Protein AF-A0A7S3ZYZ3-F1 (afdb_monomer)

pLDDT: mean 77.03, std 22.81, range [26.45, 98.44]

Radius of gyration: 45.84 Å; Cα contacts (8 Å, |Δi|>4): 1091; chains: 1; bounding box: 101×104×132 Å

InterPro domains:
  IPR002999 Tudor domain [PS50304] (279-337)
  IPR002999 Tudor domain [PS50304] (839-881)
  IPR002999 Tudor domain [SM00333] (278-335)
  IPR002999 Tudor domain [SM00333] (347-403)
  IPR002999 Tudor domain [SM00333] (427-484)
  IPR002999 Tudor domain [SM00333] (534-595)
  IPR002999 Tudor domain [SM00333] (608-663)
  IPR002999 Tudor domain [SM00333] (753-814)
  IPR003034 SAP domain [PF02037] (132-164)
  IPR003034 SAP domain [PF02037] (216-245)
  IPR003034 SAP domain [PS50800] (131-165)
  IPR003034 SAP domain [PS50800] (215-249)
  IPR003034 SAP domain [SM00513] (131-165)
  IPR003034 SAP domain [SM00513] (215-249)
  IPR036361 SAP domain superfamily [G3DSA:1.10.720.30] (113-177)
  IPR036361 SAP domain superfamily [G3DSA:1.10.720.30] (194-259)
  IPR036361 SAP domain superfamily [SSF68906] (132-165)
  IPR052240 SAP domain-containing ribonucleoprotein [PTHR46551] (131-212)

Foldseek 3Di:
DDDDDDDDDDDDDDDDDDDDDDDDDDDDDDDPVVVVVVVVVVVVVVVVVVVVVCVVPVDDDDPPVVVVVVVVVVVVVVVVVVVVVVVVVVVVVVPDDDDDDDDDDDDDDDDDDDPPDDPDDDDLVVLLVVLLPDDLVVLLVLCVVLVHDSDDDSVVSSVRSSVSVNVVRDDDPPPDDDDDDDDDDDDDDDDDDDDPPPPPPDPDDDDLVVLLVVLLPDDLVVLLVLQVVLVHDSDDDSVVSSVSSSVSVNVVVVVVVVVPPDPPPPLLQPFAQQDPPDDDDQQDWWWFQDPPPRGTAIWGFHDQDPAATFIQGPVPRDTDGGHSRRIGHRDPPPPVVPPPPPQDQDPDDDQQDWWWFQDDPVRDTATWGFHAQDPQATFIARPVVHDDPVRTDGGGSRRTGHPPPPPPPCPVPPPPVDDDDPVVPPPDDDQQAFWWFQDPVPRDTATWGFHDADPQATFIDGPPDRDTDGGHPVRTGHDDDPVNPDWDAPPQGWTADPVRWIAGNVGDTDDDDDDDDDDDDDDAADFAQDDPPDDDDQQDWWFFQDPPPRHTAIWGFHDQDPFATWIFGDPDDDPVGDIDGGHSRRTGHHDPPPPQPPDDAAAQDDPDDDDQQDWWWFDDPRGTATWGFHDQDPAATWIQGPVPRDTDGGGRRRTHHDPPPPDADQDDPPDDDDQQAWWFFQDPSPRGTATWGFHAADPFATWIFGDPDDPPPPGTDGGGSRRIGHDDDDDDDDDDDDDDDDDDDDFDQDDPPDDDQQDWWWFQDPPPRGTATWGFHDADPAATWIFGPPDPDPVTDIDGGHSRRTGHHDPPPPDPPDDDDDDDPPDPPQPDDDPPCPDDDQQDWGWDQDPPPRDTATWGFHDQDPVGTDIDGPVDPDPVD

Secondary structure (DSSP, 8-state):
-------------------------------THHHHHHHHHHHHHHHHHHHHHHHHH-----HHHHHHHHHHHHHHHHHHHHHHHHHHHHHHHHT---------------------PPPPPP-HHHHHHHHHHS-HHHHHHHHHHHT----S-HHHHHHHHHHHHHHHHSPPPP---------------------------------HHHHHHHHHHS-HHHHHHHHHHTT----S-HHHHHHHHHHHHHHHHHHHHSTT-------S--PEE--TT--PPTT-EEEEE-TTT--EEEEEEEEE-SSSEEEEETTT--EEEE-GGGEEEPPTT-TTSS----PPB-SS--TT-EEEEE-TTT--EEEEEEEEEETTEEEEEEGGG-S-GGGEEEE-GGGEEPPP------------------TT---PPPTT-EEEEE-TTTS-EEEEEEEEEETTEEEEE-TTSS-EEEE-GGGEEEPPPTT-S--PBPTTS-EE-TTS-EE-TT--EE-----------S----PEE--TTPPPPTT-EEEEE-TTT--EEEEEEEEE-SSSEEEEESSS-STT--EEEE-GGGEEE-------SS----B--TT--PPTT-EEEEEETTEEEEEEEEEE-SSSEEEEETTT--EEEE-GGGEE--S---S--B--TT--PPTT-EEEEE-TTT--EEEEEEEEE-SSSEEEEESS---SS--EEEE-GGGEEEPP--------------S---SPBPPSSPPPTT-EEEEE-TTT--EEEEEEEEE-SSSEEEEESSS--TT-EEEEE-GGGEEPPPP------S----------------TT-TT--TT-EEEEE-TTT--EEEEEEEEEETTEEEEEETT--STT-

Structure (mmCIF, N/CA/C/O backbone):
data_AF-A0A7S3ZYZ3-F1
#
_entry.id   AF-A0A7S3ZYZ3-F1
#
loop_
_atom_site.group_PDB
_atom_site.id
_atom_site.type_symbol
_atom_site.label_atom_id
_atom_site.label_alt_id
_atom_site.label_comp_id
_atom_site.label_asym_id
_atom_site.label_entity_id
_atom_site.label_seq_id
_atom_site.pdbx_PDB_ins_code
_atom_site.Cartn_x
_atom_site.Cartn_y
_atom_site.Cartn_z
_atom_site.occupancy
_atom_site.B_iso_or_equiv
_atom_site.auth_seq_id
_atom_site.auth_comp_id
_atom_site.auth_asym_id
_atom_site.auth_atom_id
_atom_site.pdbx_PDB_model_num
ATOM 1 N N . CYS A 1 1 ? -8.375 47.693 -78.040 1.00 29.12 1 CYS A N 1
ATOM 2 C CA . CYS A 1 1 ? -9.096 48.523 -79.030 1.00 29.12 1 CYS A CA 1
ATOM 3 C C . CYS A 1 1 ? -10.320 49.178 -78.386 1.00 29.12 1 CYS A C 1
ATOM 5 O O . CYS A 1 1 ? -11.129 48.457 -77.832 1.00 29.12 1 CYS A O 1
ATOM 7 N N . ALA A 1 2 ? -10.422 50.512 -78.499 1.00 28.39 2 ALA A N 1
ATOM 8 C CA . ALA A 1 2 ? -11.621 51.366 -78.367 1.00 28.39 2 ALA A CA 1
ATOM 9 C C . ALA A 1 2 ? -12.375 51.500 -77.009 1.00 28.39 2 ALA A C 1
ATOM 11 O O . ALA A 1 2 ? -13.421 50.909 -76.790 1.00 28.39 2 ALA A O 1
ATOM 12 N N . ARG A 1 3 ? -11.852 52.389 -76.149 1.00 30.58 3 ARG A N 1
ATOM 13 C CA . ARG A 1 3 ? -12.458 53.612 -75.548 1.00 30.58 3 ARG A CA 1
ATOM 14 C C . ARG A 1 3 ? -13.981 53.874 -75.701 1.00 30.58 3 ARG A C 1
ATOM 16 O O . ARG A 1 3 ? -14.393 54.148 -76.820 1.00 30.58 3 ARG A O 1
ATOM 23 N N . VAL A 1 4 ? -14.713 54.037 -74.580 1.00 27.97 4 VAL A N 1
ATOM 24 C CA . VAL A 1 4 ? -15.849 54.989 -74.334 1.00 27.97 4 VAL A CA 1
ATOM 25 C C . VAL A 1 4 ? -15.968 55.185 -72.797 1.00 27.97 4 VAL A C 1
ATOM 27 O O . VAL A 1 4 ? -16.195 54.212 -72.098 1.00 27.97 4 VAL A O 1
ATOM 30 N N . VAL A 1 5 ? -15.503 56.274 -72.166 1.00 32.84 5 VAL A N 1
ATOM 31 C CA . VAL A 1 5 ? -16.130 57.599 -71.895 1.00 32.84 5 VAL A CA 1
ATOM 32 C C . VAL A 1 5 ? -17.393 57.582 -70.991 1.00 32.84 5 VAL A C 1
ATOM 34 O O . VAL A 1 5 ? -18.498 57.362 -71.466 1.00 32.84 5 VAL A O 1
ATOM 37 N N . LEU A 1 6 ? -17.150 57.872 -69.697 1.00 33.81 6 LEU A N 1
ATOM 38 C CA . LEU A 1 6 ? -17.893 58.625 -68.645 1.00 33.81 6 LEU A CA 1
ATOM 39 C C . LEU A 1 6 ? -19.180 59.407 -69.057 1.00 33.81 6 LEU A C 1
ATOM 41 O O . LEU A 1 6 ? -19.207 59.918 -70.177 1.00 33.81 6 LEU A O 1
ATOM 45 N N . PRO A 1 7 ? -20.181 59.663 -68.158 1.00 42.53 7 PRO A N 1
ATOM 46 C CA . PRO A 1 7 ? -19.990 60.669 -67.092 1.00 42.53 7 PRO A CA 1
ATOM 47 C C . PRO A 1 7 ? -20.774 60.582 -65.759 1.00 42.53 7 PRO A C 1
ATOM 49 O O . PRO A 1 7 ? -21.807 59.943 -65.607 1.00 42.53 7 PRO A O 1
ATOM 52 N N . LYS A 1 8 ? -20.204 61.368 -64.830 1.00 33.00 8 LYS A N 1
ATOM 53 C CA . LYS A 1 8 ? -20.643 61.897 -63.526 1.00 33.00 8 LYS A CA 1
ATOM 54 C C . LYS A 1 8 ? -22.088 62.420 -63.459 1.00 33.00 8 LYS A C 1
ATOM 56 O O . LYS A 1 8 ? -22.544 63.062 -64.402 1.00 33.00 8 LYS A O 1
ATOM 61 N N . GLY A 1 9 ? -22.675 62.383 -62.254 1.00 29.89 9 GLY A N 1
ATOM 62 C CA . GLY A 1 9 ? -23.702 63.357 -61.860 1.00 29.89 9 GLY A CA 1
ATOM 63 C C . GLY A 1 9 ? -24.436 63.130 -60.527 1.00 29.89 9 GLY A C 1
ATOM 64 O O . GLY A 1 9 ? -25.413 62.403 -60.503 1.00 29.89 9 GLY A O 1
ATOM 65 N N . ALA A 1 10 ? -24.035 63.908 -59.510 1.00 29.28 10 ALA A N 1
ATOM 66 C CA . ALA A 1 10 ? -24.881 64.635 -58.542 1.00 29.28 10 ALA A CA 1
ATOM 67 C C . ALA A 1 10 ? -25.489 63.963 -57.274 1.00 29.28 10 ALA A C 1
ATOM 69 O O . ALA A 1 10 ? -26.477 63.247 -57.330 1.00 29.28 10 ALA A O 1
ATOM 70 N N . ALA A 1 11 ? -24.973 64.451 -56.130 1.00 31.50 11 ALA A N 1
ATOM 71 C CA . ALA A 1 11 ? -25.669 65.191 -55.055 1.00 31.50 11 ALA A CA 1
ATOM 72 C C . ALA A 1 11 ? -26.393 64.471 -53.883 1.00 31.50 11 ALA A C 1
ATOM 74 O O . ALA A 1 11 ? -27.452 63.886 -54.043 1.00 31.50 11 ALA A O 1
ATOM 75 N N . PHE A 1 12 ? -25.832 64.719 -52.683 1.00 30.73 12 PHE A N 1
ATOM 76 C CA . PHE A 1 12 ? -26.437 65.109 -51.388 1.00 30.73 12 PHE A CA 1
ATOM 77 C C . PHE A 1 12 ? -27.740 64.453 -50.880 1.00 30.73 12 PHE A C 1
ATOM 79 O O . PHE A 1 12 ? -28.813 64.669 -51.433 1.00 30.73 12 PHE A O 1
ATOM 86 N N . GLY A 1 13 ? -27.686 63.898 -49.658 1.00 29.44 13 GLY A N 1
ATOM 87 C CA . GLY A 1 13 ? -28.862 63.772 -48.782 1.00 29.44 13 GLY A CA 1
ATOM 88 C C . GLY A 1 13 ? -28.672 62.835 -47.585 1.00 29.44 13 GLY A C 1
ATOM 89 O O . GLY A 1 13 ? -28.345 61.676 -47.763 1.00 29.44 13 GLY A O 1
ATOM 90 N N . ARG A 1 14 ? -28.874 63.353 -46.368 1.00 33.31 14 ARG A N 1
ATOM 91 C CA . ARG A 1 14 ? -28.651 62.714 -45.055 1.00 33.31 14 ARG A CA 1
ATOM 92 C C . ARG A 1 14 ? -29.658 61.597 -44.699 1.00 33.31 14 ARG A C 1
ATOM 94 O O . ARG A 1 14 ? -30.819 61.710 -45.078 1.00 33.31 14 ARG A O 1
ATOM 101 N N . ARG A 1 15 ? -29.217 60.732 -43.763 1.00 30.80 15 ARG A N 1
ATOM 102 C CA . ARG A 1 15 ? -29.925 59.934 -42.718 1.00 30.80 15 ARG A CA 1
ATOM 103 C C . ARG A 1 15 ? -29.871 58.402 -42.890 1.00 30.80 15 ARG A C 1
ATOM 105 O O . ARG A 1 15 ? -30.392 57.865 -43.856 1.00 30.80 15 ARG A O 1
ATOM 112 N N . ALA A 1 16 ? -29.275 57.747 -41.887 1.00 31.08 16 ALA A N 1
ATOM 113 C CA . ALA A 1 16 ? -29.376 56.319 -41.536 1.00 31.08 16 ALA A CA 1
ATOM 114 C C . ALA A 1 16 ? -30.806 55.965 -41.025 1.00 31.08 16 ALA A C 1
ATOM 116 O O . ALA A 1 16 ? -31.590 56.912 -40.881 1.00 31.08 16 ALA A O 1
ATOM 117 N N . PRO A 1 17 ? -31.178 54.705 -40.661 1.00 44.22 17 PRO A N 1
ATOM 118 C CA . PRO A 1 17 ? -30.394 53.457 -40.530 1.00 44.22 17 PRO A CA 1
ATOM 119 C C . PRO A 1 17 ? -31.102 52.164 -41.056 1.00 44.22 17 PRO A C 1
ATOM 121 O O . PRO A 1 17 ? -32.197 52.229 -41.612 1.00 44.22 17 PRO A O 1
ATOM 124 N N . LYS A 1 18 ? -30.484 51.004 -40.756 1.00 29.98 18 LYS A N 1
ATOM 125 C CA . LYS A 1 18 ? -30.988 49.604 -40.688 1.00 29.98 18 LYS A CA 1
ATOM 126 C C . LYS A 1 18 ? -30.641 48.628 -41.830 1.00 29.98 18 LYS A C 1
ATOM 128 O O . LYS A 1 18 ? -31.215 48.673 -42.911 1.00 29.98 18 LYS A O 1
ATOM 133 N N . ILE A 1 19 ? -29.731 47.710 -41.473 1.00 28.95 19 ILE A N 1
ATOM 134 C CA . ILE A 1 19 ? -29.794 46.234 -41.546 1.00 28.95 19 ILE A CA 1
ATOM 135 C C . ILE A 1 19 ? -30.514 45.636 -42.765 1.00 28.95 19 ILE A C 1
ATOM 137 O O . ILE A 1 19 ? -31.740 45.708 -42.869 1.00 28.95 19 ILE A O 1
ATOM 141 N N . ARG A 1 20 ? -29.748 44.921 -43.605 1.00 29.75 20 ARG A N 1
ATOM 142 C CA . ARG A 1 20 ? -30.160 43.643 -44.213 1.00 29.75 20 ARG A CA 1
ATOM 143 C C . ARG A 1 20 ? -28.968 42.891 -44.813 1.00 29.75 20 ARG A C 1
ATOM 145 O O . ARG A 1 20 ? -28.320 43.375 -45.738 1.00 29.75 20 ARG A O 1
ATOM 152 N N . THR A 1 21 ? -28.768 41.697 -44.274 1.00 31.14 21 THR A N 1
ATOM 153 C CA . THR A 1 21 ? -27.967 40.572 -44.761 1.00 31.14 21 THR A CA 1
ATOM 154 C C . THR A 1 21 ? -28.248 40.244 -46.230 1.00 31.14 21 THR A C 1
ATOM 156 O O . THR A 1 21 ? -29.395 40.311 -46.695 1.00 31.14 21 THR A O 1
ATOM 159 N N . ARG A 1 22 ? -27.195 39.894 -46.981 1.00 29.44 22 ARG A N 1
ATOM 160 C CA . ARG A 1 22 ? -27.332 39.213 -48.272 1.00 29.44 22 ARG A CA 1
ATOM 161 C C . ARG A 1 22 ? -26.052 38.474 -48.665 1.00 29.44 22 ARG A C 1
ATOM 163 O O . ARG A 1 22 ? -25.116 39.085 -49.176 1.00 29.44 22 ARG A O 1
ATOM 170 N N . ASP A 1 23 ? -26.100 37.159 -48.501 1.00 29.20 23 ASP A N 1
ATOM 171 C CA . ASP A 1 23 ? -25.141 36.201 -49.037 1.00 29.20 23 ASP A CA 1
ATOM 172 C C . ASP A 1 23 ? -24.990 36.313 -50.556 1.00 29.20 23 ASP A C 1
ATOM 174 O O . ASP A 1 23 ? -25.965 36.436 -51.314 1.00 29.20 23 ASP A O 1
ATOM 178 N N . ARG A 1 24 ? -23.737 36.223 -51.006 1.00 29.64 24 ARG A N 1
ATOM 179 C CA . ARG A 1 24 ? -23.357 35.889 -52.380 1.00 29.64 24 ARG A CA 1
ATOM 180 C C . ARG A 1 24 ? -22.091 35.039 -52.363 1.00 29.64 24 ARG A C 1
ATOM 182 O O . ARG A 1 24 ? -20.988 35.571 -52.389 1.00 29.64 24 ARG A O 1
ATOM 189 N N . PHE A 1 25 ? -22.277 33.730 -52.461 1.00 26.45 25 PHE A N 1
ATOM 190 C CA . PHE A 1 25 ? -21.263 32.820 -52.982 1.00 26.45 25 PHE A CA 1
ATOM 191 C C . PHE A 1 25 ? -20.949 33.171 -54.451 1.00 26.45 25 PHE A C 1
ATOM 193 O O . PHE A 1 25 ? -21.836 33.185 -55.310 1.00 26.45 25 PHE A O 1
ATOM 200 N N . GLN A 1 26 ? -19.681 33.470 -54.745 1.00 30.41 26 GLN A N 1
ATOM 201 C CA . GLN A 1 26 ? -19.117 33.514 -56.098 1.00 30.41 26 GLN A CA 1
ATOM 202 C C . GLN A 1 26 ? -18.200 32.301 -56.290 1.00 30.41 26 GLN A C 1
ATOM 204 O O . GLN A 1 26 ? -17.061 32.311 -55.844 1.00 30.41 26 GLN A O 1
ATOM 209 N N . CYS A 1 27 ? -18.657 31.283 -57.021 1.00 27.52 27 CYS A N 1
ATOM 210 C CA . CYS A 1 27 ? -17.768 30.243 -57.539 1.00 27.52 27 CYS A CA 1
ATOM 211 C C . CYS A 1 27 ? -17.018 30.778 -58.772 1.00 27.52 27 CYS A C 1
ATOM 213 O O . CYS A 1 27 ? -17.628 31.065 -59.809 1.00 27.52 27 CYS A O 1
ATOM 215 N N . GLN A 1 28 ? -15.693 30.907 -58.681 1.00 32.41 28 GLN A N 1
ATOM 216 C CA . GLN A 1 28 ? -14.828 31.196 -59.825 1.00 32.41 28 GLN A CA 1
ATOM 217 C C . GLN A 1 28 ? -14.539 29.908 -60.611 1.00 32.41 28 GLN A C 1
ATOM 219 O O . GLN A 1 28 ? -13.744 29.071 -60.205 1.00 32.41 28 GLN A O 1
ATOM 224 N N . GLY A 1 29 ? -15.167 29.752 -61.778 1.00 33.62 29 GLY A N 1
ATOM 225 C CA . GLY A 1 29 ? -14.810 28.708 -62.740 1.00 33.62 29 GLY A CA 1
ATOM 226 C C . GLY A 1 29 ? -13.627 29.133 -63.618 1.00 33.62 29 GLY A C 1
ATOM 227 O O . GLY A 1 29 ? -13.770 30.002 -64.481 1.00 33.62 29 GLY A O 1
ATOM 228 N N . LEU A 1 30 ? -12.465 28.498 -63.445 1.00 37.84 30 LEU A N 1
ATOM 229 C CA . LEU A 1 30 ? -11.297 28.670 -64.317 1.00 37.84 30 LEU A CA 1
ATOM 230 C C . LEU A 1 30 ? -11.575 28.104 -65.723 1.00 37.84 30 LEU A C 1
ATOM 232 O O . LEU A 1 30 ? -11.848 26.922 -65.922 1.00 37.84 30 LEU A O 1
ATOM 236 N N . SER A 1 31 ? -11.511 28.970 -66.737 1.00 51.00 31 SER A N 1
ATOM 237 C CA . SER A 1 31 ? -11.819 28.603 -68.125 1.00 51.00 31 SER A CA 1
ATOM 238 C C . SER A 1 31 ? -10.695 27.800 -68.808 1.00 51.00 31 SER A C 1
ATOM 240 O O . SER A 1 31 ? -9.519 28.175 -68.771 1.00 51.00 31 SER A O 1
ATOM 242 N N . ARG A 1 32 ? -11.085 26.745 -69.547 1.00 46.19 32 ARG A N 1
ATOM 243 C CA . ARG A 1 32 ? -10.250 25.848 -70.390 1.00 46.19 32 ARG A CA 1
ATOM 244 C C . ARG A 1 32 ? -9.230 26.544 -71.308 1.00 46.19 32 ARG A C 1
ATOM 246 O O . ARG A 1 32 ? -8.283 25.919 -71.781 1.00 46.19 32 ARG A O 1
ATOM 253 N N . THR A 1 33 ? -9.411 27.829 -71.594 1.00 48.28 33 THR A N 1
ATOM 254 C CA . THR A 1 33 ? -8.497 28.624 -72.420 1.00 48.28 33 THR A CA 1
ATOM 255 C C . THR A 1 33 ? -7.164 28.932 -71.735 1.00 48.28 33 THR A C 1
ATOM 257 O O . THR A 1 33 ? -6.163 29.093 -72.433 1.00 48.28 33 THR A O 1
ATOM 260 N N . HIS A 1 34 ? -7.112 28.964 -70.400 1.00 47.56 34 HIS A N 1
ATOM 261 C CA . HIS A 1 34 ? -5.903 29.358 -69.670 1.00 47.56 34 HIS A CA 1
ATOM 262 C C . HIS A 1 34 ? -4.828 28.254 -69.666 1.00 47.56 34 HIS A C 1
ATOM 264 O O . HIS A 1 34 ? -3.651 28.522 -69.919 1.00 47.56 34 HIS A O 1
ATOM 270 N N . THR A 1 35 ? -5.234 26.991 -69.508 1.00 49.59 35 THR A N 1
ATOM 271 C CA . THR A 1 35 ? -4.326 25.829 -69.470 1.00 49.59 35 THR A CA 1
ATOM 272 C C . THR A 1 35 ? -3.656 25.571 -70.824 1.00 49.59 35 THR A C 1
ATOM 274 O O . THR A 1 35 ? -2.451 25.332 -70.897 1.00 49.59 35 THR A O 1
ATOM 277 N N . LEU A 1 36 ? -4.395 25.719 -71.931 1.00 48.00 36 LEU A N 1
ATOM 278 C CA . LEU A 1 36 ? -3.838 25.556 -73.282 1.00 48.00 36 LEU A CA 1
ATOM 279 C C . LEU A 1 36 ? -2.860 26.683 -73.662 1.00 48.00 36 LEU A C 1
ATOM 281 O O . LEU A 1 36 ? -1.902 26.447 -74.404 1.00 48.00 36 LEU A O 1
ATOM 285 N N . LEU A 1 37 ? -3.061 27.897 -73.135 1.00 54.16 37 LEU A N 1
ATOM 286 C CA . LEU A 1 37 ? -2.142 29.022 -73.337 1.00 54.16 37 LEU A CA 1
ATOM 287 C C . LEU A 1 37 ? -0.820 28.830 -72.578 1.00 54.16 37 LEU A C 1
ATOM 289 O O . LEU A 1 37 ? 0.239 29.091 -73.159 1.00 54.16 37 LEU A O 1
ATOM 293 N N . ARG A 1 38 ? -0.866 28.309 -71.343 1.00 53.72 38 ARG A N 1
ATOM 294 C CA . ARG A 1 38 ? 0.332 27.992 -70.542 1.00 53.72 38 ARG A CA 1
ATOM 295 C C . ARG A 1 38 ? 1.146 26.846 -71.152 1.00 53.72 38 ARG A C 1
ATOM 297 O O . ARG A 1 38 ? 2.355 26.987 -71.332 1.00 53.72 38 ARG A O 1
ATOM 304 N N . PHE A 1 39 ? 0.489 25.788 -71.630 1.00 56.56 39 PHE A N 1
ATOM 305 C CA . PHE A 1 39 ? 1.180 24.677 -72.301 1.00 56.56 39 PHE A CA 1
ATOM 306 C C . PHE A 1 39 ? 1.846 25.110 -73.621 1.00 56.56 39 PHE A C 1
ATOM 308 O O . PHE A 1 39 ? 2.957 24.694 -73.962 1.00 56.56 39 PHE A O 1
ATOM 315 N N . GLY A 1 40 ? 1.201 26.022 -74.356 1.00 71.12 40 GLY A N 1
ATOM 316 C CA . GLY A 1 40 ? 1.783 26.634 -75.549 1.00 71.12 40 GLY A CA 1
ATOM 317 C C . GLY A 1 40 ? 3.000 27.521 -75.257 1.00 71.12 40 GLY A C 1
ATOM 318 O O . GLY A 1 40 ? 3.875 27.643 -76.117 1.00 71.12 40 GLY A O 1
ATOM 319 N N . ALA A 1 41 ? 3.074 28.139 -74.074 1.00 63.06 41 ALA A N 1
ATOM 320 C CA . ALA A 1 41 ? 4.225 28.931 -73.644 1.00 63.06 41 ALA A CA 1
ATOM 321 C C . ALA A 1 41 ? 5.418 28.037 -73.267 1.00 63.06 41 ALA A C 1
ATOM 323 O O . ALA A 1 41 ? 6.515 28.268 -73.776 1.00 63.06 41 ALA A O 1
ATOM 324 N N . ALA A 1 42 ? 5.183 26.955 -72.520 1.00 58.75 42 ALA A N 1
ATOM 325 C CA . ALA A 1 42 ? 6.217 25.987 -72.140 1.00 58.75 42 ALA A CA 1
ATOM 326 C C . ALA A 1 42 ? 6.907 25.351 -73.364 1.00 58.75 42 ALA A C 1
ATOM 328 O O . ALA A 1 42 ? 8.134 25.309 -73.453 1.00 58.75 42 ALA A O 1
ATOM 329 N N . LEU A 1 43 ? 6.137 24.966 -74.390 1.00 66.38 43 LEU A N 1
ATOM 330 C CA . LEU A 1 43 ? 6.699 24.410 -75.630 1.00 66.38 43 LEU A CA 1
ATOM 331 C C . LEU A 1 43 ? 7.516 25.429 -76.446 1.00 66.38 43 LEU A C 1
ATOM 333 O O . LEU A 1 43 ? 8.395 25.040 -77.222 1.00 66.38 43 LEU A O 1
ATOM 337 N N . ARG A 1 44 ? 7.243 26.733 -76.296 1.00 68.50 44 ARG A N 1
ATOM 338 C CA . ARG A 1 44 ? 8.052 27.792 -76.919 1.00 68.50 44 ARG A CA 1
ATOM 339 C C . ARG A 1 44 ? 9.361 28.011 -76.163 1.00 68.50 44 ARG A C 1
ATOM 341 O O . ARG A 1 44 ? 10.389 28.120 -76.831 1.00 68.50 44 ARG A O 1
ATOM 348 N N . SER A 1 45 ? 9.337 27.995 -74.830 1.00 67.38 45 SER A N 1
ATOM 349 C CA . SER A 1 45 ? 10.548 28.087 -74.000 1.00 67.38 45 SER A CA 1
ATOM 350 C C . SER A 1 45 ? 11.476 26.893 -74.209 1.00 67.38 45 SER A C 1
ATOM 352 O O . SER A 1 45 ? 12.657 27.090 -74.490 1.00 67.38 45 SER A O 1
ATOM 354 N N . LEU A 1 46 ? 10.941 25.667 -74.238 1.00 66.69 46 LEU A N 1
ATOM 355 C CA . LEU A 1 46 ? 11.730 24.459 -74.506 1.00 66.69 46 LEU A CA 1
ATOM 356 C C . LEU A 1 46 ? 12.427 24.530 -75.876 1.00 66.69 46 LEU A C 1
ATOM 358 O O . LEU A 1 46 ? 13.600 24.195 -76.025 1.00 66.69 46 LEU A O 1
ATOM 362 N N . ARG A 1 47 ? 11.729 25.047 -76.894 1.00 69.94 47 ARG A N 1
ATOM 363 C CA . ARG A 1 47 ? 12.306 25.230 -78.231 1.00 69.94 47 ARG A CA 1
ATOM 364 C C . ARG A 1 47 ? 13.416 26.286 -78.261 1.00 69.94 47 ARG A C 1
ATOM 366 O O . ARG A 1 47 ? 14.366 26.124 -79.025 1.00 69.94 47 ARG A O 1
ATOM 373 N N . GLN A 1 48 ? 13.300 27.359 -77.478 1.00 72.56 48 GLN A N 1
ATOM 374 C CA . GLN A 1 48 ? 14.340 28.389 -77.373 1.00 72.56 48 GLN A CA 1
ATOM 375 C C . GLN A 1 48 ? 15.574 27.877 -76.625 1.00 72.56 48 GLN A C 1
ATOM 377 O O . GLN A 1 48 ? 16.695 28.113 -77.074 1.00 72.56 48 GLN A O 1
ATOM 382 N N . TYR A 1 49 ? 15.366 27.120 -75.550 1.00 67.56 49 TYR A N 1
ATOM 383 C CA . TYR A 1 49 ? 16.428 26.485 -74.774 1.00 67.56 49 TYR A CA 1
ATOM 384 C C . TYR A 1 49 ? 17.261 25.515 -75.629 1.00 67.56 49 TYR A C 1
ATOM 386 O O . TYR A 1 49 ? 18.487 25.589 -75.671 1.00 67.56 49 TYR A O 1
ATOM 394 N N . ILE A 1 50 ? 16.593 24.697 -76.444 1.00 62.34 50 ILE A N 1
ATOM 395 C CA . ILE A 1 50 ? 17.257 23.744 -77.344 1.00 62.34 50 ILE A CA 1
ATOM 396 C C . ILE A 1 50 ? 18.038 24.450 -78.465 1.00 62.34 50 ILE A C 1
ATOM 398 O O . ILE A 1 50 ? 19.094 23.970 -78.882 1.00 62.34 50 ILE A O 1
ATOM 402 N N . HIS A 1 51 ? 17.562 25.604 -78.945 1.00 67.31 51 HIS A N 1
ATOM 403 C CA . HIS A 1 51 ? 18.329 26.413 -79.894 1.00 67.31 51 HIS A CA 1
ATOM 404 C C . HIS A 1 51 ? 19.609 26.979 -79.261 1.00 67.31 51 HIS A C 1
ATOM 406 O O . HIS A 1 51 ? 20.657 26.898 -79.896 1.00 67.31 51 HIS A O 1
ATOM 412 N N . ARG A 1 52 ? 19.562 27.436 -78.000 1.00 66.50 52 ARG A N 1
ATOM 413 C CA . ARG A 1 52 ? 20.768 27.879 -77.273 1.00 66.50 52 ARG A CA 1
ATOM 414 C C . ARG A 1 52 ? 21.765 26.745 -77.044 1.00 66.50 52 ARG A C 1
ATOM 416 O O . ARG A 1 52 ? 22.956 26.939 -77.262 1.00 66.50 52 ARG A O 1
ATOM 423 N N . LEU A 1 53 ? 21.295 25.549 -76.687 1.00 59.75 53 LEU A N 1
ATOM 424 C CA . LEU A 1 53 ? 22.164 24.378 -76.521 1.00 59.75 53 LEU A CA 1
ATOM 425 C C . LEU A 1 53 ? 22.838 23.947 -77.834 1.00 59.75 53 LEU A C 1
ATOM 427 O O . LEU A 1 53 ? 23.989 23.505 -77.831 1.00 59.75 53 LEU A O 1
ATOM 431 N N . SER A 1 54 ? 22.158 24.103 -78.974 1.00 62.66 54 SER A N 1
ATOM 432 C CA . SER A 1 54 ? 22.759 23.826 -80.285 1.00 62.66 54 SER A CA 1
ATOM 433 C C . SER A 1 54 ? 23.824 24.855 -80.675 1.00 62.66 54 SER A C 1
ATOM 435 O O . SER A 1 54 ? 24.777 24.484 -81.362 1.00 62.66 54 SER A O 1
ATOM 437 N N . ASP A 1 55 ? 23.670 26.113 -80.256 1.00 69.50 55 ASP A N 1
ATOM 438 C CA . ASP A 1 55 ? 24.656 27.170 -80.502 1.00 69.50 55 ASP A CA 1
ATOM 439 C C . ASP A 1 55 ? 25.893 27.004 -79.603 1.00 69.50 55 ASP A C 1
ATOM 441 O O . ASP A 1 55 ? 27.015 27.205 -80.062 1.00 69.50 55 ASP A O 1
ATOM 445 N N . LEU A 1 56 ? 25.708 26.541 -78.361 1.00 63.66 56 LEU A N 1
ATOM 446 C CA . LEU A 1 56 ? 26.796 26.273 -77.410 1.00 63.66 56 LEU A CA 1
ATOM 447 C C . LEU A 1 56 ? 27.654 25.056 -77.788 1.00 63.66 56 LEU A C 1
ATOM 449 O O . LEU A 1 56 ? 28.861 25.054 -77.564 1.00 63.66 56 LEU A O 1
ATOM 453 N N . THR A 1 57 ? 27.059 24.019 -78.380 1.00 70.50 57 THR A N 1
ATOM 454 C CA . THR A 1 57 ? 27.753 22.735 -78.606 1.00 70.50 57 THR A CA 1
ATOM 455 C C . THR A 1 57 ? 28.307 22.555 -80.023 1.00 70.50 57 THR A C 1
ATOM 457 O O . THR A 1 57 ? 29.008 21.575 -80.292 1.00 70.50 57 THR A O 1
ATOM 460 N N . GLY A 1 58 ? 27.995 23.464 -80.957 1.00 57.00 58 GLY A N 1
ATOM 461 C CA . GLY A 1 58 ? 28.493 23.454 -82.342 1.00 57.00 58 GLY A CA 1
ATOM 462 C C . GLY A 1 58 ? 28.112 22.218 -83.176 1.00 57.00 58 GLY A C 1
ATOM 463 O O . GLY A 1 58 ? 28.574 22.062 -84.308 1.00 57.00 58 GLY A O 1
ATOM 464 N N . LYS A 1 59 ? 27.274 21.320 -82.643 1.00 60.47 59 LYS A N 1
ATOM 465 C CA . LYS A 1 59 ? 26.873 20.056 -83.272 1.00 60.47 59 LYS A CA 1
ATOM 466 C C . LYS A 1 59 ? 25.361 20.044 -83.452 1.00 60.47 59 LYS A C 1
ATOM 468 O O . LYS A 1 59 ? 24.613 19.999 -82.486 1.00 60.47 59 LYS A O 1
ATOM 473 N N . THR A 1 60 ? 24.891 20.016 -84.699 1.00 52.91 60 THR A N 1
ATOM 474 C CA . THR A 1 60 ? 23.457 19.853 -84.978 1.00 52.91 60 THR A CA 1
ATOM 475 C C . THR A 1 60 ? 23.006 18.432 -84.606 1.00 52.91 60 THR A C 1
ATOM 477 O O . THR A 1 60 ? 23.507 17.474 -85.210 1.00 52.91 60 THR A O 1
ATOM 480 N N . PRO A 1 61 ? 22.059 18.248 -83.668 1.00 56.47 61 PRO A N 1
ATOM 481 C CA . PRO A 1 61 ? 21.610 16.919 -83.265 1.00 56.47 61 PRO A CA 1
ATOM 482 C C . PRO A 1 61 ? 20.872 16.195 -84.404 1.00 56.47 61 PRO A C 1
ATOM 484 O O . PRO A 1 61 ? 20.135 16.791 -85.197 1.00 56.47 61 PRO A O 1
ATOM 487 N N . LYS A 1 62 ? 21.072 14.871 -84.507 1.00 62.81 62 LYS A N 1
ATOM 488 C CA . LYS A 1 62 ? 20.483 14.028 -85.562 1.00 62.81 62 LYS A CA 1
ATOM 489 C C . LYS A 1 62 ? 18.949 14.048 -85.462 1.00 62.81 62 LYS A C 1
ATOM 491 O O . LYS A 1 62 ? 18.367 13.492 -84.534 1.00 62.81 62 LYS A O 1
ATOM 496 N N . ARG A 1 63 ? 18.294 14.625 -86.481 1.00 59.44 63 ARG A N 1
ATOM 497 C CA . ARG A 1 63 ? 16.829 14.819 -86.627 1.00 59.44 63 ARG A CA 1
ATOM 498 C C . ARG A 1 63 ? 15.934 13.617 -86.269 1.00 59.44 63 ARG A C 1
ATOM 500 O O . ARG A 1 63 ? 14.764 13.823 -85.963 1.00 59.44 63 ARG A O 1
ATOM 507 N N . GLY A 1 64 ? 16.447 12.386 -86.332 1.00 62.62 64 GLY A N 1
ATOM 508 C CA . GLY A 1 64 ? 15.664 11.163 -86.123 1.00 62.62 64 GLY A CA 1
ATOM 509 C C . GLY A 1 64 ? 15.241 10.900 -84.674 1.00 62.62 64 GLY A C 1
ATOM 510 O O . GLY A 1 64 ? 14.157 10.367 -84.459 1.00 62.62 64 GLY A O 1
ATOM 511 N N . ILE A 1 65 ? 16.050 11.299 -83.687 1.00 61.12 65 ILE A N 1
ATOM 512 C CA . ILE A 1 65 ? 15.738 11.068 -82.263 1.00 61.12 65 ILE A CA 1
ATOM 513 C C . ILE A 1 65 ? 14.654 12.057 -81.810 1.00 61.12 65 ILE A C 1
ATOM 515 O O . ILE A 1 65 ? 13.631 11.658 -81.264 1.00 61.12 65 ILE A O 1
ATOM 519 N N . TYR A 1 66 ? 14.790 13.323 -82.211 1.00 61.50 66 TYR A N 1
ATOM 520 C CA . TYR A 1 66 ? 13.826 14.387 -81.917 1.00 61.50 66 TYR A CA 1
ATOM 521 C C . TYR A 1 66 ? 12.407 14.112 -82.427 1.00 61.50 66 TYR A C 1
ATOM 523 O O . TYR A 1 66 ? 11.426 14.419 -81.751 1.00 61.50 66 TYR A O 1
ATOM 531 N N . GLN A 1 67 ? 12.268 13.528 -83.621 1.00 66.12 67 GLN A N 1
ATOM 532 C CA . GLN A 1 67 ? 10.942 13.216 -84.159 1.00 66.12 67 GLN A CA 1
ATOM 533 C C . GLN A 1 67 ? 10.247 12.086 -83.396 1.00 66.12 67 GLN A C 1
ATOM 535 O O . GLN A 1 67 ? 9.019 12.101 -83.310 1.00 66.12 67 GLN A O 1
ATOM 540 N N . LYS A 1 68 ? 11.003 11.144 -82.816 1.00 69.44 68 LYS A N 1
ATOM 541 C CA . LYS A 1 68 ? 10.434 10.083 -81.978 1.00 69.44 68 LYS A CA 1
ATOM 542 C C . LYS A 1 68 ? 9.932 10.642 -80.652 1.00 69.44 68 LYS A C 1
ATOM 544 O O . LYS A 1 68 ? 8.778 10.393 -80.321 1.00 69.44 68 LYS A O 1
ATOM 549 N N . THR A 1 69 ? 10.724 11.475 -79.978 1.00 66.50 69 THR A N 1
ATOM 550 C CA . THR A 1 69 ? 10.327 12.084 -78.699 1.00 66.50 69 THR A CA 1
ATOM 551 C C . THR A 1 69 ? 9.112 12.994 -78.874 1.00 66.50 69 THR A C 1
ATOM 553 O O . THR A 1 69 ? 8.114 12.814 -78.190 1.00 66.50 69 THR A O 1
ATOM 556 N N . ILE A 1 70 ? 9.100 13.870 -79.890 1.00 71.69 70 ILE A N 1
ATOM 557 C CA . ILE A 1 70 ? 7.934 14.729 -80.178 1.00 71.69 70 ILE A CA 1
ATOM 558 C C . ILE A 1 70 ? 6.689 13.896 -80.527 1.00 71.69 70 ILE A C 1
ATOM 560 O O . ILE A 1 70 ? 5.572 14.259 -80.151 1.00 71.69 70 ILE A O 1
ATOM 564 N N . ALA A 1 71 ? 6.847 12.786 -81.255 1.00 72.31 71 ALA A N 1
ATOM 565 C CA . ALA A 1 71 ? 5.731 11.894 -81.557 1.00 72.31 71 ALA A CA 1
ATOM 566 C C . ALA A 1 71 ? 5.212 11.173 -80.305 1.00 72.31 71 ALA A C 1
ATOM 568 O O . ALA A 1 71 ? 4.001 10.993 -80.183 1.00 72.31 71 ALA A O 1
ATOM 569 N N . GLN A 1 72 ? 6.095 10.792 -79.382 1.00 70.81 72 GLN A N 1
ATOM 570 C CA . GLN A 1 72 ? 5.740 10.153 -78.117 1.00 70.81 72 GLN A CA 1
ATOM 571 C C . GLN A 1 72 ? 5.014 11.132 -77.191 1.00 70.81 72 GLN A C 1
ATOM 573 O O . GLN A 1 72 ? 3.897 10.835 -76.779 1.00 70.81 72 GLN A O 1
ATOM 578 N N . THR A 1 73 ? 5.532 12.349 -77.000 1.00 67.75 73 THR A N 1
ATOM 579 C CA . THR A 1 73 ? 4.865 13.389 -76.197 1.00 67.75 73 THR A CA 1
ATOM 580 C C . THR A 1 73 ? 3.486 13.746 -76.760 1.00 67.75 73 THR A C 1
ATOM 582 O O . THR A 1 73 ? 2.532 13.935 -76.010 1.00 67.75 73 THR A O 1
ATOM 585 N N . ARG A 1 74 ? 3.327 13.768 -78.092 1.00 75.94 74 ARG A N 1
ATOM 586 C CA . ARG A 1 74 ? 2.012 13.967 -78.728 1.00 75.94 74 ARG A CA 1
ATOM 587 C C . ARG A 1 74 ? 1.038 12.820 -78.467 1.00 75.94 74 ARG A C 1
ATOM 589 O O . ARG A 1 74 ? -0.153 13.082 -78.323 1.00 75.94 74 ARG A O 1
ATOM 596 N N . ARG A 1 75 ? 1.512 11.570 -78.416 1.00 76.44 75 ARG A N 1
ATOM 597 C CA . ARG A 1 75 ? 0.666 10.415 -78.068 1.00 76.44 75 ARG A CA 1
ATOM 598 C C . ARG A 1 75 ? 0.244 10.466 -76.604 1.00 76.44 75 ARG A C 1
ATOM 600 O O . ARG A 1 75 ? -0.932 10.249 -76.333 1.00 76.44 75 ARG A O 1
ATOM 607 N N . SER A 1 76 ? 1.159 10.813 -75.700 1.00 70.94 76 SER A N 1
ATOM 608 C CA . SER A 1 76 ? 0.857 10.952 -74.272 1.00 70.94 76 SER A CA 1
ATOM 609 C C . SER A 1 76 ? -0.156 12.073 -74.023 1.00 70.94 76 SER A C 1
ATOM 611 O O . SER A 1 76 ? -1.178 11.836 -73.389 1.00 70.94 76 SER A O 1
ATOM 613 N N . ALA A 1 77 ? 0.029 13.245 -74.639 1.00 72.56 77 ALA A N 1
ATOM 614 C CA . ALA A 1 77 ? -0.926 14.352 -74.535 1.00 72.56 77 ALA A CA 1
ATOM 615 C C . ALA A 1 77 ? -2.317 13.998 -75.098 1.00 72.56 77 ALA A C 1
ATOM 617 O O . ALA A 1 77 ? -3.338 14.352 -74.511 1.00 72.56 77 ALA A O 1
ATOM 618 N N . ALA A 1 78 ? -2.376 13.260 -76.213 1.00 77.56 78 ALA A N 1
ATOM 619 C CA . ALA A 1 78 ? -3.641 12.786 -76.774 1.00 77.56 78 ALA A CA 1
ATOM 620 C C . ALA A 1 78 ? -4.334 11.742 -75.878 1.00 77.56 78 ALA A C 1
ATOM 622 O O . ALA A 1 78 ? -5.563 11.709 -75.825 1.00 77.56 78 ALA A O 1
ATOM 623 N N . LYS A 1 79 ? -3.564 10.904 -75.168 1.00 80.19 79 LYS A N 1
ATOM 624 C CA . 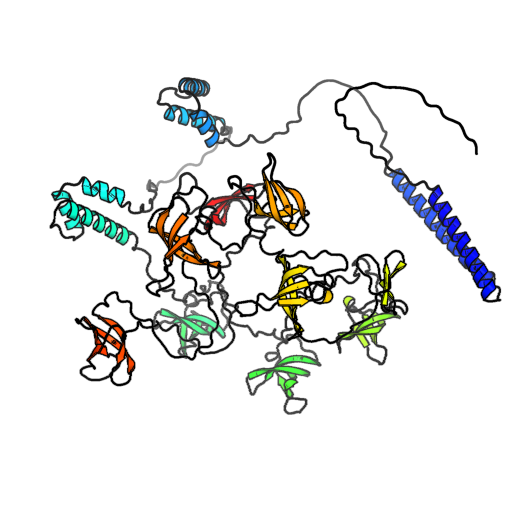LYS A 1 79 ? -4.095 9.932 -74.200 1.00 80.19 79 LYS A CA 1
ATOM 625 C C . LYS A 1 79 ? -4.723 10.647 -73.004 1.00 80.19 79 LYS A C 1
ATOM 627 O O . LYS A 1 79 ? -5.867 10.347 -72.679 1.00 80.19 79 LYS A O 1
ATOM 632 N N . VAL A 1 80 ? -4.025 11.629 -72.429 1.00 73.25 80 VAL A N 1
ATOM 633 C CA . VAL A 1 80 ? -4.532 12.432 -71.303 1.00 73.25 80 VAL A CA 1
ATOM 634 C C . VAL A 1 80 ? -5.825 13.144 -71.694 1.00 73.25 80 VAL A C 1
ATOM 636 O O . VAL A 1 80 ? -6.835 12.955 -71.029 1.00 73.25 80 VAL A O 1
ATOM 639 N N . ALA A 1 81 ? -5.852 13.840 -72.836 1.00 77.69 81 ALA A N 1
ATOM 640 C CA . ALA A 1 81 ? -7.057 14.535 -73.298 1.00 77.69 81 ALA A CA 1
ATOM 641 C C . ALA A 1 81 ? -8.279 13.605 -73.450 1.00 77.69 81 ALA A C 1
ATOM 643 O O . ALA A 1 81 ? -9.397 13.996 -73.121 1.00 77.69 81 ALA A O 1
ATOM 644 N N . ARG A 1 82 ? -8.070 12.362 -73.910 1.00 81.69 82 ARG A N 1
ATOM 645 C CA . ARG A 1 82 ? -9.143 11.367 -74.070 1.00 81.69 82 ARG A CA 1
ATOM 646 C C . ARG A 1 82 ? -9.681 10.866 -72.728 1.00 81.69 82 ARG A C 1
ATOM 648 O O . ARG A 1 82 ? -10.883 10.642 -72.611 1.00 81.69 82 ARG A O 1
ATOM 655 N N . LEU A 1 83 ? -8.808 10.704 -71.734 1.00 75.81 83 LEU A N 1
ATOM 656 C CA . LEU A 1 83 ? -9.200 10.309 -70.379 1.00 75.81 83 LEU A CA 1
ATOM 657 C C . LEU A 1 83 ? -9.986 11.426 -69.687 1.00 75.81 83 LEU A C 1
ATOM 659 O O . LEU A 1 83 ? -11.035 11.162 -69.105 1.00 75.81 83 LEU A O 1
ATOM 663 N N . THR A 1 84 ? -9.562 12.683 -69.844 1.00 74.38 84 THR A N 1
ATOM 664 C CA . THR A 1 84 ? -10.297 13.833 -69.297 1.00 74.38 84 THR A CA 1
ATOM 665 C C . THR A 1 84 ? -11.683 13.981 -69.934 1.00 74.38 84 THR A C 1
ATOM 667 O O . THR A 1 84 ? -12.652 14.320 -69.257 1.00 74.38 84 THR A O 1
ATOM 670 N N . GLU A 1 85 ? -11.813 13.692 -71.233 1.00 79.50 85 GLU A N 1
ATOM 671 C CA . GLU A 1 85 ? -13.105 13.706 -71.932 1.00 79.50 85 GLU A CA 1
ATOM 672 C C . GLU A 1 85 ? -14.025 12.559 -71.473 1.00 79.50 85 GLU A C 1
ATOM 674 O O . GLU A 1 85 ? -15.225 12.770 -71.287 1.00 79.50 85 GLU A O 1
ATOM 679 N N . GLN A 1 86 ? -13.473 11.369 -71.203 1.00 78.00 86 GLN A N 1
ATOM 680 C CA . GLN A 1 86 ? -14.224 10.255 -70.611 1.00 78.00 86 GLN A CA 1
ATOM 681 C C . GLN A 1 86 ? -14.692 10.550 -69.180 1.00 78.00 86 GLN A C 1
ATOM 683 O O . GLN A 1 86 ? -15.833 10.228 -68.846 1.00 78.00 86 GLN A O 1
ATOM 688 N N . ALA A 1 87 ? -13.854 11.184 -68.357 1.00 65.06 87 ALA A N 1
ATOM 689 C CA . ALA A 1 87 ? -14.216 11.590 -67.000 1.00 65.06 87 ALA A CA 1
ATOM 690 C C . ALA A 1 87 ? -15.345 12.634 -67.012 1.00 65.06 87 ALA A C 1
ATOM 692 O O . ALA A 1 87 ? -16.367 12.455 -66.352 1.00 65.06 87 ALA A O 1
ATOM 693 N N . ALA A 1 88 ? -15.234 13.662 -67.860 1.00 71.25 88 ALA A N 1
ATOM 694 C CA . ALA A 1 88 ? -16.281 14.672 -68.013 1.00 71.25 88 ALA A CA 1
ATOM 695 C C . ALA A 1 88 ? -17.613 14.077 -68.512 1.00 71.25 88 ALA A C 1
ATOM 697 O O . ALA A 1 88 ? -18.686 14.489 -68.065 1.00 71.25 88 ALA A O 1
ATOM 698 N N . ALA A 1 89 ? -17.561 13.083 -69.408 1.00 71.44 89 ALA A N 1
ATOM 699 C CA . ALA A 1 89 ? -18.750 12.378 -69.882 1.00 71.44 89 ALA A CA 1
ATOM 700 C C . ALA A 1 89 ? -19.400 11.507 -68.793 1.00 71.44 89 ALA A C 1
ATOM 702 O O . ALA A 1 89 ? -20.624 11.410 -68.760 1.00 71.44 89 ALA A O 1
ATOM 703 N N . ARG A 1 90 ? -18.610 10.899 -67.894 1.00 70.19 90 ARG A N 1
ATOM 704 C CA . ARG A 1 90 ? -19.121 10.140 -66.738 1.00 70.19 90 ARG A CA 1
ATOM 705 C C . ARG A 1 90 ? -19.826 11.045 -65.733 1.00 70.19 90 ARG A C 1
ATOM 707 O O . ARG A 1 90 ? -20.957 10.750 -65.366 1.00 70.19 90 ARG A O 1
ATOM 714 N N . ILE A 1 91 ? -19.209 12.173 -65.389 1.00 67.56 91 ILE A N 1
ATOM 715 C CA . ILE A 1 91 ? -19.786 13.165 -64.469 1.00 67.56 91 ILE A CA 1
ATOM 716 C C . ILE A 1 91 ? -21.087 13.742 -65.042 1.00 67.56 91 ILE A C 1
ATOM 718 O O . ILE A 1 91 ? -22.089 13.834 -64.344 1.00 67.56 91 ILE A O 1
ATOM 722 N N . SER A 1 92 ? -21.121 14.031 -66.348 1.00 67.75 92 SER A N 1
ATOM 723 C CA . SER A 1 92 ? -22.341 14.525 -67.006 1.00 67.75 92 SER A CA 1
ATOM 724 C C . SER A 1 92 ? -23.473 13.490 -67.031 1.00 67.75 92 SER A C 1
ATOM 726 O O . SER A 1 92 ? -24.638 13.865 -67.091 1.00 67.75 92 SER A O 1
ATOM 728 N N . ARG A 1 93 ? -23.151 12.190 -66.981 1.00 62.91 93 ARG A N 1
ATOM 729 C CA . ARG A 1 93 ? -24.137 11.098 -66.957 1.00 62.91 93 ARG A CA 1
ATOM 730 C C . ARG A 1 93 ? -24.712 10.841 -65.567 1.00 62.91 93 ARG A C 1
ATOM 732 O O . ARG A 1 93 ? -25.821 10.335 -65.470 1.00 62.91 93 ARG A O 1
ATOM 739 N N . ALA A 1 94 ? -23.961 11.181 -64.521 1.00 56.81 94 ALA A N 1
ATOM 740 C CA . ALA A 1 94 ? -24.400 11.070 -63.133 1.00 56.81 94 ALA A CA 1
ATOM 741 C C . ALA A 1 94 ? -25.412 12.165 -62.739 1.00 56.81 94 ALA A C 1
ATOM 743 O O . ALA A 1 94 ? -26.077 12.037 -61.720 1.00 56.81 94 ALA A O 1
ATOM 744 N N . PHE A 1 95 ? -25.562 13.212 -63.561 1.00 44.97 95 PHE A N 1
ATOM 745 C CA . PHE A 1 95 ? -26.363 14.402 -63.253 1.00 44.97 95 PHE A CA 1
ATOM 746 C C . PHE A 1 95 ? -27.585 14.621 -64.166 1.00 44.97 95 PHE A C 1
ATOM 748 O O . PHE A 1 95 ? -28.096 15.738 -64.253 1.00 44.97 95 PHE A O 1
ATOM 755 N N . GLU A 1 96 ? -28.101 13.585 -64.835 1.00 45.78 96 GLU A N 1
ATOM 756 C CA . GLU A 1 96 ? -29.406 13.695 -65.508 1.00 45.78 96 GLU A CA 1
ATOM 757 C C . GLU A 1 96 ? -30.560 13.348 -64.542 1.00 45.78 96 GLU A C 1
ATOM 759 O O . GLU A 1 96 ? -30.660 12.202 -64.100 1.00 45.78 96 GLU A O 1
ATOM 764 N N . PRO A 1 97 ? -31.473 14.290 -64.222 1.00 47.25 97 PRO A N 1
ATOM 765 C CA . PRO A 1 97 ? -32.661 13.991 -63.430 1.00 47.25 97 PRO A CA 1
ATOM 766 C C . PRO A 1 97 ? -33.681 13.195 -64.258 1.00 47.25 97 PRO A C 1
ATOM 768 O O . PRO A 1 97 ? -34.091 13.607 -65.347 1.00 47.25 97 PRO A O 1
ATOM 771 N N . SER A 1 98 ? -34.105 12.052 -63.715 1.00 35.53 98 SER A N 1
ATOM 772 C CA . SER A 1 98 ? -35.120 11.160 -64.286 1.00 35.53 98 SER A CA 1
ATOM 773 C C . SER A 1 98 ? -36.445 11.895 -64.527 1.00 35.53 98 SER A C 1
ATOM 775 O O . SER A 1 98 ? -37.161 12.264 -63.597 1.00 35.53 98 SER A O 1
ATOM 777 N N . ALA A 1 99 ? -36.776 12.099 -65.802 1.00 38.41 99 ALA A N 1
ATOM 778 C CA . ALA A 1 99 ? -38.039 12.659 -66.263 1.00 38.41 99 ALA A CA 1
ATOM 779 C C . ALA A 1 99 ? -38.914 11.562 -66.895 1.00 38.41 99 ALA A C 1
ATOM 781 O O . ALA A 1 99 ? -38.880 11.341 -68.105 1.00 38.41 99 ALA A O 1
ATOM 782 N N . ALA A 1 100 ? -39.727 10.898 -66.072 1.00 34.06 100 ALA A N 1
ATOM 783 C CA . ALA A 1 100 ? -40.925 10.163 -66.491 1.00 34.06 100 ALA A CA 1
ATOM 784 C C . ALA A 1 100 ? -41.918 10.149 -65.308 1.00 34.06 100 ALA A C 1
ATOM 786 O O . ALA A 1 100 ? -41.736 9.412 -64.350 1.00 34.06 100 ALA A O 1
ATOM 787 N N . ALA A 1 101 ? -42.812 11.142 -65.231 1.00 35.12 101 ALA A N 1
ATOM 788 C CA . ALA A 1 101 ? -44.215 11.064 -65.680 1.00 35.12 101 ALA A CA 1
ATOM 789 C C . ALA A 1 101 ? -45.128 10.424 -64.604 1.00 35.12 101 ALA A C 1
ATOM 791 O O . ALA A 1 101 ? -45.089 9.223 -64.394 1.00 35.12 101 ALA A O 1
ATOM 792 N N . SER A 1 102 ? -45.837 11.188 -63.762 1.00 33.41 102 SER A N 1
ATOM 793 C CA . SER A 1 102 ? -47.079 11.949 -64.025 1.00 33.41 102 SER A CA 1
ATOM 794 C C . SER A 1 102 ? -48.319 11.076 -64.296 1.00 33.41 102 SER A C 1
ATOM 796 O O . SER A 1 102 ? -48.455 10.603 -65.416 1.00 33.41 102 SER A O 1
ATOM 798 N N . GLU A 1 103 ? -49.266 10.985 -63.343 1.00 32.38 103 GLU A N 1
ATOM 799 C CA . GLU A 1 103 ? -50.726 10.989 -63.611 1.00 32.38 103 GLU A CA 1
ATOM 800 C C . GLU A 1 103 ? -51.613 11.116 -62.335 1.00 32.38 103 GLU A C 1
ATOM 802 O O . GLU A 1 103 ? -51.888 10.165 -61.622 1.00 32.38 103 GLU A O 1
ATOM 807 N N . ILE A 1 104 ? -52.035 12.354 -62.042 1.00 31.83 104 ILE A N 1
ATOM 808 C CA . ILE A 1 104 ? -53.416 12.858 -61.836 1.00 31.83 104 ILE A CA 1
ATOM 809 C C . ILE A 1 104 ? -54.480 12.035 -61.032 1.00 31.83 104 ILE A C 1
ATOM 811 O O . ILE A 1 104 ? -54.996 11.031 -61.506 1.00 31.83 104 ILE A O 1
ATOM 815 N N . ARG A 1 105 ? -55.020 12.716 -59.989 1.00 29.39 105 ARG A N 1
ATOM 816 C CA . ARG A 1 105 ? -56.425 12.805 -59.458 1.00 29.39 105 ARG A CA 1
ATOM 817 C C . ARG A 1 105 ? -56.869 12.033 -58.188 1.00 29.39 105 ARG A C 1
ATOM 819 O O . ARG A 1 105 ? -57.458 10.968 -58.265 1.00 29.39 105 ARG A O 1
ATOM 826 N N . ALA A 1 106 ? -56.889 12.812 -57.097 1.00 29.14 106 ALA A N 1
ATOM 827 C CA . ALA A 1 106 ? -58.073 13.302 -56.361 1.00 29.14 106 ALA A CA 1
ATOM 828 C C . ALA A 1 106 ? -58.728 12.480 -55.223 1.00 29.14 106 ALA A C 1
ATOM 830 O O . ALA A 1 106 ? -59.233 11.385 -55.422 1.00 29.14 106 ALA A O 1
ATOM 831 N N . VAL A 1 107 ? -58.938 13.234 -54.126 1.00 29.97 107 VAL A N 1
ATOM 832 C CA . VAL A 1 107 ? -59.962 13.145 -53.059 1.00 29.97 107 VAL A CA 1
ATOM 833 C C . VAL A 1 107 ? -59.503 12.546 -51.716 1.00 29.97 107 VAL A C 1
ATOM 835 O O . VAL A 1 107 ? -59.294 11.351 -51.611 1.00 29.97 107 VAL A O 1
ATOM 838 N N . ARG A 1 108 ? -59.534 13.417 -50.684 1.00 35.06 108 ARG A N 1
ATOM 839 C CA . ARG A 1 108 ? -59.657 13.163 -49.228 1.00 35.06 108 ARG A CA 1
ATOM 840 C C . ARG A 1 108 ? -58.549 12.365 -48.525 1.00 35.06 108 ARG A C 1
ATOM 842 O O . ARG A 1 108 ? -58.499 11.151 -48.641 1.00 35.06 108 ARG A O 1
ATOM 849 N N . THR A 1 109 ? -57.800 13.057 -47.664 1.00 28.19 109 THR A N 1
ATOM 850 C CA . THR A 1 109 ? -57.855 12.966 -46.184 1.00 28.19 109 THR A CA 1
ATOM 851 C C . THR A 1 109 ? -56.530 13.496 -45.628 1.00 28.19 109 THR A C 1
ATOM 853 O O . THR A 1 109 ? -55.467 13.083 -46.065 1.00 28.19 109 THR A O 1
ATOM 856 N N . ILE A 1 110 ? -56.616 14.469 -44.722 1.00 35.66 110 ILE A N 1
ATOM 857 C CA . ILE A 1 110 ? -55.513 14.958 -43.888 1.00 35.66 110 ILE A CA 1
ATOM 858 C C . ILE A 1 110 ? -55.561 14.092 -42.627 1.00 35.66 110 ILE A C 1
ATOM 860 O O . ILE A 1 110 ? -56.606 14.157 -41.989 1.00 35.66 110 ILE A O 1
ATOM 864 N N . MET A 1 111 ? -54.530 13.283 -42.340 1.00 38.91 111 MET A N 1
ATOM 865 C CA . MET A 1 111 ? -54.022 12.833 -41.019 1.00 38.91 111 MET A CA 1
ATOM 866 C C . MET A 1 111 ? -52.775 11.938 -41.232 1.00 38.91 111 MET A C 1
ATOM 868 O O . MET A 1 111 ? -52.697 11.275 -42.267 1.00 38.91 111 MET A O 1
ATOM 872 N N . ALA A 1 112 ? -51.890 11.913 -40.226 1.00 39.44 112 ALA A N 1
ATOM 873 C CA . ALA A 1 112 ? -50.691 11.082 -40.020 1.00 39.44 112 ALA A CA 1
ATOM 874 C C . ALA A 1 112 ? -49.342 11.613 -40.557 1.00 39.44 112 ALA A C 1
ATOM 876 O O . ALA A 1 112 ? -48.856 11.215 -41.614 1.00 39.44 112 ALA A O 1
ATOM 877 N N . SER A 1 113 ? -48.725 12.479 -39.752 1.00 32.75 113 SER A N 1
ATOM 878 C CA . SER A 1 113 ? -47.319 12.335 -39.356 1.00 32.75 113 SER A CA 1
ATOM 879 C C . SER A 1 113 ? -47.282 12.631 -37.854 1.00 32.75 113 SER A C 1
ATOM 881 O O . SER A 1 113 ? -47.198 13.794 -37.460 1.00 32.75 113 SER A O 1
ATOM 883 N N . ASP A 1 114 ? -47.522 11.587 -37.062 1.00 37.47 114 ASP A N 1
ATOM 884 C CA . ASP A 1 114 ? -47.331 11.583 -35.614 1.00 37.47 114 ASP A CA 1
ATOM 885 C C . ASP A 1 114 ? -45.840 11.303 -35.374 1.00 37.47 114 ASP A C 1
ATOM 887 O O . ASP A 1 114 ? -45.386 10.184 -35.602 1.00 37.47 114 ASP A O 1
ATOM 891 N N . ASP A 1 115 ? -45.082 12.338 -35.002 1.00 40.16 115 ASP A N 1
ATOM 892 C CA . ASP A 1 115 ? -43.857 12.167 -34.215 1.00 40.16 115 ASP A CA 1
ATOM 893 C C . ASP A 1 115 ? -44.326 12.042 -32.763 1.00 40.16 115 ASP A C 1
ATOM 895 O O . ASP A 1 115 ? -44.682 13.026 -32.108 1.00 40.16 115 ASP A O 1
ATOM 899 N N . GLU A 1 116 ? -44.453 10.797 -32.318 1.00 46.22 116 GLU A N 1
ATOM 900 C CA . GLU A 1 116 ? -44.859 10.408 -30.973 1.00 46.22 116 GLU A CA 1
ATOM 901 C C . GLU A 1 116 ? -43.651 10.583 -30.041 1.00 46.22 116 GLU A C 1
ATOM 903 O O . GLU A 1 116 ? -42.907 9.647 -29.770 1.00 46.22 116 GLU A O 1
ATOM 908 N N . ALA A 1 117 ? -43.411 11.826 -29.608 1.00 48.75 117 ALA A N 1
ATOM 909 C CA . ALA A 1 117 ? -42.504 12.103 -28.501 1.00 48.75 117 ALA A CA 1
ATOM 910 C C . ALA A 1 117 ? -43.083 11.458 -27.234 1.00 48.75 117 ALA A C 1
ATOM 912 O O . ALA A 1 117 ? -44.242 11.714 -26.886 1.00 48.75 117 ALA A O 1
ATOM 913 N N . ALA A 1 118 ? -42.292 10.610 -26.574 1.00 54.00 118 ALA A N 1
ATOM 914 C CA . ALA A 1 118 ? -42.657 10.017 -25.295 1.00 54.00 118 ALA A CA 1
ATOM 915 C C . ALA A 1 118 ? -43.080 11.127 -24.307 1.00 54.00 118 ALA A C 1
ATOM 917 O O . ALA A 1 118 ? -42.458 12.195 -24.288 1.00 54.00 118 ALA A O 1
ATOM 918 N N . PRO A 1 119 ? -44.161 10.941 -23.527 1.00 66.88 119 PRO A N 1
ATOM 919 C CA . PRO A 1 119 ? -44.547 11.925 -22.527 1.00 66.88 119 PRO A CA 1
ATOM 920 C C . PRO A 1 119 ? -43.424 12.046 -21.492 1.00 66.88 119 PRO A C 1
ATOM 922 O O . PRO A 1 119 ? -42.993 11.036 -20.943 1.00 66.88 119 PRO A O 1
ATOM 925 N N . ALA A 1 120 ? -42.957 13.274 -21.248 1.00 69.75 120 ALA A N 1
ATOM 926 C CA . ALA A 1 120 ? -41.969 13.561 -20.212 1.00 69.75 120 ALA A CA 1
ATOM 927 C C . ALA A 1 120 ? -42.423 12.975 -18.865 1.00 69.75 120 ALA A C 1
ATOM 929 O O . ALA A 1 120 ? -43.609 13.066 -18.521 1.00 69.75 120 ALA A O 1
ATOM 930 N N . ALA A 1 121 ? -41.485 12.364 -18.138 1.00 81.56 121 ALA A N 1
ATOM 931 C CA . ALA A 1 121 ? -41.722 11.824 -16.807 1.00 81.56 121 ALA A CA 1
ATOM 932 C C . ALA A 1 121 ? -42.272 12.917 -15.871 1.00 81.56 121 ALA A C 1
ATOM 934 O O . ALA A 1 121 ? -41.997 14.107 -16.034 1.00 81.56 121 ALA A O 1
ATOM 935 N N . PHE A 1 122 ? -43.129 12.520 -14.933 1.00 92.81 122 PHE A N 1
ATOM 936 C CA . PHE A 1 122 ? -43.723 13.441 -13.970 1.00 92.81 122 PHE A CA 1
ATOM 937 C C . PHE A 1 122 ? -42.693 13.810 -12.898 1.00 92.81 122 PHE A C 1
ATOM 939 O O . PHE A 1 122 ? -42.281 12.940 -12.144 1.00 92.81 122 PHE A O 1
ATOM 946 N N . ASP A 1 123 ? -42.321 15.086 -12.830 1.00 94.56 123 ASP A N 1
ATOM 947 C CA . ASP A 1 123 ? -41.424 15.640 -11.812 1.00 94.56 123 ASP A CA 1
ATOM 948 C C . ASP A 1 123 ? -42.214 16.013 -10.539 1.00 94.56 123 ASP A C 1
ATOM 950 O O . ASP A 1 123 ? -43.053 16.929 -10.532 1.00 94.56 123 ASP A O 1
ATOM 954 N N . ASP A 1 124 ? -41.971 15.264 -9.462 1.00 91.94 124 ASP A N 1
ATOM 955 C CA . ASP A 1 124 ? -42.643 15.423 -8.170 1.00 91.94 124 ASP A CA 1
ATOM 956 C C . ASP A 1 124 ? -42.218 16.692 -7.412 1.00 91.94 124 ASP A C 1
ATOM 958 O O . ASP A 1 124 ? -43.040 17.304 -6.707 1.00 91.94 124 ASP A O 1
ATOM 962 N N . GLU A 1 125 ? -40.970 17.127 -7.562 1.00 92.44 125 GLU A N 1
ATOM 963 C CA . GLU A 1 125 ? -40.442 18.307 -6.879 1.00 92.44 125 GLU A CA 1
ATOM 964 C C . GLU A 1 125 ? -41.037 19.578 -7.464 1.00 92.44 125 GLU A C 1
ATOM 966 O O . GLU A 1 125 ? -41.533 20.450 -6.730 1.00 92.44 125 GLU A O 1
ATOM 971 N N . ASP A 1 126 ? -41.098 19.659 -8.792 1.00 95.12 126 ASP A N 1
ATOM 972 C CA . ASP A 1 126 ? -41.685 20.798 -9.480 1.00 95.12 126 ASP A CA 1
ATOM 973 C C . ASP A 1 126 ? -43.189 20.904 -9.230 1.00 95.12 126 ASP A C 1
ATOM 975 O O . ASP A 1 126 ? -43.710 22.003 -8.959 1.00 95.12 126 ASP A O 1
ATOM 979 N N . ALA A 1 127 ? -43.894 19.770 -9.213 1.00 95.69 127 ALA A N 1
ATOM 980 C CA . ALA A 1 127 ? -45.295 19.710 -8.811 1.00 95.69 127 ALA A CA 1
ATOM 981 C C . ALA A 1 127 ? -45.491 20.221 -7.370 1.00 95.69 127 ALA A C 1
ATOM 983 O O . ALA A 1 127 ? -46.377 21.051 -7.104 1.00 95.69 127 ALA A O 1
ATOM 984 N N . THR A 1 128 ? -44.620 19.808 -6.445 1.00 96.50 128 THR A N 1
ATOM 985 C CA . THR A 1 128 ? -44.655 20.224 -5.037 1.00 96.50 128 THR A CA 1
ATOM 986 C C . THR A 1 128 ? -44.353 21.714 -4.877 1.00 96.50 128 THR A C 1
ATOM 988 O O . THR A 1 128 ? -45.061 22.429 -4.154 1.00 96.50 128 THR A O 1
ATOM 991 N N . ARG A 1 129 ? -43.355 22.233 -5.593 1.00 96.38 129 ARG A N 1
ATOM 992 C CA . ARG A 1 129 ? -42.951 23.645 -5.581 1.00 96.38 129 ARG A CA 1
ATOM 993 C C . ARG A 1 129 ? -44.054 24.551 -6.125 1.00 96.38 129 ARG A C 1
ATOM 995 O O . ARG A 1 129 ? -44.336 25.606 -5.538 1.00 96.38 129 ARG A O 1
ATOM 1002 N N . LEU A 1 130 ? -44.728 24.143 -7.202 1.00 96.56 130 LEU A N 1
ATOM 1003 C CA . LEU A 1 130 ? -45.887 24.853 -7.750 1.00 96.56 130 LEU A CA 1
ATOM 1004 C C . LEU A 1 130 ? -47.076 24.829 -6.780 1.00 96.56 130 LEU A C 1
ATOM 1006 O O . LEU A 1 130 ? -47.689 25.875 -6.533 1.00 96.56 130 LEU A O 1
ATOM 1010 N N . ALA A 1 131 ? -47.362 23.683 -6.161 1.00 96.94 131 ALA A N 1
ATOM 1011 C CA . ALA A 1 131 ? -48.445 23.547 -5.191 1.00 96.94 131 ALA A CA 1
ATOM 1012 C C . ALA A 1 131 ? -48.188 24.355 -3.899 1.00 96.94 131 ALA A C 1
ATOM 1014 O O . ALA A 1 131 ? -49.090 25.045 -3.410 1.00 96.94 131 ALA A O 1
ATOM 1015 N N . LYS A 1 132 ? -46.950 24.391 -3.380 1.00 97.94 132 LYS A N 1
ATOM 1016 C CA . LYS A 1 132 ? -46.561 25.225 -2.220 1.00 97.94 132 LYS A CA 1
ATOM 1017 C C . LYS A 1 132 ? -46.807 26.724 -2.482 1.00 97.94 132 LYS A C 1
ATOM 1019 O O . LYS A 1 132 ? -47.221 27.447 -1.562 1.00 97.94 132 LYS A O 1
ATOM 1024 N N . LYS A 1 133 ? -46.636 27.187 -3.731 1.00 97.44 133 LYS A N 1
ATOM 1025 C CA . LYS A 1 133 ? -46.858 28.586 -4.160 1.00 97.44 133 LYS A CA 1
ATOM 1026 C C . LYS A 1 133 ? -48.340 28.965 -4.316 1.00 97.44 133 LYS A C 1
ATOM 1028 O O . LYS A 1 133 ? -48.670 30.148 -4.202 1.00 97.44 133 LYS A O 1
ATOM 1033 N N . MET A 1 134 ? -49.244 28.001 -4.501 1.00 97.19 134 MET A N 1
ATOM 1034 C CA . MET A 1 134 ? -50.686 28.259 -4.603 1.00 97.19 134 MET A CA 1
ATOM 1035 C C . MET A 1 134 ? -51.305 28.704 -3.269 1.00 97.19 134 MET A C 1
ATOM 1037 O O . MET A 1 134 ? -50.852 28.356 -2.169 1.00 97.19 134 MET A O 1
ATOM 1041 N N . LYS A 1 135 ? -52.382 29.491 -3.340 1.00 98.12 135 LYS A N 1
ATOM 1042 C CA . LYS A 1 135 ? -53.210 29.828 -2.166 1.00 98.12 135 LYS A CA 1
ATOM 1043 C C . LYS A 1 135 ? -54.166 28.680 -1.836 1.00 98.12 135 LYS A C 1
ATOM 1045 O O . LYS A 1 135 ? -54.521 27.894 -2.701 1.00 98.12 135 LYS A O 1
ATOM 1050 N N . VAL A 1 136 ? -54.648 28.611 -0.591 1.00 98.00 136 VAL A N 1
ATOM 1051 C CA . VAL A 1 136 ? -55.560 27.535 -0.135 1.00 98.00 136 VAL A CA 1
ATOM 1052 C C . VAL A 1 136 ? -56.813 27.411 -1.015 1.00 98.00 136 VAL A C 1
ATOM 1054 O O . VAL A 1 136 ? -57.233 26.300 -1.314 1.00 98.00 136 VAL A O 1
ATOM 1057 N N . ASP A 1 137 ? -57.386 28.527 -1.475 1.00 97.56 137 ASP A N 1
ATOM 1058 C CA . ASP A 1 137 ? -58.561 28.499 -2.360 1.00 97.56 137 ASP A CA 1
ATOM 1059 C C . ASP A 1 137 ? -58.231 27.955 -3.765 1.00 97.56 137 ASP A C 1
ATOM 1061 O O . ASP A 1 137 ? -59.066 27.298 -4.380 1.00 97.56 137 ASP A O 1
ATOM 1065 N N . GLU A 1 138 ? -57.008 28.185 -4.257 1.00 98.00 138 GLU A N 1
ATOM 1066 C CA . GLU A 1 138 ? -56.519 27.669 -5.545 1.00 98.00 138 GLU A CA 1
ATOM 1067 C C . GLU A 1 138 ? -56.210 26.172 -5.450 1.00 98.00 138 GLU A C 1
ATOM 1069 O O . GLU A 1 138 ? -56.621 25.413 -6.323 1.00 98.00 138 GLU A O 1
ATOM 1074 N N . LEU A 1 139 ? -55.591 25.737 -4.346 1.00 98.38 139 LEU A N 1
ATOM 1075 C CA . LEU A 1 139 ? -55.353 24.321 -4.050 1.00 98.38 139 LEU A CA 1
ATOM 1076 C C . LEU A 1 139 ? -56.663 23.536 -3.967 1.00 98.38 139 LEU A C 1
ATOM 1078 O O . LEU A 1 139 ? -56.781 22.468 -4.556 1.00 98.38 139 LEU A O 1
ATOM 1082 N N . ARG A 1 140 ? -57.685 24.076 -3.292 1.00 98.19 140 ARG A N 1
ATOM 1083 C CA . ARG A 1 140 ? -59.006 23.431 -3.228 1.00 98.19 140 ARG A CA 1
ATOM 1084 C C . ARG A 1 140 ? -59.686 23.360 -4.589 1.00 98.19 140 ARG A C 1
ATOM 1086 O O . ARG A 1 140 ? -60.283 22.337 -4.892 1.00 98.19 140 ARG A O 1
ATOM 1093 N N . ALA A 1 141 ? -59.582 24.408 -5.405 1.00 97.69 141 ALA A N 1
ATOM 1094 C CA . ALA A 1 141 ? -60.130 24.393 -6.759 1.00 97.69 141 ALA A CA 1
ATOM 1095 C C . ALA A 1 141 ? -59.408 23.376 -7.662 1.00 97.69 141 ALA A C 1
ATOM 1097 O O . ALA A 1 141 ? -60.058 22.695 -8.454 1.00 97.69 141 ALA A O 1
ATOM 1098 N N . ALA A 1 142 ? -58.084 23.247 -7.526 1.00 97.38 142 ALA A N 1
ATOM 1099 C CA . ALA A 1 142 ? -57.286 22.265 -8.256 1.00 97.38 142 ALA A CA 1
ATOM 1100 C C . ALA A 1 142 ? -57.608 20.825 -7.815 1.00 97.38 142 ALA A C 1
ATOM 1102 O O . ALA A 1 142 ? -57.835 19.965 -8.663 1.00 97.38 142 ALA A O 1
ATOM 1103 N N . LEU A 1 143 ? -57.731 20.582 -6.506 1.00 97.94 143 LEU A N 1
ATOM 1104 C CA . LEU A 1 143 ? -58.152 19.292 -5.949 1.00 97.94 143 LEU A CA 1
ATOM 1105 C C . LEU A 1 143 ? -59.586 18.922 -6.350 1.00 97.94 143 LEU A C 1
ATOM 1107 O O . LEU A 1 143 ? -59.831 17.783 -6.732 1.00 97.94 143 LEU A O 1
ATOM 1111 N N . GLU A 1 144 ? -60.525 19.873 -6.338 1.00 97.69 144 GLU A N 1
ATOM 1112 C CA . GLU A 1 144 ? -61.900 19.647 -6.807 1.00 97.69 144 GLU A CA 1
ATOM 1113 C C . GLU A 1 144 ? -61.930 19.289 -8.302 1.00 97.69 144 GLU A C 1
ATOM 1115 O O . GLU A 1 144 ? -62.672 18.393 -8.705 1.00 97.69 144 GLU A O 1
ATOM 1120 N N . ALA A 1 145 ? -61.088 19.933 -9.121 1.00 96.75 145 ALA A N 1
ATOM 1121 C CA . ALA A 1 145 ? -60.942 19.604 -10.539 1.00 96.75 145 ALA A CA 1
ATOM 1122 C C . ALA A 1 145 ? -60.329 18.209 -10.765 1.00 96.75 145 ALA A C 1
ATOM 1124 O O . ALA A 1 145 ? -60.707 17.535 -11.723 1.00 96.75 145 ALA A O 1
ATOM 1125 N N . ALA A 1 146 ? -59.437 17.770 -9.873 1.00 96.25 146 ALA A N 1
ATOM 1126 C CA . ALA A 1 146 ? -58.853 16.429 -9.870 1.00 96.25 146 ALA A CA 1
ATOM 1127 C C . ALA A 1 146 ? -59.755 15.361 -9.211 1.00 96.25 146 ALA A C 1
ATOM 1129 O O . ALA A 1 146 ? -59.439 14.177 -9.257 1.00 96.25 146 ALA A O 1
ATOM 1130 N N . GLY A 1 147 ? -60.884 15.751 -8.606 1.00 96.50 147 GLY A N 1
ATOM 1131 C CA . GLY A 1 147 ? -61.786 14.837 -7.897 1.00 96.50 147 GLY A CA 1
ATOM 1132 C C . GLY A 1 147 ? -61.284 14.373 -6.521 1.00 96.50 147 GLY A C 1
ATOM 1133 O O . GLY A 1 147 ? -61.781 13.371 -6.007 1.00 96.50 147 GLY A O 1
ATOM 1134 N N . ALA A 1 148 ? -60.328 15.087 -5.921 1.00 97.00 148 ALA A N 1
ATOM 1135 C CA . ALA A 1 148 ? -59.734 14.790 -4.618 1.00 97.00 148 ALA A CA 1
ATOM 1136 C C . ALA A 1 148 ? -60.383 15.590 -3.464 1.00 97.00 148 ALA A C 1
ATOM 1138 O O . ALA A 1 148 ? -61.075 16.589 -3.677 1.00 97.00 148 ALA A O 1
ATOM 1139 N N . ASP A 1 149 ? -60.172 15.149 -2.216 1.00 97.19 149 ASP A N 1
ATOM 1140 C CA . ASP A 1 149 ? -60.750 15.785 -1.021 1.00 97.19 149 ASP A CA 1
ATOM 1141 C C . ASP A 1 149 ? -60.136 17.168 -0.723 1.00 97.19 149 ASP A C 1
ATOM 1143 O O . ASP A 1 149 ? -58.915 17.326 -0.667 1.00 97.19 149 ASP A O 1
ATOM 1147 N N . THR A 1 150 ? -60.996 18.157 -0.457 1.00 98.25 150 THR A N 1
ATOM 1148 C CA . THR A 1 150 ? -60.640 19.581 -0.288 1.00 98.25 150 THR A CA 1
ATOM 1149 C C . THR A 1 150 ? -60.580 20.042 1.178 1.00 98.25 150 THR A C 1
ATOM 1151 O O . THR A 1 150 ? -60.303 21.221 1.456 1.00 98.25 150 THR A O 1
ATOM 1154 N N . GLU A 1 151 ? -60.826 19.144 2.139 1.00 97.00 151 GLU A N 1
ATOM 1155 C CA . GLU A 1 151 ? -60.761 19.443 3.574 1.00 97.00 151 GLU A CA 1
ATOM 1156 C C . GLU A 1 151 ? -59.356 19.214 4.159 1.00 97.00 151 GLU A C 1
ATOM 1158 O O . GLU A 1 151 ? -58.814 18.115 4.118 1.00 97.00 151 GLU A O 1
ATOM 1163 N N . GLY A 1 152 ? -58.759 20.245 4.767 1.00 96.75 152 GLY A N 1
ATOM 1164 C CA . GLY A 1 152 ? -57.445 20.116 5.405 1.00 96.75 152 GLY A CA 1
ATOM 1165 C C . GLY A 1 152 ? -56.706 21.434 5.625 1.00 96.75 152 GLY A C 1
ATOM 1166 O O . GLY A 1 152 ? -57.178 22.511 5.237 1.00 96.75 152 GLY A O 1
ATOM 1167 N N . THR A 1 153 ? -55.546 21.333 6.280 1.00 97.88 153 THR A N 1
ATOM 1168 C CA . THR A 1 153 ? -54.525 22.389 6.358 1.00 97.88 153 THR A CA 1
ATOM 1169 C C . THR A 1 153 ? -53.806 22.526 5.012 1.00 97.88 153 THR A C 1
ATOM 1171 O O . THR A 1 153 ? -53.878 21.636 4.171 1.00 97.88 153 THR A O 1
ATOM 1174 N N . LYS A 1 154 ? -53.112 23.649 4.779 1.00 97.38 154 LYS A N 1
ATOM 1175 C CA . LYS A 1 154 ? -52.424 23.894 3.500 1.00 97.38 154 LYS A CA 1
ATOM 1176 C C . LYS A 1 154 ? -51.439 22.769 3.107 1.00 97.38 154 LYS A C 1
ATOM 1178 O O . LYS A 1 154 ? -51.529 22.362 1.956 1.00 97.38 154 LYS A O 1
ATOM 1183 N N . PRO A 1 155 ? -50.578 22.237 4.000 1.00 97.81 155 PRO A N 1
ATOM 1184 C CA . PRO A 1 155 ? -49.671 21.136 3.649 1.00 97.81 155 PRO A CA 1
ATOM 1185 C C . PRO A 1 155 ? -50.415 19.880 3.177 1.00 97.81 155 PRO A C 1
ATOM 1187 O O . PRO A 1 155 ? -50.146 19.388 2.091 1.00 97.81 155 PRO A O 1
ATOM 1190 N N . ALA A 1 156 ? -51.474 19.477 3.891 1.00 97.56 156 ALA A N 1
ATOM 1191 C CA . ALA A 1 156 ? -52.296 18.326 3.507 1.00 97.56 156 ALA A CA 1
ATOM 1192 C C . ALA A 1 156 ? -53.007 18.506 2.150 1.00 97.56 156 ALA A C 1
ATOM 1194 O O . ALA A 1 156 ? -53.295 17.533 1.461 1.00 97.56 156 ALA A O 1
ATOM 1195 N N . LEU A 1 157 ? -53.321 19.746 1.753 1.00 97.94 157 LEU A N 1
ATOM 1196 C CA . LEU A 1 157 ? -53.876 20.034 0.425 1.00 97.94 157 LEU A CA 1
ATOM 1197 C C . LEU A 1 157 ? -52.802 20.006 -0.672 1.00 97.94 157 LEU A C 1
ATOM 1199 O O . LEU A 1 157 ? -53.116 19.676 -1.810 1.00 97.94 157 LEU A O 1
ATOM 1203 N N . VAL A 1 158 ? -51.558 20.360 -0.343 1.00 98.19 158 VAL A N 1
ATOM 1204 C CA . VAL A 1 158 ? -50.419 20.283 -1.268 1.00 98.19 158 VAL A CA 1
ATOM 1205 C C . VAL A 1 158 ? -50.083 18.821 -1.560 1.00 98.19 158 VAL A C 1
ATOM 1207 O O . VAL A 1 158 ? -50.118 18.434 -2.722 1.00 98.19 158 VAL A O 1
ATOM 1210 N N . GLU A 1 159 ? -49.886 17.998 -0.527 1.00 97.69 159 GLU A N 1
ATOM 1211 C CA . GLU A 1 159 ? -49.582 16.562 -0.669 1.00 97.69 159 GLU A CA 1
ATOM 1212 C C . GLU A 1 159 ? -50.636 15.827 -1.504 1.00 97.69 159 GLU A C 1
ATOM 1214 O O . GLU A 1 159 ? -50.315 15.084 -2.429 1.00 97.69 159 GLU A O 1
ATOM 1219 N N . ARG A 1 160 ? -51.924 16.089 -1.249 1.00 98.00 160 ARG A N 1
ATOM 1220 C CA . ARG A 1 160 ? -53.008 15.465 -2.023 1.00 98.00 160 ARG A CA 1
ATOM 1221 C C . ARG A 1 160 ? -53.042 15.907 -3.478 1.00 98.00 160 ARG A C 1
ATOM 1223 O O . ARG A 1 160 ? -53.495 15.137 -4.321 1.00 98.00 160 ARG A O 1
ATOM 1230 N N . LEU A 1 161 ? -52.641 17.145 -3.775 1.00 97.81 161 LEU A N 1
ATOM 1231 C CA . LEU A 1 161 ? -52.657 17.647 -5.145 1.00 97.81 161 LEU A CA 1
ATOM 1232 C C . LEU A 1 161 ? -51.537 16.990 -5.950 1.00 97.81 161 LEU A C 1
ATOM 1234 O O . LEU A 1 161 ? -51.793 16.558 -7.070 1.00 97.81 161 LEU A O 1
ATOM 1238 N N . VAL A 1 162 ? -50.352 16.854 -5.350 1.00 97.69 162 VAL A N 1
ATOM 1239 C CA . VAL A 1 162 ? -49.210 16.148 -5.945 1.00 97.69 162 VAL A CA 1
ATOM 1240 C C . VAL A 1 162 ? -49.555 14.672 -6.153 1.00 97.69 162 VAL A C 1
ATOM 1242 O O . VAL A 1 162 ? -49.451 14.180 -7.271 1.00 97.69 162 VAL A O 1
ATOM 1245 N N . ALA A 1 163 ? -50.128 13.996 -5.150 1.00 96.44 163 ALA A N 1
ATOM 1246 C CA . ALA A 1 163 ? -50.573 12.606 -5.289 1.00 96.44 163 ALA A CA 1
ATOM 1247 C C . ALA A 1 163 ? -51.633 12.417 -6.396 1.00 96.44 163 ALA A C 1
ATOM 1249 O O . ALA A 1 163 ? -51.591 11.441 -7.146 1.00 96.44 163 ALA A O 1
ATOM 1250 N N . ALA A 1 164 ? -52.577 13.356 -6.535 1.00 96.56 164 ALA A N 1
ATOM 1251 C CA . ALA A 1 164 ? -53.575 13.316 -7.603 1.00 96.56 164 ALA A CA 1
ATOM 1252 C C . ALA A 1 164 ? -52.958 13.553 -8.995 1.00 96.56 164 ALA A C 1
ATOM 1254 O O . ALA A 1 164 ? -53.416 12.960 -9.972 1.00 96.56 164 ALA A O 1
ATOM 1255 N N . GLN A 1 165 ? -51.927 14.397 -9.091 1.00 96.62 165 GLN A N 1
ATOM 1256 C CA . GLN A 1 165 ? -51.182 14.624 -10.331 1.00 96.62 165 GLN A CA 1
ATOM 1257 C C . GLN A 1 165 ? -50.319 13.409 -10.704 1.00 96.62 165 GLN A C 1
ATOM 1259 O O . GLN A 1 165 ? -50.399 12.960 -11.847 1.00 96.62 165 GLN A O 1
ATOM 1264 N N . ARG A 1 166 ? -49.619 12.799 -9.737 1.00 96.12 166 ARG A N 1
ATOM 1265 C CA . ARG A 1 166 ? -48.852 11.555 -9.919 1.00 96.12 166 ARG A CA 1
ATOM 1266 C C . ARG A 1 166 ? -49.748 10.410 -10.407 1.00 96.12 166 ARG A C 1
ATOM 1268 O O . ARG A 1 166 ? -49.433 9.735 -11.385 1.00 96.12 166 ARG A O 1
ATOM 1275 N N . ALA A 1 167 ? -50.926 10.244 -9.800 1.00 93.81 167 ALA A N 1
ATOM 1276 C CA . ALA A 1 167 ? -51.903 9.232 -10.211 1.00 93.81 167 ALA A CA 1
ATOM 1277 C C . ALA A 1 167 ? -52.478 9.465 -11.623 1.00 93.81 167 ALA A C 1
ATOM 1279 O O . ALA A 1 167 ? -52.888 8.510 -12.281 1.00 93.81 167 ALA A O 1
ATOM 1280 N N . ALA A 1 168 ? -52.528 10.718 -12.087 1.00 92.88 168 ALA A N 1
ATOM 1281 C CA . ALA A 1 168 ? -52.960 11.054 -13.442 1.00 92.88 168 ALA A CA 1
ATOM 1282 C C . ALA A 1 168 ? -51.853 10.847 -14.489 1.00 92.88 168 ALA A C 1
ATOM 1284 O O . ALA A 1 168 ? -52.170 10.603 -15.654 1.00 92.88 168 ALA A O 1
ATOM 1285 N N . ALA A 1 169 ? -50.586 10.955 -14.082 1.00 91.19 169 ALA A N 1
ATOM 1286 C CA . ALA A 1 169 ? -49.425 10.725 -14.935 1.00 91.19 169 ALA A CA 1
ATOM 1287 C C . ALA A 1 169 ? -49.066 9.235 -15.068 1.00 91.19 169 ALA A C 1
ATOM 1289 O O . ALA A 1 169 ? -48.563 8.823 -16.111 1.00 91.19 169 ALA A O 1
ATOM 1290 N N . SER A 1 170 ? -49.372 8.412 -14.058 1.00 87.25 170 SER A N 1
ATOM 1291 C CA . SER A 1 170 ? -49.188 6.960 -14.146 1.00 87.25 170 SER A CA 1
ATOM 1292 C C . SER A 1 170 ? -50.124 6.332 -15.195 1.00 87.25 170 SER A C 1
ATOM 1294 O O . SER A 1 170 ? -51.349 6.486 -15.093 1.00 87.25 170 SER A O 1
ATOM 1296 N N . PRO A 1 171 ? -49.596 5.591 -16.189 1.00 75.94 171 PRO A N 1
ATOM 1297 C CA . PRO A 1 171 ? -50.415 4.894 -17.171 1.00 75.94 171 PRO A CA 1
ATOM 1298 C C . PRO A 1 171 ? -51.275 3.841 -16.464 1.00 75.94 171 PRO A C 1
ATOM 1300 O O . PRO A 1 171 ? -50.771 2.917 -15.832 1.00 75.94 171 PRO A O 1
ATOM 1303 N N . GLN A 1 172 ? -52.599 3.993 -16.550 1.00 59.66 172 GLN A N 1
ATOM 1304 C CA . GLN A 1 172 ? -53.532 3.008 -16.002 1.00 59.66 172 GLN A CA 1
ATOM 1305 C C . GLN A 1 172 ? -53.271 1.650 -16.679 1.00 59.66 172 GLN A C 1
ATOM 1307 O O . GLN A 1 172 ? -53.235 1.602 -17.915 1.00 59.66 172 GLN A O 1
ATOM 1312 N N . PRO A 1 173 ? -53.116 0.552 -15.917 1.00 54.12 173 PRO A N 1
ATOM 1313 C CA . PRO A 1 173 ? -52.929 -0.771 -16.495 1.00 54.12 173 PRO A CA 1
ATOM 1314 C C . PRO A 1 173 ? -54.143 -1.102 -17.367 1.00 54.12 173 PRO A C 1
ATOM 1316 O O . PRO A 1 173 ? -55.284 -1.061 -16.902 1.00 54.12 173 PRO A O 1
ATOM 1319 N N . MET A 1 174 ? -53.911 -1.378 -18.654 1.00 47.25 174 MET A N 1
ATOM 1320 C CA . MET A 1 174 ? -54.973 -1.837 -19.544 1.00 47.25 174 MET A CA 1
ATOM 1321 C C . MET A 1 174 ? -55.513 -3.164 -19.004 1.00 47.25 174 MET A C 1
ATOM 1323 O O . MET A 1 174 ? -54.771 -4.138 -18.921 1.00 47.25 174 MET A O 1
ATOM 1327 N N . GLU A 1 175 ? -56.795 -3.195 -18.627 1.00 47.47 175 GLU A N 1
ATOM 1328 C CA . GLU A 1 175 ? -57.486 -4.438 -18.281 1.00 47.47 175 GLU A CA 1
ATOM 1329 C C . GLU A 1 175 ? -57.442 -5.383 -19.493 1.00 47.47 175 GLU A C 1
ATOM 1331 O O . GLU A 1 175 ? -58.106 -5.158 -20.507 1.00 47.47 175 GLU A O 1
ATOM 1336 N N . GLU A 1 176 ? -56.618 -6.426 -19.396 1.00 46.66 176 GLU A N 1
ATOM 1337 C CA . GLU A 1 176 ? -56.546 -7.509 -20.370 1.00 46.66 176 GLU A CA 1
ATOM 1338 C C . GLU A 1 176 ? -57.793 -8.400 -20.243 1.00 46.66 176 GLU A C 1
ATOM 1340 O O . GLU A 1 176 ? -58.037 -9.049 -19.221 1.00 46.66 176 GLU A O 1
ATOM 1345 N N . ASP A 1 177 ? -58.599 -8.420 -21.308 1.00 38.56 177 ASP A N 1
ATOM 1346 C CA . ASP A 1 177 ? -59.728 -9.331 -21.492 1.00 38.56 177 ASP A CA 1
ATOM 1347 C C . ASP A 1 177 ? -59.253 -10.797 -21.406 1.00 38.56 177 ASP A C 1
ATOM 1349 O O . ASP A 1 177 ? -58.511 -11.285 -22.261 1.00 38.56 177 ASP A O 1
ATOM 1353 N N . SER A 1 178 ? -59.727 -11.523 -20.389 1.00 40.88 178 SER A N 1
ATOM 1354 C CA . SER A 1 178 ? -59.457 -12.950 -20.187 1.00 40.88 178 SER A CA 1
ATOM 1355 C C . SER A 1 178 ? -60.599 -13.825 -20.721 1.00 40.88 178 SER A C 1
ATOM 1357 O O . SER A 1 178 ? -61.724 -13.793 -20.224 1.00 40.88 178 SER A O 1
ATOM 1359 N N . ASP A 1 179 ? -60.280 -14.664 -21.712 1.00 40.03 179 ASP A N 1
ATOM 1360 C CA . ASP A 1 179 ? -61.081 -15.807 -22.166 1.00 40.03 179 ASP A CA 1
ATOM 1361 C C . ASP A 1 179 ? -60.240 -17.101 -22.068 1.00 40.03 179 ASP A C 1
ATOM 1363 O O . ASP A 1 179 ? -59.059 -17.108 -22.411 1.00 40.03 179 ASP A O 1
ATOM 1367 N N . ALA A 1 180 ? -60.915 -18.203 -21.701 1.00 40.16 180 ALA A N 1
ATOM 1368 C CA . ALA A 1 180 ? -60.470 -19.606 -21.537 1.00 40.16 180 ALA A CA 1
ATOM 1369 C C . ALA A 1 180 ? -59.856 -19.971 -20.154 1.00 40.16 180 ALA A C 1
ATOM 1371 O O . ALA A 1 180 ? -58.738 -19.592 -19.845 1.00 40.16 180 ALA A O 1
ATOM 1372 N N . ASP A 1 181 ? -60.519 -20.640 -19.197 1.00 41.03 181 ASP A N 1
ATOM 1373 C CA . ASP A 1 181 ? -61.346 -21.871 -19.180 1.00 41.03 181 ASP A CA 1
ATOM 1374 C C . ASP A 1 181 ? -60.507 -23.175 -19.148 1.00 41.03 181 ASP A C 1
ATOM 1376 O O . ASP A 1 181 ? -60.209 -23.745 -20.194 1.00 41.03 181 ASP A O 1
ATOM 1380 N N . ALA A 1 182 ? -60.115 -23.643 -17.944 1.00 39.25 182 ALA A N 1
ATOM 1381 C CA . ALA A 1 182 ? -60.271 -25.032 -17.443 1.00 39.25 182 ALA A CA 1
ATOM 1382 C C . ALA A 1 182 ? -59.400 -25.352 -16.190 1.00 39.25 182 ALA A C 1
ATOM 1384 O O . ALA A 1 182 ? -58.359 -24.733 -15.991 1.00 39.25 182 ALA A O 1
ATOM 1385 N N . PRO A 1 183 ? -59.795 -26.331 -15.339 1.00 62.34 183 PRO A N 1
ATOM 1386 C CA . PRO A 1 183 ? -59.406 -26.390 -13.928 1.00 62.34 183 PRO A CA 1
ATOM 1387 C C . PRO A 1 183 ? -58.457 -27.552 -13.573 1.00 62.34 183 PRO A C 1
ATOM 1389 O O . PRO A 1 183 ? -58.589 -28.657 -14.103 1.00 62.34 183 PRO A O 1
ATOM 1392 N N . MET A 1 184 ? -57.599 -27.363 -12.564 1.00 35.72 184 MET A N 1
ATOM 1393 C CA . MET A 1 184 ? -57.100 -28.479 -11.753 1.00 35.72 184 MET A CA 1
ATOM 1394 C C . MET A 1 184 ? -57.170 -28.180 -10.259 1.00 35.72 184 MET A C 1
ATOM 1396 O O . MET A 1 184 ? -56.683 -27.173 -9.757 1.00 35.72 184 MET A O 1
ATOM 1400 N N . GLU A 1 185 ? -57.838 -29.105 -9.577 1.00 41.91 185 GLU A N 1
ATOM 1401 C CA . GLU A 1 185 ? -58.074 -29.152 -8.148 1.00 41.91 185 GLU A CA 1
ATOM 1402 C C . GLU A 1 185 ? -56.824 -29.575 -7.356 1.00 41.91 185 GLU A C 1
ATOM 1404 O O . GLU A 1 185 ? -56.133 -30.522 -7.723 1.00 41.91 185 GLU A O 1
ATOM 1409 N N . ALA A 1 186 ? -56.703 -28.967 -6.172 1.00 44.56 186 ALA A N 1
ATOM 1410 C CA . ALA A 1 186 ? -56.317 -29.574 -4.894 1.00 44.56 186 ALA A CA 1
ATOM 1411 C C . ALA A 1 186 ? -54.879 -30.103 -4.700 1.00 44.56 186 ALA A C 1
ATOM 1413 O O . ALA A 1 186 ? -54.555 -31.209 -5.128 1.00 44.56 186 ALA A O 1
ATOM 1414 N N . ARG A 1 187 ? -54.133 -29.464 -3.777 1.00 34.44 187 ARG A N 1
ATOM 1415 C CA . ARG A 1 187 ? -53.896 -29.978 -2.400 1.00 34.44 187 ARG A CA 1
ATOM 1416 C C . ARG A 1 187 ? -52.868 -29.161 -1.596 1.00 34.44 187 ARG A C 1
ATOM 1418 O O . ARG A 1 187 ? -51.788 -28.928 -2.106 1.00 34.44 187 ARG A O 1
ATOM 1425 N N . ASN A 1 188 ? -53.207 -28.959 -0.309 1.00 36.00 188 ASN A N 1
ATOM 1426 C CA . ASN A 1 188 ? -52.367 -28.748 0.897 1.00 36.00 188 ASN A CA 1
ATOM 1427 C C . ASN A 1 188 ? -51.429 -27.516 0.897 1.00 36.00 188 ASN A C 1
ATOM 1429 O O . ASN A 1 188 ? -50.676 -27.341 -0.037 1.00 36.00 188 ASN A O 1
ATOM 1433 N N . GLY A 1 189 ? -51.350 -26.633 1.898 1.00 41.88 189 GLY A N 1
ATOM 1434 C CA . GLY A 1 189 ? -51.727 -26.692 3.312 1.00 41.88 189 GLY A CA 1
ATOM 1435 C C . GLY A 1 189 ? -50.487 -26.528 4.212 1.00 41.88 189 GLY A C 1
ATOM 1436 O O . GLY A 1 189 ? -49.965 -27.550 4.642 1.00 41.88 189 GLY A O 1
ATOM 1437 N N . HIS A 1 190 ? -50.049 -25.285 4.471 1.00 36.84 190 HIS A N 1
ATOM 1438 C CA . HIS A 1 190 ? -49.063 -24.825 5.485 1.00 36.84 190 HIS A CA 1
ATOM 1439 C C . HIS A 1 190 ? -49.083 -23.278 5.406 1.00 36.84 190 HIS A C 1
ATOM 1441 O O . HIS A 1 190 ? -48.914 -22.780 4.301 1.00 36.84 190 HIS A O 1
ATOM 1447 N N . ASP A 1 191 ? -49.517 -22.427 6.341 1.00 49.03 191 ASP A N 1
ATOM 1448 C CA . ASP A 1 191 ? -49.416 -22.279 7.809 1.00 49.03 191 ASP A CA 1
ATOM 1449 C C . ASP A 1 191 ? -48.002 -22.015 8.343 1.00 49.03 191 ASP A C 1
ATOM 1451 O O . ASP A 1 191 ? -47.360 -22.956 8.795 1.00 49.03 191 ASP A O 1
ATOM 1455 N N . SER A 1 192 ? -47.602 -20.732 8.263 1.00 38.72 192 SER A N 1
ATOM 1456 C CA . SER A 1 192 ? -46.567 -19.954 8.992 1.00 38.72 192 SER A CA 1
ATOM 1457 C C . SER A 1 192 ? -45.835 -19.056 7.984 1.00 38.72 192 SER A C 1
ATOM 1459 O O . SER A 1 192 ? -45.499 -19.548 6.917 1.00 38.72 192 SER A O 1
ATOM 1461 N N . GLY A 1 193 ? -45.530 -17.784 8.189 1.00 37.44 193 GLY A N 1
ATOM 1462 C CA . GLY A 1 193 ? -45.718 -16.842 9.279 1.00 37.44 193 GLY A CA 1
ATOM 1463 C C . GLY A 1 193 ? -45.411 -15.466 8.677 1.00 37.44 193 GLY A C 1
ATOM 1464 O O . GLY A 1 193 ? -44.598 -15.357 7.767 1.00 37.44 193 GLY A O 1
ATOM 1465 N N . ASP A 1 194 ? -46.171 -14.474 9.109 1.00 42.75 194 ASP A N 1
ATOM 1466 C CA . ASP A 1 194 ? -46.065 -13.072 8.717 1.00 42.75 194 ASP A CA 1
ATOM 1467 C C . ASP A 1 194 ? -44.872 -12.509 9.510 1.00 42.75 194 ASP A C 1
ATOM 1469 O O . ASP A 1 194 ? -45.026 -12.181 10.689 1.00 42.75 194 ASP A O 1
ATOM 1473 N N . GLU A 1 195 ? -43.670 -12.561 8.934 1.00 39.88 195 GLU A N 1
ATOM 1474 C CA . GLU A 1 195 ? -42.497 -11.864 9.468 1.00 39.88 195 GLU A CA 1
ATOM 1475 C C . GLU A 1 195 ? -42.497 -10.472 8.847 1.00 39.88 195 GLU A C 1
ATOM 1477 O O . GLU A 1 195 ? -42.315 -10.298 7.645 1.00 39.88 195 GLU A O 1
ATOM 1482 N N . ALA A 1 196 ? -42.851 -9.501 9.686 1.00 42.12 196 ALA A N 1
ATOM 1483 C CA . ALA A 1 196 ? -42.621 -8.103 9.411 1.00 42.12 196 ALA A CA 1
ATOM 1484 C C . ALA A 1 196 ? -41.106 -7.901 9.374 1.00 42.12 196 ALA A C 1
ATOM 1486 O O . ALA A 1 196 ? -40.438 -8.187 10.366 1.00 42.12 196 ALA A O 1
ATOM 1487 N N . GLU A 1 197 ? -40.602 -7.449 8.233 1.00 42.19 197 GLU A N 1
ATOM 1488 C CA . GLU A 1 197 ? -39.295 -6.812 8.117 1.00 42.19 197 GLU A CA 1
ATOM 1489 C C . GLU A 1 197 ? -39.331 -5.585 9.047 1.00 42.19 197 GLU A C 1
ATOM 1491 O O . GLU A 1 197 ? -40.012 -4.593 8.778 1.00 42.19 197 GLU A O 1
ATOM 1496 N N . GLU A 1 198 ? -38.754 -5.732 10.242 1.00 42.44 198 GLU A N 1
ATOM 1497 C CA . GLU A 1 198 ? -38.342 -4.607 11.076 1.00 42.44 198 GLU A CA 1
ATOM 1498 C C . GLU A 1 198 ? -37.018 -4.136 10.480 1.00 42.44 198 GLU A C 1
ATOM 1500 O O . GLU A 1 198 ? -36.015 -4.829 10.615 1.00 42.44 198 GLU A O 1
ATOM 1505 N N . ASP A 1 199 ? -37.052 -2.998 9.783 1.00 41.59 199 ASP A N 1
ATOM 1506 C CA . ASP A 1 199 ? -35.863 -2.230 9.421 1.00 41.59 199 ASP A CA 1
ATOM 1507 C C . ASP A 1 199 ? -35.037 -2.009 10.702 1.00 41.59 199 ASP A C 1
ATOM 1509 O O . ASP A 1 199 ? -35.444 -1.254 11.597 1.00 41.59 199 ASP A O 1
ATOM 1513 N N . GLU A 1 200 ? -33.917 -2.726 10.828 1.00 46.47 200 GLU A N 1
ATOM 1514 C CA . GLU A 1 200 ? -32.890 -2.483 11.841 1.00 46.47 200 GLU A CA 1
ATOM 1515 C C . GLU A 1 200 ? -32.230 -1.145 11.503 1.00 46.47 200 GLU A C 1
ATOM 1517 O O . GLU A 1 200 ? -31.248 -1.071 10.780 1.00 46.47 200 GLU A O 1
ATOM 1522 N N . ALA A 1 201 ? -32.848 -0.066 11.986 1.00 51.12 201 ALA A N 1
ATOM 1523 C CA . ALA A 1 201 ? -32.280 1.269 11.937 1.00 51.12 201 ALA A CA 1
ATOM 1524 C C . ALA A 1 201 ? -30.954 1.277 12.705 1.00 51.12 201 ALA A C 1
ATOM 1526 O O . ALA A 1 201 ? -30.930 0.946 13.898 1.00 51.12 201 ALA A O 1
ATOM 1527 N N . GLU A 1 202 ? -29.885 1.671 12.021 1.00 48.75 202 GLU A N 1
ATOM 1528 C CA . GLU A 1 202 ? -28.558 1.831 12.602 1.00 48.75 202 GLU A CA 1
ATOM 1529 C C . GLU A 1 202 ? -28.597 2.748 13.842 1.00 48.75 202 GLU A C 1
ATOM 1531 O O . GLU A 1 202 ? -29.427 3.670 13.934 1.00 48.75 202 GLU A O 1
ATOM 1536 N N . PRO A 1 203 ? -27.759 2.481 14.862 1.00 55.91 203 PRO A N 1
ATOM 1537 C CA . PRO A 1 203 ? -27.781 3.236 16.104 1.00 55.91 203 PRO A CA 1
ATOM 1538 C C . PRO A 1 203 ? -27.350 4.687 15.854 1.00 55.91 203 PRO A C 1
ATOM 1540 O O . PRO A 1 203 ? -26.179 4.989 15.666 1.00 55.91 203 PRO A O 1
ATOM 1543 N N . ALA A 1 204 ? -28.317 5.608 15.892 1.00 67.19 204 ALA A N 1
ATOM 1544 C CA . ALA A 1 204 ? -28.067 7.040 15.749 1.00 67.19 204 ALA A CA 1
ATOM 1545 C C . ALA A 1 204 ? -26.953 7.532 16.697 1.00 67.19 204 ALA A C 1
ATOM 1547 O O . ALA A 1 204 ? -27.009 7.289 17.908 1.00 67.19 204 ALA A O 1
ATOM 1548 N N . ALA A 1 205 ? -25.994 8.282 16.144 1.00 78.62 205 ALA A N 1
ATOM 1549 C CA . ALA A 1 205 ? -24.881 8.884 16.872 1.00 78.62 205 ALA A CA 1
ATOM 1550 C C . ALA A 1 205 ? -25.337 9.635 18.143 1.00 78.62 205 ALA A C 1
ATOM 1552 O O . ALA A 1 205 ? -26.383 10.294 18.185 1.00 78.62 205 ALA A O 1
ATOM 1553 N N . PHE A 1 206 ? -24.543 9.537 19.212 1.00 92.69 206 PHE A N 1
ATOM 1554 C CA . PHE A 1 206 ? -24.861 10.119 20.518 1.00 92.69 206 PHE A CA 1
ATOM 1555 C C . PHE A 1 206 ? -24.948 11.661 20.474 1.00 92.69 206 PHE A C 1
ATOM 1557 O O . PHE A 1 206 ? -23.937 12.357 20.440 1.00 92.69 206 PHE A O 1
ATOM 1564 N N . ASP A 1 207 ? -26.161 12.221 20.562 1.00 94.75 207 ASP A N 1
ATOM 1565 C CA . ASP A 1 207 ? -26.387 13.673 20.689 1.00 94.75 207 ASP A CA 1
ATOM 1566 C C . ASP A 1 207 ? -26.148 14.158 22.140 1.00 94.75 207 ASP A C 1
ATOM 1568 O O . ASP A 1 207 ? -27.004 14.041 23.036 1.00 94.75 207 ASP A O 1
ATOM 1572 N N . GLU A 1 208 ? -24.979 14.764 22.375 1.00 92.69 208 GLU A N 1
ATOM 1573 C CA . GLU A 1 208 ? -24.580 15.319 23.674 1.00 92.69 208 GLU A CA 1
ATOM 1574 C C . GLU A 1 208 ? -25.518 16.446 24.165 1.00 92.69 208 GLU A C 1
ATOM 1576 O O . GLU A 1 208 ? -25.786 16.582 25.375 1.00 92.69 208 GLU A O 1
ATOM 1581 N N . GLU A 1 209 ? -26.081 17.250 23.257 1.00 93.50 209 GLU A N 1
ATOM 1582 C CA . GLU A 1 209 ? -26.983 18.344 23.617 1.00 93.50 209 GLU A CA 1
ATOM 1583 C C . GLU A 1 209 ? -28.339 17.798 24.094 1.00 93.50 209 GLU A C 1
ATOM 1585 O O . GLU A 1 209 ? -28.901 18.273 25.098 1.00 93.50 209 GLU A O 1
ATOM 1590 N N . GLU A 1 210 ? -28.873 16.770 23.433 1.00 94.94 210 GLU A N 1
ATOM 1591 C CA . GLU A 1 210 ? -30.050 16.026 23.886 1.00 94.94 210 GLU A CA 1
ATOM 1592 C C . GLU A 1 210 ? -29.819 15.369 25.250 1.00 94.94 210 GLU A C 1
ATOM 1594 O O . GLU A 1 210 ? -30.626 15.586 26.175 1.00 94.94 210 GLU A O 1
ATOM 1599 N N . ALA A 1 211 ? -28.714 14.640 25.419 1.00 95.69 211 ALA A N 1
ATOM 1600 C CA . ALA A 1 211 ? -28.356 14.002 26.684 1.00 95.69 211 ALA A CA 1
ATOM 1601 C C . ALA A 1 211 ? -28.301 15.035 27.824 1.00 95.69 211 ALA A C 1
ATOM 1603 O O . ALA A 1 211 ? -28.930 14.866 28.883 1.00 95.69 211 ALA A O 1
ATOM 1604 N N . THR A 1 212 ? -27.680 16.188 27.568 1.00 96.50 212 THR A N 1
ATOM 1605 C CA . THR A 1 212 ? -27.593 17.304 28.516 1.00 96.50 212 THR A CA 1
ATOM 1606 C C . THR A 1 212 ? -28.962 17.916 28.826 1.00 96.50 212 THR A C 1
ATOM 1608 O O . THR A 1 212 ? -29.290 18.186 29.995 1.00 96.50 212 THR A O 1
ATOM 1611 N N . ARG A 1 213 ? -29.817 18.135 27.816 1.00 96.50 213 ARG A N 1
ATOM 1612 C CA . ARG A 1 213 ? -31.190 18.643 28.006 1.00 96.50 213 ARG A CA 1
ATOM 1613 C C . ARG A 1 213 ? -32.030 17.666 28.830 1.00 96.50 213 ARG A C 1
ATOM 1615 O O . ARG A 1 213 ? -32.823 18.113 29.673 1.00 96.50 213 ARG A O 1
ATOM 1622 N N . ARG A 1 214 ? -31.868 16.359 28.618 1.00 96.56 214 ARG A N 1
ATOM 1623 C CA . ARG A 1 214 ? -32.572 15.299 29.351 1.00 96.56 214 ARG A CA 1
ATOM 1624 C C . ARG A 1 214 ? -32.108 15.241 30.806 1.00 96.56 214 ARG A C 1
ATOM 1626 O O . ARG A 1 214 ? -32.950 15.343 31.705 1.00 96.56 214 ARG A O 1
ATOM 1633 N N . ALA A 1 215 ? -30.800 15.219 31.055 1.00 96.88 215 ALA A N 1
ATOM 1634 C CA . ALA A 1 215 ? -30.223 15.197 32.399 1.00 96.88 215 ALA A CA 1
ATOM 1635 C C . ALA A 1 215 ? -30.589 16.456 33.216 1.00 96.88 215 ALA A C 1
ATOM 1637 O O . ALA A 1 215 ? -31.016 16.360 34.373 1.00 96.88 215 ALA A O 1
ATOM 1638 N N . LYS A 1 216 ? -30.572 17.655 32.608 1.00 98.00 216 LYS A N 1
ATOM 1639 C CA . LYS A 1 216 ? -31.000 18.904 33.278 1.00 98.00 216 LYS A CA 1
ATOM 1640 C C . LYS A 1 216 ? -32.464 18.856 33.751 1.00 98.00 216 LYS A C 1
ATOM 1642 O O . LYS A 1 216 ? -32.787 19.425 34.810 1.00 98.00 216 LYS A O 1
ATOM 1647 N N . LYS A 1 217 ? -33.349 18.169 33.013 1.00 97.81 217 LYS A N 1
ATOM 1648 C CA . LYS A 1 217 ? -34.782 18.014 33.340 1.00 97.81 217 LYS A CA 1
ATOM 1649 C C . LYS A 1 217 ? -35.048 16.981 34.443 1.00 97.81 217 LYS A C 1
ATOM 1651 O O . LYS A 1 217 ? -36.057 17.121 35.139 1.00 97.81 217 LYS A O 1
ATOM 1656 N N . MET A 1 218 ? -34.157 16.011 34.652 1.00 97.25 218 MET A N 1
ATOM 1657 C CA . MET A 1 218 ? -34.306 14.989 35.692 1.00 97.25 218 MET A CA 1
ATOM 1658 C C . MET A 1 218 ? -34.228 15.573 37.111 1.00 97.25 218 MET A C 1
ATOM 1660 O O . MET A 1 218 ? -33.613 16.617 37.385 1.00 97.25 218 MET A O 1
ATOM 1664 N N . LYS A 1 219 ? -34.888 14.908 38.060 1.00 98.12 219 LYS A N 1
ATOM 1665 C CA . LYS A 1 219 ? -34.738 15.206 39.493 1.00 98.12 219 LYS A CA 1
ATOM 1666 C C . LYS A 1 219 ? -33.451 14.581 40.028 1.00 98.12 219 LYS A C 1
ATOM 1668 O O . LYS A 1 219 ? -32.947 13.614 39.481 1.00 98.12 219 LYS A O 1
ATOM 1673 N N . VAL A 1 220 ? -32.952 15.096 41.154 1.00 98.19 220 VAL A N 1
ATOM 1674 C CA . VAL A 1 220 ? -31.730 14.575 41.804 1.00 98.19 220 VAL A CA 1
ATOM 1675 C C . VAL A 1 220 ? -31.837 13.079 42.126 1.00 98.19 220 VAL A C 1
ATOM 1677 O O . VAL A 1 220 ? -30.860 12.362 41.987 1.00 98.19 220 VAL A O 1
ATOM 1680 N N . GLU A 1 221 ? -33.017 12.597 42.523 1.00 97.75 221 GLU A N 1
ATOM 1681 C CA . GLU A 1 221 ? -33.247 11.169 42.794 1.00 97.75 221 GLU A CA 1
ATOM 1682 C C . GLU A 1 221 ? -33.167 10.308 41.520 1.00 97.75 221 GLU A C 1
ATOM 1684 O O . GLU A 1 221 ? -32.676 9.189 41.582 1.00 97.75 221 GLU A O 1
ATOM 1689 N N . GLU A 1 222 ? -33.598 10.838 40.370 1.00 97.88 222 GLU A N 1
ATOM 1690 C CA . GLU A 1 222 ? -33.555 10.148 39.071 1.00 97.88 222 GLU A CA 1
ATOM 1691 C C . GLU A 1 222 ? -32.129 10.127 38.508 1.00 97.88 222 GLU A C 1
ATOM 1693 O O . GLU A 1 222 ? -31.679 9.088 38.043 1.00 97.88 222 GLU A O 1
ATOM 1698 N N . LEU A 1 223 ? -31.390 11.236 38.639 1.00 98.31 223 LEU A N 1
ATOM 1699 C CA . LEU A 1 223 ? -29.976 11.307 38.251 1.00 98.31 223 LEU A CA 1
ATOM 1700 C C . LEU A 1 223 ? -29.119 10.324 39.050 1.00 98.31 223 LEU A C 1
ATOM 1702 O O . LEU A 1 223 ? -28.289 9.632 38.480 1.00 98.31 223 LEU A O 1
ATOM 1706 N N . ARG A 1 224 ? -29.343 10.215 40.365 1.00 98.25 224 ARG A N 1
ATOM 1707 C CA . ARG A 1 224 ? -28.619 9.239 41.191 1.00 98.25 224 ARG A CA 1
ATOM 1708 C C . ARG A 1 224 ? -28.946 7.800 40.823 1.00 98.25 224 ARG A C 1
ATOM 1710 O O . ARG A 1 224 ? -28.049 6.978 40.850 1.00 98.25 224 ARG A O 1
ATOM 1717 N N . ALA A 1 225 ? -30.201 7.508 40.485 1.00 97.50 225 ALA A N 1
ATOM 1718 C CA . ALA A 1 225 ? -30.586 6.173 40.041 1.00 97.50 225 ALA A CA 1
ATOM 1719 C C . ALA A 1 225 ? -29.965 5.821 38.678 1.00 97.50 225 ALA A C 1
ATOM 1721 O O . ALA A 1 225 ? -29.561 4.681 38.485 1.00 97.50 225 ALA A O 1
ATOM 1722 N N . ALA A 1 226 ? -29.870 6.789 37.757 1.00 96.50 226 ALA A N 1
ATOM 1723 C CA . ALA A 1 226 ? -29.195 6.605 36.473 1.00 96.50 226 ALA A CA 1
ATOM 1724 C C . ALA A 1 226 ? -27.686 6.371 36.655 1.00 96.50 226 ALA A C 1
ATOM 1726 O O . ALA A 1 226 ? -27.153 5.418 36.106 1.00 96.50 226 ALA A O 1
ATOM 1727 N N . LEU A 1 227 ? -27.029 7.176 37.497 1.00 97.69 227 LEU A N 1
ATOM 1728 C CA . LEU A 1 227 ? -25.610 7.008 37.823 1.00 97.69 227 LEU A CA 1
ATOM 1729 C C . LEU A 1 227 ? -25.331 5.685 38.548 1.00 97.69 227 LEU A C 1
ATOM 1731 O O . LEU A 1 227 ? -24.400 4.985 38.188 1.00 97.69 227 LEU A O 1
ATOM 1735 N N . GLU A 1 228 ? -26.168 5.285 39.509 1.00 97.69 228 GLU A N 1
ATOM 1736 C CA . GLU A 1 228 ? -26.033 3.989 40.192 1.00 97.69 228 GLU A CA 1
ATOM 1737 C C . GLU A 1 228 ? -26.201 2.806 39.224 1.00 97.69 228 GLU A C 1
ATOM 1739 O O . GLU A 1 228 ? -25.519 1.796 39.379 1.00 97.69 228 GLU A O 1
ATOM 1744 N N . ALA A 1 229 ? -27.075 2.930 38.218 1.00 95.81 229 ALA A N 1
ATOM 1745 C CA . ALA A 1 229 ? -27.229 1.919 37.173 1.00 95.81 229 ALA A CA 1
ATOM 1746 C C . ALA A 1 229 ? -26.001 1.831 36.252 1.00 95.81 229 ALA A C 1
ATOM 1748 O O . ALA A 1 229 ? -25.667 0.731 35.824 1.00 95.81 229 ALA A O 1
ATOM 1749 N N . ALA A 1 230 ? -25.323 2.956 36.010 1.00 95.81 230 ALA A N 1
ATOM 1750 C CA . ALA A 1 230 ? -24.070 3.032 35.257 1.00 95.81 230 ALA A CA 1
ATOM 1751 C C . ALA A 1 230 ? -22.812 2.736 36.105 1.00 95.81 230 ALA A C 1
ATOM 1753 O O . ALA A 1 230 ? -21.707 2.756 35.587 1.00 95.81 230 ALA A O 1
ATOM 1754 N N . GLY A 1 231 ? -22.949 2.471 37.413 1.00 96.56 231 GLY A N 1
ATOM 1755 C CA . GLY A 1 231 ? -21.807 2.227 38.305 1.00 96.56 231 GLY A CA 1
ATOM 1756 C C . GLY A 1 231 ? -21.059 3.483 38.783 1.00 96.56 231 GLY A C 1
ATOM 1757 O O . GLY A 1 231 ? -20.002 3.362 39.399 1.00 96.56 231 GLY A O 1
ATOM 1758 N N . GLU A 1 232 ? -21.621 4.672 38.570 1.00 97.50 232 GLU A N 1
ATOM 1759 C CA . GLU A 1 232 ? -21.008 5.974 38.850 1.00 97.50 232 GLU A CA 1
ATOM 1760 C C . GLU A 1 232 ? -21.304 6.539 40.255 1.00 97.50 232 GLU A C 1
ATOM 1762 O O . GLU A 1 232 ? -22.294 6.201 40.917 1.00 97.50 232 GLU A O 1
ATOM 1767 N N . ASP A 1 233 ? -20.466 7.476 40.721 1.00 97.31 233 ASP A N 1
ATOM 1768 C CA . ASP A 1 233 ? -20.624 8.120 42.034 1.00 97.31 233 ASP A CA 1
ATOM 1769 C C . ASP A 1 233 ? -21.858 9.048 42.101 1.00 97.31 233 ASP A C 1
ATOM 1771 O O . ASP A 1 233 ? -22.018 10.010 41.341 1.00 97.31 233 ASP A O 1
ATOM 1775 N N . THR A 1 234 ? -22.710 8.805 43.102 1.00 98.25 234 THR A N 1
ATOM 1776 C CA . THR A 1 234 ? -23.995 9.492 43.321 1.00 98.25 234 THR A CA 1
ATOM 1777 C C . THR A 1 234 ? -23.922 10.675 44.300 1.00 98.25 234 THR A C 1
ATOM 1779 O O . THR A 1 234 ? -24.939 11.348 44.561 1.00 98.25 234 THR A O 1
ATOM 1782 N N . GLU A 1 235 ? -22.747 10.961 44.867 1.00 97.50 235 GLU A N 1
ATOM 1783 C CA . GLU A 1 235 ? -22.530 12.115 45.737 1.00 97.50 235 GLU A CA 1
ATOM 1784 C C . GLU A 1 235 ? -22.297 13.403 44.930 1.00 97.50 235 GLU A C 1
ATOM 1786 O O . GLU A 1 235 ? -21.551 13.441 43.962 1.00 97.50 235 GLU A O 1
ATOM 1791 N N . GLY A 1 236 ? -22.952 14.503 45.321 1.00 97.12 236 GLY A N 1
ATOM 1792 C CA . GLY A 1 236 ? -22.760 15.789 44.645 1.00 97.12 236 GLY A CA 1
ATOM 1793 C C . GLY A 1 236 ? -23.976 16.710 44.631 1.00 97.12 236 GLY A C 1
ATOM 1794 O O . GLY A 1 236 ? -25.074 16.373 45.090 1.00 97.12 236 GLY A O 1
ATOM 1795 N N . THR A 1 237 ? -23.755 17.921 44.112 1.00 98.06 237 THR A N 1
ATOM 1796 C CA . THR A 1 237 ? -24.827 18.875 43.790 1.00 98.06 237 THR A CA 1
ATOM 1797 C C . THR A 1 237 ? -25.466 18.514 42.447 1.00 98.06 237 THR A C 1
ATOM 1799 O O . THR A 1 237 ? -24.874 17.795 41.653 1.00 98.06 237 THR A O 1
ATOM 1802 N N . LYS A 1 238 ? -26.683 19.005 42.168 1.00 97.62 238 LYS A N 1
ATOM 1803 C CA . LYS A 1 238 ? -27.399 18.656 40.927 1.00 97.62 238 LYS A CA 1
ATOM 1804 C C . LYS A 1 238 ? -26.573 18.891 39.641 1.00 97.62 238 LYS A C 1
ATOM 1806 O O . LYS A 1 238 ? -26.632 18.008 38.802 1.00 97.62 238 LYS A O 1
ATOM 1811 N N . PRO A 1 239 ? -25.831 20.004 39.464 1.00 97.88 239 PRO A N 1
ATOM 1812 C CA . PRO A 1 239 ? -24.986 20.194 38.280 1.00 97.88 239 PRO A CA 1
ATOM 1813 C C . PRO A 1 239 ? -23.939 19.087 38.099 1.00 97.88 239 PRO A C 1
ATOM 1815 O O . PRO A 1 239 ? -23.875 18.504 37.029 1.00 97.88 239 PRO A O 1
ATOM 1818 N N . VAL A 1 240 ? -23.247 18.703 39.178 1.00 97.69 240 VAL A N 1
ATOM 1819 C CA . VAL A 1 240 ? -22.243 17.620 39.161 1.00 97.69 240 VAL A CA 1
ATOM 1820 C C . VAL A 1 240 ? -22.872 16.278 38.774 1.00 97.69 240 VAL A C 1
ATOM 1822 O O . VAL A 1 240 ? -22.305 15.516 38.004 1.00 97.69 240 VAL A O 1
ATOM 1825 N N . LEU A 1 241 ? -24.084 15.998 39.266 1.00 98.00 241 LEU A N 1
ATOM 1826 C CA . LEU A 1 241 ? -24.819 14.784 38.893 1.00 98.00 241 LEU A CA 1
ATOM 1827 C C . LEU A 1 241 ? -25.321 14.809 37.441 1.00 98.00 241 LEU A C 1
ATOM 1829 O O . LEU A 1 241 ? -25.564 13.754 36.875 1.00 98.00 241 LEU A O 1
ATOM 1833 N N . VAL A 1 242 ? -25.534 15.993 36.860 1.00 98.25 242 VAL A N 1
ATOM 1834 C CA . VAL A 1 242 ? -25.918 16.139 35.450 1.00 98.25 242 VAL A CA 1
ATOM 1835 C C . VAL A 1 242 ? -24.713 15.884 34.554 1.00 98.25 242 VAL A C 1
ATOM 1837 O O . VAL A 1 242 ? -24.842 15.098 33.629 1.00 98.25 242 VAL A O 1
ATOM 1840 N N . GLU A 1 243 ? -23.563 16.491 34.852 1.00 97.56 243 GLU A N 1
ATOM 1841 C CA . GLU A 1 243 ? -22.317 16.293 34.094 1.00 97.56 243 GLU A CA 1
ATOM 1842 C C . GLU A 1 243 ? -21.906 14.818 34.079 1.00 97.56 243 GLU A C 1
ATOM 1844 O O . GLU A 1 243 ? -21.729 14.244 33.010 1.00 97.56 243 GLU A O 1
ATOM 1849 N N . ARG A 1 244 ? -21.894 14.157 35.245 1.00 98.00 244 ARG A N 1
ATOM 1850 C CA . ARG A 1 244 ? -21.596 12.719 35.322 1.00 98.00 244 ARG A CA 1
ATOM 1851 C C . ARG A 1 244 ? -22.601 11.857 34.566 1.00 98.00 244 ARG A C 1
ATOM 1853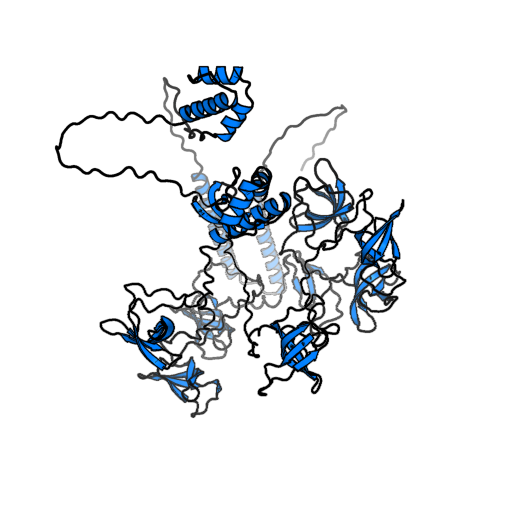 O O . ARG A 1 244 ? -22.221 10.851 33.993 1.00 98.00 244 ARG A O 1
ATOM 1860 N N . ALA A 1 245 ? -23.885 12.222 34.575 1.00 97.44 245 ALA A N 1
ATOM 1861 C CA . ALA A 1 245 ? -24.904 11.422 33.897 1.00 97.44 245 ALA A CA 1
ATOM 1862 C C . ALA A 1 245 ? -24.795 11.533 32.371 1.00 97.44 245 ALA A C 1
ATOM 1864 O O . ALA A 1 245 ? -25.161 10.591 31.680 1.00 97.44 245 ALA A O 1
ATOM 1865 N N . VAL A 1 246 ? -24.309 12.668 31.858 1.00 97.50 246 VAL A N 1
ATOM 1866 C CA . VAL A 1 246 ? -24.010 12.843 30.430 1.00 97.50 246 VAL A CA 1
ATOM 1867 C C . VAL A 1 246 ? -22.743 12.076 30.061 1.00 97.50 246 VAL A C 1
ATOM 1869 O O . VAL A 1 246 ? -22.779 11.326 29.097 1.00 97.50 246 VAL A O 1
ATOM 1872 N N . ALA A 1 247 ? -21.681 12.170 30.868 1.00 96.38 247 ALA A N 1
ATOM 1873 C CA . ALA A 1 247 ? -20.451 11.404 30.652 1.00 96.38 247 ALA A CA 1
ATOM 1874 C C . ALA A 1 247 ? -20.699 9.885 30.665 1.00 96.38 247 ALA A C 1
ATOM 1876 O O . ALA A 1 247 ? -20.259 9.185 29.764 1.00 96.38 247 ALA A O 1
ATOM 1877 N N . ALA A 1 248 ? -21.487 9.388 31.623 1.00 96.06 248 ALA A N 1
ATOM 1878 C CA . ALA A 1 248 ? -21.869 7.979 31.686 1.00 96.06 248 ALA A CA 1
ATOM 1879 C C . ALA A 1 248 ? -22.719 7.536 30.484 1.00 96.06 248 ALA A C 1
ATOM 1881 O O . ALA A 1 248 ? -22.613 6.401 30.039 1.00 96.06 248 ALA A O 1
ATOM 1882 N N . ALA A 1 249 ? -23.575 8.421 29.961 1.00 95.44 249 ALA A N 1
ATOM 1883 C CA . ALA A 1 249 ? -24.366 8.130 28.768 1.00 95.44 249 ALA A CA 1
ATOM 1884 C C . ALA A 1 249 ? -23.509 8.127 27.492 1.00 95.44 249 ALA A C 1
ATOM 1886 O O . ALA A 1 249 ? -23.772 7.316 26.614 1.00 95.44 249 ALA A O 1
ATOM 1887 N N . ARG A 1 250 ? -22.485 8.991 27.417 1.00 95.50 250 ARG A N 1
ATOM 1888 C CA . ARG A 1 250 ? -21.493 8.994 26.335 1.00 95.50 250 ARG A CA 1
ATOM 1889 C C . ARG A 1 250 ? -20.671 7.707 26.348 1.00 95.50 250 ARG A C 1
ATOM 1891 O O . ARG A 1 250 ? -20.630 7.028 25.338 1.00 95.50 250 ARG A O 1
ATOM 1898 N N . ALA A 1 251 ? -20.124 7.333 27.506 1.00 93.12 251 ALA A N 1
ATOM 1899 C CA . ALA A 1 251 ? -19.355 6.098 27.660 1.00 93.12 251 ALA A CA 1
ATOM 1900 C C . ALA A 1 251 ? -20.178 4.848 27.306 1.00 93.12 251 ALA A C 1
ATOM 1902 O O . ALA A 1 251 ? -19.668 3.944 26.664 1.00 93.12 251 ALA A O 1
ATOM 1903 N N . ALA A 1 252 ? -21.465 4.810 27.672 1.00 91.19 252 ALA A N 1
ATOM 1904 C CA . ALA A 1 252 ? -22.342 3.701 27.298 1.00 91.19 252 ALA A CA 1
ATOM 1905 C C . ALA A 1 252 ? -22.617 3.633 25.784 1.00 91.19 252 ALA A C 1
ATOM 1907 O O . ALA A 1 252 ? -22.721 2.540 25.245 1.00 91.19 252 ALA A O 1
ATOM 1908 N N . ALA A 1 253 ? -22.737 4.780 25.106 1.00 90.06 253 ALA A N 1
ATOM 1909 C CA . ALA A 1 253 ? -22.897 4.816 23.652 1.00 90.06 253 ALA A CA 1
ATOM 1910 C C . ALA A 1 253 ? -21.599 4.424 22.925 1.00 90.06 253 ALA A C 1
ATOM 1912 O O . ALA A 1 253 ? -21.640 3.762 21.898 1.00 90.06 253 ALA A O 1
ATOM 1913 N N . GLU A 1 254 ? -20.450 4.795 23.485 1.00 85.62 254 GLU A N 1
ATOM 1914 C CA . GLU A 1 254 ? -19.130 4.424 22.973 1.00 85.62 254 GLU A CA 1
ATOM 1915 C C . GLU A 1 254 ? -18.829 2.933 23.189 1.00 85.62 254 GLU A C 1
ATOM 1917 O O . GLU A 1 254 ? -18.269 2.298 22.306 1.00 85.62 254 GLU A O 1
ATOM 1922 N N . GLU A 1 255 ? -19.266 2.330 24.300 1.00 82.62 255 GLU A N 1
ATOM 1923 C CA . GLU A 1 25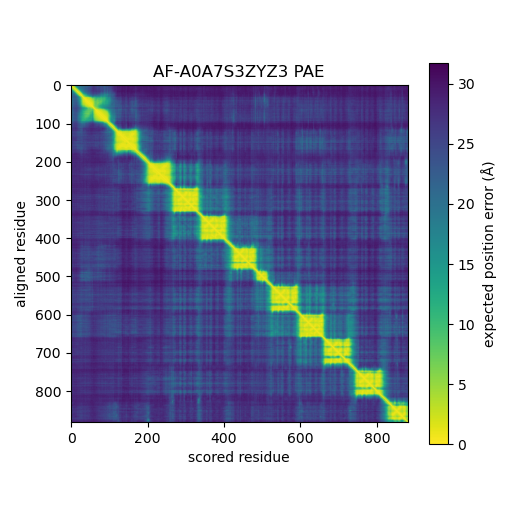5 ? -19.172 0.876 24.531 1.00 82.62 255 GLU A CA 1
ATOM 1924 C C . GLU A 1 255 ? -20.094 0.074 23.588 1.00 82.62 255 GLU A C 1
ATOM 1926 O O . GLU A 1 255 ? -19.763 -1.047 23.215 1.00 82.62 255 GLU A O 1
ATOM 1931 N N . GLU A 1 256 ? -21.228 0.647 23.162 1.00 74.44 256 GLU A N 1
ATOM 1932 C CA . GLU A 1 256 ? -22.086 0.049 22.124 1.00 74.44 256 GLU A CA 1
ATOM 1933 C C . GLU A 1 256 ? -21.510 0.226 20.705 1.00 74.44 256 GLU A C 1
ATOM 1935 O O . GLU A 1 256 ? -21.763 -0.628 19.861 1.00 74.44 256 GLU A O 1
ATOM 1940 N N . ASN A 1 257 ? -20.706 1.269 20.451 1.00 62.47 257 ASN A N 1
ATOM 1941 C CA . ASN A 1 257 ? -20.096 1.530 19.138 1.00 62.47 257 ASN A CA 1
ATOM 1942 C C . ASN A 1 257 ? -18.693 0.915 18.962 1.00 62.47 257 ASN A C 1
ATOM 1944 O O . ASN A 1 257 ? -18.299 0.566 17.859 1.00 62.47 257 ASN A O 1
ATOM 1948 N N . SER A 1 258 ? -17.945 0.710 20.049 1.00 56.62 258 SER A N 1
ATOM 1949 C CA . SER A 1 258 ? -16.656 -0.014 20.051 1.00 56.62 258 SER A CA 1
ATOM 1950 C C . SER A 1 258 ? -16.829 -1.539 20.009 1.00 56.62 258 SER A C 1
ATOM 1952 O O . SER A 1 258 ? -15.883 -2.299 20.210 1.00 56.62 258 SER A O 1
ATOM 1954 N N . GLY A 1 259 ? -18.057 -1.995 19.758 1.00 49.81 259 GLY A N 1
ATOM 1955 C CA . GLY A 1 259 ? -18.466 -3.386 19.807 1.00 49.81 259 GLY A CA 1
ATOM 1956 C C . GLY A 1 259 ? -18.202 -4.211 18.552 1.00 49.81 259 GLY A C 1
ATOM 1957 O O . GLY A 1 259 ? -18.689 -5.328 18.539 1.00 49.81 259 GLY A O 1
ATOM 1958 N N . GLU A 1 260 ? -17.494 -3.735 17.523 1.00 45.41 260 GLU A N 1
ATOM 1959 C CA . GLU A 1 260 ? -17.126 -4.579 16.364 1.00 45.41 260 GLU A CA 1
ATOM 1960 C C . GLU A 1 260 ? -15.984 -3.997 15.515 1.00 45.41 260 GLU A C 1
ATOM 1962 O O . GLU A 1 260 ? -15.937 -4.182 14.311 1.00 45.41 260 GLU A O 1
ATOM 1967 N N . TYR A 1 261 ? -15.031 -3.307 16.135 1.00 42.09 261 TYR A N 1
ATOM 1968 C CA . TYR A 1 261 ? -13.707 -3.129 15.536 1.00 42.09 261 TYR A CA 1
ATOM 1969 C C . TYR A 1 261 ? -12.728 -3.812 16.471 1.00 42.09 261 TYR A C 1
ATOM 1971 O O . TYR A 1 261 ? -12.119 -3.208 17.353 1.00 42.09 261 TYR A O 1
ATOM 1979 N N . GLY A 1 262 ? -12.691 -5.141 16.352 1.00 40.25 262 GLY A N 1
ATOM 1980 C CA . GLY A 1 262 ? -11.529 -5.873 16.806 1.00 40.25 262 GLY A CA 1
ATOM 1981 C C . GLY A 1 262 ? -10.337 -5.282 16.074 1.00 40.25 262 GLY A C 1
ATOM 1982 O O . GLY A 1 262 ? -10.347 -5.197 14.853 1.00 40.25 262 GLY A O 1
ATOM 1983 N N . GLU A 1 263 ? -9.354 -4.846 16.844 1.00 38.66 263 GLU A N 1
ATOM 1984 C CA . GLU A 1 263 ? -7.964 -4.684 16.441 1.00 38.66 263 GLU A CA 1
ATOM 1985 C C . GLU A 1 263 ? -7.465 -6.054 15.935 1.00 38.66 263 GLU A C 1
ATOM 1987 O O . GLU A 1 263 ? -6.739 -6.782 16.612 1.00 38.66 263 GLU A O 1
ATOM 1992 N N . GLU A 1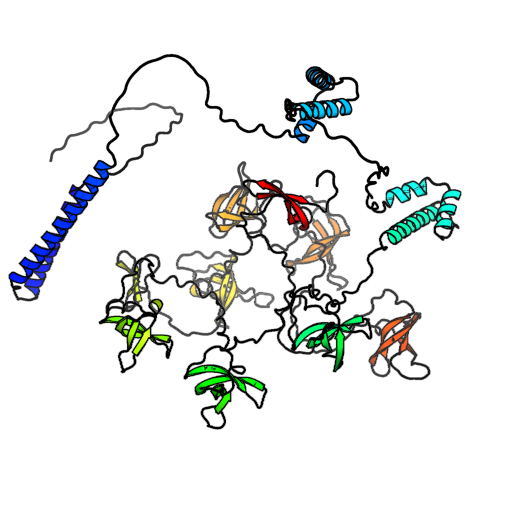 264 ? -7.976 -6.484 14.781 1.00 41.16 264 GLU A N 1
ATOM 1993 C CA . GLU A 1 264 ? -7.318 -7.444 13.918 1.00 41.16 264 GLU A CA 1
ATOM 1994 C C . GLU A 1 264 ? -6.171 -6.637 13.328 1.00 41.16 264 GLU A C 1
ATOM 1996 O O . GLU A 1 264 ? -6.325 -5.939 12.332 1.00 41.16 264 GLU A O 1
ATOM 2001 N N . GLY A 1 265 ? -5.033 -6.637 14.033 1.00 36.31 265 GLY A N 1
ATOM 2002 C CA . GLY A 1 265 ? -3.777 -6.300 13.381 1.00 36.31 265 GLY A CA 1
ATOM 2003 C C . GLY A 1 265 ? -3.754 -7.084 12.081 1.00 36.31 265 GLY A C 1
ATOM 2004 O O . GLY A 1 265 ? -4.075 -8.272 12.119 1.00 36.31 265 GLY A O 1
ATOM 2005 N N . TYR A 1 266 ? -3.496 -6.392 10.974 1.00 37.69 266 TYR A N 1
ATOM 2006 C CA . TYR A 1 266 ? -3.404 -6.959 9.639 1.00 37.69 266 TYR A CA 1
ATOM 2007 C C . TYR A 1 266 ? -2.463 -8.171 9.692 1.00 37.69 266 TYR A C 1
ATOM 2009 O O . TYR A 1 266 ? -1.244 -8.054 9.586 1.00 37.69 266 TYR A O 1
ATOM 2017 N N . ASP A 1 267 ? -3.022 -9.354 9.956 1.00 49.41 267 ASP A N 1
ATOM 2018 C CA . ASP A 1 267 ? -2.351 -10.614 9.731 1.00 49.41 267 ASP A CA 1
ATOM 2019 C C . ASP A 1 267 ? -2.243 -10.633 8.205 1.00 49.41 267 ASP A C 1
ATOM 2021 O O . ASP A 1 267 ? -3.236 -10.878 7.520 1.00 49.41 267 ASP A O 1
ATOM 2025 N N . SER A 1 268 ? -1.046 -10.354 7.683 1.00 51.31 268 SER A N 1
ATOM 2026 C CA . SER A 1 268 ? -0.607 -10.495 6.279 1.00 51.31 268 SER A CA 1
ATOM 2027 C C . SER A 1 268 ? -0.754 -11.952 5.748 1.00 51.31 268 SER A C 1
ATOM 2029 O O . SER A 1 268 ? -0.075 -12.419 4.843 1.00 51.31 268 SER A O 1
ATOM 2031 N N . ASP A 1 269 ? -1.692 -12.714 6.316 1.00 55.84 269 ASP A N 1
ATOM 2032 C CA . ASP A 1 269 ? -2.155 -14.055 5.966 1.00 55.84 269 ASP A CA 1
ATOM 2033 C C . ASP A 1 269 ? -3.121 -14.039 4.752 1.00 55.84 269 ASP A C 1
ATOM 2035 O O . ASP A 1 269 ? -3.789 -15.049 4.461 1.00 55.84 269 ASP A O 1
ATOM 2039 N N . GLU A 1 270 ? -3.253 -12.907 4.053 1.00 67.06 270 GLU A N 1
ATOM 2040 C CA . GLU A 1 270 ? -4.317 -12.634 3.081 1.00 67.06 270 GLU A CA 1
ATOM 2041 C C . GLU A 1 270 ? -4.056 -13.231 1.687 1.00 67.06 270 GLU A C 1
ATOM 2043 O O . GLU A 1 270 ? -4.247 -12.619 0.652 1.00 67.06 270 GLU A O 1
ATOM 2048 N N . GLY A 1 271 ? -3.658 -14.502 1.631 1.00 84.31 271 GLY A N 1
ATOM 2049 C CA . GLY A 1 271 ? -3.607 -15.236 0.367 1.00 84.31 271 GLY A CA 1
ATOM 2050 C C . GLY A 1 271 ? -4.997 -15.628 -0.172 1.00 84.31 271 GLY A C 1
ATOM 2051 O O . GLY A 1 271 ? -5.920 -15.938 0.593 1.00 84.31 271 GLY A O 1
ATOM 2052 N N . TYR A 1 272 ? -5.154 -15.750 -1.492 1.00 91.31 272 TYR A N 1
ATOM 2053 C CA . TYR A 1 272 ? -6.394 -16.233 -2.114 1.00 91.31 272 TYR A CA 1
ATOM 2054 C C . TYR A 1 272 ? -6.617 -17.735 -1.855 1.00 91.31 272 TYR A C 1
ATOM 2056 O O . TYR A 1 272 ? -5.707 -18.544 -2.050 1.00 91.31 272 TYR A O 1
ATOM 2064 N N . PRO A 1 273 ? -7.814 -18.176 -1.425 1.00 93.50 273 PRO A N 1
ATOM 2065 C CA . PRO A 1 273 ? -8.082 -19.594 -1.198 1.00 93.50 273 PRO A CA 1
ATOM 2066 C C . PRO A 1 273 ? -7.987 -20.400 -2.503 1.00 93.50 273 PRO A C 1
ATOM 2068 O O . PRO A 1 273 ? -8.486 -19.979 -3.540 1.00 93.50 273 PRO A O 1
ATOM 2071 N N . VAL A 1 274 ? -7.408 -21.604 -2.446 1.00 94.81 274 VAL A N 1
ATOM 2072 C CA . VAL A 1 274 ? -7.296 -22.479 -3.628 1.00 94.81 274 VAL A CA 1
ATOM 2073 C C . VAL A 1 274 ? -8.659 -23.129 -3.955 1.00 94.81 274 VAL A C 1
ATOM 2075 O O . VAL A 1 274 ? -9.117 -24.029 -3.239 1.00 94.81 274 VAL A O 1
ATOM 2078 N N . GLU A 1 275 ? -9.316 -22.718 -5.044 1.00 92.75 275 GLU A N 1
ATOM 2079 C CA . GLU A 1 275 ? -10.708 -23.074 -5.394 1.00 92.75 275 GLU A CA 1
ATOM 2080 C C . GLU A 1 275 ? -10.890 -24.536 -5.807 1.00 92.75 275 GLU A C 1
ATOM 2082 O O . GLU A 1 275 ? -10.021 -25.095 -6.440 1.00 92.75 275 GLU A O 1
ATOM 2087 N N . GLU A 1 276 ? -12.023 -25.200 -5.546 1.00 89.00 276 GLU A N 1
ATOM 2088 C CA . GLU A 1 276 ? -12.231 -26.614 -5.924 1.00 89.00 276 GLU A CA 1
ATOM 2089 C C . GLU A 1 276 ? -12.169 -26.861 -7.456 1.00 89.00 276 GLU A C 1
ATOM 2091 O O . GLU A 1 276 ? -13.185 -26.846 -8.149 1.00 89.00 276 GLU A O 1
ATOM 2096 N N . GLY A 1 277 ? -10.979 -27.147 -7.993 1.00 88.19 277 GLY A N 1
ATOM 2097 C CA . GLY A 1 277 ? -10.778 -27.399 -9.424 1.00 88.19 277 GLY A CA 1
ATOM 2098 C C . GLY A 1 277 ? -9.349 -27.193 -9.922 1.00 88.19 277 GLY A C 1
ATOM 2099 O O . GLY A 1 277 ? -8.965 -27.851 -10.887 1.00 88.19 277 GLY A O 1
ATOM 2100 N N . ASP A 1 278 ? -8.558 -26.359 -9.247 1.00 92.69 278 ASP A N 1
ATOM 2101 C CA . ASP A 1 278 ? -7.169 -26.106 -9.648 1.00 92.69 278 ASP A CA 1
ATOM 2102 C C . ASP A 1 278 ? -6.295 -27.323 -9.344 1.00 92.69 278 ASP A C 1
ATOM 2104 O O . ASP A 1 278 ? -6.291 -27.859 -8.225 1.00 92.69 278 ASP A O 1
ATOM 2108 N N . ASP A 1 279 ? -5.564 -27.770 -10.351 1.00 92.62 279 ASP A N 1
ATOM 2109 C CA . ASP A 1 279 ? -4.529 -28.774 -10.194 1.00 92.62 279 ASP A CA 1
ATOM 2110 C C . ASP A 1 279 ? -3.251 -28.048 -9.742 1.00 92.62 279 ASP A C 1
ATOM 2112 O O . ASP A 1 279 ? -2.625 -27.340 -10.522 1.00 92.62 279 ASP A O 1
ATOM 2116 N N . ILE A 1 280 ? -2.889 -28.187 -8.462 1.00 96.94 280 ILE A N 1
ATOM 2117 C CA . ILE A 1 280 ? -1.645 -27.628 -7.914 1.00 96.94 280 ILE A CA 1
ATOM 2118 C C . ILE A 1 280 ? -0.488 -28.571 -8.258 1.00 96.94 280 ILE A C 1
ATOM 2120 O O . ILE A 1 280 ? -0.493 -29.740 -7.849 1.00 96.94 280 ILE A O 1
ATOM 2124 N N . ASP A 1 281 ? 0.506 -28.064 -8.982 1.00 96.81 281 ASP A N 1
ATOM 2125 C CA . ASP A 1 281 ? 1.685 -28.829 -9.375 1.00 96.81 281 ASP A CA 1
ATOM 2126 C C . ASP A 1 281 ? 2.666 -29.052 -8.211 1.00 96.81 281 ASP A C 1
ATOM 2128 O O . ASP A 1 281 ? 2.817 -28.238 -7.298 1.00 96.81 281 ASP A O 1
ATOM 2132 N N . VAL A 1 282 ? 3.382 -30.181 -8.254 1.00 97.44 282 VAL A N 1
ATOM 2133 C CA . VAL A 1 282 ? 4.504 -30.440 -7.339 1.00 97.44 282 VAL A CA 1
ATOM 2134 C C . VAL A 1 282 ? 5.612 -29.425 -7.621 1.00 97.44 282 VAL A C 1
ATOM 2136 O O . VAL A 1 282 ? 6.087 -29.331 -8.750 1.00 97.44 282 VAL A O 1
ATOM 2139 N N . GLY A 1 283 ? 6.053 -28.719 -6.583 1.00 96.81 283 GLY A N 1
ATOM 2140 C CA . GLY A 1 283 ? 7.011 -27.619 -6.656 1.00 96.81 283 GLY A CA 1
ATOM 2141 C C . GLY A 1 283 ? 6.380 -26.230 -6.544 1.00 96.81 283 GLY A C 1
ATOM 2142 O O . GLY A 1 283 ? 7.128 -25.273 -6.367 1.00 96.81 283 GLY A O 1
ATOM 2143 N N . ALA A 1 284 ? 5.046 -26.113 -6.592 1.00 96.88 284 ALA A N 1
ATOM 2144 C CA . ALA A 1 284 ? 4.361 -24.835 -6.408 1.00 96.88 284 ALA A CA 1
ATOM 2145 C C . ALA A 1 284 ? 4.637 -24.250 -5.013 1.00 96.88 284 ALA A C 1
ATOM 2147 O O . ALA A 1 284 ? 4.587 -24.979 -4.013 1.00 96.88 284 ALA A O 1
ATOM 2148 N N . ARG A 1 285 ? 4.924 -22.945 -4.971 1.00 96.75 285 ARG A N 1
ATOM 2149 C CA . ARG A 1 285 ? 5.045 -22.145 -3.746 1.00 96.75 285 ARG A CA 1
ATOM 2150 C C . ARG A 1 285 ? 3.676 -21.585 -3.391 1.00 96.75 285 ARG A C 1
ATOM 2152 O O . ARG A 1 285 ? 3.001 -21.046 -4.260 1.00 96.75 285 ARG A O 1
ATOM 2159 N N . LEU A 1 286 ? 3.255 -21.785 -2.151 1.00 97.44 286 LEU A N 1
ATOM 2160 C CA . LEU A 1 286 ? 1.936 -21.418 -1.642 1.00 97.44 286 LEU A CA 1
ATOM 2161 C C . LEU A 1 286 ? 2.037 -21.063 -0.160 1.00 97.44 286 LEU A C 1
ATOM 2163 O O . LEU A 1 286 ? 2.968 -21.488 0.524 1.00 97.44 286 LEU A O 1
ATOM 2167 N N . LEU A 1 287 ? 0.999 -20.426 0.368 1.00 97.50 287 LEU A N 1
ATOM 2168 C CA . LEU A 1 287 ? 0.814 -20.241 1.801 1.00 97.50 287 LEU A CA 1
ATOM 2169 C C . LEU A 1 287 ? 0.056 -21.437 2.391 1.00 97.50 287 LEU A C 1
ATOM 2171 O O . LEU A 1 287 ? -1.080 -21.736 2.012 1.00 97.50 287 LEU A O 1
ATOM 2175 N N . GLY A 1 288 ? 0.675 -22.147 3.333 1.00 97.62 288 GLY A N 1
ATOM 2176 C CA . GLY A 1 288 ? 0.107 -23.312 4.009 1.00 97.62 288 GLY A CA 1
ATOM 2177 C C . GLY A 1 288 ? -0.262 -23.030 5.464 1.00 97.62 288 GLY A C 1
ATOM 2178 O O . GLY A 1 288 ? 0.544 -22.520 6.231 1.00 97.62 288 GLY A O 1
ATOM 2179 N N . LYS A 1 289 ? -1.464 -23.419 5.900 1.00 97.69 289 LYS A N 1
ATOM 2180 C CA . LYS A 1 289 ? -1.883 -23.267 7.302 1.00 97.69 289 LYS A CA 1
ATOM 2181 C C . LYS A 1 289 ? -1.255 -24.339 8.189 1.00 97.69 289 LYS A C 1
ATOM 2183 O O . LYS A 1 289 ? -1.810 -25.447 8.286 1.00 97.69 289 LYS A O 1
ATOM 2188 N N . PHE A 1 290 ? -0.162 -24.023 8.876 1.00 97.50 290 PHE A N 1
ATOM 2189 C CA . PHE A 1 290 ? 0.556 -24.956 9.748 1.00 97.50 290 PHE A CA 1
ATOM 2190 C C . PHE A 1 290 ? -0.334 -25.459 10.896 1.00 97.50 290 PHE A C 1
ATOM 2192 O O . PHE A 1 290 ? -1.148 -24.723 11.459 1.00 97.50 290 PHE A O 1
ATOM 2199 N N . SER A 1 291 ? -0.273 -26.751 11.238 1.00 96.44 291 SER A N 1
ATOM 2200 C CA . SER A 1 291 ? -1.139 -27.300 12.300 1.00 96.44 291 SER A CA 1
ATOM 2201 C C . SER A 1 291 ? -0.683 -26.988 13.722 1.00 96.44 291 SER A C 1
ATOM 2203 O O . SER A 1 291 ? -1.478 -27.171 14.651 1.00 96.44 291 SER A O 1
ATOM 2205 N N . GLY A 1 292 ? 0.570 -26.559 13.904 1.00 95.38 292 GLY A N 1
ATOM 2206 C CA . GLY A 1 292 ? 1.151 -26.286 15.218 1.00 95.38 292 GLY A CA 1
ATOM 2207 C C . GLY A 1 292 ? 0.513 -25.088 15.920 1.00 95.38 292 GLY A C 1
ATOM 2208 O O . GLY A 1 292 ? 0.173 -25.182 17.103 1.00 95.38 292 GLY A O 1
ATOM 2209 N N . ASP A 1 293 ? 0.312 -24.005 15.179 1.00 95.50 293 ASP A N 1
ATOM 2210 C CA . ASP A 1 293 ? -0.210 -22.711 15.641 1.00 95.50 293 ASP A CA 1
ATOM 2211 C C . ASP A 1 293 ? -1.470 -22.268 14.885 1.00 95.50 293 ASP A C 1
ATOM 2213 O O . ASP A 1 293 ? -2.270 -21.516 15.437 1.00 95.50 293 ASP A O 1
ATOM 2217 N N . GLY A 1 294 ? -1.709 -22.794 13.681 1.00 96.12 294 GLY A N 1
ATOM 2218 C CA . GLY A 1 294 ? -2.839 -22.407 12.849 1.00 96.12 294 GLY A CA 1
ATOM 2219 C C . GLY A 1 294 ? -2.613 -21.127 12.050 1.00 96.12 294 GLY A C 1
ATOM 2220 O O . GLY A 1 294 ? -3.618 -20.554 11.639 1.00 96.12 294 GLY A O 1
ATOM 2221 N N . ARG A 1 295 ? -1.367 -20.697 11.832 1.00 96.19 295 ARG A N 1
ATOM 2222 C CA . ARG A 1 295 ? -1.015 -19.556 10.967 1.00 96.19 295 ARG A CA 1
ATOM 2223 C C . ARG A 1 295 ? -0.618 -20.014 9.565 1.00 96.19 295 ARG A C 1
ATOM 2225 O O . ARG A 1 295 ? -0.350 -21.209 9.377 1.00 96.19 295 ARG A O 1
ATOM 2232 N N . TYR A 1 296 ? -0.665 -19.111 8.589 1.00 96.38 296 TYR A N 1
ATOM 2233 C CA . TYR A 1 296 ? -0.177 -19.392 7.242 1.00 96.38 296 TYR A CA 1
ATOM 2234 C C . TYR A 1 296 ? 1.327 -19.115 7.162 1.00 96.38 296 TYR A 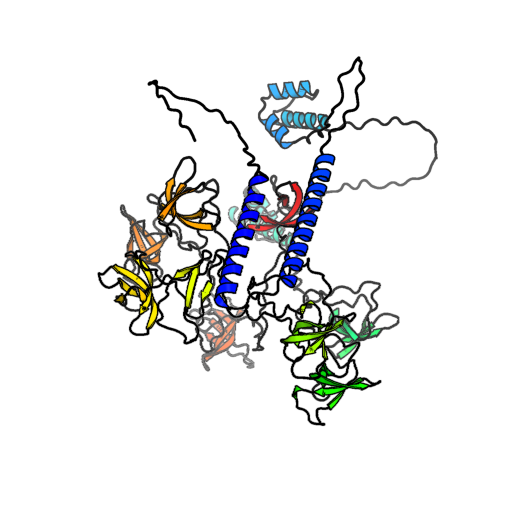C 1
ATOM 2236 O O . TYR A 1 296 ? 1.833 -18.197 7.788 1.00 96.38 296 TYR A O 1
ATOM 2244 N N . TYR A 1 297 ? 2.043 -19.975 6.445 1.00 96.81 297 TYR A N 1
ATOM 2245 C CA . TYR A 1 297 ? 3.481 -19.853 6.222 1.00 96.81 297 TYR A CA 1
ATOM 2246 C C . TYR A 1 297 ? 3.818 -20.303 4.811 1.00 96.81 297 TYR A C 1
ATOM 2248 O O . TYR A 1 297 ? 3.149 -21.192 4.267 1.00 96.81 297 TYR A O 1
ATOM 2256 N N . ASP A 1 298 ? 4.910 -19.778 4.274 1.00 97.19 298 ASP A N 1
ATOM 2257 C CA . ASP A 1 298 ? 5.457 -20.204 2.995 1.00 97.19 298 ASP A CA 1
ATOM 2258 C C . ASP A 1 298 ? 5.753 -21.701 2.973 1.00 97.19 298 ASP A C 1
ATOM 2260 O O . ASP A 1 298 ? 6.438 -22.270 3.836 1.00 97.19 298 ASP A O 1
ATOM 2264 N N . CYS A 1 299 ? 5.234 -22.367 1.950 1.00 97.75 299 CYS A N 1
ATOM 2265 C CA . CYS A 1 299 ? 5.432 -23.786 1.761 1.00 97.75 299 CYS A CA 1
ATOM 2266 C C . CYS A 1 299 ? 5.582 -24.158 0.286 1.00 97.75 299 CYS A C 1
ATOM 2268 O O . CYS A 1 299 ? 5.063 -23.504 -0.616 1.00 97.75 299 CYS A O 1
ATOM 2270 N N . VAL A 1 300 ? 6.304 -25.251 0.041 1.00 98.00 300 VAL A N 1
ATOM 2271 C CA . VAL A 1 300 ? 6.482 -25.837 -1.291 1.00 98.00 300 VAL A CA 1
ATOM 2272 C C . VAL A 1 300 ? 5.797 -27.194 -1.335 1.00 98.00 300 VAL A C 1
ATOM 2274 O O . VAL A 1 300 ? 6.042 -28.043 -0.476 1.00 98.00 300 VAL A O 1
ATOM 2277 N N . VAL A 1 301 ? 4.958 -27.431 -2.341 1.00 98.31 301 VAL A N 1
ATOM 2278 C CA . VAL A 1 301 ? 4.282 -28.724 -2.524 1.00 98.31 301 VAL A CA 1
ATOM 2279 C C . VAL A 1 301 ? 5.300 -29.798 -2.925 1.00 98.31 301 VAL A C 1
ATOM 2281 O O . VAL A 1 301 ? 5.828 -29.778 -4.032 1.00 98.31 301 VAL A O 1
ATOM 2284 N N . GLU A 1 302 ? 5.563 -30.7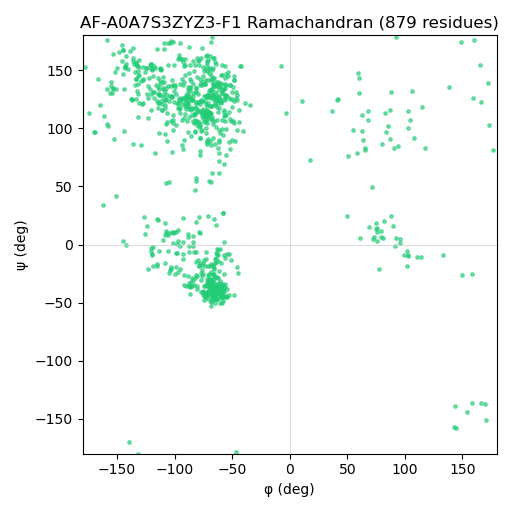76 -2.056 1.00 98.31 302 GLU A N 1
ATOM 2285 C CA . GLU A 1 302 ? 6.479 -31.897 -2.323 1.00 98.31 302 GLU A CA 1
ATOM 2286 C C . GLU A 1 302 ? 5.785 -33.078 -3.026 1.00 98.31 302 GLU A C 1
ATOM 2288 O O . GLU A 1 302 ? 6.392 -33.757 -3.859 1.00 98.31 302 GLU A O 1
ATOM 2293 N N . GLU A 1 303 ? 4.524 -33.365 -2.686 1.00 98.12 303 GLU A N 1
ATOM 2294 C CA . GLU A 1 303 ? 3.759 -34.488 -3.248 1.00 98.12 303 GLU A CA 1
ATOM 2295 C C . GLU A 1 303 ? 2.246 -34.222 -3.177 1.00 98.12 303 GLU A C 1
ATOM 2297 O O . GLU A 1 303 ? 1.723 -33.816 -2.143 1.00 98.12 303 GLU A O 1
ATOM 2302 N N . VAL A 1 304 ? 1.512 -34.519 -4.254 1.00 97.81 304 VAL A N 1
ATOM 2303 C CA . VAL A 1 304 ? 0.038 -34.520 -4.247 1.00 97.81 304 VAL A CA 1
ATOM 2304 C C . VAL A 1 304 ? -0.457 -35.877 -3.736 1.00 97.81 304 VAL A C 1
ATOM 2306 O O . VAL A 1 304 ? -0.193 -36.914 -4.355 1.00 97.81 304 VAL A O 1
ATOM 2309 N N . THR A 1 305 ? -1.175 -35.895 -2.612 1.00 97.81 305 THR A N 1
ATOM 2310 C CA . THR A 1 305 ? -1.695 -37.126 -1.994 1.00 97.81 305 THR A CA 1
ATOM 2311 C C . THR A 1 305 ? -3.145 -37.398 -2.421 1.00 97.81 305 THR A C 1
ATOM 2313 O O . THR A 1 305 ? -3.786 -36.597 -3.093 1.00 97.81 305 THR A O 1
ATOM 2316 N N . GLU A 1 306 ? -3.713 -38.553 -2.043 1.00 95.69 306 GLU A N 1
ATOM 2317 C CA . GLU A 1 306 ? -5.138 -38.840 -2.312 1.00 95.69 306 GLU A CA 1
ATOM 2318 C C . GLU A 1 306 ? -6.096 -37.915 -1.534 1.00 95.69 306 GLU A C 1
ATOM 2320 O O . GLU A 1 306 ? -7.283 -37.851 -1.861 1.00 95.69 306 GLU A O 1
ATOM 2325 N N . THR A 1 307 ? -5.609 -37.253 -0.479 1.00 95.56 307 THR A N 1
ATOM 2326 C CA . THR A 1 307 ? -6.413 -36.478 0.478 1.00 95.56 307 THR A CA 1
ATOM 2327 C C . THR A 1 307 ? -6.054 -34.995 0.552 1.00 95.56 307 THR A C 1
ATOM 2329 O O . THR A 1 307 ? -6.803 -34.241 1.172 1.00 95.56 307 THR A O 1
ATOM 2332 N N . GLY A 1 308 ? -4.961 -34.571 -0.081 1.00 96.50 308 GLY A N 1
ATOM 2333 C CA . GLY A 1 308 ? -4.457 -33.204 -0.029 1.00 96.50 308 GLY A CA 1
ATOM 2334 C C . GLY A 1 308 ? -3.063 -33.095 -0.645 1.00 96.50 308 GLY A C 1
ATOM 2335 O O . GLY A 1 308 ? -2.789 -33.690 -1.687 1.00 96.50 308 GLY A O 1
ATOM 2336 N N . TYR A 1 309 ? -2.189 -32.343 0.014 1.00 98.19 309 TYR A N 1
ATOM 2337 C CA . TYR A 1 309 ? -0.864 -31.980 -0.476 1.00 98.19 309 TYR A CA 1
ATOM 2338 C C . TYR A 1 309 ? 0.148 -32.111 0.660 1.00 98.19 309 TYR A C 1
ATOM 2340 O O . TYR A 1 309 ? -0.027 -31.529 1.728 1.00 98.19 309 TYR A O 1
ATOM 2348 N N . GLN A 1 310 ? 1.204 -32.887 0.443 1.00 98.38 310 GLN A N 1
ATOM 2349 C CA . GLN A 1 310 ? 2.377 -32.881 1.306 1.00 98.38 310 GLN A CA 1
ATOM 2350 C C . GLN A 1 310 ? 3.182 -31.628 0.962 1.00 98.38 310 GLN A C 1
ATOM 2352 O O . GLN A 1 310 ? 3.703 -31.530 -0.147 1.00 98.38 310 GLN A O 1
ATOM 2357 N N . VAL A 1 311 ? 3.272 -30.685 1.893 1.00 98.44 311 VAL A N 1
ATOM 2358 C CA . VAL A 1 311 ? 4.033 -29.443 1.729 1.00 98.44 311 VAL A CA 1
ATOM 2359 C C . VAL A 1 311 ? 5.232 -29.419 2.670 1.00 98.44 311 VAL A C 1
ATOM 2361 O O . VAL A 1 311 ? 5.178 -30.034 3.736 1.00 98.44 311 VAL A O 1
ATOM 2364 N N . LEU A 1 312 ? 6.296 -28.722 2.277 1.00 98.19 312 LEU A N 1
ATOM 2365 C CA . LEU A 1 312 ? 7.466 -28.400 3.094 1.00 98.19 312 LEU A CA 1
ATOM 2366 C C . LEU A 1 312 ? 7.435 -26.909 3.419 1.00 98.19 312 LEU A C 1
ATOM 2368 O O . LEU A 1 312 ? 7.534 -26.095 2.504 1.00 98.19 312 LEU A O 1
ATOM 2372 N N . PHE A 1 313 ? 7.329 -26.563 4.698 1.00 97.94 313 PHE A N 1
ATOM 2373 C CA . PHE A 1 313 ? 7.422 -25.176 5.148 1.00 97.94 313 PHE A CA 1
ATOM 2374 C C . PHE A 1 313 ? 8.863 -24.686 5.024 1.00 97.94 313 PHE A C 1
ATOM 2376 O O . PHE A 1 313 ? 9.771 -25.293 5.601 1.00 97.94 313 PHE A O 1
ATOM 2383 N N . THR A 1 314 ? 9.086 -23.623 4.255 1.00 96.75 314 THR A N 1
ATOM 2384 C CA . THR A 1 314 ? 10.434 -23.149 3.896 1.00 96.75 314 THR A CA 1
ATOM 2385 C C . THR A 1 314 ? 11.184 -22.591 5.102 1.00 96.75 314 THR A C 1
ATOM 2387 O O . THR A 1 314 ? 12.370 -22.882 5.258 1.00 96.75 314 THR A O 1
ATOM 2390 N N . GLU A 1 315 ? 10.488 -21.888 5.997 1.00 93.69 315 GLU A N 1
ATOM 2391 C CA . GLU A 1 315 ? 11.073 -21.295 7.207 1.00 93.69 315 GLU A CA 1
ATOM 2392 C C . GLU A 1 315 ? 11.542 -22.345 8.227 1.00 93.69 315 GLU A C 1
ATOM 2394 O O . GLU A 1 315 ? 12.648 -22.270 8.766 1.00 93.69 315 GLU A O 1
ATOM 2399 N N . TYR A 1 316 ? 10.709 -23.355 8.497 1.00 92.62 316 TYR A N 1
ATOM 2400 C CA . TYR A 1 316 ? 10.948 -24.314 9.587 1.00 92.62 316 TYR A CA 1
ATOM 2401 C C . TYR A 1 316 ? 11.579 -25.629 9.113 1.00 92.62 316 TYR A C 1
ATOM 2403 O O . TYR A 1 316 ? 12.155 -26.370 9.915 1.00 92.62 316 TYR A O 1
ATOM 2411 N N . GLY A 1 317 ? 11.488 -25.935 7.816 1.00 95.88 317 GLY A N 1
ATOM 2412 C CA . GLY A 1 317 ? 11.975 -27.184 7.228 1.00 95.88 317 GLY A CA 1
ATOM 2413 C C . GLY A 1 317 ? 11.178 -28.428 7.640 1.00 95.88 317 GLY A C 1
ATOM 2414 O O . GLY A 1 317 ? 11.660 -29.550 7.458 1.00 95.88 317 GLY A O 1
ATOM 2415 N N . ASP A 1 318 ? 9.988 -28.248 8.213 1.00 97.69 318 ASP A N 1
ATOM 2416 C CA . ASP A 1 318 ? 9.061 -29.324 8.554 1.00 97.69 318 ASP A CA 1
ATOM 2417 C C . ASP A 1 318 ? 8.089 -29.575 7.391 1.00 97.69 318 ASP A C 1
ATOM 2419 O O . ASP A 1 318 ? 7.594 -28.636 6.769 1.00 97.69 318 ASP A O 1
ATOM 2423 N N . SER A 1 319 ? 7.786 -30.847 7.110 1.00 97.50 319 SER A N 1
ATOM 2424 C CA . SER A 1 319 ? 6.776 -31.218 6.110 1.00 97.50 319 SER A CA 1
ATOM 2425 C C . SER A 1 319 ? 5.462 -31.649 6.772 1.00 97.50 319 SER A C 1
ATOM 2427 O O . SER A 1 319 ? 5.465 -32.470 7.697 1.00 97.50 319 SER A O 1
ATOM 2429 N N . GLU A 1 320 ? 4.325 -31.187 6.251 1.00 98.25 320 GLU A N 1
ATOM 2430 C CA . GLU A 1 320 ? 2.979 -31.555 6.714 1.00 98.25 320 GLU A CA 1
ATOM 2431 C C . GLU A 1 320 ? 2.043 -31.885 5.536 1.00 98.25 320 GLU A C 1
ATOM 2433 O O . GLU A 1 320 ? 2.184 -31.341 4.447 1.00 98.25 320 GLU A O 1
ATOM 2438 N N . GLU A 1 321 ? 1.090 -32.800 5.735 1.00 98.31 321 GLU A N 1
ATOM 2439 C CA . GLU A 1 321 ? 0.012 -33.036 4.769 1.00 98.31 321 GLU A CA 1
ATOM 2440 C C . GLU A 1 321 ? -1.152 -32.075 5.052 1.00 98.31 321 GLU A C 1
ATOM 2442 O O . GLU A 1 321 ? -1.860 -32.223 6.053 1.00 98.31 321 GLU A O 1
ATOM 2447 N N . LEU A 1 322 ? -1.362 -31.107 4.162 1.00 97.88 322 LEU A N 1
ATOM 2448 C CA . LEU A 1 322 ? -2.435 -30.122 4.237 1.00 97.88 322 LEU A CA 1
ATOM 2449 C C . LEU A 1 322 ? -3.573 -30.472 3.276 1.00 97.88 322 LEU A C 1
ATOM 2451 O O . LEU A 1 322 ? -3.366 -30.921 2.150 1.00 97.88 322 LEU A O 1
ATOM 2455 N N . SER A 1 323 ? -4.811 -30.248 3.713 1.00 97.38 323 SER A N 1
ATOM 2456 C CA . SER A 1 323 ? -5.964 -30.244 2.809 1.00 97.38 323 SER A CA 1
ATOM 2457 C C . SER A 1 323 ? -5.945 -28.993 1.935 1.00 97.38 323 SER A C 1
ATOM 2459 O O . SER A 1 323 ? -5.446 -27.960 2.366 1.00 97.38 323 SER A O 1
ATOM 2461 N N . ARG A 1 324 ? -6.593 -29.046 0.769 1.00 96.38 324 ARG A N 1
ATOM 2462 C CA . ARG A 1 324 ? -6.753 -27.895 -0.136 1.00 96.38 324 ARG A CA 1
ATOM 2463 C C . ARG A 1 324 ? -7.231 -26.616 0.565 1.00 96.38 324 ARG A C 1
ATOM 2465 O O . ARG A 1 324 ? -6.652 -25.566 0.369 1.00 96.38 324 ARG A O 1
ATOM 2472 N N . GLU A 1 325 ? -8.218 -26.733 1.456 1.00 96.50 325 GLU A N 1
ATOM 2473 C CA . GLU A 1 325 ? -8.782 -25.618 2.246 1.00 96.50 325 GLU A CA 1
ATOM 2474 C C . GLU A 1 325 ? -7.774 -24.935 3.195 1.00 96.50 325 GLU A C 1
ATOM 2476 O O . GLU A 1 325 ? -8.097 -23.941 3.835 1.00 96.50 325 GLU A O 1
ATOM 2481 N N . ARG A 1 326 ? -6.579 -25.514 3.359 1.00 97.31 326 ARG A N 1
ATOM 2482 C CA . ARG A 1 326 ? -5.483 -24.993 4.185 1.00 97.31 326 ARG A CA 1
ATOM 2483 C C . ARG A 1 326 ? -4.328 -24.464 3.338 1.00 97.31 326 ARG A C 1
ATOM 2485 O O . ARG A 1 326 ? -3.275 -24.193 3.901 1.00 97.31 326 ARG A O 1
ATOM 2492 N N . LEU A 1 327 ? -4.506 -24.381 2.025 1.00 97.56 327 LEU A N 1
ATOM 2493 C CA . LEU A 1 327 ? -3.575 -23.748 1.106 1.00 97.56 327 LEU A CA 1
ATOM 2494 C C . LEU A 1 327 ? -4.208 -22.465 0.571 1.00 97.56 327 LEU A C 1
ATOM 2496 O O . LEU A 1 327 ? -5.420 -22.419 0.334 1.00 97.56 327 LEU A O 1
ATOM 2500 N N . ARG A 1 328 ? -3.376 -21.452 0.365 1.00 97.31 328 ARG A N 1
ATOM 2501 C CA . ARG A 1 328 ? -3.714 -20.200 -0.303 1.00 97.31 328 ARG A CA 1
ATOM 2502 C C . ARG A 1 328 ? -2.641 -19.876 -1.348 1.00 97.31 328 ARG A C 1
ATOM 2504 O O . ARG A 1 328 ? -1.471 -20.201 -1.143 1.00 97.31 328 ARG A O 1
ATOM 2511 N N . TYR A 1 329 ? -3.048 -19.280 -2.462 1.00 95.31 329 TYR A N 1
ATOM 2512 C CA . TYR A 1 329 ? -2.146 -18.569 -3.366 1.00 95.31 329 TYR A CA 1
ATOM 2513 C C . TYR A 1 329 ? -1.712 -17.258 -2.705 1.00 95.31 329 TYR A C 1
ATOM 2515 O O . TYR A 1 329 ? -2.445 -16.746 -1.862 1.00 95.31 329 TYR A O 1
ATOM 2523 N N . TYR A 1 330 ? -0.545 -16.726 -3.063 1.00 91.62 330 TYR A N 1
ATOM 2524 C CA . TYR A 1 330 ? -0.188 -15.357 -2.685 1.00 91.62 330 TYR A CA 1
ATOM 2525 C C . TYR A 1 330 ? -1.237 -14.391 -3.247 1.00 91.62 330 TYR A C 1
ATOM 2527 O O . TYR A 1 330 ? -1.829 -14.672 -4.298 1.00 91.62 330 TYR A O 1
ATOM 2535 N N . ALA A 1 331 ? -1.532 -13.309 -2.524 1.00 82.81 331 ALA A N 1
ATOM 2536 C CA . ALA A 1 331 ? -2.293 -12.223 -3.116 1.00 82.81 331 ALA A CA 1
ATOM 2537 C C . ALA A 1 331 ? -1.481 -11.704 -4.302 1.00 82.81 331 ALA A C 1
ATOM 2539 O O . ALA A 1 331 ? -0.313 -11.379 -4.138 1.00 82.81 331 ALA A O 1
ATOM 2540 N N . ALA A 1 332 ? -2.058 -11.696 -5.500 1.00 63.06 332 ALA A N 1
ATOM 2541 C CA . ALA A 1 332 ? -1.388 -11.230 -6.713 1.00 63.06 332 ALA A CA 1
ATOM 2542 C C . ALA A 1 332 ? -1.186 -9.699 -6.734 1.00 63.06 332 ALA A C 1
ATOM 2544 O O . ALA A 1 332 ? -1.127 -9.115 -7.808 1.00 63.06 332 ALA A O 1
ATOM 2545 N N . GLU A 1 333 ? -1.147 -9.055 -5.567 1.00 52.44 333 GLU A N 1
ATOM 2546 C CA . GLU A 1 333 ? -1.095 -7.597 -5.423 1.00 52.44 333 GLU A CA 1
ATOM 2547 C C . GLU A 1 333 ? 0.336 -7.061 -5.322 1.00 52.44 333 GLU A C 1
ATOM 2549 O O . GLU A 1 333 ? 0.512 -5.860 -5.264 1.00 52.44 333 GLU A O 1
ATOM 2554 N N . ASP A 1 334 ? 1.348 -7.928 -5.416 1.00 44.62 334 ASP A N 1
ATOM 2555 C CA . ASP A 1 334 ? 2.764 -7.534 -5.426 1.00 44.62 334 ASP A CA 1
ATOM 2556 C C . ASP A 1 334 ? 3.627 -8.531 -6.225 1.00 44.62 334 ASP A C 1
ATOM 2558 O O . ASP A 1 334 ? 4.737 -8.904 -5.856 1.00 44.62 334 ASP A O 1
ATOM 2562 N N . ASP A 1 335 ? 3.125 -8.988 -7.377 1.00 45.88 335 ASP A N 1
ATOM 2563 C CA . ASP A 1 335 ? 3.965 -9.699 -8.366 1.00 45.88 335 ASP A CA 1
ATOM 2564 C C . ASP A 1 335 ? 4.819 -8.707 -9.200 1.00 45.88 335 ASP A C 1
ATOM 2566 O O . ASP A 1 335 ? 5.221 -8.997 -10.326 1.00 45.88 335 ASP A O 1
ATOM 2570 N N . SER A 1 336 ? 5.074 -7.513 -8.650 1.00 46.53 336 SER A N 1
ATOM 2571 C CA . SER A 1 336 ? 6.098 -6.548 -9.068 1.00 46.53 336 SER A CA 1
ATOM 2572 C C . SER A 1 336 ? 7.382 -6.656 -8.229 1.00 46.53 336 SER A C 1
ATOM 2574 O O . SER A 1 336 ? 8.444 -6.313 -8.742 1.00 46.53 336 SER A O 1
ATOM 2576 N N . CYS A 1 337 ? 7.338 -7.183 -6.993 1.00 38.66 337 CYS A N 1
ATOM 2577 C CA . CYS A 1 337 ? 8.511 -7.243 -6.098 1.00 38.66 337 CYS A CA 1
ATOM 2578 C C . CYS A 1 337 ? 9.248 -8.599 -6.103 1.00 38.66 337 CYS A C 1
ATOM 2580 O O . CYS A 1 337 ? 10.368 -8.729 -5.605 1.00 38.66 337 CYS A O 1
ATOM 2582 N N . ALA A 1 338 ? 8.697 -9.615 -6.771 1.00 43.50 338 ALA A N 1
ATOM 2583 C CA . ALA A 1 338 ? 9.521 -10.645 -7.385 1.00 43.50 338 ALA A CA 1
ATOM 2584 C C . ALA A 1 338 ? 9.787 -10.205 -8.821 1.00 43.50 338 ALA A C 1
ATOM 2586 O O . ALA A 1 338 ? 9.041 -10.554 -9.731 1.00 43.50 338 ALA A O 1
ATOM 2587 N N . GLY A 1 339 ? 10.875 -9.459 -9.022 1.00 42.62 339 GLY A N 1
ATOM 2588 C CA . GLY A 1 339 ? 11.535 -9.379 -10.315 1.00 42.62 339 GLY A CA 1
ATOM 2589 C C . GLY A 1 339 ? 11.818 -10.799 -10.796 1.00 42.62 339 GLY A C 1
ATOM 2590 O O . GLY A 1 339 ? 12.862 -11.393 -10.512 1.00 42.62 339 GLY A O 1
ATOM 2591 N N . ASP A 1 340 ? 10.846 -11.367 -11.496 1.00 44.97 340 ASP A N 1
ATOM 2592 C CA . ASP A 1 340 ? 10.983 -12.548 -12.298 1.00 44.97 340 ASP A CA 1
ATOM 2593 C C . ASP A 1 340 ? 12.014 -12.188 -13.370 1.00 44.97 340 ASP A C 1
ATOM 2595 O O . ASP A 1 340 ? 11.708 -11.865 -14.516 1.00 44.97 340 ASP A O 1
ATOM 2599 N N . GLU A 1 341 ? 13.288 -12.404 -13.038 1.00 46.56 341 GLU A N 1
ATOM 2600 C CA . GLU A 1 341 ? 14.343 -12.755 -13.987 1.00 46.56 341 GLU A CA 1
ATOM 2601 C C . GLU A 1 341 ? 13.985 -14.066 -14.745 1.00 46.56 341 GLU A C 1
ATOM 2603 O O . GLU A 1 341 ? 14.863 -14.820 -15.182 1.00 46.56 341 GLU A O 1
ATOM 2608 N N . GLU A 1 342 ? 12.700 -14.403 -14.918 1.00 53.06 342 GLU A N 1
ATOM 2609 C CA . GLU A 1 342 ? 12.128 -15.384 -15.832 1.00 53.06 342 GLU A CA 1
ATOM 2610 C C . GLU A 1 342 ? 12.315 -14.902 -17.273 1.00 53.06 342 GLU A C 1
ATOM 2612 O O . GLU A 1 342 ? 11.381 -14.747 -18.054 1.00 53.06 342 GLU A O 1
ATOM 2617 N N . GLY A 1 343 ? 13.576 -14.739 -17.679 1.00 56.19 343 GLY A N 1
ATOM 2618 C CA . GLY A 1 343 ? 13.924 -14.743 -19.088 1.00 56.19 343 GLY A CA 1
ATOM 2619 C C . GLY A 1 343 ? 13.263 -15.955 -19.749 1.00 56.19 343 GLY A C 1
ATOM 2620 O O . GLY A 1 343 ? 13.457 -17.097 -19.316 1.00 56.19 343 GLY A O 1
ATOM 2621 N N . TYR A 1 344 ? 12.458 -15.694 -20.779 1.00 75.31 344 TYR A N 1
ATOM 2622 C CA . TYR A 1 344 ? 11.675 -16.699 -21.489 1.00 75.31 344 TYR A CA 1
ATOM 2623 C C . TYR A 1 344 ? 12.526 -17.935 -21.819 1.00 75.31 344 TYR A C 1
ATOM 2625 O O . TYR A 1 344 ? 13.597 -17.835 -22.434 1.00 75.31 344 TYR A O 1
ATOM 2633 N N . PHE A 1 345 ? 12.047 -19.118 -21.414 1.00 82.94 345 PHE A N 1
ATOM 2634 C CA . PHE A 1 345 ? 12.694 -20.386 -21.746 1.00 82.94 345 PHE A CA 1
ATOM 2635 C C . PHE A 1 345 ? 12.811 -20.540 -23.266 1.00 82.94 345 PHE A C 1
ATOM 2637 O O . PHE A 1 345 ? 11.858 -20.323 -24.016 1.00 82.94 345 PHE A O 1
ATOM 2644 N N . VAL A 1 346 ? 13.989 -20.953 -23.734 1.00 88.88 346 VAL A N 1
ATOM 2645 C CA . VAL A 1 346 ? 14.246 -21.062 -25.171 1.00 88.88 346 VAL A CA 1
ATOM 2646 C C . VAL A 1 346 ? 13.707 -22.389 -25.711 1.00 88.88 346 VAL A C 1
ATOM 2648 O O . VAL A 1 346 ? 14.288 -23.450 -25.479 1.00 88.88 346 VAL A O 1
ATOM 2651 N N . GLU A 1 347 ? 12.605 -22.345 -26.465 1.00 88.69 347 GLU A N 1
ATOM 2652 C CA . GLU A 1 347 ? 12.006 -23.544 -27.076 1.00 88.69 347 GLU A CA 1
ATOM 2653 C C . GLU A 1 347 ? 12.813 -24.073 -28.278 1.00 88.69 347 GLU A C 1
ATOM 2655 O O . GLU A 1 347 ? 12.925 -25.287 -28.476 1.00 88.69 347 GLU A O 1
ATOM 2660 N N . GLU A 1 348 ? 13.409 -23.178 -29.075 1.00 89.75 348 GLU A N 1
ATOM 2661 C CA . GLU A 1 348 ? 14.249 -23.520 -30.228 1.00 89.75 348 GLU A CA 1
ATOM 2662 C C . GLU A 1 348 ? 15.506 -22.637 -30.284 1.00 89.75 348 GLU A C 1
ATOM 2664 O O . GLU A 1 348 ? 15.432 -21.413 -30.341 1.00 89.75 348 GLU A O 1
ATOM 2669 N N . VAL A 1 349 ? 16.683 -23.270 -30.320 1.00 94.62 349 VAL A N 1
ATOM 2670 C CA . VAL A 1 349 ? 17.987 -22.591 -30.395 1.00 94.62 349 VAL A CA 1
ATOM 2671 C C . VAL A 1 349 ? 18.633 -22.837 -31.760 1.00 94.62 349 VAL A C 1
ATOM 2673 O O . VAL A 1 349 ? 18.617 -23.960 -32.271 1.00 94.62 349 VAL A O 1
ATOM 2676 N N . VAL A 1 350 ? 19.265 -21.810 -32.334 1.00 95.56 350 VAL A N 1
ATOM 2677 C CA . VAL A 1 350 ? 20.109 -21.920 -33.538 1.00 95.56 350 VAL A CA 1
ATOM 2678 C C . VAL A 1 350 ? 21.583 -21.670 -33.207 1.00 95.56 350 VAL A C 1
ATOM 2680 O O . VAL A 1 350 ? 21.907 -20.935 -32.278 1.00 95.56 350 VAL A O 1
ATOM 2683 N N . GLU A 1 351 ? 22.497 -22.278 -33.971 1.00 96.88 351 GLU A N 1
ATOM 2684 C CA . GLU A 1 351 ? 23.934 -21.980 -33.865 1.00 96.88 351 GLU A CA 1
ATOM 2685 C C . GLU A 1 351 ? 24.189 -20.491 -34.149 1.00 96.88 351 GLU A C 1
ATOM 2687 O O . GLU A 1 351 ? 23.732 -19.960 -35.163 1.00 96.88 351 GLU A O 1
ATOM 2692 N N . GLY A 1 352 ? 24.937 -19.835 -33.265 1.00 94.62 352 GLY A N 1
ATOM 2693 C CA . GLY A 1 352 ? 25.232 -18.405 -33.291 1.00 94.62 352 GLY A CA 1
ATOM 2694 C C . GLY A 1 352 ? 24.261 -17.529 -32.497 1.00 94.62 352 GLY A C 1
ATOM 2695 O O . GLY A 1 352 ? 24.475 -16.324 -32.473 1.00 94.62 352 GLY A O 1
ATOM 2696 N N . ALA A 1 353 ? 23.224 -18.090 -31.863 1.00 96.12 353 ALA A N 1
ATOM 2697 C CA . ALA A 1 353 ? 22.339 -17.322 -30.987 1.00 96.12 353 ALA A CA 1
ATOM 2698 C C . ALA A 1 353 ? 23.081 -16.837 -29.731 1.00 96.12 353 ALA A C 1
ATOM 2700 O O . ALA A 1 353 ? 23.830 -17.608 -29.122 1.00 96.12 353 ALA A O 1
ATOM 2701 N N . GLU A 1 354 ? 22.846 -15.583 -29.353 1.00 96.44 354 GLU A N 1
ATOM 2702 C CA . GLU A 1 354 ? 23.274 -14.997 -28.082 1.00 96.44 354 GLU A CA 1
ATOM 2703 C C . GLU A 1 354 ? 22.125 -15.153 -27.080 1.00 96.44 354 GLU A C 1
ATOM 2705 O O . GLU A 1 354 ? 20.996 -14.753 -27.355 1.00 96.44 354 GLU A O 1
ATOM 2710 N N . LEU A 1 355 ? 22.396 -15.847 -25.978 1.00 97.31 355 LEU A N 1
ATOM 2711 C CA . LEU A 1 355 ? 21.437 -16.263 -24.955 1.00 97.31 355 LEU A CA 1
ATOM 2712 C C . LEU A 1 355 ? 22.020 -16.007 -23.563 1.00 97.31 355 LEU A C 1
ATOM 2714 O O . LEU A 1 355 ? 23.221 -15.794 -23.422 1.00 97.31 355 LEU A O 1
ATOM 2718 N N . LEU A 1 356 ? 21.200 -16.116 -22.525 1.00 97.00 356 LEU A N 1
ATOM 2719 C CA . LEU A 1 356 ? 21.660 -16.244 -21.147 1.00 97.00 356 LEU A CA 1
ATOM 2720 C C . LEU A 1 356 ? 21.781 -17.727 -20.789 1.00 97.00 356 LEU A C 1
ATOM 2722 O O . LEU A 1 356 ? 20.841 -18.498 -20.967 1.00 97.00 356 LEU A O 1
ATOM 2726 N N . GLY A 1 357 ? 22.944 -18.151 -20.303 1.00 97.31 357 GLY A N 1
ATOM 2727 C CA . GLY A 1 357 ? 23.219 -19.531 -19.911 1.00 97.31 357 GLY A CA 1
ATOM 2728 C C . GLY A 1 357 ? 23.569 -19.643 -18.435 1.00 97.31 357 GLY A C 1
ATOM 2729 O O . GLY A 1 357 ? 24.436 -18.919 -17.952 1.00 97.31 357 GLY A O 1
ATOM 2730 N N . ARG A 1 358 ? 22.942 -20.582 -17.718 1.00 96.62 358 ARG A N 1
ATOM 2731 C CA . ARG A 1 358 ? 23.241 -20.816 -16.299 1.00 96.62 358 ARG A CA 1
ATOM 2732 C C . ARG A 1 358 ? 24.570 -21.548 -16.126 1.00 96.62 358 ARG A C 1
ATOM 2734 O O . ARG A 1 358 ? 24.703 -22.713 -16.525 1.00 96.62 358 ARG A O 1
ATOM 2741 N N . LYS A 1 359 ? 25.557 -20.897 -15.517 1.00 95.88 359 LYS A N 1
ATOM 2742 C CA . LYS A 1 359 ? 26.887 -21.474 -15.299 1.00 95.88 359 LYS A CA 1
ATOM 2743 C C . LYS A 1 359 ? 26.892 -22.330 -14.029 1.00 95.88 359 LYS A C 1
ATOM 2745 O O . LYS A 1 359 ? 26.242 -22.042 -13.032 1.00 95.88 359 LYS A O 1
ATOM 2750 N N . SER A 1 360 ? 27.543 -23.493 -14.091 1.00 90.62 360 SER A N 1
ATOM 2751 C CA . SER A 1 360 ? 27.364 -24.540 -13.068 1.00 90.62 360 SER A CA 1
ATOM 2752 C C . SER A 1 360 ? 28.128 -24.311 -11.759 1.00 90.62 360 SER A C 1
ATOM 2754 O O . SER A 1 360 ? 27.870 -25.007 -10.779 1.00 90.62 360 SER A O 1
ATOM 2756 N N . ASP A 1 361 ? 29.146 -23.453 -11.771 1.00 90.69 361 ASP A N 1
ATOM 2757 C CA . ASP A 1 361 ? 30.039 -23.195 -10.636 1.00 90.69 361 ASP A CA 1
ATOM 2758 C C . ASP A 1 361 ? 29.518 -22.100 -9.697 1.00 90.69 361 ASP A C 1
ATOM 2760 O O . ASP A 1 361 ? 29.696 -22.238 -8.486 1.00 90.69 361 ASP A O 1
ATOM 2764 N N . ASP A 1 362 ? 28.869 -21.069 -10.233 1.00 90.00 362 ASP A N 1
ATOM 2765 C CA . ASP A 1 362 ? 28.247 -19.961 -9.492 1.00 90.00 362 ASP A CA 1
ATOM 2766 C C . ASP A 1 362 ? 26.711 -20.067 -9.436 1.00 90.00 362 ASP A C 1
ATOM 2768 O O . ASP A 1 362 ? 26.100 -19.593 -8.483 1.00 90.00 362 ASP A O 1
ATOM 2772 N N . GLY A 1 363 ? 26.085 -20.765 -10.388 1.00 91.38 363 GLY A N 1
ATOM 2773 C CA . GLY A 1 363 ? 24.634 -20.922 -10.458 1.00 91.38 363 GLY A CA 1
ATOM 2774 C C . GLY A 1 363 ? 23.903 -19.714 -11.045 1.00 91.38 363 GLY A C 1
ATOM 2775 O O . GLY A 1 363 ? 22.669 -19.751 -11.049 1.00 91.38 363 GLY A O 1
ATOM 2776 N N . GLN A 1 364 ? 24.633 -18.712 -11.543 1.00 94.00 364 GLN A N 1
ATOM 2777 C CA . GLN A 1 364 ? 24.112 -17.475 -12.132 1.00 94.00 364 GLN A CA 1
ATOM 2778 C C . GLN A 1 364 ? 23.975 -17.596 -13.659 1.00 94.00 364 GLN A C 1
ATOM 2780 O O . GLN A 1 364 ? 24.579 -18.476 -14.287 1.00 94.00 364 GLN A O 1
ATOM 2785 N N . TYR A 1 365 ? 23.143 -16.742 -14.257 1.00 95.62 365 TYR A N 1
ATOM 2786 C CA . TYR A 1 365 ? 23.017 -16.620 -15.708 1.00 95.62 365 TYR A CA 1
ATOM 2787 C C . TYR A 1 365 ? 24.055 -15.634 -16.247 1.00 95.62 365 TYR A C 1
ATOM 2789 O O . TYR A 1 365 ? 24.274 -14.573 -15.682 1.00 95.62 365 TYR A O 1
ATOM 2797 N N . HIS A 1 366 ? 24.700 -16.005 -17.347 1.00 97.00 366 HIS A N 1
ATOM 2798 C CA . HIS A 1 366 ? 25.720 -15.201 -18.018 1.00 97.00 366 HIS A CA 1
ATOM 2799 C C . HIS A 1 366 ? 25.453 -15.169 -19.517 1.00 97.00 366 HIS A C 1
ATOM 2801 O O . HIS A 1 366 ? 24.880 -16.122 -20.054 1.00 97.00 366 HIS A O 1
ATOM 2807 N N . ASN A 1 367 ? 25.950 -14.151 -20.218 1.00 96.19 367 ASN A N 1
ATOM 2808 C CA . ASN A 1 367 ? 25.861 -14.119 -21.673 1.00 96.19 367 ASN A CA 1
ATOM 2809 C C . ASN A 1 367 ? 26.637 -15.284 -22.304 1.00 96.19 367 ASN A C 1
ATOM 2811 O O . ASN A 1 367 ? 27.831 -15.503 -22.057 1.00 96.19 367 ASN A O 1
ATOM 2815 N N . VAL A 1 368 ? 25.944 -16.045 -23.146 1.00 97.75 368 VAL A N 1
ATOM 2816 C CA . VAL A 1 368 ? 26.484 -17.182 -23.878 1.00 97.75 368 VAL A CA 1
ATOM 2817 C C . VAL A 1 368 ? 26.176 -17.089 -25.365 1.00 97.75 368 VAL A C 1
ATOM 2819 O O . VAL A 1 368 ? 25.074 -16.753 -25.776 1.00 97.75 368 VAL A O 1
ATOM 2822 N N . MET A 1 369 ? 27.140 -17.474 -26.195 1.00 97.50 369 MET A N 1
ATOM 2823 C CA . MET A 1 369 ? 26.934 -17.678 -27.627 1.00 97.50 369 MET A CA 1
ATOM 2824 C C . MET A 1 369 ? 26.864 -19.176 -27.922 1.00 97.50 369 MET A C 1
ATOM 2826 O O . MET A 1 369 ? 27.761 -19.941 -27.551 1.00 97.50 369 MET A O 1
ATOM 2830 N N . VAL A 1 370 ? 25.819 -19.614 -28.617 1.00 98.06 370 VAL A N 1
ATOM 2831 C CA . VAL A 1 370 ? 25.620 -21.025 -28.967 1.00 98.06 370 VAL A CA 1
ATOM 2832 C C . VAL A 1 370 ? 26.561 -21.416 -30.107 1.00 98.06 370 VAL A C 1
ATOM 2834 O O . VAL A 1 370 ? 26.412 -20.954 -31.232 1.00 98.06 370 VAL A O 1
ATOM 2837 N N . GLU A 1 371 ? 27.527 -22.298 -29.851 1.00 97.62 371 GLU A N 1
ATOM 2838 C CA . GLU A 1 371 ? 28.472 -22.774 -30.871 1.00 97.62 371 GLU A CA 1
ATOM 2839 C C . GLU A 1 371 ? 27.944 -23.986 -31.660 1.00 97.62 371 GLU A C 1
ATOM 2841 O O . GLU A 1 371 ? 28.238 -24.111 -32.848 1.00 97.62 371 GLU A O 1
ATOM 2846 N N . GLU A 1 372 ? 27.207 -24.896 -31.012 1.00 97.88 372 GLU A N 1
ATOM 2847 C CA . GLU A 1 372 ? 26.679 -26.132 -31.619 1.00 97.88 372 GLU A CA 1
ATOM 2848 C C . GLU A 1 372 ? 25.402 -26.586 -30.892 1.00 97.88 372 GLU A C 1
ATOM 2850 O O . GLU A 1 372 ? 25.379 -26.665 -29.662 1.00 97.88 372 GLU A O 1
ATOM 2855 N N . VAL A 1 373 ? 24.348 -26.942 -31.633 1.00 97.50 373 VAL A N 1
ATOM 2856 C CA . VAL A 1 373 ? 23.105 -27.495 -31.059 1.00 97.50 373 VAL A CA 1
ATOM 2857 C C . VAL A 1 373 ? 23.143 -29.023 -31.135 1.00 97.50 373 VAL A C 1
ATOM 2859 O O . VAL A 1 373 ? 23.310 -29.608 -32.208 1.00 97.50 373 VAL A O 1
ATOM 2862 N N . THR A 1 374 ? 22.982 -29.695 -29.997 1.00 96.00 374 THR A N 1
ATOM 2863 C CA . THR A 1 374 ? 23.067 -31.159 -29.869 1.00 96.00 374 THR A CA 1
ATOM 2864 C C . THR A 1 374 ? 21.724 -31.767 -29.451 1.00 96.00 374 THR A C 1
ATOM 2866 O O . THR A 1 374 ? 20.819 -31.074 -29.006 1.00 96.00 374 THR A O 1
ATOM 2869 N N . GLU A 1 375 ? 21.583 -33.096 -29.535 1.00 93.25 375 GLU A N 1
ATOM 2870 C CA . GLU A 1 375 ? 20.370 -33.787 -29.054 1.00 93.25 375 GLU A CA 1
ATOM 2871 C C . GLU A 1 375 ? 20.161 -33.676 -27.527 1.00 93.25 375 GLU A C 1
ATOM 2873 O O . GLU A 1 375 ? 19.073 -33.983 -27.048 1.00 93.25 375 GLU A O 1
ATOM 2878 N N . ALA A 1 376 ? 21.190 -33.291 -26.761 1.00 92.06 376 ALA A N 1
ATOM 2879 C CA . ALA A 1 376 ? 21.149 -33.211 -25.297 1.00 92.06 376 ALA A CA 1
ATOM 2880 C C . ALA A 1 376 ? 21.072 -31.770 -24.752 1.00 92.06 376 ALA A C 1
ATOM 2882 O O . ALA A 1 376 ? 20.956 -31.600 -23.542 1.00 92.06 376 ALA A O 1
ATOM 2883 N N . GLY A 1 377 ? 21.157 -30.756 -25.618 1.00 96.00 377 GLY A N 1
ATOM 2884 C CA . GLY A 1 377 ? 21.298 -29.348 -25.239 1.00 96.00 377 GLY A CA 1
ATOM 2885 C C . GLY A 1 377 ? 22.189 -28.586 -26.220 1.00 96.00 377 GLY A C 1
ATOM 2886 O O . GLY A 1 377 ? 22.403 -29.034 -27.348 1.00 96.00 377 GLY A O 1
ATOM 2887 N N . CYS A 1 378 ? 22.768 -27.473 -25.790 1.00 97.88 378 CYS A N 1
ATOM 2888 C CA . CYS A 1 378 ? 23.620 -26.616 -26.610 1.00 97.88 378 CYS A CA 1
ATOM 2889 C C . CYS A 1 378 ? 25.045 -26.577 -26.058 1.00 97.88 378 CYS A C 1
ATOM 2891 O O . CYS A 1 378 ? 25.255 -26.434 -24.854 1.00 97.88 378 CYS A O 1
ATOM 2893 N N . LYS A 1 379 ? 26.037 -26.662 -26.943 1.00 98.00 379 LYS A N 1
ATOM 2894 C CA . LYS A 1 379 ? 27.409 -26.286 -26.617 1.00 98.00 379 LYS A CA 1
ATOM 2895 C C . LYS A 1 379 ? 27.519 -24.773 -26.753 1.00 98.00 379 LYS A C 1
ATOM 2897 O O . LYS A 1 379 ? 27.333 -24.244 -27.848 1.00 98.00 379 LYS A O 1
ATOM 2902 N N . VAL A 1 380 ? 27.818 -24.094 -25.658 1.00 98.19 380 VAL A N 1
ATOM 2903 C CA . VAL A 1 380 ? 27.844 -22.635 -25.583 1.00 98.19 380 VAL A CA 1
ATOM 2904 C C . VAL A 1 380 ? 29.216 -22.124 -25.149 1.00 98.19 380 VAL A C 1
ATOM 2906 O O . VAL A 1 380 ? 29.972 -22.846 -24.493 1.00 98.19 380 VAL A O 1
ATOM 2909 N N . LEU A 1 381 ? 29.537 -20.889 -25.527 1.00 98.00 381 LEU A N 1
ATOM 2910 C CA . LEU A 1 381 ? 30.702 -20.132 -25.075 1.00 98.00 381 LEU A CA 1
ATOM 2911 C C . LEU A 1 381 ? 30.221 -18.972 -24.203 1.00 98.00 381 LEU A C 1
ATOM 2913 O O . LEU A 1 381 ? 29.494 -18.122 -24.706 1.00 98.00 381 LEU A O 1
ATOM 2917 N N . PHE A 1 382 ? 30.657 -18.909 -22.946 1.00 97.69 382 PHE A N 1
ATOM 2918 C CA . PHE A 1 382 ? 30.383 -17.760 -22.082 1.00 97.69 382 PHE A CA 1
ATOM 2919 C C . PHE A 1 382 ? 31.218 -16.554 -22.528 1.00 97.69 382 PHE A C 1
ATOM 2921 O O . PHE A 1 382 ? 32.436 -16.526 -22.324 1.00 97.69 382 PHE A O 1
ATOM 2928 N N . THR A 1 383 ? 30.582 -15.583 -23.180 1.00 96.19 383 THR A N 1
ATOM 2929 C CA . THR A 1 383 ? 31.265 -14.497 -23.902 1.00 96.19 383 THR A CA 1
ATOM 2930 C C . THR A 1 383 ? 31.964 -13.517 -22.960 1.00 96.19 383 THR A C 1
ATOM 2932 O O . THR A 1 383 ? 33.036 -13.012 -23.298 1.00 96.19 383 THR A O 1
ATOM 2935 N N . GLU A 1 384 ? 31.438 -13.336 -21.748 1.00 94.19 384 GLU A N 1
ATOM 2936 C CA . GLU A 1 384 ? 32.001 -12.476 -20.695 1.00 94.19 384 GLU A CA 1
ATOM 2937 C C . GLU A 1 384 ? 33.386 -12.923 -20.201 1.00 94.19 384 GLU A C 1
ATOM 2939 O O . GLU A 1 384 ? 34.199 -12.099 -19.782 1.00 94.19 384 GLU A O 1
ATOM 2944 N N . PHE A 1 385 ? 33.705 -14.220 -20.283 1.00 95.06 385 PHE A N 1
ATOM 2945 C CA . PHE A 1 385 ? 34.960 -14.764 -19.748 1.00 95.06 385 PHE A CA 1
ATOM 2946 C C . PHE A 1 385 ? 36.061 -14.943 -20.812 1.00 95.06 385 PHE A C 1
ATOM 2948 O O . PHE A 1 385 ? 37.168 -15.380 -20.483 1.00 95.06 385 PHE A O 1
ATOM 2955 N N . GLY A 1 386 ? 35.797 -14.592 -22.077 1.00 92.25 386 GLY A N 1
ATOM 2956 C CA . GLY A 1 386 ? 36.727 -14.738 -23.209 1.00 92.25 386 GLY A CA 1
ATOM 2957 C C . GLY A 1 386 ? 36.594 -16.063 -23.979 1.00 92.25 386 GLY A C 1
ATOM 2958 O O . GLY A 1 386 ? 35.798 -16.929 -23.632 1.00 92.25 386 GLY A O 1
ATOM 2959 N N . ASP A 1 387 ? 37.392 -16.252 -25.038 1.00 94.31 387 ASP A N 1
ATOM 2960 C CA . ASP A 1 387 ? 37.239 -17.330 -26.038 1.00 94.31 387 ASP A CA 1
ATOM 2961 C C . ASP A 1 387 ? 37.956 -18.659 -25.710 1.00 94.31 387 ASP A C 1
ATOM 2963 O O . ASP A 1 387 ? 38.025 -19.575 -26.546 1.00 94.31 387 ASP A O 1
ATOM 2967 N N . ASP A 1 388 ? 38.478 -18.788 -24.490 1.00 95.62 388 ASP A N 1
ATOM 2968 C CA . ASP A 1 388 ? 39.220 -19.960 -24.032 1.00 95.62 388 ASP A CA 1
ATOM 2969 C C . ASP A 1 388 ? 38.334 -21.217 -23.907 1.00 95.62 388 ASP A C 1
ATOM 2971 O O . ASP A 1 388 ? 37.142 -21.164 -23.622 1.00 95.62 388 ASP A O 1
ATOM 2975 N N . GLU A 1 389 ? 38.931 -22.400 -24.104 1.00 95.00 389 GLU A N 1
ATOM 2976 C CA . GLU A 1 389 ? 38.221 -23.695 -24.026 1.00 95.00 389 GLU A CA 1
ATOM 2977 C C . GLU A 1 389 ? 37.615 -23.966 -22.640 1.00 95.00 389 GLU A C 1
ATOM 2979 O O . GLU A 1 389 ? 36.674 -24.744 -22.523 1.00 95.00 389 GLU A O 1
ATOM 2984 N N . GLU A 1 390 ? 38.147 -23.327 -21.596 1.00 95.38 390 GLU A N 1
ATOM 2985 C CA . GLU A 1 390 ? 37.640 -23.435 -20.224 1.00 95.38 390 GLU A CA 1
ATOM 2986 C C . GLU A 1 390 ? 36.284 -22.724 -20.043 1.00 95.38 390 GLU A C 1
ATOM 2988 O O . GLU A 1 390 ? 35.542 -23.089 -19.137 1.00 95.38 390 GLU A O 1
ATOM 2993 N N . ASN A 1 391 ? 35.920 -21.808 -20.951 1.00 96.19 391 ASN A N 1
ATOM 2994 C CA . ASN A 1 391 ? 34.652 -21.066 -20.938 1.00 96.19 391 ASN A CA 1
ATOM 2995 C C . ASN A 1 391 ? 33.585 -21.687 -21.851 1.00 96.19 391 ASN A C 1
ATOM 2997 O O . ASN A 1 391 ? 32.577 -21.052 -22.156 1.00 96.19 391 ASN A O 1
ATOM 3001 N N . ARG A 1 392 ? 33.806 -22.912 -22.339 1.00 97.69 392 ARG A N 1
ATOM 3002 C CA . ARG A 1 392 ? 32.816 -23.656 -23.123 1.00 97.69 392 ARG A CA 1
ATOM 3003 C C . ARG A 1 392 ? 32.121 -24.686 -22.247 1.00 97.69 392 ARG A C 1
ATOM 3005 O O . ARG A 1 392 ? 32.786 -25.485 -21.588 1.00 97.69 392 ARG A O 1
ATOM 3012 N N . ALA A 1 393 ? 30.796 -24.729 -22.301 1.00 97.62 393 ALA A N 1
ATOM 3013 C CA . ALA A 1 393 ? 29.994 -25.718 -21.584 1.00 97.62 393 ALA A CA 1
ATOM 3014 C C . ALA A 1 393 ? 28.923 -26.334 -22.487 1.00 97.62 393 ALA A C 1
ATOM 3016 O O . ALA A 1 393 ? 28.500 -25.732 -23.468 1.00 97.62 393 ALA A O 1
ATOM 3017 N N . GLU A 1 394 ? 28.487 -27.547 -22.152 1.00 97.81 394 GLU A N 1
ATOM 3018 C CA . GLU A 1 394 ? 27.251 -28.121 -22.690 1.00 97.81 394 GLU A CA 1
ATOM 3019 C C . GLU A 1 394 ? 26.136 -27.843 -21.678 1.00 97.81 394 GLU A C 1
ATOM 3021 O O . GLU A 1 394 ? 26.177 -28.368 -20.562 1.00 97.81 394 GLU A O 1
ATOM 3026 N N . LEU A 1 395 ? 25.172 -27.001 -22.054 1.00 97.19 395 LEU A N 1
ATOM 3027 C CA . LEU A 1 395 ? 24.014 -26.651 -21.233 1.00 97.19 395 LEU A CA 1
ATOM 3028 C C . LEU A 1 395 ? 22.749 -27.316 -21.796 1.00 97.19 395 LEU A C 1
ATOM 3030 O O . LEU A 1 395 ? 22.544 -27.285 -23.012 1.00 97.19 395 LEU A O 1
ATOM 3034 N N . PRO A 1 396 ? 21.893 -27.930 -20.959 1.00 97.00 396 PRO A N 1
ATOM 3035 C CA . PRO A 1 396 ? 20.563 -28.347 -21.396 1.00 97.00 396 PRO A CA 1
ATOM 3036 C C . PRO A 1 396 ? 19.711 -27.114 -21.746 1.00 97.00 396 PRO A C 1
ATOM 3038 O O . PRO A 1 396 ? 19.981 -26.020 -21.257 1.00 97.00 396 PRO A O 1
ATOM 3041 N N . LEU A 1 397 ? 18.676 -27.289 -22.578 1.00 95.44 397 LEU A N 1
ATOM 3042 C CA . LEU A 1 397 ? 17.781 -26.194 -23.000 1.00 95.44 397 LEU A CA 1
ATOM 3043 C C . LEU A 1 397 ? 17.130 -25.467 -21.811 1.00 95.44 397 LEU A C 1
ATOM 3045 O O . LEU A 1 397 ? 16.983 -24.257 -21.851 1.00 95.44 397 LEU A O 1
ATOM 3049 N N . GLU A 1 398 ? 16.827 -26.191 -20.730 1.00 94.81 398 GLU A N 1
ATOM 3050 C CA . GLU A 1 398 ? 16.269 -25.643 -19.480 1.00 94.81 398 GLU A CA 1
ATOM 3051 C C . GLU A 1 398 ? 17.205 -24.667 -18.742 1.00 94.81 398 GLU A C 1
ATOM 3053 O O . GLU A 1 398 ? 16.753 -23.934 -17.871 1.00 94.81 398 GLU A O 1
ATOM 3058 N N . ASN A 1 399 ? 18.495 -24.634 -19.100 1.00 96.81 399 ASN A N 1
ATOM 3059 C CA . ASN A 1 399 ? 19.485 -23.703 -18.549 1.00 96.81 399 ASN A CA 1
ATOM 3060 C C . ASN A 1 399 ? 19.795 -22.537 -19.502 1.00 96.81 399 ASN A C 1
ATOM 3062 O O . ASN A 1 399 ? 20.786 -21.836 -19.283 1.00 96.81 399 ASN A O 1
ATOM 3066 N N . LEU A 1 400 ? 19.015 -22.368 -20.574 1.00 96.94 400 LEU A N 1
ATOM 3067 C CA . LEU A 1 400 ? 19.127 -21.256 -21.511 1.00 96.94 400 LEU A CA 1
ATOM 3068 C C . LEU A 1 400 ? 17.879 -20.376 -21.433 1.00 96.94 400 LEU A C 1
ATOM 3070 O O . LEU A 1 400 ? 16.757 -20.883 -21.469 1.00 96.94 400 LEU A O 1
ATOM 3074 N N . ARG A 1 401 ? 18.089 -19.063 -21.381 1.00 96.12 401 ARG A N 1
ATOM 3075 C CA . ARG A 1 401 ? 17.049 -18.030 -21.404 1.00 96.12 401 ARG A CA 1
ATOM 3076 C C . ARG A 1 401 ? 17.346 -17.047 -22.535 1.00 96.12 401 ARG A C 1
ATOM 3078 O O . ARG A 1 401 ? 18.514 -16.859 -22.891 1.00 96.12 401 ARG A O 1
ATOM 3085 N N . TYR A 1 402 ? 16.320 -16.456 -23.142 1.00 93.06 402 TYR A N 1
ATOM 3086 C CA . TYR A 1 402 ? 16.553 -15.274 -23.975 1.00 93.06 402 TYR A CA 1
ATOM 3087 C C . TYR A 1 402 ? 17.096 -14.158 -23.072 1.00 93.06 402 TYR A C 1
ATOM 3089 O O . TYR A 1 402 ? 16.615 -14.039 -21.943 1.00 93.06 402 TYR A O 1
ATOM 3097 N N . PRO A 1 403 ? 18.107 -13.379 -23.507 1.00 86.75 403 PRO A N 1
ATOM 3098 C CA . PRO A 1 403 ? 18.376 -12.133 -22.815 1.00 86.75 403 PRO A CA 1
ATOM 3099 C C . PRO A 1 403 ? 17.073 -11.345 -22.897 1.00 86.75 403 PRO A C 1
ATOM 3101 O O . PRO A 1 403 ? 16.462 -11.310 -23.973 1.00 86.75 403 PRO A O 1
ATOM 3104 N N . TYR A 1 404 ? 16.619 -10.774 -21.781 1.00 71.06 404 TYR A N 1
ATOM 3105 C CA . TYR A 1 404 ? 15.662 -9.686 -21.894 1.00 71.06 404 TYR A CA 1
ATOM 3106 C C . TYR A 1 404 ? 16.306 -8.735 -22.898 1.00 71.06 404 TYR A C 1
ATOM 3108 O O . TYR A 1 404 ? 17.446 -8.297 -22.709 1.00 71.06 404 TYR A O 1
ATOM 3116 N N . ALA A 1 405 ? 15.640 -8.515 -24.037 1.00 53.75 405 ALA A N 1
ATOM 3117 C CA . ALA A 1 405 ? 15.855 -7.243 -24.684 1.00 53.75 405 ALA A CA 1
ATOM 3118 C C . ALA A 1 405 ? 15.568 -6.290 -23.538 1.00 53.75 405 ALA A C 1
ATOM 3120 O O . ALA A 1 405 ? 14.463 -6.354 -22.999 1.00 53.75 405 ALA A O 1
ATOM 3121 N N . ALA A 1 406 ? 16.584 -5.554 -23.073 1.00 44.84 406 ALA A N 1
ATOM 3122 C CA . ALA A 1 406 ? 16.276 -4.326 -22.381 1.00 44.84 406 ALA A CA 1
ATOM 3123 C C . ALA A 1 406 ? 15.202 -3.726 -23.277 1.00 44.84 406 ALA A C 1
ATOM 3125 O O . ALA A 1 406 ? 15.432 -3.576 -24.487 1.00 44.84 406 ALA A O 1
ATOM 3126 N N . GLU A 1 407 ? 13.991 -3.597 -22.743 1.00 40.19 407 GLU A N 1
ATOM 3127 C CA . GLU A 1 407 ? 13.137 -2.550 -23.237 1.00 40.19 407 GLU A CA 1
ATOM 3128 C C . GLU A 1 407 ? 14.108 -1.375 -23.183 1.00 40.19 407 GLU A C 1
ATOM 3130 O O . GLU A 1 407 ? 14.614 -1.017 -22.120 1.00 40.19 407 GLU A O 1
ATOM 3135 N N . GLU A 1 408 ? 14.614 -0.974 -24.361 1.00 40.44 408 GLU A N 1
ATOM 3136 C CA . GLU A 1 408 ? 15.044 0.396 -24.509 1.00 40.44 408 GLU A CA 1
ATOM 3137 C C . GLU A 1 408 ? 13.815 1.077 -23.949 1.00 40.44 408 GLU A C 1
ATOM 3139 O O . GLU A 1 408 ? 12.744 0.935 -24.552 1.00 40.44 408 GLU A O 1
ATOM 3144 N N . GLU A 1 409 ? 13.934 1.614 -22.724 1.00 38.88 409 GLU A N 1
ATOM 3145 C CA . GLU A 1 409 ? 13.027 2.639 -22.260 1.00 38.88 409 GLU A CA 1
ATOM 3146 C C . GLU A 1 409 ? 12.743 3.413 -23.530 1.00 38.88 409 GLU A C 1
ATOM 3148 O O . GLU A 1 409 ? 13.674 3.835 -24.240 1.00 38.88 409 GLU A O 1
ATOM 3153 N N . GLU A 1 410 ? 11.475 3.460 -23.909 1.00 39.56 410 GLU A N 1
ATOM 3154 C CA . GLU A 1 410 ? 11.029 4.513 -24.781 1.00 39.56 410 GLU A CA 1
ATOM 3155 C C . GLU A 1 410 ? 11.285 5.795 -23.969 1.00 39.56 410 GLU A C 1
ATOM 3157 O O . GLU A 1 410 ? 10.372 6.409 -23.445 1.00 39.56 410 GLU A O 1
ATOM 3162 N N . GLU A 1 411 ? 12.565 6.176 -23.818 1.00 38.53 411 GLU A N 1
ATOM 3163 C CA . GLU A 1 411 ? 13.017 7.542 -23.804 1.00 38.53 411 GLU A CA 1
ATOM 3164 C C . GLU A 1 411 ? 12.227 8.099 -24.970 1.00 38.53 411 GLU A C 1
ATOM 3166 O O . GLU A 1 411 ? 12.443 7.671 -26.114 1.00 38.53 411 GLU A O 1
ATOM 3171 N N . GLU A 1 412 ? 11.197 8.884 -24.641 1.00 37.72 412 GLU A N 1
ATOM 3172 C CA . GLU A 1 412 ? 10.367 9.643 -25.559 1.00 37.72 412 GLU A CA 1
ATOM 3173 C C . GLU A 1 412 ? 11.317 10.516 -26.377 1.00 37.72 412 GLU A C 1
ATOM 3175 O O . GLU A 1 412 ? 11.548 11.702 -26.146 1.00 37.72 412 GLU A O 1
ATOM 3180 N N . GLY A 1 413 ? 11.967 9.868 -27.332 1.00 33.38 413 GLY A N 1
ATOM 3181 C CA . GLY A 1 413 ? 12.899 10.440 -28.247 1.00 33.38 413 GLY A CA 1
ATOM 3182 C C . GLY A 1 413 ? 12.016 11.220 -29.170 1.00 33.38 413 GLY A C 1
ATOM 3183 O O . GLY A 1 413 ? 11.437 10.632 -30.084 1.00 33.38 413 GLY A O 1
ATOM 3184 N N . TYR A 1 414 ? 11.896 12.512 -28.858 1.00 33.44 414 TYR A N 1
ATOM 3185 C CA . TYR A 1 414 ? 11.426 13.585 -29.714 1.00 33.44 414 TYR A CA 1
ATOM 3186 C C . TYR A 1 414 ? 11.141 13.073 -31.116 1.00 33.44 414 TYR A C 1
ATOM 3188 O O . TYR A 1 414 ? 12.084 12.706 -31.829 1.00 33.44 414 TYR A O 1
ATOM 3196 N N . ASP A 1 415 ? 9.863 13.077 -31.499 1.00 36.00 415 ASP A N 1
ATOM 3197 C CA . ASP A 1 415 ? 9.421 12.950 -32.879 1.00 36.00 415 ASP A CA 1
ATOM 3198 C C . ASP A 1 415 ? 10.251 13.911 -33.742 1.00 36.00 415 ASP A C 1
ATOM 3200 O O . ASP A 1 415 ? 9.913 15.073 -33.978 1.00 36.00 415 ASP A O 1
ATOM 3204 N N . ALA A 1 416 ? 11.385 13.418 -34.236 1.00 37.75 416 ALA A N 1
ATOM 3205 C CA . ALA A 1 416 ? 12.076 13.991 -35.357 1.00 37.75 416 ALA A CA 1
ATOM 3206 C C . ALA A 1 416 ? 11.145 13.701 -36.526 1.00 37.75 416 ALA A C 1
ATOM 3208 O O . ALA A 1 416 ? 11.206 12.643 -37.160 1.00 37.75 416 ALA A O 1
ATOM 3209 N N . GLU A 1 417 ? 10.235 14.648 -36.733 1.00 42.53 417 GLU A N 1
ATOM 3210 C CA . GLU A 1 417 ? 9.245 14.758 -37.789 1.00 42.53 417 GLU A CA 1
ATOM 3211 C C . GLU A 1 417 ? 9.958 14.851 -39.156 1.00 42.53 417 GLU A C 1
ATOM 3213 O O . GLU A 1 417 ? 9.864 15.828 -39.889 1.00 42.53 417 GLU A O 1
ATOM 3218 N N . ASP A 1 418 ? 10.718 13.818 -39.520 1.00 41.34 418 ASP A N 1
ATOM 3219 C CA . ASP A 1 418 ? 11.544 13.759 -40.716 1.00 41.34 418 ASP A CA 1
ATOM 3220 C C . ASP A 1 418 ? 11.263 12.463 -41.493 1.00 41.34 418 ASP A C 1
ATOM 3222 O O . ASP A 1 418 ? 11.979 11.461 -41.467 1.00 41.34 418 ASP A O 1
ATOM 3226 N N . GLY A 1 419 ? 10.228 12.550 -42.332 1.00 39.34 419 GLY A N 1
ATOM 3227 C CA . GLY A 1 419 ? 10.356 12.084 -43.711 1.00 39.34 419 GLY A CA 1
ATOM 3228 C C . GLY A 1 419 ? 9.643 10.787 -44.104 1.00 39.34 419 GLY A C 1
ATOM 3229 O O . GLY A 1 419 ? 10.246 9.725 -44.210 1.00 39.34 419 GLY A O 1
ATOM 3230 N N . TYR A 1 420 ? 8.406 10.947 -44.588 1.00 47.75 420 TYR A N 1
ATOM 3231 C CA . TYR A 1 420 ? 7.824 10.187 -45.708 1.00 47.75 420 TYR A CA 1
ATOM 3232 C C . TYR A 1 420 ? 7.930 8.645 -45.650 1.00 47.75 420 TYR A C 1
ATOM 3234 O O . TYR A 1 420 ? 8.602 8.024 -46.481 1.00 47.75 420 TYR A O 1
ATOM 3242 N N . TYR A 1 421 ? 7.098 8.009 -44.827 1.00 44.53 421 TYR A N 1
ATOM 3243 C CA . TYR A 1 421 ? 6.513 6.717 -45.196 1.00 44.53 421 TYR A CA 1
ATOM 3244 C C . TYR A 1 421 ? 5.027 6.901 -45.505 1.00 44.53 421 TYR A C 1
ATOM 3246 O O . TYR A 1 421 ? 4.165 6.945 -44.644 1.00 44.53 421 TYR A O 1
ATOM 3254 N N . ASP A 1 422 ? 4.736 7.076 -46.794 1.00 44.62 422 ASP A N 1
ATOM 3255 C CA . ASP A 1 422 ? 3.381 6.947 -47.321 1.00 44.62 422 ASP A CA 1
ATOM 3256 C C . ASP A 1 422 ? 3.079 5.446 -47.451 1.00 44.62 422 ASP A C 1
ATOM 3258 O O . ASP A 1 422 ? 3.552 4.797 -48.394 1.00 44.62 422 ASP A O 1
ATOM 3262 N N . ASP A 1 423 ? 2.285 4.908 -46.520 1.00 48.47 423 ASP A N 1
ATOM 3263 C CA . ASP A 1 423 ? 1.764 3.528 -46.510 1.00 48.47 423 ASP A CA 1
ATOM 3264 C C . ASP A 1 423 ? 1.050 3.122 -47.814 1.00 48.47 423 ASP A C 1
ATOM 3266 O O . ASP A 1 423 ? 0.719 1.958 -48.035 1.00 48.47 423 ASP A O 1
ATOM 3270 N N . SER A 1 424 ? 0.816 4.054 -48.745 1.00 46.16 424 SER A N 1
ATOM 3271 C CA . SER A 1 424 ? 0.200 3.754 -50.036 1.00 46.16 424 SER A CA 1
ATOM 3272 C C . SER A 1 424 ? 1.158 3.245 -51.127 1.00 46.16 424 SER A C 1
ATOM 3274 O O . SER A 1 424 ? 0.701 2.971 -52.246 1.00 46.16 424 SER A O 1
ATOM 3276 N N . ASN A 1 425 ? 2.457 3.055 -50.844 1.00 50.34 425 ASN A N 1
ATOM 3277 C CA . ASN A 1 425 ? 3.452 2.624 -51.840 1.00 50.34 425 ASN A CA 1
ATOM 3278 C C . ASN A 1 425 ? 3.945 1.166 -51.676 1.00 50.34 425 ASN A C 1
ATOM 3280 O O . ASN A 1 425 ? 5.145 0.884 -51.705 1.00 50.34 425 ASN A O 1
ATOM 3284 N N . ASP A 1 426 ? 2.997 0.227 -51.617 1.00 58.34 426 ASP A N 1
ATOM 3285 C CA . ASP A 1 426 ? 3.163 -1.243 -51.672 1.00 58.34 426 ASP A CA 1
ATOM 3286 C C . ASP A 1 426 ? 3.686 -1.792 -53.026 1.00 58.34 426 ASP A C 1
ATOM 3288 O O . ASP A 1 426 ? 3.471 -2.955 -53.400 1.00 58.34 426 ASP A O 1
ATOM 3292 N N . GLU A 1 427 ? 4.359 -0.978 -53.844 1.00 74.31 427 GLU A N 1
ATOM 3293 C CA . GLU A 1 427 ? 4.955 -1.493 -55.076 1.00 74.31 427 GLU A CA 1
ATOM 3294 C C . GLU A 1 427 ? 6.156 -2.392 -54.738 1.00 74.31 427 GLU A C 1
ATOM 3296 O O . GLU A 1 427 ? 7.206 -1.932 -54.295 1.00 74.31 427 GLU A O 1
ATOM 3301 N N . ALA A 1 428 ? 5.994 -3.700 -54.978 1.00 84.62 428 ALA A N 1
ATOM 3302 C CA . ALA A 1 428 ? 7.031 -4.710 -54.777 1.00 84.62 428 ALA A CA 1
ATOM 3303 C C . ALA A 1 428 ? 8.389 -4.270 -55.357 1.00 84.62 428 ALA A C 1
ATOM 3305 O O . ALA A 1 428 ? 8.504 -3.987 -56.559 1.00 84.62 428 ALA A O 1
ATOM 3306 N N . ILE A 1 429 ? 9.430 -4.263 -54.516 1.00 94.38 429 ILE A N 1
ATOM 3307 C CA . ILE A 1 429 ? 10.789 -3.901 -54.925 1.00 94.38 429 ILE A CA 1
ATOM 3308 C C . ILE A 1 429 ? 11.287 -4.934 -55.942 1.00 94.38 429 ILE A C 1
ATOM 3310 O O . ILE A 1 429 ? 11.274 -6.145 -55.712 1.00 94.38 429 ILE A O 1
ATOM 3314 N N . ALA A 1 430 ? 11.721 -4.462 -57.110 1.00 95.00 430 ALA A N 1
ATOM 3315 C CA . ALA A 1 430 ? 12.183 -5.341 -58.174 1.00 95.00 430 ALA A CA 1
ATOM 3316 C C . ALA A 1 430 ? 13.585 -5.902 -57.884 1.00 95.00 430 ALA A C 1
ATOM 3318 O O . ALA A 1 430 ? 14.486 -5.168 -57.483 1.00 95.00 430 ALA A O 1
ATOM 3319 N N . VAL A 1 431 ? 13.808 -7.178 -58.217 1.00 95.88 431 VAL A N 1
ATOM 3320 C CA . VAL A 1 431 ? 15.157 -7.765 -58.278 1.00 95.88 431 VAL A CA 1
ATOM 3321 C C . VAL A 1 431 ? 16.059 -6.916 -59.183 1.00 95.88 431 VAL A C 1
ATOM 3323 O O . VAL A 1 431 ? 15.727 -6.643 -60.342 1.00 95.88 431 VAL A O 1
ATOM 3326 N N . GLY A 1 432 ? 17.212 -6.525 -58.651 1.00 95.25 432 GLY A N 1
ATOM 3327 C CA . GLY A 1 432 ? 18.186 -5.623 -59.256 1.00 95.25 432 GLY A CA 1
ATOM 3328 C C . GLY A 1 432 ? 18.002 -4.148 -58.888 1.00 95.25 432 GLY A C 1
ATOM 3329 O O . GLY A 1 432 ? 18.697 -3.317 -59.471 1.00 95.25 432 GLY A O 1
ATOM 3330 N N . ALA A 1 433 ? 17.076 -3.806 -57.986 1.00 96.06 433 ALA A N 1
ATOM 3331 C CA . ALA A 1 433 ? 16.984 -2.464 -57.417 1.00 96.06 433 ALA A CA 1
ATOM 3332 C C . ALA A 1 433 ? 18.223 -2.154 -56.563 1.00 96.06 433 ALA A C 1
ATOM 3334 O O . ALA A 1 433 ? 18.668 -3.004 -55.793 1.00 96.06 433 ALA A O 1
ATOM 3335 N N . GLU A 1 434 ? 18.760 -0.943 -56.723 1.00 96.38 434 GLU A N 1
ATOM 3336 C CA . GLU A 1 434 ? 19.812 -0.387 -55.869 1.00 96.38 434 GLU A CA 1
ATOM 3337 C C . GLU A 1 434 ? 19.140 0.476 -54.795 1.00 96.38 434 GLU A C 1
ATOM 3339 O O . GLU A 1 434 ? 18.451 1.443 -55.130 1.00 96.38 434 GLU A O 1
ATOM 3344 N N . LEU A 1 435 ? 19.299 0.096 -53.531 1.00 96.56 435 LEU A N 1
ATOM 3345 C CA . LEU A 1 435 ? 18.657 0.700 -52.359 1.00 96.56 435 LEU A CA 1
ATOM 3346 C C . LEU A 1 435 ? 19.705 0.974 -51.275 1.00 96.56 435 LEU A C 1
ATOM 3348 O O . LEU A 1 435 ? 20.877 0.690 -51.493 1.00 96.56 435 LEU A O 1
ATOM 3352 N N . SER A 1 436 ? 19.291 1.520 -50.138 1.00 96.12 436 SER A N 1
ATOM 3353 C CA . SER A 1 436 ? 20.072 1.537 -48.902 1.00 96.12 436 SER A CA 1
ATOM 3354 C C . SER A 1 436 ? 19.442 0.551 -47.913 1.00 96.12 436 SER A C 1
ATOM 3356 O O . SER A 1 436 ? 18.237 0.635 -47.690 1.00 96.12 436 SER A O 1
ATOM 3358 N N . GLY A 1 437 ? 20.199 -0.405 -47.379 1.00 96.50 437 GLY A N 1
ATOM 3359 C CA . GLY A 1 437 ? 19.714 -1.446 -46.468 1.00 96.50 437 GLY A CA 1
ATOM 3360 C C . GLY A 1 437 ? 20.467 -1.457 -45.143 1.00 96.50 437 GLY A C 1
ATOM 3361 O O . GLY A 1 437 ? 21.694 -1.341 -45.163 1.00 96.50 437 GLY A O 1
ATOM 3362 N N . LYS A 1 438 ? 19.745 -1.594 -44.022 1.00 96.50 438 LYS A N 1
ATOM 3363 C CA . LYS A 1 438 ? 20.334 -1.763 -42.681 1.00 96.50 438 LYS A CA 1
ATOM 3364 C C . LYS A 1 438 ? 21.051 -3.121 -42.622 1.00 96.50 438 LYS A C 1
ATOM 3366 O O . LYS A 1 438 ? 20.463 -4.131 -42.999 1.00 96.50 438 LYS A O 1
ATOM 3371 N N . PHE A 1 439 ? 22.325 -3.139 -42.240 1.00 96.06 439 PHE A N 1
ATOM 3372 C CA . PHE A 1 439 ? 23.120 -4.361 -42.092 1.00 96.06 439 PHE A CA 1
ATOM 3373 C C . PHE A 1 439 ? 22.982 -4.898 -40.665 1.00 96.06 439 PHE A C 1
ATOM 3375 O O . PHE A 1 439 ? 23.204 -4.146 -39.718 1.00 96.06 439 PHE A O 1
ATOM 3382 N N . SER A 1 440 ? 22.646 -6.182 -40.481 1.00 92.12 440 SER A N 1
ATOM 3383 C CA . SER A 1 440 ? 22.416 -6.720 -39.129 1.00 92.12 440 SER A CA 1
ATOM 3384 C C . SER A 1 440 ? 23.666 -6.745 -38.251 1.00 92.12 440 SER A C 1
ATOM 3386 O O . SER A 1 440 ? 23.549 -6.857 -37.039 1.00 92.12 440 SER A O 1
ATOM 3388 N N . GLY A 1 441 ? 24.865 -6.697 -38.843 1.00 91.25 441 GLY A N 1
ATOM 3389 C CA . GLY A 1 441 ? 26.115 -6.804 -38.090 1.00 91.25 441 GLY A CA 1
ATOM 3390 C C . GLY A 1 441 ? 26.506 -5.546 -37.313 1.00 91.25 441 GLY A C 1
ATOM 3391 O O . GLY A 1 441 ? 27.255 -5.658 -36.350 1.00 91.25 441 GLY A O 1
ATOM 3392 N N . ASP A 1 442 ? 26.056 -4.365 -37.740 1.00 90.38 442 ASP A N 1
ATOM 3393 C CA . ASP A 1 442 ? 26.405 -3.082 -37.106 1.00 90.38 442 ASP A CA 1
ATOM 3394 C C . ASP A 1 442 ? 25.249 -2.070 -37.049 1.00 90.38 442 ASP A C 1
ATOM 3396 O O . ASP A 1 442 ? 25.426 -0.964 -36.546 1.00 90.38 442 ASP A O 1
ATOM 3400 N N . GLY A 1 443 ? 24.070 -2.418 -37.575 1.00 91.62 443 GLY A N 1
ATOM 3401 C CA . GLY A 1 443 ? 22.895 -1.551 -37.569 1.00 91.62 443 GLY A CA 1
ATOM 3402 C C . GLY A 1 443 ? 22.970 -0.359 -38.531 1.00 91.62 443 GLY A C 1
ATOM 3403 O O . GLY A 1 443 ? 22.044 0.455 -38.547 1.00 91.62 443 GLY A O 1
ATOM 3404 N N . LEU A 1 444 ? 24.011 -0.241 -39.362 1.00 93.19 444 LEU A N 1
ATOM 3405 C CA . LEU A 1 444 ? 24.184 0.888 -40.279 1.00 93.19 444 LEU A CA 1
ATOM 3406 C C . LEU A 1 444 ? 23.568 0.618 -41.657 1.00 93.19 444 LEU A C 1
ATOM 3408 O O . LEU A 1 444 ? 23.443 -0.519 -42.113 1.00 93.19 444 LEU A O 1
ATOM 3412 N N . TYR A 1 445 ? 23.187 1.689 -42.356 1.00 95.19 445 TYR A N 1
ATOM 3413 C CA . TYR A 1 445 ? 22.643 1.614 -43.711 1.00 95.19 445 TYR A CA 1
ATOM 3414 C C . TYR A 1 445 ? 23.752 1.645 -44.767 1.00 95.19 445 TYR A C 1
ATOM 3416 O O . TYR A 1 445 ? 24.549 2.582 -44.838 1.00 95.19 445 TYR A O 1
ATOM 3424 N N . TYR A 1 446 ? 23.750 0.656 -45.655 1.00 96.12 446 TYR A N 1
ATOM 3425 C CA . TYR A 1 446 ? 24.674 0.559 -46.782 1.00 96.12 446 TYR A CA 1
ATOM 3426 C C . TYR A 1 446 ? 23.915 0.553 -48.101 1.00 96.12 446 TYR A C 1
ATOM 3428 O O . TYR A 1 446 ? 22.820 0.010 -48.188 1.00 96.12 446 TYR A O 1
ATOM 3436 N N . ASP A 1 447 ? 24.531 1.066 -49.169 1.00 96.56 447 ASP A N 1
ATOM 3437 C CA . ASP A 1 447 ? 24.074 0.783 -50.534 1.00 96.56 447 ASP A CA 1
ATOM 3438 C C . ASP A 1 447 ? 23.879 -0.739 -50.682 1.00 96.56 447 ASP A C 1
ATOM 3440 O O . ASP A 1 447 ? 24.737 -1.486 -50.256 1.00 96.56 447 ASP A O 1
ATOM 3444 N N . VAL A 1 448 ? 22.805 -1.241 -51.278 1.00 97.19 448 VAL A N 1
ATOM 3445 C CA . VAL A 1 448 ? 22.581 -2.680 -51.486 1.00 97.19 448 VAL A CA 1
ATOM 3446 C C . VAL A 1 448 ? 21.920 -2.942 -52.831 1.00 97.19 448 VAL A C 1
ATOM 3448 O O . VAL A 1 448 ? 21.227 -2.084 -53.380 1.00 97.19 448 VAL A O 1
ATOM 3451 N N . VAL A 1 449 ? 22.116 -4.144 -53.377 1.00 97.12 449 VAL A N 1
ATOM 3452 C CA . VAL A 1 449 ? 21.406 -4.603 -54.581 1.00 97.12 449 VAL A CA 1
ATOM 3453 C C . VAL A 1 449 ? 20.512 -5.783 -54.233 1.00 97.12 449 VAL A C 1
ATOM 3455 O O . VAL A 1 449 ? 21.009 -6.808 -53.776 1.00 97.12 449 VAL A O 1
ATOM 3458 N N . VAL A 1 450 ? 19.212 -5.676 -54.505 1.00 97.50 450 VAL A N 1
ATOM 3459 C CA . VAL A 1 450 ? 18.264 -6.784 -54.295 1.00 97.50 450 VAL A CA 1
ATOM 3460 C C . VAL A 1 450 ? 18.553 -7.910 -55.295 1.00 97.50 450 VAL A C 1
ATOM 3462 O O . VAL A 1 450 ? 18.368 -7.729 -56.499 1.00 97.50 450 VAL A O 1
ATOM 3465 N N . GLU A 1 451 ? 19.003 -9.078 -54.835 1.00 97.50 451 GLU A N 1
ATOM 3466 C CA . GLU A 1 451 ? 19.276 -10.255 -55.676 1.00 97.50 451 GLU A CA 1
ATOM 3467 C C . GLU A 1 451 ? 18.048 -11.171 -55.827 1.00 97.50 451 GLU A C 1
ATOM 3469 O O . GLU A 1 451 ? 17.830 -11.720 -56.912 1.00 97.50 451 GLU A O 1
ATOM 3474 N N . GLU A 1 452 ? 17.227 -11.310 -54.784 1.00 97.25 452 GLU A N 1
ATOM 3475 C CA . GLU A 1 452 ? 16.035 -12.169 -54.768 1.00 97.25 452 GLU A CA 1
ATOM 3476 C C . GLU A 1 452 ? 14.973 -11.617 -53.798 1.00 97.25 452 GLU A C 1
ATOM 3478 O O . GLU A 1 452 ? 15.307 -10.983 -52.803 1.00 97.25 452 GLU A O 1
ATOM 3483 N N . VAL A 1 453 ? 13.689 -11.839 -54.098 1.00 97.00 453 VAL A N 1
ATOM 3484 C CA . VAL A 1 453 ? 12.577 -11.555 -53.172 1.00 97.00 453 VAL A CA 1
ATOM 3485 C C . VAL A 1 453 ? 12.216 -12.867 -52.488 1.00 97.00 453 VAL A C 1
ATOM 3487 O O . VAL A 1 453 ? 11.908 -13.840 -53.182 1.00 97.00 453 VAL A O 1
ATOM 3490 N N . THR A 1 454 ? 12.276 -12.903 -51.162 1.00 95.81 454 THR A N 1
ATOM 3491 C CA . THR A 1 454 ? 11.968 -14.086 -50.349 1.00 95.81 454 THR A CA 1
ATOM 3492 C C . THR A 1 454 ? 10.610 -13.916 -49.664 1.00 95.81 454 THR A C 1
ATOM 3494 O O . THR A 1 454 ? 9.977 -12.868 -49.770 1.00 95.81 454 THR A O 1
ATOM 3497 N N . GLU A 1 455 ? 10.116 -14.958 -48.990 1.00 92.44 455 GLU A N 1
ATOM 3498 C CA . GLU A 1 455 ? 8.861 -14.869 -48.222 1.00 92.44 455 GLU A CA 1
ATOM 3499 C C . GLU A 1 455 ? 8.999 -13.960 -46.985 1.00 92.44 455 GLU A C 1
ATOM 3501 O O . GLU A 1 455 ? 8.012 -13.369 -46.566 1.00 92.44 455 GLU A O 1
ATOM 3506 N N . ASN A 1 456 ? 10.228 -13.778 -46.480 1.00 90.06 456 ASN A N 1
ATOM 3507 C CA . ASN A 1 456 ? 10.533 -13.025 -45.257 1.00 90.06 456 ASN A CA 1
ATOM 3508 C C . ASN A 1 456 ? 11.210 -11.664 -45.531 1.00 90.06 456 ASN A C 1
ATOM 3510 O O . ASN A 1 456 ? 11.729 -11.045 -44.611 1.00 90.06 456 ASN A O 1
ATOM 3514 N N . GLY A 1 457 ? 11.279 -11.211 -46.790 1.00 95.44 457 GLY A N 1
ATOM 3515 C CA . GLY A 1 457 ? 11.926 -9.944 -47.147 1.00 95.44 457 GLY A CA 1
ATOM 3516 C C . GLY A 1 457 ? 12.674 -9.992 -48.478 1.00 95.44 457 GLY A C 1
ATOM 3517 O O . GLY A 1 457 ? 12.199 -10.545 -49.475 1.00 95.44 457 GLY A O 1
ATOM 3518 N N . TYR A 1 458 ? 13.856 -9.381 -48.516 1.00 97.81 458 TYR A N 1
ATOM 3519 C CA . TYR A 1 458 ? 14.650 -9.227 -49.732 1.00 97.81 458 TYR A CA 1
ATOM 3520 C C . TYR A 1 458 ? 16.074 -9.712 -49.492 1.00 97.81 458 TYR A C 1
ATOM 3522 O O . TYR A 1 458 ? 16.781 -9.184 -48.640 1.00 97.81 458 TYR A O 1
ATOM 3530 N N . GLN A 1 459 ? 16.527 -10.698 -50.269 1.00 97.88 459 GLN A N 1
ATOM 3531 C CA . GLN A 1 459 ? 17.932 -11.080 -50.253 1.00 97.88 459 GLN A CA 1
ATOM 3532 C C . GLN A 1 459 ? 18.740 -9.999 -50.971 1.00 97.88 459 GLN A C 1
ATOM 3534 O O . GLN A 1 459 ? 18.616 -9.834 -52.190 1.00 97.88 459 GLN A O 1
ATOM 3539 N N . VAL A 1 460 ? 19.569 -9.273 -50.230 1.00 97.81 460 VAL A N 1
ATOM 3540 C CA . VAL A 1 460 ? 20.367 -8.163 -50.749 1.00 97.81 460 VAL A CA 1
ATOM 3541 C C . VAL A 1 460 ? 21.861 -8.474 -50.725 1.00 97.81 460 VAL A C 1
ATOM 3543 O O . VAL A 1 460 ? 22.341 -9.272 -49.921 1.00 97.81 460 VAL A O 1
ATOM 3546 N N . LEU A 1 461 ? 22.603 -7.863 -51.648 1.00 97.50 461 LEU A N 1
ATOM 3547 C CA . LEU A 1 461 ? 24.060 -7.937 -51.736 1.00 97.50 461 LEU A CA 1
ATOM 3548 C C . LEU A 1 461 ? 24.674 -6.596 -51.325 1.00 97.50 461 LEU A C 1
ATOM 3550 O O . LEU A 1 461 ? 24.453 -5.588 -52.005 1.00 97.50 461 LEU A O 1
ATOM 3554 N N . PHE A 1 462 ? 25.499 -6.615 -50.278 1.00 95.81 462 PHE A N 1
ATOM 3555 C CA . PHE A 1 462 ? 26.226 -5.443 -49.791 1.00 95.81 462 PHE A CA 1
ATOM 3556 C C . PHE A 1 462 ? 27.507 -5.173 -50.624 1.00 95.81 462 PHE A C 1
ATOM 3558 O O . PHE A 1 462 ? 28.278 -6.093 -50.930 1.00 95.81 462 PHE A O 1
ATOM 3565 N N . PRO A 1 463 ? 27.783 -3.922 -51.026 1.00 84.19 463 PRO A N 1
ATOM 3566 C CA . PRO A 1 463 ? 28.945 -3.510 -51.784 1.00 84.19 463 PRO A CA 1
ATOM 3567 C C . PRO A 1 463 ? 30.176 -3.580 -50.891 1.00 84.19 463 PRO A C 1
ATOM 3569 O O . PRO A 1 463 ? 30.232 -3.011 -49.811 1.00 84.19 463 PRO A O 1
ATOM 3572 N N . GLY A 1 464 ? 31.198 -4.278 -51.376 1.00 77.69 464 GLY A N 1
ATOM 3573 C CA . GLY A 1 464 ? 32.443 -4.488 -50.635 1.00 77.69 464 GLY A CA 1
ATOM 3574 C C . GLY A 1 464 ? 32.698 -5.941 -50.244 1.00 77.69 464 GLY A C 1
ATOM 3575 O O . GLY A 1 464 ? 33.838 -6.271 -49.920 1.00 77.69 464 GLY A O 1
ATOM 3576 N N . GLY A 1 465 ? 31.718 -6.844 -50.387 1.00 79.81 465 GLY A N 1
ATOM 3577 C CA . GLY A 1 465 ? 31.913 -8.257 -50.053 1.00 79.81 465 GLY A CA 1
ATOM 3578 C C . GLY A 1 465 ? 30.937 -9.231 -50.724 1.00 79.81 465 GLY A C 1
ATOM 3579 O O . GLY A 1 465 ? 30.036 -8.827 -51.452 1.00 79.81 465 GLY A O 1
ATOM 3580 N N . PRO A 1 466 ? 31.128 -10.548 -50.519 1.00 89.12 466 PRO A N 1
ATOM 3581 C CA . PRO A 1 466 ? 30.177 -11.586 -50.917 1.00 89.12 466 PRO A CA 1
ATOM 3582 C C . PRO A 1 466 ? 29.030 -11.764 -49.900 1.00 89.12 466 PRO A C 1
ATOM 3584 O O . PRO A 1 466 ? 28.421 -12.835 -49.880 1.00 89.12 466 PRO A O 1
ATOM 3587 N N . ILE A 1 467 ? 28.788 -10.768 -49.043 1.00 93.56 467 ILE A N 1
ATOM 3588 C CA . ILE A 1 467 ? 27.828 -10.836 -47.939 1.00 93.56 467 ILE A CA 1
ATOM 3589 C C . ILE A 1 467 ? 26.419 -10.698 -48.514 1.00 93.56 467 ILE A C 1
ATOM 3591 O O . ILE A 1 467 ? 26.131 -9.749 -49.244 1.00 93.56 467 ILE A O 1
ATOM 3595 N N . ARG A 1 468 ? 25.582 -11.695 -48.223 1.00 96.62 468 ARG A N 1
ATOM 3596 C CA . ARG A 1 468 ? 24.170 -11.746 -48.593 1.00 96.62 468 ARG A CA 1
ATOM 3597 C C . ARG A 1 468 ? 23.359 -11.882 -47.326 1.00 96.62 468 ARG A C 1
ATOM 3599 O O . ARG A 1 468 ? 23.656 -12.772 -46.535 1.00 96.62 468 ARG A O 1
ATOM 3606 N N . GLU A 1 469 ? 22.316 -11.086 -47.215 1.00 97.19 469 GLU A N 1
ATOM 3607 C CA . GLU A 1 469 ? 21.431 -11.082 -46.057 1.00 97.19 469 GLU A CA 1
ATOM 3608 C C . GLU A 1 469 ? 19.989 -10.918 -46.525 1.00 97.19 469 GLU A C 1
ATOM 3610 O O . GLU A 1 469 ? 19.753 -10.362 -47.601 1.00 97.19 469 GLU A O 1
ATOM 3615 N N . VAL A 1 470 ? 19.037 -11.452 -45.763 1.00 97.62 470 VAL A N 1
ATOM 3616 C CA . VAL A 1 470 ? 17.611 -11.224 -46.001 1.00 97.62 470 VAL A CA 1
ATOM 3617 C C . VAL A 1 470 ? 17.203 -10.039 -45.141 1.00 97.62 470 VAL A C 1
ATOM 3619 O O . VAL A 1 470 ? 17.121 -10.177 -43.931 1.00 97.62 470 VAL A O 1
ATOM 3622 N N . VAL A 1 471 ? 16.966 -8.896 -45.778 1.00 96.75 471 VAL A N 1
ATOM 3623 C CA . VAL A 1 471 ? 16.608 -7.644 -45.104 1.00 96.75 471 VAL A CA 1
ATOM 3624 C C . VAL A 1 471 ? 15.094 -7.418 -45.250 1.00 96.75 471 VAL A C 1
ATOM 3626 O O . VAL A 1 471 ? 14.582 -7.511 -46.380 1.00 96.75 471 VAL A O 1
ATOM 3629 N N . PRO A 1 472 ? 14.347 -7.166 -44.157 1.00 96.12 472 PRO A N 1
ATOM 3630 C CA . PRO A 1 472 ? 12.918 -6.867 -44.215 1.00 96.12 472 PRO A CA 1
ATOM 3631 C C . PRO A 1 472 ? 12.650 -5.538 -44.938 1.00 96.12 472 PRO A C 1
ATOM 3633 O O . PRO A 1 472 ? 13.533 -4.700 -45.125 1.00 96.12 472 PRO A O 1
ATOM 3636 N N . ARG A 1 473 ? 11.413 -5.342 -45.411 1.00 94.50 473 ARG A N 1
ATOM 3637 C CA . ARG A 1 473 ? 11.041 -4.191 -46.260 1.00 94.50 473 ARG A CA 1
ATOM 3638 C C . ARG A 1 473 ? 11.282 -2.839 -45.580 1.00 94.50 473 ARG A C 1
ATOM 3640 O O . ARG A 1 473 ? 11.658 -1.894 -46.277 1.00 94.50 473 ARG A O 1
ATOM 3647 N N . GLU A 1 474 ? 11.034 -2.764 -44.278 1.00 93.19 474 GLU A N 1
ATOM 3648 C CA . GLU A 1 474 ? 11.189 -1.572 -43.429 1.00 93.19 474 GLU A CA 1
ATOM 3649 C C . GLU A 1 474 ? 12.651 -1.135 -43.265 1.00 93.19 474 GLU A C 1
ATOM 3651 O O . GLU A 1 474 ? 12.952 0.050 -43.150 1.00 93.19 474 GLU A O 1
ATOM 3656 N N . GLN A 1 475 ? 13.584 -2.078 -43.401 1.00 96.25 475 GLN A N 1
ATOM 3657 C CA . GLN A 1 475 ? 15.020 -1.821 -43.349 1.00 96.25 475 GLN A CA 1
ATOM 3658 C C . GLN A 1 475 ? 15.618 -1.470 -44.722 1.00 96.25 475 GLN A C 1
ATOM 3660 O O . GLN A 1 475 ? 16.835 -1.336 -44.846 1.00 96.25 475 GLN A O 1
ATOM 3665 N N . LEU A 1 476 ? 14.789 -1.303 -45.764 1.00 96.00 476 LEU A N 1
ATOM 3666 C CA . LEU A 1 476 ? 15.207 -0.885 -47.105 1.00 96.00 476 LEU A CA 1
ATOM 3667 C C . LEU A 1 476 ? 14.655 0.498 -47.467 1.00 96.00 476 LEU A C 1
ATOM 3669 O O . LEU A 1 476 ? 13.445 0.698 -47.581 1.00 96.00 476 LEU A O 1
ATOM 3673 N N . ARG A 1 477 ? 15.559 1.428 -47.778 1.00 95.00 477 ARG A N 1
ATOM 3674 C CA . ARG A 1 477 ? 15.259 2.814 -48.163 1.00 95.00 477 ARG A CA 1
ATOM 3675 C C . ARG A 1 477 ? 15.714 3.104 -49.599 1.00 95.00 477 ARG A C 1
ATOM 3677 O O . ARG A 1 477 ? 16.656 2.473 -50.088 1.00 95.00 477 ARG A O 1
ATOM 3684 N N . PRO A 1 478 ? 15.082 4.043 -50.326 1.00 91.44 478 PRO A N 1
ATOM 3685 C CA . PRO A 1 478 ? 15.598 4.506 -51.609 1.00 91.44 478 PRO A CA 1
ATOM 3686 C C . PRO A 1 478 ? 17.032 5.017 -51.462 1.00 91.44 478 PRO A C 1
ATOM 3688 O O . PRO A 1 478 ? 17.350 5.733 -50.517 1.00 91.44 478 PRO A O 1
ATOM 3691 N N . ARG A 1 479 ? 17.901 4.665 -52.411 1.00 86.69 479 ARG A N 1
ATOM 3692 C CA . ARG A 1 479 ? 19.272 5.174 -52.426 1.00 86.69 479 ARG A CA 1
ATOM 3693 C C . ARG A 1 479 ? 19.253 6.707 -52.578 1.00 86.69 479 ARG A C 1
ATOM 3695 O O . ARG A 1 479 ? 18.679 7.169 -53.573 1.00 86.69 479 ARG A O 1
ATOM 3702 N N . PRO A 1 480 ? 19.883 7.485 -51.677 1.00 74.19 480 PRO A N 1
ATOM 3703 C CA . PRO A 1 480 ? 20.001 8.929 -51.851 1.00 74.19 480 PRO A CA 1
ATOM 3704 C C . PRO A 1 480 ? 20.742 9.222 -53.160 1.00 74.19 480 PRO A C 1
ATOM 3706 O O . PRO A 1 480 ? 21.727 8.562 -53.511 1.00 74.19 480 PRO A O 1
ATOM 3709 N N . THR A 1 481 ? 20.225 10.155 -53.958 1.00 72.19 481 THR A N 1
ATOM 3710 C CA . THR A 1 481 ? 20.848 10.489 -55.243 1.00 72.19 481 THR A CA 1
ATOM 3711 C C . THR A 1 481 ? 21.982 11.493 -55.036 1.00 72.19 481 THR A C 1
ATOM 3713 O O . THR A 1 481 ? 21.973 12.244 -54.073 1.00 72.19 481 THR A O 1
ATOM 3716 N N . GLU A 1 482 ? 22.941 11.591 -55.970 1.00 55.84 482 GLU A N 1
ATOM 3717 C CA . GLU A 1 482 ? 24.048 12.582 -55.928 1.00 55.84 482 GLU A CA 1
ATOM 3718 C C . GLU A 1 482 ? 23.589 14.068 -55.855 1.00 55.84 482 GLU A C 1
ATOM 3720 O O . GLU A 1 482 ? 24.422 14.966 -55.922 1.00 55.84 482 GLU A O 1
ATOM 3725 N N . ASN A 1 483 ? 22.283 14.366 -55.789 1.00 52.75 483 ASN A N 1
ATOM 3726 C CA . ASN A 1 483 ? 21.758 15.719 -55.564 1.00 52.75 483 ASN A CA 1
ATOM 3727 C C . ASN A 1 483 ? 21.097 15.908 -54.183 1.00 52.75 483 ASN A C 1
ATOM 3729 O O . ASN A 1 483 ? 20.571 16.997 -53.956 1.00 52.75 483 ASN A O 1
ATOM 3733 N N . ASP A 1 484 ? 21.122 14.894 -53.310 1.00 53.50 484 ASP A N 1
ATOM 3734 C CA . ASP A 1 484 ? 20.481 14.897 -51.982 1.00 53.50 484 ASP A CA 1
ATOM 3735 C C . ASP A 1 484 ? 21.473 15.149 -50.824 1.00 53.50 484 ASP A C 1
ATOM 3737 O O . ASP A 1 484 ? 21.109 15.024 -49.662 1.00 53.50 484 ASP A O 1
ATOM 3741 N N . GLU A 1 485 ? 22.725 15.533 -51.102 1.00 44.28 485 GLU A N 1
ATOM 3742 C CA . GLU A 1 485 ? 23.693 15.890 -50.052 1.00 44.28 485 GLU A CA 1
ATOM 3743 C C . GLU A 1 485 ? 23.480 17.338 -49.556 1.00 44.28 485 GLU A C 1
ATOM 3745 O O . GLU A 1 485 ? 23.688 18.298 -50.301 1.00 44.28 485 GLU A O 1
ATOM 3750 N N . PHE A 1 486 ? 23.077 17.447 -48.283 1.00 43.44 486 PHE A N 1
ATOM 3751 C CA . PHE A 1 486 ? 23.078 18.616 -47.387 1.00 43.44 486 PHE A CA 1
ATOM 3752 C C . PHE A 1 486 ? 22.293 19.859 -47.833 1.00 43.44 486 PHE A C 1
ATOM 3754 O O . PHE A 1 486 ? 22.856 20.882 -48.227 1.00 43.44 486 PHE A O 1
ATOM 3761 N N . ARG A 1 487 ? 20.968 19.812 -47.668 1.00 44.00 487 ARG A N 1
ATOM 3762 C CA . ARG A 1 487 ? 20.151 21.020 -47.485 1.00 44.00 487 ARG A CA 1
ATOM 3763 C C . ARG A 1 487 ? 19.234 20.814 -46.294 1.00 44.00 487 ARG A C 1
ATOM 3765 O O . ARG A 1 487 ? 18.297 20.032 -46.395 1.00 44.00 487 ARG A O 1
ATOM 3772 N N . TYR A 1 488 ? 19.512 21.527 -45.210 1.00 46.31 488 TYR A N 1
ATOM 3773 C CA . TYR A 1 488 ? 18.528 21.742 -44.160 1.00 46.31 488 TYR A CA 1
ATOM 3774 C C . TYR A 1 488 ? 17.493 22.713 -44.711 1.00 46.31 488 TYR A C 1
ATOM 3776 O O . TYR A 1 488 ? 17.851 23.808 -45.161 1.00 46.31 488 TYR A O 1
ATOM 3784 N N . TYR A 1 489 ? 16.251 22.252 -44.769 1.00 55.25 489 TYR A N 1
ATOM 3785 C CA . TYR A 1 489 ? 15.103 23.085 -45.068 1.00 55.25 489 TYR A CA 1
ATOM 3786 C C . TYR A 1 489 ? 14.445 23.432 -43.737 1.00 55.25 489 TYR A C 1
ATOM 3788 O O . TYR A 1 489 ? 14.223 22.525 -42.946 1.00 55.25 489 TYR A O 1
ATOM 3796 N N . ASP A 1 490 ? 14.173 24.708 -43.475 1.00 66.25 490 ASP A N 1
ATOM 3797 C CA . ASP A 1 490 ? 13.306 25.063 -42.347 1.00 66.25 490 ASP A CA 1
ATOM 3798 C C . ASP A 1 490 ? 11.829 24.806 -42.696 1.00 66.25 490 ASP A C 1
ATOM 3800 O O . ASP A 1 490 ? 11.477 24.574 -43.861 1.00 66.25 490 ASP A O 1
ATOM 3804 N N . GLU A 1 491 ? 10.959 24.866 -41.688 1.00 55.50 491 GLU A N 1
ATOM 3805 C CA . GLU A 1 491 ? 9.510 24.650 -41.817 1.00 55.50 491 GLU A CA 1
ATOM 3806 C C . GLU A 1 491 ? 8.838 25.599 -42.829 1.00 55.50 491 GLU A C 1
ATOM 3808 O O . GLU A 1 491 ? 7.817 25.267 -43.441 1.00 55.50 491 GLU A O 1
ATOM 3813 N N . GLU A 1 492 ? 9.430 26.771 -43.077 1.00 62.22 492 GLU A N 1
ATOM 3814 C CA . GLU A 1 492 ? 8.926 27.749 -44.043 1.00 62.22 492 GLU A CA 1
ATOM 3815 C C . GLU A 1 492 ? 9.444 27.511 -45.476 1.00 62.22 492 GLU A C 1
ATOM 3817 O O . GLU A 1 492 ? 8.960 28.141 -46.427 1.00 62.22 492 GLU A O 1
ATOM 3822 N N . GLY A 1 493 ? 10.372 26.569 -45.670 1.00 67.75 493 GLY A N 1
ATOM 3823 C CA . GLY A 1 493 ? 10.944 26.173 -46.957 1.00 67.75 493 GLY A CA 1
ATOM 3824 C C . GLY A 1 493 ? 12.188 26.962 -47.386 1.00 67.75 493 GLY A C 1
ATOM 3825 O O . GLY A 1 493 ? 12.545 26.924 -48.573 1.00 67.75 493 GLY A O 1
ATOM 3826 N N . GLY A 1 494 ? 12.830 27.686 -46.469 1.00 80.69 494 GLY A N 1
ATOM 3827 C CA . GLY A 1 494 ? 14.155 28.275 -46.649 1.00 80.69 494 GLY A CA 1
ATOM 3828 C C . GLY A 1 494 ? 15.277 27.241 -46.516 1.00 80.69 494 GLY A C 1
ATOM 3829 O O . GLY A 1 494 ? 15.054 26.147 -46.018 1.00 80.69 494 GLY A O 1
ATOM 3830 N N . TYR A 1 495 ? 16.478 27.530 -47.025 1.00 83.12 495 TYR A N 1
ATOM 3831 C CA . TYR A 1 495 ? 17.635 26.631 -46.930 1.00 83.12 495 TYR A CA 1
ATOM 3832 C C . TYR A 1 495 ? 18.968 27.384 -46.895 1.00 83.12 495 TYR A C 1
ATOM 3834 O O . TYR A 1 495 ? 19.115 28.450 -47.497 1.00 83.12 495 TYR A O 1
ATOM 3842 N N . TYR A 1 496 ? 19.978 26.790 -46.260 1.00 80.56 496 TYR A N 1
ATOM 3843 C CA . TYR A 1 496 ? 21.354 27.299 -46.262 1.00 80.56 496 TYR A CA 1
ATOM 3844 C C . TYR A 1 496 ? 22.186 26.651 -47.381 1.00 80.56 496 TYR A C 1
ATOM 3846 O O . TYR A 1 496 ? 22.022 25.468 -47.688 1.00 80.56 496 TYR A O 1
ATOM 3854 N N . ASP A 1 497 ? 23.070 27.416 -48.031 1.00 78.19 497 ASP A N 1
ATOM 3855 C CA . ASP A 1 497 ? 24.077 26.849 -48.941 1.00 78.19 497 ASP A CA 1
ATOM 3856 C C . ASP A 1 497 ? 25.370 26.445 -48.212 1.00 78.19 497 ASP A C 1
ATOM 3858 O O . ASP A 1 497 ? 25.596 26.796 -47.059 1.00 78.19 497 ASP A O 1
ATOM 3862 N N . GLU A 1 498 ? 26.263 25.738 -48.915 1.00 61.25 498 GLU A N 1
ATOM 3863 C CA . GLU A 1 498 ? 27.583 25.314 -48.406 1.00 61.25 498 GLU A CA 1
ATOM 3864 C C . GLU A 1 498 ? 28.480 26.476 -47.918 1.00 61.25 498 GLU A C 1
ATOM 3866 O O . GLU A 1 498 ? 29.568 26.241 -47.400 1.00 61.25 498 GLU A O 1
ATOM 3871 N N . GLN A 1 499 ? 28.089 27.733 -48.151 1.00 68.38 499 GLN A N 1
ATOM 3872 C CA . GLN A 1 499 ? 28.814 28.934 -47.729 1.00 68.38 499 GLN A CA 1
ATOM 3873 C C . GLN A 1 499 ? 28.105 29.654 -46.568 1.00 68.38 499 GLN A C 1
ATOM 3875 O O . GLN A 1 499 ? 28.462 30.793 -46.275 1.00 68.38 499 GLN A O 1
ATOM 3880 N N . GLY A 1 500 ? 27.103 29.024 -45.939 1.00 70.62 500 GLY A N 1
ATOM 3881 C CA . GLY A 1 500 ? 26.372 29.571 -44.793 1.00 70.62 500 GLY A CA 1
ATOM 3882 C C . GLY A 1 500 ? 25.376 30.676 -45.154 1.00 70.62 500 GLY A C 1
ATOM 3883 O O . GLY A 1 500 ? 24.892 31.384 -44.273 1.00 70.62 500 GLY A O 1
ATOM 3884 N N . HIS A 1 501 ? 25.053 30.867 -46.438 1.00 77.44 501 HIS A N 1
ATOM 3885 C CA . HIS A 1 501 ? 24.054 31.860 -46.821 1.00 77.44 501 HIS A CA 1
ATOM 3886 C C . HIS A 1 501 ? 22.656 31.263 -46.755 1.00 77.44 501 HIS A C 1
ATOM 3888 O O . HIS A 1 501 ? 22.380 30.263 -47.418 1.00 77.44 501 HIS A O 1
ATOM 3894 N N . TYR A 1 502 ? 21.769 31.929 -46.025 1.00 83.69 502 TYR A N 1
ATOM 3895 C CA . TYR A 1 502 ? 20.360 31.567 -45.958 1.00 83.69 502 TYR A CA 1
ATOM 3896 C C . TYR A 1 502 ? 19.607 32.045 -47.205 1.00 83.69 502 TYR A C 1
ATOM 3898 O O . TYR A 1 502 ? 19.797 33.183 -47.648 1.00 83.69 502 TYR A O 1
ATOM 3906 N N . TYR A 1 503 ? 18.737 31.203 -47.756 1.00 84.38 503 TYR A N 1
ATOM 3907 C CA . TYR A 1 503 ? 17.804 31.537 -48.828 1.00 84.38 503 TYR A CA 1
ATOM 3908 C C . TYR A 1 503 ? 16.384 31.229 -48.373 1.00 84.38 503 TYR A C 1
ATOM 3910 O O . TYR A 1 503 ? 16.115 30.094 -48.017 1.00 84.38 503 TYR A O 1
ATOM 3918 N N . ASP A 1 504 ? 15.468 32.193 -48.449 1.00 82.19 504 ASP A N 1
ATOM 3919 C CA . ASP A 1 504 ? 14.050 31.934 -48.155 1.00 82.19 504 ASP A CA 1
ATOM 3920 C C . ASP A 1 504 ? 13.383 31.021 -49.213 1.00 82.19 504 ASP A C 1
ATOM 3922 O O . ASP A 1 504 ? 13.953 30.732 -50.275 1.00 82.19 504 ASP A O 1
ATOM 3926 N N . ALA A 1 505 ? 12.130 30.619 -48.977 1.00 73.88 505 ALA A N 1
ATOM 3927 C CA . ALA A 1 505 ? 11.343 29.793 -49.903 1.00 73.88 505 ALA A CA 1
ATOM 3928 C C . ALA A 1 505 ? 11.117 30.420 -51.299 1.00 73.88 505 ALA A C 1
ATOM 3930 O O . ALA A 1 505 ? 10.742 29.732 -52.259 1.00 73.88 505 ALA A O 1
ATOM 3931 N N . GLU A 1 506 ? 11.353 31.728 -51.455 1.00 77.06 506 GLU A N 1
ATOM 3932 C CA . GLU A 1 506 ? 11.312 32.439 -52.737 1.00 77.06 506 GLU A CA 1
ATOM 3933 C C . GLU A 1 506 ? 12.693 32.522 -53.428 1.00 77.06 506 GLU A C 1
ATOM 3935 O O . GLU A 1 506 ? 12.775 32.895 -54.610 1.00 77.06 506 GLU A O 1
ATOM 3940 N N . GLY A 1 507 ? 13.763 32.118 -52.736 1.00 73.19 507 GLY A N 1
ATOM 3941 C CA . GLY A 1 507 ? 15.150 32.079 -53.195 1.00 73.19 507 GLY A CA 1
ATOM 3942 C C . GLY A 1 507 ? 15.931 33.382 -52.985 1.00 73.19 507 GLY A C 1
ATOM 3943 O O . GLY A 1 507 ? 16.874 33.644 -53.745 1.00 73.19 507 GLY A O 1
ATOM 3944 N N . ASN A 1 508 ? 15.544 34.227 -52.025 1.00 77.62 508 ASN A N 1
ATOM 3945 C CA . ASN A 1 508 ? 16.258 35.464 -51.695 1.00 77.62 508 ASN A CA 1
ATOM 3946 C C . ASN A 1 508 ? 17.369 35.202 -50.666 1.00 77.62 508 ASN A C 1
ATOM 3948 O O . ASN A 1 508 ? 17.109 34.645 -49.612 1.00 77.62 508 ASN A O 1
ATOM 3952 N N . GLN A 1 509 ? 18.597 35.635 -50.973 1.00 83.12 509 GLN A N 1
ATOM 3953 C CA . GLN A 1 509 ? 19.803 35.364 -50.180 1.00 83.12 509 GLN A CA 1
ATOM 3954 C C . GLN A 1 509 ? 20.032 36.391 -49.054 1.00 83.12 509 GLN A C 1
ATOM 3956 O O . GLN A 1 509 ? 20.041 37.599 -49.323 1.00 83.12 509 GLN A O 1
ATOM 3961 N N . TYR A 1 510 ? 20.353 35.913 -47.851 1.00 70.75 510 TYR A N 1
ATOM 3962 C CA . TYR A 1 510 ? 20.743 36.689 -46.671 1.00 70.75 510 TYR A CA 1
ATOM 3963 C C . TYR A 1 510 ? 22.166 36.304 -46.221 1.00 70.75 510 TYR A C 1
ATOM 3965 O O . TYR A 1 510 ? 22.593 35.162 -46.379 1.00 70.75 510 TYR A O 1
ATOM 3973 N N . VAL A 1 511 ? 22.938 37.277 -45.722 1.00 52.62 511 VAL A N 1
ATOM 3974 C CA . VAL A 1 511 ? 24.334 37.080 -45.286 1.00 52.62 511 VAL A CA 1
ATOM 3975 C C . VAL A 1 511 ? 24.377 37.111 -43.763 1.00 52.62 511 VAL A C 1
ATOM 3977 O O . VAL A 1 511 ? 24.136 38.168 -43.183 1.00 52.62 511 VAL A O 1
ATOM 3980 N N . VAL A 1 512 ? 24.702 35.976 -43.147 1.00 47.09 512 VAL A N 1
ATOM 3981 C CA . VAL A 1 512 ? 25.035 35.856 -41.720 1.00 47.09 512 VAL A CA 1
ATOM 3982 C C . VAL A 1 512 ? 26.545 36.090 -41.578 1.00 47.09 512 VAL A C 1
ATOM 3984 O O . VAL A 1 512 ? 27.319 35.600 -42.399 1.00 47.09 512 VAL A O 1
ATOM 3987 N N . THR A 1 513 ? 26.985 36.915 -40.624 1.00 36.56 513 THR A N 1
ATOM 3988 C CA . THR A 1 513 ? 28.416 37.183 -40.390 1.00 36.56 513 THR A CA 1
ATOM 3989 C C . THR A 1 513 ? 28.951 36.301 -39.269 1.00 36.56 513 THR A C 1
ATOM 3991 O O . THR A 1 513 ? 28.455 36.385 -38.154 1.00 36.56 513 THR A O 1
ATOM 3994 N N . GLU A 1 514 ? 29.962 35.496 -39.596 1.00 38.38 514 GLU A N 1
ATOM 3995 C CA . GLU A 1 514 ? 30.667 34.545 -38.727 1.00 38.38 514 GLU A CA 1
ATOM 3996 C C . GLU A 1 514 ? 31.562 35.255 -37.688 1.00 38.38 514 GLU A C 1
ATOM 3998 O O . GLU A 1 514 ? 32.566 35.868 -38.057 1.00 38.38 514 GLU A O 1
ATOM 4003 N N . GLU A 1 515 ? 31.245 35.124 -36.402 1.00 39.06 515 GLU A N 1
ATOM 4004 C CA . GLU A 1 515 ? 32.226 34.974 -35.318 1.00 39.06 515 GLU A CA 1
ATOM 4005 C C . GLU A 1 515 ? 31.608 34.005 -34.290 1.00 39.06 515 GLU A C 1
ATOM 4007 O O . GLU A 1 515 ? 30.429 34.120 -33.974 1.00 39.06 515 GLU A O 1
ATOM 4012 N N . ASP A 1 516 ? 32.421 33.037 -33.858 1.00 38.59 516 ASP A N 1
ATOM 4013 C CA . ASP A 1 516 ? 32.206 32.029 -32.804 1.00 38.59 516 ASP A CA 1
ATOM 4014 C C . ASP A 1 516 ? 31.506 30.714 -33.195 1.00 38.59 516 ASP A C 1
ATOM 4016 O O . ASP A 1 516 ? 30.292 30.545 -33.146 1.00 38.59 516 ASP A O 1
ATOM 4020 N N . GLY A 1 517 ? 32.347 29.741 -33.568 1.00 34.53 517 GLY A N 1
ATOM 4021 C CA . GLY A 1 517 ? 32.004 28.327 -33.637 1.00 34.53 517 GLY A CA 1
ATOM 4022 C C . GLY A 1 517 ? 32.717 27.529 -32.542 1.00 34.53 517 GLY A C 1
ATOM 4023 O O . GLY A 1 517 ? 33.927 27.680 -32.378 1.00 34.53 517 GLY A O 1
ATOM 4024 N N . ALA A 1 518 ? 31.933 26.661 -31.899 1.00 39.72 518 ALA A N 1
ATOM 4025 C CA . ALA A 1 518 ? 32.262 25.385 -31.257 1.00 39.72 518 ALA A CA 1
ATOM 4026 C C . ALA A 1 518 ? 33.370 25.346 -30.185 1.00 39.72 518 ALA A C 1
ATOM 4028 O O . ALA A 1 518 ? 34.537 25.129 -30.511 1.00 39.72 518 ALA A O 1
ATOM 4029 N N . GLU A 1 519 ? 32.953 25.371 -28.917 1.00 35.06 519 GLU A N 1
ATOM 4030 C CA . GLU A 1 519 ? 33.398 24.407 -27.899 1.00 35.06 519 GLU A CA 1
ATOM 4031 C C . GLU A 1 519 ? 32.126 23.893 -27.196 1.00 35.06 519 GLU A C 1
ATOM 4033 O O . GLU A 1 519 ? 31.310 24.693 -26.748 1.00 35.06 519 GLU A O 1
ATOM 4038 N N . GLU A 1 520 ? 31.908 22.576 -27.238 1.00 45.53 520 GLU A N 1
ATOM 4039 C CA . GLU A 1 520 ? 30.964 21.860 -26.373 1.00 45.53 520 GLU A CA 1
ATOM 4040 C C . GLU A 1 520 ? 31.608 21.858 -24.980 1.00 45.53 520 GLU A C 1
ATOM 4042 O O . GLU A 1 520 ? 32.685 21.279 -24.816 1.00 45.53 520 GLU A O 1
ATOM 4047 N N . ASP A 1 521 ? 31.018 22.596 -24.042 1.00 40.66 521 ASP A N 1
ATOM 4048 C CA . ASP A 1 521 ? 31.378 22.607 -22.622 1.00 40.66 521 ASP A CA 1
ATOM 4049 C C . ASP A 1 521 ? 30.066 22.524 -21.833 1.00 40.66 521 ASP A C 1
ATOM 4051 O O . ASP A 1 521 ? 29.047 23.097 -22.237 1.00 40.66 521 ASP A O 1
ATOM 4055 N N . ASP A 1 522 ? 30.094 21.708 -20.794 1.00 39.53 522 ASP A N 1
ATOM 4056 C CA . ASP A 1 522 ? 28.945 21.058 -20.177 1.00 39.53 522 ASP A CA 1
ATOM 4057 C C . ASP A 1 522 ? 28.066 22.049 -19.373 1.00 39.53 522 ASP A C 1
ATOM 4059 O O . ASP A 1 522 ? 28.567 22.749 -18.499 1.00 39.53 522 ASP A O 1
ATOM 4063 N N . GLY A 1 523 ? 26.752 22.080 -19.641 1.00 49.53 523 GLY A N 1
ATOM 4064 C CA . GLY A 1 523 ? 25.718 22.469 -18.664 1.00 49.53 523 GLY A CA 1
ATOM 4065 C C . GLY A 1 523 ? 25.570 23.939 -18.231 1.00 49.53 523 GLY A C 1
ATOM 4066 O O .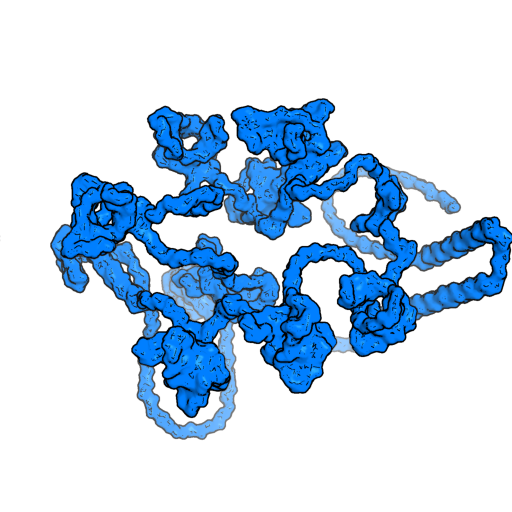 GLY A 1 523 ? 25.431 24.176 -17.037 1.00 49.53 523 GLY A O 1
ATOM 4067 N N . ASP A 1 524 ? 25.511 24.916 -19.148 1.00 44.88 524 ASP A N 1
ATOM 4068 C CA . ASP A 1 524 ? 25.157 26.310 -18.800 1.00 44.88 524 ASP A CA 1
ATOM 4069 C C . ASP A 1 524 ? 23.786 26.736 -19.378 1.00 44.88 524 ASP A C 1
ATOM 4071 O O . ASP A 1 524 ? 23.579 26.724 -20.597 1.00 44.88 524 ASP A O 1
ATOM 4075 N N . GLU A 1 525 ? 22.881 27.181 -18.495 1.00 53.59 525 GLU A N 1
ATOM 4076 C CA . GLU A 1 525 ? 21.533 27.717 -18.762 1.00 53.59 525 GLU A CA 1
ATOM 4077 C C . GLU A 1 525 ? 21.446 28.614 -20.017 1.00 53.59 525 GLU A C 1
ATOM 4079 O O . GLU A 1 525 ? 22.091 29.667 -20.160 1.00 53.59 525 GLU A O 1
ATOM 4084 N N . VAL A 1 526 ? 20.583 28.219 -20.955 1.00 55.78 526 VAL A N 1
ATOM 4085 C CA . VAL A 1 526 ? 20.435 28.856 -22.270 1.00 55.78 526 VAL A CA 1
ATOM 4086 C C . VAL A 1 526 ? 19.347 29.938 -22.260 1.00 55.78 526 VAL A C 1
ATOM 4088 O O . VAL A 1 526 ? 18.233 29.743 -22.724 1.00 55.78 526 VAL A O 1
ATOM 4091 N N . GLY A 1 527 ? 19.677 31.149 -21.803 1.00 74.31 527 GLY A N 1
ATOM 4092 C CA . GLY A 1 527 ? 18.802 32.319 -22.006 1.00 74.31 527 GLY A CA 1
ATOM 4093 C C . GLY A 1 527 ? 18.738 32.812 -23.470 1.00 74.31 527 GLY A C 1
ATOM 4094 O O . GLY A 1 527 ? 19.722 32.721 -24.215 1.00 74.31 527 GLY A O 1
ATOM 4095 N N . TYR A 1 528 ? 17.621 33.425 -23.892 1.00 83.50 528 TYR A N 1
ATOM 4096 C CA . TYR A 1 528 ? 17.459 33.969 -25.255 1.00 83.50 528 TYR A CA 1
ATOM 4097 C C . TYR A 1 528 ? 18.251 35.269 -25.487 1.00 83.50 528 TYR A C 1
ATOM 4099 O O . TYR A 1 528 ? 18.231 36.204 -24.678 1.00 83.50 528 TYR A O 1
ATOM 4107 N N . PHE A 1 529 ? 18.888 35.383 -26.659 1.00 86.12 529 PHE A N 1
ATOM 4108 C CA . PHE A 1 529 ? 19.587 36.603 -27.075 1.00 86.12 529 PHE A CA 1
ATOM 4109 C C . PHE A 1 529 ? 18.626 37.773 -27.325 1.00 86.12 529 PHE A C 1
ATOM 4111 O O . PHE A 1 529 ? 17.648 37.669 -28.067 1.00 86.12 529 PHE A O 1
ATOM 4118 N N . ILE A 1 530 ? 18.970 38.948 -26.795 1.00 89.75 530 ILE A N 1
ATOM 4119 C CA . ILE A 1 530 ? 18.170 40.165 -26.965 1.00 89.75 530 ILE A CA 1
ATOM 4120 C C . ILE A 1 530 ? 18.406 40.774 -28.362 1.00 89.75 530 ILE A C 1
ATOM 4122 O O . ILE A 1 530 ? 19.392 41.482 -28.601 1.00 89.75 530 ILE A O 1
ATOM 4126 N N . GLN A 1 531 ? 17.463 40.557 -29.283 1.00 83.81 531 GLN A N 1
ATOM 4127 C CA . GLN A 1 531 ? 17.562 40.941 -30.702 1.00 83.81 531 GLN A CA 1
ATOM 4128 C C . GLN A 1 531 ? 17.835 42.437 -30.926 1.00 83.81 531 GLN A C 1
ATOM 4130 O O . GLN A 1 531 ? 17.288 43.283 -30.224 1.00 83.81 531 GLN A O 1
ATOM 4135 N N . GLU A 1 532 ? 18.631 42.805 -31.937 1.00 80.12 532 GLU A N 1
ATOM 4136 C CA . GLU A 1 532 ? 18.943 44.210 -32.248 1.00 80.12 532 GLU A CA 1
ATOM 4137 C C . GLU A 1 532 ? 17.660 45.040 -32.499 1.00 80.12 532 GLU A C 1
ATOM 4139 O O . GLU A 1 532 ? 16.938 44.829 -33.471 1.00 80.12 532 GLU A O 1
ATOM 4144 N N . GLY A 1 533 ? 17.381 46.012 -31.619 1.00 80.94 533 GLY A N 1
ATOM 4145 C CA . GLY A 1 533 ? 16.213 46.904 -31.707 1.00 80.94 533 GLY A CA 1
ATOM 4146 C C . GLY A 1 533 ? 15.132 46.698 -30.639 1.00 80.94 533 GLY A C 1
ATOM 4147 O O . GLY A 1 533 ? 14.268 47.563 -30.509 1.00 80.94 533 GLY A O 1
ATOM 4148 N N . GLN A 1 534 ? 15.195 45.625 -29.845 1.00 86.69 534 GLN A N 1
ATOM 4149 C CA . GLN A 1 534 ? 14.307 45.421 -28.692 1.00 86.69 534 GLN A CA 1
ATOM 4150 C C . GLN A 1 534 ? 14.703 46.352 -27.530 1.00 86.69 534 GLN A C 1
ATOM 4152 O O . GLN A 1 534 ? 15.861 46.379 -27.102 1.00 86.69 534 GLN A O 1
ATOM 4157 N N . GLU A 1 535 ? 13.776 47.170 -27.040 1.00 89.19 535 GLU A N 1
ATOM 4158 C CA . GLU A 1 535 ? 14.057 48.114 -25.952 1.00 89.19 535 GLU A CA 1
ATOM 4159 C C . GLU A 1 535 ? 14.037 47.378 -24.601 1.00 89.19 535 GLU A C 1
ATOM 4161 O O . GLU A 1 535 ? 13.036 46.768 -24.248 1.00 89.19 535 GLU A O 1
ATOM 4166 N N . ILE A 1 536 ? 15.142 47.441 -23.847 1.00 94.25 536 ILE A N 1
ATOM 4167 C CA . ILE A 1 536 ? 15.216 46.956 -22.459 1.00 94.25 536 ILE A CA 1
ATOM 4168 C C . ILE A 1 536 ? 14.922 48.144 -21.544 1.00 94.25 536 ILE A C 1
ATOM 4170 O O . ILE A 1 536 ? 15.576 49.187 -21.668 1.00 94.25 536 ILE A O 1
ATOM 4174 N N . ALA A 1 537 ? 13.943 48.007 -20.652 1.00 92.50 537 ALA A N 1
ATOM 4175 C CA . ALA A 1 537 ? 13.559 49.063 -19.725 1.00 92.50 537 ALA A CA 1
ATOM 4176 C C . ALA A 1 537 ? 14.294 48.942 -18.379 1.00 92.50 537 ALA A C 1
ATOM 4178 O O . ALA A 1 537 ? 14.777 47.881 -17.996 1.00 92.50 537 ALA A O 1
ATOM 4179 N N . VAL A 1 538 ? 14.382 50.066 -17.661 1.00 93.69 538 VAL A N 1
ATOM 4180 C CA . VAL A 1 538 ? 14.842 50.082 -16.265 1.00 93.69 538 VAL A CA 1
ATOM 4181 C C . VAL A 1 538 ? 13.836 49.315 -15.406 1.00 93.69 538 VAL A C 1
ATOM 4183 O O . VAL A 1 538 ? 12.641 49.597 -15.486 1.00 93.69 538 VAL A O 1
ATOM 4186 N N . GLY A 1 539 ? 14.333 48.404 -14.575 1.00 91.31 539 GLY A N 1
ATOM 4187 C CA . GLY A 1 539 ? 13.553 47.513 -13.718 1.00 91.31 539 GLY A CA 1
ATOM 4188 C C . GLY A 1 539 ? 13.370 46.103 -14.278 1.00 91.31 539 GLY A C 1
ATOM 4189 O O . GLY A 1 539 ? 12.908 45.247 -13.539 1.00 91.31 539 GLY A O 1
ATOM 4190 N N . ASN A 1 540 ? 13.743 45.842 -15.536 1.00 94.19 540 ASN A N 1
ATOM 4191 C CA . ASN A 1 540 ? 13.699 44.485 -16.079 1.00 94.19 540 ASN A CA 1
ATOM 4192 C C . ASN A 1 540 ? 14.692 43.577 -15.342 1.00 94.19 540 ASN A C 1
ATOM 4194 O O . ASN A 1 540 ? 15.844 43.979 -15.142 1.00 94.19 540 ASN A O 1
ATOM 4198 N N . VAL A 1 541 ? 14.241 42.367 -15.009 1.00 94.56 541 VAL A N 1
ATOM 4199 C CA . VAL A 1 541 ? 15.078 41.251 -14.556 1.00 94.56 541 VAL A CA 1
ATOM 4200 C C . VAL A 1 541 ? 15.539 40.480 -15.794 1.00 94.56 541 VAL A C 1
ATOM 4202 O O . VAL A 1 541 ? 14.742 40.236 -16.699 1.00 94.56 541 VAL A O 1
ATOM 4205 N N . LEU A 1 542 ? 16.837 40.211 -15.894 1.00 96.50 542 LEU A N 1
ATOM 4206 C CA . LEU A 1 542 ? 17.500 39.562 -17.027 1.00 96.50 542 LEU A CA 1
ATOM 4207 C C . LEU A 1 542 ? 18.646 38.687 -16.506 1.00 96.50 542 LEU A C 1
ATOM 4209 O O . LEU A 1 542 ? 19.102 38.885 -15.386 1.00 96.50 542 LEU A O 1
ATOM 4213 N N . LEU A 1 543 ? 19.194 37.820 -17.352 1.00 96.38 543 LEU A N 1
ATOM 4214 C CA . LEU A 1 543 ? 20.470 37.153 -17.098 1.00 96.38 543 LEU A CA 1
ATOM 4215 C C . LEU A 1 543 ? 21.621 38.019 -17.620 1.00 96.38 543 LEU A C 1
ATOM 4217 O O . LEU A 1 543 ? 21.670 38.359 -18.806 1.00 96.38 543 LEU A O 1
ATOM 4221 N N . GLY A 1 544 ? 22.553 38.395 -16.748 1.00 96.69 544 GLY A N 1
ATOM 4222 C CA . GLY A 1 544 ? 23.716 39.219 -17.071 1.00 96.69 544 GLY A CA 1
ATOM 4223 C C . GLY A 1 544 ? 25.027 38.460 -16.911 1.00 96.69 544 GLY A C 1
ATOM 4224 O O . GLY A 1 544 ? 25.283 37.892 -15.858 1.00 96.69 544 GLY A O 1
ATOM 4225 N N . LYS A 1 545 ? 25.890 38.487 -17.934 1.00 96.62 545 LYS A N 1
ATOM 4226 C CA . LYS A 1 545 ? 27.222 37.869 -17.876 1.00 96.62 545 LYS A CA 1
ATOM 4227 C C . LYS A 1 545 ? 28.171 38.712 -17.022 1.00 96.62 545 LYS A C 1
ATOM 4229 O O . LYS A 1 545 ? 28.604 39.777 -17.480 1.00 96.62 545 LYS A O 1
ATOM 4234 N N . LYS A 1 546 ? 28.497 38.256 -15.813 1.00 95.88 546 LYS A N 1
ATOM 4235 C CA . LYS A 1 546 ? 29.369 38.975 -14.873 1.00 95.88 546 LYS A CA 1
ATOM 4236 C C . LYS A 1 546 ? 30.820 38.954 -15.366 1.00 95.88 546 LYS A C 1
ATOM 4238 O O . LYS A 1 546 ? 31.279 37.996 -15.988 1.00 95.88 546 LYS A O 1
ATOM 4243 N N . SER A 1 547 ? 31.546 40.061 -15.194 1.00 94.06 547 SER A N 1
ATOM 4244 C CA . SER A 1 547 ? 32.879 40.207 -15.809 1.00 94.06 547 SER A CA 1
ATOM 4245 C C . SER A 1 547 ? 34.019 39.482 -15.095 1.00 94.06 547 SER A C 1
ATOM 4247 O O . SER A 1 547 ? 35.090 39.317 -15.692 1.00 94.06 547 SER A O 1
ATOM 4249 N N . ASP A 1 548 ? 33.845 39.113 -13.828 1.00 92.44 548 ASP A N 1
ATOM 4250 C CA . ASP A 1 548 ? 34.871 38.492 -12.990 1.00 92.44 548 ASP A CA 1
ATOM 4251 C C . ASP A 1 548 ? 34.925 36.969 -13.144 1.00 92.44 548 ASP A C 1
ATOM 4253 O O . ASP A 1 548 ? 36.031 36.430 -13.259 1.00 92.44 548 ASP A O 1
ATOM 4257 N N . ASP A 1 549 ? 33.773 36.304 -13.193 1.00 92.38 549 ASP A N 1
ATOM 4258 C CA . ASP A 1 549 ? 33.648 34.854 -13.386 1.00 92.38 549 ASP A CA 1
ATOM 4259 C C . ASP A 1 549 ? 33.308 34.457 -14.834 1.00 92.38 549 ASP A C 1
ATOM 4261 O O . ASP A 1 549 ? 33.711 33.387 -15.287 1.00 92.38 549 ASP A O 1
ATOM 4265 N N . GLY A 1 550 ? 32.676 35.346 -15.606 1.00 93.81 550 GLY A N 1
ATOM 4266 C CA . GLY A 1 550 ? 32.227 35.051 -16.961 1.00 93.81 550 GLY A CA 1
ATOM 4267 C C . GLY A 1 550 ? 30.967 34.186 -17.024 1.00 93.81 550 GLY A C 1
ATOM 4268 O O . GLY A 1 550 ? 30.671 33.695 -18.112 1.00 93.81 550 GLY A O 1
ATOM 4269 N N . GLN A 1 551 ? 30.237 34.017 -15.925 1.00 94.25 551 GLN A N 1
ATOM 4270 C CA . GLN A 1 551 ? 28.974 33.279 -15.856 1.00 94.25 551 GLN A CA 1
ATOM 4271 C C . GLN A 1 551 ? 27.775 34.234 -15.941 1.00 94.25 551 GLN A C 1
ATOM 4273 O O . GLN A 1 551 ? 27.920 35.451 -15.769 1.00 94.25 551 GLN A O 1
ATOM 4278 N N . TYR A 1 552 ? 26.605 33.704 -16.298 1.00 94.44 552 TYR A N 1
ATOM 4279 C CA . TYR A 1 552 ? 25.352 34.458 -16.298 1.00 94.44 552 TYR A CA 1
ATOM 4280 C C . TYR A 1 552 ? 24.705 34.360 -14.918 1.00 94.44 552 TYR A C 1
ATOM 4282 O O . TYR A 1 552 ? 24.667 33.291 -14.336 1.00 94.44 552 TYR A O 1
ATOM 4290 N N . HIS A 1 553 ? 24.220 35.488 -14.413 1.00 95.50 553 HIS A N 1
ATOM 4291 C CA . HIS A 1 553 ? 23.557 35.595 -13.112 1.00 95.50 553 HIS A CA 1
ATOM 4292 C C . HIS A 1 553 ? 22.311 36.461 -13.254 1.00 95.50 553 HIS A C 1
ATOM 4294 O O . HIS A 1 553 ? 22.237 37.286 -14.178 1.00 95.50 553 HIS A O 1
ATOM 4300 N N . ASN A 1 554 ? 21.380 36.366 -12.311 1.00 94.81 554 ASN A N 1
ATOM 4301 C CA . ASN A 1 554 ? 20.213 37.240 -12.304 1.00 94.81 554 ASN A CA 1
ATOM 4302 C C . ASN A 1 554 ? 20.596 38.704 -12.036 1.00 94.81 554 ASN A C 1
ATOM 4304 O O . ASN A 1 554 ? 21.312 39.045 -11.086 1.00 94.81 554 ASN A O 1
ATOM 4308 N N . VAL A 1 555 ? 20.128 39.597 -12.913 1.00 96.50 555 VAL A N 1
ATOM 4309 C CA . VAL A 1 555 ? 20.400 41.031 -12.844 1.00 96.50 555 VAL A CA 1
ATOM 4310 C C . VAL A 1 555 ? 19.158 41.891 -13.037 1.00 96.50 555 VAL A C 1
ATOM 4312 O O . VAL A 1 555 ? 18.333 41.652 -13.913 1.00 96.50 555 VAL A O 1
ATOM 4315 N N . ILE A 1 556 ? 19.079 42.990 -12.286 1.00 96.06 556 ILE A N 1
ATOM 4316 C CA . ILE A 1 556 ? 18.065 44.036 -12.458 1.00 96.06 556 ILE A CA 1
ATOM 4317 C C . ILE A 1 556 ? 18.686 45.233 -13.178 1.00 96.06 556 ILE A C 1
ATOM 4319 O O . ILE A 1 556 ? 19.687 45.796 -12.728 1.00 96.06 556 ILE A O 1
ATOM 4323 N N . VAL A 1 557 ? 18.073 45.687 -14.272 1.00 97.06 557 VAL A N 1
ATOM 4324 C CA . VAL A 1 557 ? 18.533 46.874 -15.010 1.00 97.06 557 VAL A CA 1
ATOM 4325 C C . VAL A 1 557 ? 18.208 48.152 -14.227 1.00 97.06 557 VAL A C 1
ATOM 4327 O O . VAL A 1 557 ? 17.070 48.610 -14.219 1.00 97.06 557 VAL A O 1
ATOM 4330 N N . GLU A 1 558 ? 19.202 48.788 -13.602 1.00 97.00 558 GLU A N 1
ATOM 4331 C CA . GLU A 1 558 ? 19.033 50.049 -12.860 1.00 97.00 558 GLU A CA 1
ATOM 4332 C C . GLU A 1 558 ? 19.011 51.289 -13.774 1.00 97.00 558 GLU A C 1
ATOM 4334 O O . GLU A 1 558 ? 18.319 52.271 -13.490 1.00 97.00 558 GLU A O 1
ATOM 4339 N N . GLU A 1 559 ? 19.803 51.297 -14.852 1.00 96.94 559 GLU A N 1
ATOM 4340 C CA . GLU A 1 559 ? 19.944 52.459 -15.742 1.00 96.94 559 GLU A CA 1
ATOM 4341 C C . GLU A 1 559 ? 20.346 52.040 -17.164 1.00 96.94 559 GLU A C 1
ATOM 4343 O O . GLU A 1 559 ? 21.278 51.265 -17.354 1.00 96.94 559 GLU A O 1
ATOM 4348 N N . VAL A 1 560 ? 19.693 52.604 -18.185 1.00 96.44 560 VAL A N 1
ATOM 4349 C CA . VAL A 1 560 ? 20.097 52.438 -19.594 1.00 96.44 560 VAL A CA 1
ATOM 4350 C C . VAL A 1 560 ? 21.084 53.546 -19.965 1.00 96.44 560 VAL A C 1
ATOM 4352 O O . VAL A 1 560 ? 20.737 54.731 -19.910 1.00 96.44 560 VAL A O 1
ATOM 4355 N N . THR A 1 561 ? 22.305 53.185 -20.356 1.00 96.06 561 THR A N 1
ATOM 4356 C CA . THR A 1 561 ? 23.366 54.139 -20.713 1.00 96.06 561 THR A CA 1
ATOM 4357 C C . THR A 1 561 ? 23.520 54.264 -22.235 1.00 96.06 561 THR A C 1
ATOM 4359 O O . THR A 1 561 ? 22.874 53.570 -23.015 1.00 96.06 561 THR A O 1
ATOM 4362 N N . GLU A 1 562 ? 24.372 55.187 -22.702 1.00 92.31 562 GLU A N 1
ATOM 4363 C CA . GLU A 1 562 ? 24.693 55.287 -24.139 1.00 92.31 562 GLU A CA 1
ATOM 4364 C C . GLU A 1 562 ? 25.524 54.088 -24.645 1.00 92.31 562 GLU A C 1
ATOM 4366 O O . GLU A 1 562 ? 25.599 53.875 -25.856 1.00 92.31 562 GLU A O 1
ATOM 4371 N N . SER A 1 563 ? 26.170 53.347 -23.737 1.00 91.44 563 SER A N 1
ATOM 4372 C CA . SER A 1 563 ? 27.089 52.237 -24.027 1.00 91.44 563 SER A CA 1
ATOM 4373 C C . SER A 1 563 ? 26.537 50.851 -23.696 1.00 91.44 563 SER A C 1
ATOM 4375 O O . SER A 1 563 ? 27.103 49.873 -24.176 1.00 91.44 563 SER A O 1
ATOM 4377 N N . GLY A 1 564 ? 25.463 50.754 -22.913 1.00 95.44 564 GLY A N 1
ATOM 4378 C CA . GLY A 1 564 ? 24.928 49.488 -22.424 1.00 95.44 564 GLY A CA 1
ATOM 4379 C C . GLY A 1 564 ? 23.919 49.701 -21.298 1.00 95.44 564 GLY A C 1
ATOM 4380 O O . GLY A 1 564 ? 23.067 50.591 -21.372 1.00 95.44 564 GLY A O 1
ATOM 4381 N N . TYR A 1 565 ? 24.020 48.883 -20.256 1.00 97.75 565 TYR A N 1
ATOM 4382 C CA . TYR A 1 565 ? 23.053 48.805 -19.169 1.00 97.75 565 TYR A CA 1
ATOM 4383 C C . TYR A 1 565 ? 23.783 48.697 -17.840 1.00 97.75 565 TYR A C 1
ATOM 4385 O O . TYR A 1 565 ? 24.606 47.808 -17.648 1.00 97.75 565 TYR A O 1
ATOM 4393 N N . LYS A 1 566 ? 23.481 49.601 -16.914 1.00 97.62 566 LYS A N 1
ATOM 4394 C CA . LYS A 1 566 ? 23.919 49.469 -15.533 1.00 97.62 566 LYS A CA 1
ATOM 4395 C C . LYS A 1 566 ? 22.965 48.517 -14.828 1.00 97.62 566 LYS A C 1
ATOM 4397 O O . LYS A 1 566 ? 21.777 48.825 -14.723 1.00 97.62 566 LYS A O 1
ATOM 4402 N N . VAL A 1 567 ? 23.485 47.394 -14.366 1.00 97.56 567 VAL A N 1
ATOM 4403 C CA . VAL A 1 567 ? 22.707 46.318 -13.759 1.00 97.56 567 VAL A CA 1
ATOM 4404 C C . VAL A 1 567 ? 23.167 46.042 -12.328 1.00 97.56 567 VAL A C 1
ATOM 4406 O O . VAL A 1 567 ? 24.299 46.375 -11.966 1.00 97.56 567 VAL A O 1
ATOM 4409 N N . LEU A 1 568 ? 22.272 45.485 -11.518 1.00 96.69 568 LEU A N 1
ATOM 4410 C CA . LEU A 1 568 ? 22.514 45.017 -10.153 1.00 96.69 568 LEU A CA 1
ATOM 4411 C C . LEU A 1 568 ? 22.351 43.497 -10.126 1.00 96.69 568 LEU A C 1
ATOM 4413 O O . LEU A 1 568 ? 21.274 43.024 -10.466 1.00 96.69 568 LEU A O 1
ATOM 4417 N N . PHE A 1 569 ? 23.387 42.772 -9.718 1.00 95.81 569 PHE A N 1
ATOM 4418 C CA . PHE A 1 569 ? 23.349 41.319 -9.538 1.00 95.81 569 PHE A CA 1
ATOM 4419 C C . PHE A 1 569 ? 22.625 40.972 -8.233 1.00 95.81 569 PHE A C 1
ATOM 4421 O O . PHE A 1 569 ? 23.000 41.499 -7.182 1.00 95.81 569 PHE A O 1
ATOM 4428 N N . THR A 1 570 ? 21.577 40.150 -8.299 1.00 90.94 570 THR A N 1
ATOM 4429 C CA . THR A 1 570 ? 20.664 39.907 -7.165 1.00 90.94 570 THR A CA 1
ATOM 4430 C C . THR A 1 570 ? 21.098 38.771 -6.245 1.00 90.94 570 THR A C 1
ATOM 4432 O O . THR A 1 570 ? 20.812 38.840 -5.057 1.00 90.94 570 THR A O 1
ATOM 4435 N N . GLU A 1 571 ? 21.835 37.785 -6.751 1.00 82.62 571 GLU A N 1
ATOM 4436 C CA . GLU A 1 571 ? 22.222 36.571 -6.004 1.00 82.62 571 GLU A CA 1
ATOM 4437 C C . GLU A 1 571 ? 23.524 36.714 -5.203 1.00 82.62 571 GLU A C 1
ATOM 4439 O O . GLU A 1 571 ? 23.951 35.789 -4.520 1.00 82.62 571 GLU A O 1
ATOM 4444 N N . HIS A 1 572 ? 24.198 37.867 -5.267 1.00 76.56 572 HIS A N 1
ATOM 4445 C CA . HIS A 1 572 ? 25.486 38.028 -4.595 1.00 76.56 572 HIS A CA 1
ATOM 4446 C C . HIS A 1 572 ? 25.348 38.686 -3.217 1.00 76.56 572 HIS A C 1
ATOM 4448 O O . HIS A 1 572 ? 24.983 39.861 -3.108 1.00 76.56 572 HIS A O 1
ATOM 4454 N N . GLU A 1 573 ? 25.709 37.943 -2.167 1.00 48.59 573 GLU A N 1
ATOM 4455 C CA . GLU A 1 573 ? 25.645 38.372 -0.768 1.00 48.59 573 GLU A CA 1
ATOM 4456 C C . GLU A 1 573 ? 26.624 39.517 -0.450 1.00 48.59 573 GLU A C 1
ATOM 4458 O O . GLU A 1 573 ? 27.784 39.343 -0.063 1.00 48.59 573 GLU A O 1
ATOM 4463 N N . GLY A 1 574 ? 26.134 40.745 -0.575 1.00 62.12 574 GLY A N 1
ATOM 4464 C CA . GLY A 1 574 ? 26.769 41.937 -0.033 1.00 62.12 574 GLY A CA 1
ATOM 4465 C C . GLY A 1 574 ? 25.726 43.018 0.202 1.00 62.12 574 GLY A C 1
ATOM 4466 O O . GLY A 1 574 ? 24.865 43.220 -0.645 1.00 62.12 574 GLY A O 1
ATOM 4467 N N . GLU A 1 575 ? 25.827 43.756 1.318 1.00 62.09 575 GLU A N 1
ATOM 4468 C CA . GLU A 1 575 ? 24.854 44.787 1.758 1.00 62.09 575 GLU A CA 1
ATOM 4469 C C . GLU A 1 575 ? 24.486 45.846 0.692 1.00 62.09 575 GLU A C 1
ATOM 4471 O O . GLU A 1 575 ? 23.513 46.575 0.870 1.00 62.09 575 GLU A O 1
ATOM 4476 N N . ASP A 1 576 ? 25.235 45.946 -0.411 1.00 73.81 576 ASP A N 1
ATOM 4477 C CA . ASP A 1 576 ? 24.967 46.879 -1.506 1.00 73.81 576 ASP A CA 1
ATOM 4478 C C . ASP A 1 576 ? 24.704 46.211 -2.875 1.00 73.81 576 ASP A C 1
ATOM 4480 O O . ASP A 1 576 ? 24.321 46.938 -3.798 1.00 73.81 576 ASP A O 1
ATOM 4484 N N . GLY A 1 577 ? 24.884 44.891 -3.026 1.00 80.06 577 GLY A N 1
ATOM 4485 C CA . GLY A 1 577 ? 24.875 44.155 -4.301 1.00 80.06 577 GLY A CA 1
ATOM 4486 C C . GLY A 1 577 ? 25.931 44.627 -5.321 1.00 80.06 577 GLY A C 1
ATOM 4487 O O . GLY A 1 577 ? 26.306 45.808 -5.389 1.00 80.06 577 GLY A O 1
ATOM 4488 N N . ASP A 1 578 ? 26.441 43.712 -6.144 1.00 92.56 578 ASP A N 1
ATOM 4489 C CA . ASP A 1 578 ? 27.424 44.058 -7.175 1.00 92.56 578 ASP A CA 1
ATOM 4490 C C . ASP A 1 578 ? 26.745 44.793 -8.338 1.00 92.56 578 ASP A C 1
ATOM 4492 O O . ASP A 1 578 ? 25.748 44.338 -8.896 1.00 92.56 578 ASP A O 1
ATOM 4496 N N . ARG A 1 579 ? 27.281 45.961 -8.716 1.00 96.31 579 ARG A N 1
ATOM 4497 C CA . ARG A 1 579 ? 26.783 46.753 -9.851 1.00 96.31 579 ARG A CA 1
ATOM 4498 C C . ARG A 1 579 ? 27.801 46.807 -10.968 1.00 96.31 579 ARG A C 1
ATOM 4500 O O . ARG A 1 579 ? 28.922 47.276 -10.755 1.00 96.31 579 ARG A O 1
ATOM 4507 N N . GLU A 1 580 ? 27.366 46.475 -12.174 1.00 97.31 580 GLU A N 1
ATOM 4508 C CA . GLU A 1 580 ? 28.209 46.509 -13.366 1.00 97.31 580 GLU A CA 1
ATOM 4509 C C . GLU A 1 580 ? 27.511 47.213 -14.537 1.00 97.31 580 GLU A C 1
ATOM 4511 O O . GLU A 1 580 ? 26.288 47.287 -14.593 1.00 97.31 580 GLU A O 1
ATOM 4516 N N . GLU A 1 581 ? 28.285 47.784 -15.465 1.00 97.75 581 GLU A N 1
ATOM 4517 C CA . GLU A 1 581 ? 27.765 48.269 -16.746 1.00 97.75 581 GLU A CA 1
ATOM 4518 C C . GLU A 1 581 ? 28.039 47.211 -17.819 1.00 97.75 581 GLU A C 1
ATOM 4520 O O . GLU A 1 581 ? 29.170 47.087 -18.293 1.00 97.75 581 GLU A O 1
ATOM 4525 N N . LEU A 1 582 ? 27.005 46.458 -18.192 1.00 96.88 582 LEU A N 1
ATOM 4526 C CA . LEU A 1 582 ? 27.082 45.390 -19.182 1.00 96.88 582 LEU A CA 1
ATOM 4527 C C . LEU A 1 582 ? 26.671 45.895 -20.573 1.00 96.88 582 LEU A C 1
ATOM 4529 O O . LEU A 1 582 ? 25.697 46.649 -20.703 1.00 96.88 582 LEU A O 1
ATOM 4533 N N . PRO A 1 583 ? 27.384 45.501 -21.642 1.00 96.94 583 PRO A N 1
ATOM 4534 C CA . PRO A 1 583 ? 26.919 45.741 -22.997 1.00 96.94 583 PRO A CA 1
ATOM 4535 C C . PRO A 1 583 ? 25.725 44.825 -23.314 1.00 96.94 583 PRO A C 1
ATOM 4537 O O . PRO A 1 583 ? 25.472 43.839 -22.624 1.00 96.94 583 PRO A O 1
ATOM 4540 N N . ARG A 1 584 ? 24.967 45.147 -24.366 1.00 95.12 584 ARG A N 1
ATOM 4541 C CA . ARG A 1 584 ? 23.728 44.425 -24.705 1.00 95.12 584 ARG A CA 1
ATOM 4542 C C . ARG A 1 584 ? 23.962 42.931 -24.932 1.00 95.12 584 ARG A C 1
ATOM 4544 O O . ARG A 1 584 ? 23.150 42.122 -24.511 1.00 95.12 584 ARG A O 1
ATOM 4551 N N . GLU A 1 585 ? 25.063 42.583 -25.587 1.00 95.12 585 GLU A N 1
ATOM 4552 C CA . GLU A 1 585 ? 25.470 41.208 -25.887 1.00 95.12 585 GLU A CA 1
ATOM 4553 C C . GLU A 1 585 ? 25.741 40.351 -24.637 1.00 95.12 585 GLU A C 1
ATOM 4555 O O . GLU A 1 585 ? 25.816 39.130 -24.735 1.00 95.12 585 GLU A O 1
ATOM 4560 N N . HIS A 1 586 ? 25.875 40.973 -23.463 1.00 96.81 586 HIS A N 1
ATOM 4561 C CA . HIS A 1 586 ? 26.050 40.281 -22.186 1.00 96.81 586 HIS A CA 1
ATOM 4562 C C . HIS A 1 586 ? 24.738 40.123 -21.410 1.00 96.81 586 HIS A C 1
ATOM 4564 O O . HIS A 1 586 ? 24.771 39.608 -20.299 1.00 96.81 586 HIS A O 1
ATOM 4570 N N . LEU A 1 587 ? 23.604 40.555 -21.965 1.00 96.44 587 LEU A N 1
ATOM 4571 C CA . LEU A 1 587 ? 22.285 40.367 -21.369 1.00 96.44 587 LEU A CA 1
ATOM 4572 C C . LEU A 1 587 ? 21.479 39.339 -22.169 1.00 96.44 587 LEU A C 1
ATOM 4574 O O . LEU A 1 587 ? 21.497 39.356 -23.404 1.00 96.44 587 LEU A O 1
ATOM 4578 N N . ARG A 1 588 ? 20.745 38.482 -21.465 1.00 96.50 588 ARG A N 1
ATOM 4579 C CA . ARG A 1 588 ? 19.814 37.483 -22.007 1.00 96.50 588 ARG A CA 1
ATOM 4580 C C . ARG A 1 588 ? 18.491 37.541 -21.240 1.00 96.50 588 ARG A C 1
ATOM 4582 O O . ARG A 1 588 ? 18.467 38.000 -20.101 1.00 96.50 588 ARG A O 1
ATOM 4589 N N . TYR A 1 589 ? 17.395 37.124 -21.866 1.00 91.69 589 TYR A N 1
ATOM 4590 C CA . TYR A 1 589 ? 16.161 36.849 -21.119 1.00 91.69 589 TYR A CA 1
ATOM 4591 C C . TYR A 1 589 ? 16.287 35.494 -20.420 1.00 91.69 589 TYR A C 1
ATOM 4593 O O . TYR A 1 589 ? 16.902 34.590 -20.989 1.00 91.69 589 TYR A O 1
ATOM 4601 N N . TYR A 1 590 ? 15.747 35.398 -19.203 1.00 81.94 590 TYR A N 1
ATOM 4602 C CA . TYR A 1 590 ? 15.638 34.143 -18.461 1.00 81.94 590 TYR A CA 1
ATOM 4603 C C . TYR A 1 590 ? 14.798 33.135 -19.264 1.00 81.94 590 TYR A C 1
ATOM 4605 O O . TYR A 1 590 ? 13.911 33.544 -20.021 1.00 81.94 590 TYR A O 1
ATOM 4613 N N . TYR A 1 591 ? 15.138 31.854 -19.155 1.00 62.66 591 TYR A N 1
ATOM 4614 C CA . TYR A 1 591 ? 14.337 30.754 -19.676 1.00 62.66 591 TYR A CA 1
ATOM 4615 C C . TYR A 1 591 ? 13.370 30.390 -18.549 1.00 62.66 591 TYR A C 1
ATOM 4617 O O . TYR A 1 591 ? 13.770 29.734 -17.601 1.00 62.66 591 TYR A O 1
ATOM 4625 N N . GLU A 1 592 ? 12.137 30.892 -18.580 1.00 50.16 592 GLU A N 1
ATOM 4626 C CA . GLU A 1 592 ? 11.081 30.145 -17.895 1.00 50.16 592 GLU A CA 1
ATOM 4627 C C . GLU A 1 592 ? 10.823 28.967 -18.829 1.00 50.16 592 GLU A C 1
ATOM 4629 O O . GLU A 1 592 ? 10.408 29.180 -19.973 1.00 50.16 592 GLU A O 1
ATOM 4634 N N . GLU A 1 593 ? 11.200 27.756 -18.410 1.00 44.06 593 GLU A N 1
ATOM 4635 C CA . GLU A 1 593 ? 10.659 26.549 -19.030 1.00 44.06 593 GLU A CA 1
ATOM 4636 C C . GLU A 1 593 ? 9.148 26.740 -19.131 1.00 44.06 593 GLU A C 1
ATOM 4638 O O . GLU A 1 593 ? 8.508 27.218 -18.192 1.00 44.06 593 GLU A O 1
ATOM 4643 N N . ASP A 1 594 ? 8.601 26.480 -20.317 1.00 41.47 594 ASP A N 1
ATOM 4644 C CA . ASP A 1 594 ? 7.170 26.523 -20.559 1.00 41.47 594 ASP A CA 1
ATOM 4645 C C . ASP A 1 594 ? 6.505 25.451 -19.661 1.00 41.47 594 ASP A C 1
ATOM 4647 O O . ASP A 1 594 ? 6.183 24.368 -20.136 1.00 41.47 594 ASP A O 1
ATOM 4651 N N . TYR A 1 595 ? 6.235 25.761 -18.385 1.00 42.34 595 TYR A N 1
ATOM 4652 C CA . TYR A 1 595 ? 5.232 25.097 -17.536 1.00 42.34 595 TYR A CA 1
ATOM 4653 C C . TYR A 1 595 ? 3.831 25.437 -18.078 1.00 42.34 595 TYR A C 1
ATOM 4655 O O . TYR A 1 595 ? 2.987 26.042 -17.418 1.00 42.34 595 TYR A O 1
ATOM 4663 N N . ALA A 1 596 ? 3.617 25.184 -19.368 1.00 46.75 596 ALA A N 1
ATOM 4664 C CA . ALA A 1 596 ? 2.363 25.446 -20.056 1.00 46.75 596 ALA A CA 1
ATOM 4665 C C . ALA A 1 596 ? 1.444 24.221 -20.061 1.00 46.75 596 ALA A C 1
ATOM 4667 O O . ALA A 1 596 ? 0.268 24.388 -20.402 1.00 46.75 596 ALA A O 1
ATOM 4668 N N . ASP A 1 597 ? 1.962 23.047 -19.695 1.00 47.03 597 ASP A N 1
ATOM 4669 C CA . ASP A 1 597 ? 1.221 21.791 -19.773 1.00 47.03 597 ASP A CA 1
ATOM 4670 C C . ASP A 1 597 ? 0.715 21.282 -18.414 1.00 47.03 597 ASP A C 1
ATOM 4672 O O . ASP A 1 597 ? -0.358 20.681 -18.402 1.00 47.03 597 ASP A O 1
ATOM 4676 N N . ASP A 1 598 ? 1.304 21.695 -17.284 1.00 50.56 598 ASP A N 1
ATOM 4677 C CA . ASP A 1 598 ? 0.785 21.325 -15.960 1.00 50.56 598 ASP A CA 1
ATOM 4678 C C . ASP A 1 598 ? 0.086 22.504 -15.258 1.00 50.56 598 ASP A C 1
ATOM 4680 O O . ASP A 1 598 ? 0.679 23.480 -14.807 1.00 50.56 598 ASP A O 1
ATOM 4684 N N . GLU A 1 599 ? -1.245 22.394 -15.258 1.00 55.59 599 GLU A N 1
ATOM 4685 C CA . GLU A 1 599 ? -2.243 23.115 -14.458 1.00 55.59 599 GLU A CA 1
ATOM 4686 C C . GLU A 1 599 ? -2.378 24.648 -14.639 1.00 55.59 599 GLU A C 1
ATOM 4688 O O . GLU A 1 599 ? -1.839 25.469 -13.895 1.00 55.59 599 GLU A O 1
ATOM 4693 N N . PRO A 1 600 ? -3.233 25.122 -15.572 1.00 60.81 600 PRO A N 1
ATOM 4694 C CA . PRO A 1 600 ? -3.576 26.536 -15.620 1.00 60.81 600 PRO A CA 1
ATOM 4695 C C . PRO A 1 600 ? -4.493 26.848 -14.426 1.00 60.81 600 PRO A C 1
ATOM 4697 O O . PRO A 1 600 ? -5.640 26.407 -14.447 1.00 60.81 600 PRO A O 1
ATOM 4700 N N . GLY A 1 601 ? -4.023 27.642 -13.455 1.00 72.50 601 GLY A N 1
ATOM 4701 C CA . GLY A 1 601 ? -4.645 27.872 -12.132 1.00 72.50 601 GLY A CA 1
ATOM 4702 C C . GLY A 1 601 ? -6.158 28.168 -12.042 1.00 72.50 601 GLY A C 1
ATOM 4703 O O . GLY A 1 601 ? -6.908 28.189 -13.020 1.00 72.50 601 GLY A O 1
ATOM 4704 N N . TYR A 1 602 ? -6.690 28.400 -10.843 1.00 85.25 602 TYR A N 1
ATOM 4705 C CA . TYR A 1 602 ? -8.145 28.296 -10.624 1.00 85.25 602 TYR A CA 1
ATOM 4706 C C . TYR A 1 602 ? -9.020 29.260 -11.456 1.00 85.25 602 TYR A C 1
ATOM 4708 O O . TYR A 1 602 ? -8.734 30.464 -11.564 1.00 85.25 602 TYR A O 1
ATOM 4716 N N . PRO A 1 603 ? -10.141 28.775 -12.035 1.00 86.62 603 PRO A N 1
ATOM 4717 C CA . PRO A 1 603 ? -11.058 29.602 -12.809 1.00 86.62 603 PRO A CA 1
ATOM 4718 C C . PRO A 1 603 ? -11.750 30.652 -11.935 1.00 86.62 603 PRO A C 1
ATOM 4720 O O . PRO A 1 603 ? -12.167 30.405 -10.806 1.00 86.62 603 PRO A O 1
ATOM 4723 N N . VAL A 1 604 ? -11.968 31.849 -12.484 1.00 88.62 604 VAL A N 1
ATOM 4724 C CA . VAL A 1 604 ? -12.688 32.900 -11.755 1.00 88.62 604 VAL A CA 1
ATOM 4725 C C . VAL A 1 604 ? -14.211 32.642 -11.780 1.00 88.62 604 VAL A C 1
ATOM 4727 O O . VAL A 1 604 ? -14.931 33.144 -12.647 1.00 88.62 604 VAL A O 1
ATOM 4730 N N . GLU A 1 605 ? -14.743 31.939 -10.779 1.00 83.69 605 GLU A N 1
ATOM 4731 C CA . GLU A 1 605 ? -16.176 31.570 -10.681 1.00 83.69 605 GLU A CA 1
ATOM 4732 C C . GLU A 1 605 ? -17.137 32.722 -10.359 1.00 83.69 605 GLU A C 1
ATOM 4734 O O . GLU A 1 605 ? -16.713 33.707 -9.768 1.00 83.69 605 GLU A O 1
ATOM 4739 N N . GLU A 1 606 ? -18.435 32.615 -10.684 1.00 70.62 606 GLU A N 1
ATOM 4740 C CA . GLU A 1 606 ? -19.470 33.640 -10.432 1.00 70.62 606 GLU A CA 1
ATOM 4741 C C . GLU A 1 606 ? -19.643 33.960 -8.928 1.00 70.62 606 GLU A C 1
ATOM 4743 O O . GLU A 1 606 ? -20.382 33.302 -8.208 1.00 70.62 606 GLU A O 1
ATOM 4748 N N . GLY A 1 607 ? -18.983 35.022 -8.454 1.00 72.25 607 GLY A N 1
ATOM 4749 C CA . GLY A 1 607 ? -19.010 35.430 -7.042 1.00 72.25 607 GLY A CA 1
ATOM 4750 C C . GLY A 1 607 ? -17.724 36.113 -6.576 1.00 72.25 607 GLY A C 1
ATOM 4751 O O . GLY A 1 607 ? -17.781 36.978 -5.708 1.00 72.25 607 GLY A O 1
ATOM 4752 N N . HIS A 1 608 ? -16.589 35.811 -7.218 1.00 85.56 608 HIS A N 1
ATOM 4753 C CA . HIS A 1 608 ? -15.312 36.474 -6.935 1.00 85.56 608 HIS A CA 1
ATOM 4754 C C . HIS A 1 608 ? -15.304 37.952 -7.374 1.00 85.56 608 HIS A C 1
ATOM 4756 O O . HIS A 1 608 ? -15.595 38.283 -8.535 1.00 85.56 608 HIS A O 1
ATOM 4762 N N . ASP A 1 609 ? -14.936 38.846 -6.461 1.00 83.19 609 ASP A N 1
ATOM 4763 C CA . ASP A 1 609 ? -14.788 40.276 -6.729 1.00 83.19 609 ASP A CA 1
ATOM 4764 C C . ASP A 1 609 ? -13.379 40.569 -7.281 1.00 83.19 609 ASP A C 1
ATOM 4766 O O . ASP A 1 609 ? -12.433 40.801 -6.536 1.00 83.19 609 ASP A O 1
ATOM 4770 N N . ILE A 1 610 ? -13.223 40.583 -8.613 1.00 91.88 610 ILE A N 1
ATOM 4771 C CA . ILE A 1 610 ? -11.975 41.027 -9.261 1.00 91.88 610 ILE A CA 1
ATOM 4772 C C . ILE A 1 610 ? -11.915 42.560 -9.271 1.00 91.88 610 ILE A C 1
ATOM 4774 O O . ILE A 1 610 ? -12.767 43.221 -9.882 1.00 91.88 610 ILE A O 1
ATOM 4778 N N . ALA A 1 611 ? -10.878 43.129 -8.655 1.00 91.38 611 ALA A N 1
ATOM 4779 C CA . ALA A 1 611 ? -10.640 44.568 -8.630 1.00 91.38 611 ALA A CA 1
ATOM 4780 C C . ALA A 1 611 ? -9.682 45.035 -9.743 1.00 91.38 611 ALA A C 1
ATOM 4782 O O . ALA A 1 611 ? -8.910 44.273 -10.321 1.00 91.38 611 ALA A O 1
ATOM 4783 N N . VAL A 1 612 ? -9.743 46.335 -10.055 1.00 91.56 612 VAL A N 1
ATOM 4784 C CA . VAL A 1 612 ? -8.756 46.990 -10.927 1.00 91.56 612 VAL A CA 1
ATOM 4785 C C . VAL A 1 612 ? -7.396 46.975 -10.231 1.00 91.56 612 VAL A C 1
ATOM 4787 O O . VAL A 1 612 ? -7.288 47.464 -9.109 1.00 91.56 612 VAL A O 1
ATOM 4790 N N . GLY A 1 613 ? -6.371 46.494 -10.929 1.00 87.62 613 GLY A N 1
ATOM 4791 C CA . GLY A 1 613 ? -5.006 46.349 -10.432 1.00 87.62 613 GLY A CA 1
ATOM 4792 C C . GLY A 1 613 ? -4.620 44.920 -10.055 1.00 87.62 613 GLY A C 1
ATOM 4793 O O . GLY A 1 613 ? -3.440 44.697 -9.817 1.00 87.62 613 GLY A O 1
ATOM 4794 N N . ASN A 1 614 ? -5.562 43.971 -10.032 1.00 92.69 614 ASN A N 1
ATOM 4795 C CA . ASN A 1 614 ? -5.241 42.562 -9.805 1.00 92.69 614 ASN A CA 1
ATOM 4796 C C . ASN A 1 614 ? -4.421 42.005 -10.980 1.00 92.69 614 ASN A C 1
ATOM 4798 O O . ASN A 1 614 ? -4.755 42.280 -12.141 1.00 92.69 614 ASN A O 1
ATOM 4802 N N . ASN A 1 615 ? -3.396 41.215 -10.654 1.00 93.31 615 ASN A N 1
ATOM 4803 C CA . ASN A 1 615 ? -2.682 40.355 -11.595 1.00 93.31 615 ASN A CA 1
ATOM 4804 C C . ASN A 1 615 ? -3.430 39.022 -11.686 1.00 93.31 615 ASN A C 1
ATOM 4806 O O . ASN A 1 615 ? -3.844 38.484 -10.662 1.00 93.31 615 ASN A O 1
ATOM 4810 N N . LEU A 1 616 ? -3.664 38.544 -12.902 1.00 96.06 616 LEU A N 1
ATOM 4811 C CA . LEU A 1 616 ? -4.376 37.302 -13.205 1.00 96.06 616 LEU A CA 1
ATOM 4812 C C . LEU A 1 616 ? -3.741 36.652 -14.438 1.00 96.06 616 LEU A C 1
ATOM 4814 O O . LEU A 1 616 ? -3.051 37.326 -15.202 1.00 96.06 616 LEU A O 1
ATOM 4818 N N . LEU A 1 617 ? -4.084 35.395 -14.705 1.00 96.06 617 LEU A N 1
ATOM 4819 C CA . LEU A 1 617 ? -3.779 34.727 -15.966 1.00 96.06 617 LEU A CA 1
ATOM 4820 C C . LEU A 1 617 ? -4.930 34.927 -16.961 1.00 96.06 617 LEU A C 1
ATOM 4822 O O . LEU A 1 617 ? -6.069 34.532 -16.714 1.00 96.06 617 LEU A O 1
ATOM 4826 N N . GLY A 1 618 ? -4.654 35.557 -18.103 1.00 95.62 618 GLY A N 1
ATOM 4827 C CA . GLY A 1 618 ? -5.616 35.841 -19.167 1.00 95.62 618 GLY A CA 1
ATOM 4828 C C . GLY A 1 618 ? -5.403 34.986 -20.414 1.00 95.62 618 GLY A C 1
ATOM 4829 O O . GLY A 1 618 ? -4.337 35.024 -21.023 1.00 95.62 618 GLY A O 1
ATOM 4830 N N . ARG A 1 619 ? -6.437 34.258 -20.858 1.00 95.69 619 ARG A N 1
ATOM 4831 C CA . ARG A 1 619 ? -6.365 33.397 -22.049 1.00 95.69 619 ARG A CA 1
ATOM 4832 C C . ARG A 1 619 ? -6.559 34.184 -23.345 1.00 95.69 619 ARG A C 1
ATOM 4834 O O . ARG A 1 619 ? -7.694 34.568 -23.653 1.00 95.69 619 ARG A O 1
ATOM 4841 N N . SER A 1 620 ? -5.524 34.309 -24.173 1.00 92.88 620 SER A N 1
ATOM 4842 C CA . SER A 1 620 ? -5.614 34.844 -25.544 1.00 92.88 620 SER A CA 1
ATOM 4843 C C . SER A 1 620 ? -4.991 33.875 -26.549 1.00 92.88 620 SER A C 1
ATOM 4845 O O . SER A 1 620 ? -4.051 33.161 -26.233 1.00 92.88 620 SER A O 1
ATOM 4847 N N . ASP A 1 621 ? -5.600 33.743 -27.730 1.00 89.12 621 ASP A N 1
ATOM 4848 C CA . ASP A 1 621 ? -5.170 32.808 -28.790 1.00 89.12 621 ASP A CA 1
ATOM 4849 C C . ASP A 1 621 ? -4.914 31.342 -28.364 1.00 89.12 621 ASP A C 1
ATOM 4851 O O . ASP A 1 621 ? -4.226 30.592 -29.046 1.00 89.12 621 ASP A O 1
ATOM 4855 N N . GLY A 1 622 ? -5.548 30.905 -27.271 1.00 86.44 622 GLY A N 1
ATOM 4856 C CA . GLY A 1 622 ? -5.484 29.530 -26.770 1.00 86.44 622 GLY A CA 1
ATOM 4857 C C . GLY A 1 622 ? -4.545 29.339 -25.582 1.00 86.44 622 GLY A C 1
ATOM 4858 O O . GLY A 1 622 ? -4.777 28.391 -24.837 1.00 86.44 622 GLY A O 1
ATOM 4859 N N . ARG A 1 623 ? -3.619 30.277 -25.346 1.00 89.12 623 ARG A N 1
ATOM 4860 C CA . ARG A 1 623 ? -2.610 30.255 -24.272 1.00 89.12 623 ARG A CA 1
ATOM 4861 C C . ARG A 1 623 ? -2.954 31.234 -23.148 1.00 89.12 623 ARG A C 1
ATOM 4863 O O . ARG A 1 623 ? -3.686 32.200 -23.388 1.00 89.12 623 ARG A O 1
ATOM 4870 N N . TYR A 1 624 ? -2.465 30.974 -21.939 1.00 93.19 624 TYR A N 1
ATOM 4871 C CA . TYR A 1 624 ? -2.575 31.886 -20.800 1.00 93.19 624 TYR A CA 1
ATOM 4872 C C . TYR A 1 624 ? -1.359 32.811 -20.743 1.00 93.19 624 TYR A C 1
ATOM 4874 O O . TYR A 1 624 ? -0.266 32.442 -21.151 1.00 93.19 624 TYR A O 1
ATOM 4882 N N . TYR A 1 625 ? -1.584 34.042 -20.301 1.00 94.31 625 TYR A N 1
ATOM 4883 C CA . TYR A 1 625 ? -0.553 35.058 -20.153 1.00 94.31 625 TYR A CA 1
ATOM 4884 C C . TYR A 1 625 ? -0.840 35.887 -18.911 1.00 94.31 625 TYR A C 1
ATOM 4886 O O . TYR A 1 625 ? -2.003 36.138 -18.596 1.00 94.31 625 TYR A O 1
ATOM 4894 N N . ASP A 1 626 ? 0.200 36.430 -18.305 1.00 94.25 626 ASP A N 1
ATOM 4895 C CA . ASP A 1 626 ? 0.084 37.430 -17.254 1.00 94.25 626 ASP A CA 1
ATOM 4896 C C . ASP A 1 626 ? -0.669 38.678 -17.722 1.00 94.25 626 ASP A C 1
ATOM 4898 O O . ASP A 1 626 ? -0.295 39.353 -18.697 1.00 94.25 626 ASP A O 1
ATOM 4902 N N . VAL A 1 627 ? -1.730 39.028 -16.998 1.00 95.88 627 VAL A N 1
ATOM 4903 C CA . VAL A 1 627 ? -2.529 40.216 -17.276 1.00 95.88 627 VAL A CA 1
ATOM 4904 C C . VAL A 1 627 ? -2.825 41.043 -16.029 1.00 95.88 627 VAL A C 1
ATOM 4906 O O . VAL A 1 627 ? -3.140 40.527 -14.963 1.00 95.88 627 VAL A O 1
ATOM 4909 N N . ILE A 1 628 ? -2.821 42.368 -16.194 1.00 94.50 628 ILE A N 1
ATOM 4910 C CA . ILE A 1 628 ? -3.258 43.326 -15.168 1.00 94.50 628 ILE A CA 1
ATOM 4911 C C . ILE A 1 628 ? -4.648 43.844 -15.521 1.00 94.50 628 ILE A C 1
ATOM 4913 O O . ILE A 1 628 ? -4.857 44.390 -16.611 1.00 94.50 628 ILE A O 1
ATOM 4917 N N . VAL A 1 629 ? -5.600 43.755 -14.595 1.00 96.19 629 VAL A N 1
ATOM 4918 C CA . VAL A 1 629 ? -6.955 44.289 -14.799 1.00 96.19 629 VAL A CA 1
ATOM 4919 C C . VAL A 1 629 ? -6.935 45.822 -14.740 1.00 96.19 629 VAL A C 1
ATOM 4921 O O . VAL A 1 629 ? -6.818 46.412 -13.670 1.00 96.19 629 VAL A O 1
ATOM 4924 N N . GLU A 1 630 ? -7.089 46.504 -15.878 1.00 96.75 630 GLU A N 1
ATOM 4925 C CA . GLU A 1 630 ? -7.122 47.976 -15.948 1.00 96.75 630 GLU A CA 1
ATOM 4926 C C . GLU A 1 630 ? -8.529 48.558 -15.701 1.00 96.75 630 GLU A C 1
ATOM 4928 O O . GLU A 1 630 ? -8.660 49.675 -15.191 1.00 96.75 630 GLU A O 1
ATOM 4933 N N . GLU A 1 631 ? -9.596 47.854 -16.098 1.00 96.62 631 GLU A N 1
ATOM 4934 C CA . GLU A 1 631 ? -10.983 48.336 -15.980 1.00 96.62 631 GLU A CA 1
ATOM 4935 C C . GLU A 1 631 ? -11.987 47.169 -15.942 1.00 96.62 631 GLU A C 1
ATOM 4937 O O . GLU A 1 631 ? -11.973 46.306 -16.817 1.00 96.62 631 GLU A O 1
ATOM 4942 N N . VAL A 1 632 ? -12.911 47.169 -14.974 1.00 95.75 632 VAL A N 1
ATOM 4943 C CA . VAL A 1 632 ? -14.047 46.227 -14.936 1.00 95.75 632 VAL A CA 1
ATOM 4944 C C . VAL A 1 632 ? -15.191 46.785 -15.788 1.00 95.75 632 VAL A C 1
ATOM 4946 O O . VAL A 1 632 ? -15.644 47.914 -15.574 1.00 95.75 632 VAL A O 1
ATOM 4949 N N . THR A 1 633 ? -15.665 46.008 -16.760 1.00 95.06 633 THR A N 1
ATOM 4950 C CA . THR A 1 633 ? -16.710 46.411 -17.715 1.00 95.06 633 THR A CA 1
ATOM 4951 C C . THR A 1 633 ? -18.027 45.669 -17.455 1.00 95.06 633 THR A C 1
ATOM 4953 O O . THR A 1 633 ? -18.092 44.761 -16.635 1.00 95.06 633 THR A O 1
ATOM 4956 N N . GLU A 1 634 ? -19.108 46.035 -18.156 1.00 90.25 634 GLU A N 1
ATOM 4957 C CA . GLU A 1 634 ? -20.394 45.315 -18.048 1.00 90.25 634 GLU A CA 1
ATOM 4958 C C . GLU A 1 634 ? -20.330 43.880 -18.610 1.00 90.25 634 GLU A C 1
ATOM 4960 O O . GLU A 1 634 ? -21.220 43.082 -18.326 1.00 90.25 634 GLU A O 1
ATOM 4965 N N . THR A 1 635 ? -19.325 43.568 -19.435 1.00 89.50 635 THR A N 1
ATOM 4966 C CA . THR A 1 635 ? -19.216 42.317 -20.205 1.00 89.50 635 THR A CA 1
ATOM 4967 C C . THR A 1 635 ? -17.987 41.475 -19.866 1.00 89.50 635 THR A C 1
ATOM 4969 O O . THR A 1 635 ? -17.840 40.392 -20.424 1.00 89.50 635 THR A O 1
ATOM 4972 N N . GLY A 1 636 ? -17.121 41.944 -18.966 1.00 95.06 636 GLY A N 1
ATOM 4973 C CA . GLY A 1 636 ? -15.843 41.309 -18.648 1.00 95.06 636 GLY A CA 1
ATOM 4974 C C . GLY A 1 636 ? -14.828 42.318 -18.115 1.00 95.06 636 GLY A C 1
ATOM 4975 O O . GLY A 1 636 ? -15.192 43.292 -17.450 1.00 95.06 636 GLY A O 1
ATOM 4976 N N . TYR A 1 637 ? -13.560 42.134 -18.461 1.00 97.62 637 TYR A N 1
ATOM 4977 C CA . TYR A 1 637 ? -12.434 42.870 -17.899 1.00 97.62 637 TYR A CA 1
ATOM 4978 C C . TYR A 1 637 ? -11.531 43.375 -19.011 1.00 97.62 637 TYR A C 1
ATOM 4980 O O . TYR A 1 637 ? -11.123 42.627 -19.896 1.00 97.62 637 TYR A O 1
ATOM 4988 N N . LYS A 1 638 ? -11.203 44.661 -18.969 1.00 97.69 638 LYS A N 1
ATOM 4989 C CA . LYS A 1 638 ? -10.177 45.222 -19.831 1.00 97.69 638 LYS A CA 1
ATOM 4990 C C . LYS A 1 638 ? -8.833 45.021 -19.156 1.00 97.69 638 LYS A C 1
ATOM 4992 O O . LYS A 1 638 ? -8.598 45.585 -18.086 1.00 97.69 638 LYS A O 1
ATOM 4997 N N . VAL A 1 639 ? -7.978 44.235 -19.786 1.00 97.50 639 VAL A N 1
ATOM 4998 C CA . VAL A 1 639 ? -6.716 43.789 -19.211 1.00 97.50 639 VAL A CA 1
ATOM 4999 C C . VAL A 1 639 ? -5.527 44.243 -20.058 1.00 97.50 639 VAL A C 1
ATOM 5001 O O . VAL A 1 639 ? -5.675 44.525 -21.251 1.00 97.50 639 VAL A O 1
ATOM 5004 N N . LEU A 1 640 ? -4.363 44.362 -19.425 1.00 96.31 640 LEU A N 1
ATOM 5005 C CA . LEU A 1 640 ? -3.071 44.646 -20.046 1.00 96.31 640 LEU A CA 1
ATOM 5006 C C . LEU A 1 640 ? -2.196 43.398 -19.931 1.00 96.31 640 LEU A C 1
ATOM 5008 O O . LEU A 1 640 ? -1.834 43.039 -18.817 1.00 96.31 640 LEU A O 1
ATOM 5012 N N . PHE A 1 641 ? -1.836 42.791 -21.057 1.00 95.62 641 PHE A N 1
ATOM 5013 C CA . PHE A 1 641 ? -0.867 41.696 -21.102 1.00 95.62 641 PHE A CA 1
ATOM 5014 C C . PHE A 1 641 ? 0.516 42.242 -20.756 1.00 95.62 641 PHE A C 1
ATOM 5016 O O . PHE A 1 641 ? 0.999 43.148 -21.443 1.00 95.62 641 PHE A O 1
ATOM 5023 N N . THR A 1 642 ? 1.138 41.756 -19.685 1.00 88.38 642 THR A N 1
ATOM 5024 C CA . THR A 1 642 ? 2.405 42.317 -19.178 1.00 88.38 642 THR A CA 1
ATOM 5025 C C . THR A 1 642 ? 3.558 42.040 -20.141 1.00 88.38 642 THR A C 1
ATOM 5027 O O . THR A 1 642 ? 4.319 42.959 -20.447 1.00 88.38 642 THR A O 1
ATOM 5030 N N . ALA A 1 643 ? 3.615 40.828 -20.700 1.00 80.44 643 ALA A N 1
ATOM 5031 C CA . ALA A 1 643 ? 4.660 40.398 -21.626 1.00 80.44 643 ALA A CA 1
ATOM 5032 C C . ALA A 1 643 ? 4.666 41.196 -22.945 1.00 80.44 643 ALA A C 1
ATOM 5034 O O . ALA A 1 643 ? 5.722 41.578 -23.451 1.00 80.44 643 ALA A O 1
ATOM 5035 N N . THR A 1 644 ? 3.490 41.490 -23.511 1.00 86.31 644 THR A N 1
ATOM 5036 C CA . THR A 1 644 ? 3.373 42.142 -24.833 1.00 86.31 644 THR A CA 1
ATOM 5037 C C . THR A 1 644 ? 3.029 43.631 -24.758 1.00 86.31 644 THR A C 1
ATOM 5039 O O . THR A 1 644 ? 3.265 44.382 -25.707 1.00 86.31 644 THR A O 1
ATOM 5042 N N . GLY A 1 645 ? 2.465 44.090 -23.638 1.00 89.25 645 GLY A N 1
ATOM 5043 C CA . GLY A 1 645 ? 1.920 45.438 -23.468 1.00 89.25 645 GLY A CA 1
ATOM 5044 C C . GLY A 1 645 ? 0.593 45.686 -24.203 1.00 89.25 645 GLY A C 1
ATOM 5045 O O . GLY A 1 645 ? 0.109 46.831 -24.229 1.00 89.25 645 GLY A O 1
ATOM 5046 N N . ASP A 1 646 ? 0.002 44.651 -24.807 1.00 91.31 646 ASP A N 1
ATOM 5047 C CA . ASP A 1 646 ? -1.271 44.737 -25.518 1.00 91.31 646 ASP A CA 1
ATOM 5048 C C . ASP A 1 646 ? -2.462 44.821 -24.556 1.00 91.31 646 ASP A C 1
ATOM 5050 O O . ASP A 1 646 ? -2.416 44.373 -23.413 1.00 91.31 646 ASP A O 1
ATOM 5054 N N . ARG A 1 647 ? -3.553 45.444 -25.018 1.00 96.88 647 ARG A N 1
ATOM 5055 C CA . ARG A 1 647 ? -4.791 45.597 -24.238 1.00 96.88 647 ARG A CA 1
ATOM 5056 C C . ARG A 1 647 ? -5.945 44.890 -24.916 1.00 96.88 647 ARG A C 1
ATOM 5058 O O . ARG A 1 647 ? -6.285 45.239 -26.050 1.00 96.88 647 ARG A O 1
ATOM 5065 N N . GLU A 1 648 ? -6.613 44.016 -24.181 1.00 97.31 648 GLU A N 1
ATOM 5066 C CA . GLU A 1 648 ? -7.784 43.276 -24.650 1.00 97.31 648 GLU A CA 1
ATOM 5067 C C . GLU A 1 648 ? -8.930 43.369 -23.637 1.00 97.31 648 GLU A C 1
ATOM 5069 O O . GLU A 1 648 ? -8.730 43.709 -22.473 1.00 97.31 648 GLU A O 1
ATOM 5074 N N . GLU A 1 649 ? -10.156 43.126 -24.094 1.00 97.50 649 GLU A N 1
ATOM 5075 C CA . GLU A 1 649 ? -11.314 42.939 -23.221 1.00 97.50 649 GLU A CA 1
ATOM 5076 C C . GLU A 1 649 ? -11.614 41.438 -23.166 1.00 97.50 649 GLU A C 1
ATOM 5078 O O . GLU A 1 649 ? -12.085 40.869 -24.152 1.00 97.50 649 GLU A O 1
ATOM 5083 N N . LEU A 1 650 ? -11.300 40.804 -22.036 1.00 96.44 650 LEU A N 1
ATOM 5084 C CA . LEU A 1 650 ? -11.505 39.377 -21.809 1.00 96.44 650 LEU A CA 1
ATOM 5085 C C . LEU A 1 650 ? -12.790 39.144 -20.998 1.00 96.44 650 LEU A C 1
ATOM 5087 O O . LEU A 1 650 ? -13.041 39.859 -20.023 1.00 96.44 650 LEU A O 1
ATOM 5091 N N . PRO A 1 651 ? -13.631 38.163 -21.373 1.00 95.94 651 PRO A N 1
ATOM 5092 C CA . PRO A 1 651 ? -14.721 37.719 -20.518 1.00 95.94 651 PRO A CA 1
ATOM 5093 C C . PRO A 1 651 ? -14.166 36.981 -19.292 1.00 95.94 651 PRO A C 1
ATOM 5095 O O . PRO A 1 651 ? -13.016 36.540 -19.284 1.00 95.94 651 PRO A O 1
ATOM 5098 N N . ARG A 1 652 ? -14.995 36.845 -18.254 1.00 94.12 652 ARG A N 1
ATOM 5099 C CA . ARG A 1 652 ? -14.605 36.248 -16.970 1.00 94.12 652 ARG A CA 1
ATOM 5100 C C . ARG A 1 652 ? -14.058 34.827 -17.126 1.00 94.12 652 ARG A C 1
ATOM 5102 O O . ARG A 1 652 ? -13.033 34.527 -16.536 1.00 94.12 652 ARG A O 1
ATOM 5109 N N . GLU A 1 653 ? -14.675 34.008 -17.981 1.00 93.81 653 GLU A N 1
ATOM 5110 C CA . GLU A 1 653 ? -14.244 32.624 -18.239 1.00 93.81 653 GLU A CA 1
ATOM 5111 C C . GLU A 1 653 ? -12.847 32.492 -18.877 1.00 93.81 653 GLU A C 1
ATOM 5113 O O . GLU A 1 653 ? -12.336 31.387 -19.033 1.00 93.81 653 GLU A O 1
ATOM 5118 N N . ARG A 1 654 ? -12.222 33.605 -19.281 1.00 96.00 654 ARG A N 1
ATOM 5119 C CA . ARG A 1 654 ? -10.853 33.631 -19.816 1.00 96.00 654 ARG A CA 1
ATOM 5120 C C . ARG A 1 654 ? -9.840 34.178 -18.815 1.00 96.00 654 ARG A C 1
ATOM 5122 O O . ARG A 1 654 ? -8.714 34.435 -19.224 1.00 96.00 654 ARG A O 1
ATOM 5129 N N . LEU A 1 655 ? -10.228 34.377 -17.556 1.00 95.44 655 LEU A N 1
ATOM 5130 C CA . LEU A 1 655 ? -9.334 34.757 -16.467 1.00 95.44 655 LEU A CA 1
ATOM 5131 C C . LEU A 1 655 ? -9.220 33.609 -15.457 1.00 95.44 655 LEU A C 1
ATOM 5133 O O . LEU A 1 655 ? -10.223 32.962 -15.149 1.00 95.44 655 LEU A O 1
ATOM 5137 N N . ARG A 1 656 ? -8.013 33.400 -14.937 1.00 95.50 656 ARG A N 1
ATOM 5138 C CA . ARG A 1 656 ? -7.676 32.464 -13.858 1.00 95.50 656 ARG A CA 1
ATOM 5139 C C . ARG A 1 656 ? -6.832 33.181 -12.796 1.00 95.50 656 ARG A C 1
ATOM 5141 O O . ARG A 1 656 ? -6.179 34.180 -13.118 1.00 95.50 656 ARG A O 1
ATOM 5148 N N . PHE A 1 657 ? -6.890 32.726 -11.550 1.00 91.50 657 PHE A N 1
ATOM 5149 C CA . PHE A 1 657 ? -5.914 33.112 -10.524 1.00 91.50 657 PHE A CA 1
ATOM 5150 C C . PHE A 1 657 ? -4.618 32.307 -10.726 1.00 91.50 657 PHE A C 1
ATOM 5152 O O . PHE A 1 657 ? -4.661 31.251 -11.352 1.00 91.50 657 PHE A O 1
ATOM 5159 N N . TYR A 1 658 ? -3.479 32.835 -10.270 1.00 83.62 658 TYR A N 1
ATOM 5160 C CA . TYR A 1 658 ? -2.233 32.060 -10.218 1.00 83.62 658 TYR A CA 1
ATOM 5161 C C . TYR A 1 658 ? -2.371 30.961 -9.162 1.00 83.62 658 TYR A C 1
ATOM 5163 O O . TYR A 1 658 ? -2.979 31.219 -8.124 1.00 83.62 658 TYR A O 1
ATOM 5171 N N . ASP A 1 659 ? -1.808 29.782 -9.426 1.00 57.28 659 ASP A N 1
ATOM 5172 C CA . ASP A 1 659 ? -1.713 28.696 -8.436 1.00 57.28 659 ASP A CA 1
ATOM 5173 C C . ASP A 1 659 ? -0.552 28.896 -7.441 1.00 57.28 659 ASP A C 1
ATOM 5175 O O . ASP A 1 659 ? -0.521 28.278 -6.392 1.00 57.28 659 ASP A O 1
ATOM 5179 N N . GLY A 1 660 ? 0.381 29.817 -7.717 1.00 49.31 660 GLY A N 1
ATOM 5180 C CA . GLY A 1 660 ? 1.665 29.901 -7.001 1.00 49.31 660 GLY A CA 1
ATOM 5181 C C . GLY A 1 660 ? 1.877 31.066 -6.026 1.00 49.31 660 GLY A C 1
ATOM 5182 O O . GLY A 1 660 ? 3.022 31.364 -5.710 1.00 49.31 660 GLY A O 1
ATOM 5183 N N . ASP A 1 661 ? 0.840 31.764 -5.549 1.00 44.16 661 ASP A N 1
ATOM 5184 C CA . ASP A 1 661 ? 1.039 32.881 -4.604 1.00 44.16 661 ASP A CA 1
ATOM 5185 C C . ASP A 1 661 ? 0.716 32.466 -3.153 1.00 44.16 661 ASP A C 1
ATOM 5187 O O . ASP A 1 661 ? -0.322 32.831 -2.594 1.00 44.16 661 ASP A O 1
ATOM 5191 N N . GLU A 1 662 ? 1.666 31.785 -2.506 1.00 50.53 662 GLU A N 1
ATOM 5192 C CA . GLU A 1 662 ? 1.730 31.464 -1.062 1.00 50.53 662 GLU A CA 1
ATOM 5193 C C . GLU A 1 662 ? 1.856 32.700 -0.136 1.00 50.53 662 GLU A C 1
ATOM 5195 O O . GLU A 1 662 ? 2.197 32.618 1.046 1.00 50.53 662 GLU A O 1
ATOM 5200 N N . GLU A 1 663 ? 1.558 33.904 -0.623 1.00 50.19 663 GLU A N 1
ATOM 5201 C CA . GLU A 1 663 ? 1.653 35.128 0.163 1.00 50.19 663 GLU A CA 1
ATOM 5202 C C . GLU A 1 663 ? 0.272 35.580 0.663 1.00 50.19 663 GLU A C 1
ATOM 5204 O O . GLU A 1 663 ? -0.482 36.262 -0.033 1.00 50.19 663 GLU A O 1
ATOM 5209 N N . GLY A 1 664 ? -0.038 35.245 1.922 1.00 54.22 664 GLY A N 1
ATOM 5210 C CA . GLY A 1 664 ? -1.331 35.490 2.578 1.00 54.22 664 GLY A CA 1
ATOM 5211 C C . GLY A 1 664 ? -1.994 36.866 2.353 1.00 54.22 664 GLY A C 1
ATOM 5212 O O . GLY A 1 664 ? -1.357 37.901 2.138 1.00 54.22 664 GLY A O 1
ATOM 5213 N N . TYR A 1 665 ? -3.327 36.896 2.470 1.00 69.38 665 TYR A N 1
ATOM 5214 C CA . TYR A 1 665 ? -4.166 38.044 2.103 1.00 69.38 665 TYR A CA 1
ATOM 5215 C C . TYR A 1 665 ? -3.795 39.366 2.799 1.00 69.38 665 TYR A C 1
ATOM 5217 O O . TYR A 1 665 ? -3.644 39.455 4.025 1.00 69.38 665 TYR A O 1
ATOM 5225 N N . PHE A 1 666 ? -3.756 40.444 2.009 1.00 73.94 666 PHE A N 1
ATOM 5226 C CA . PHE A 1 666 ? -3.624 41.814 2.507 1.00 73.94 666 PHE A CA 1
ATOM 5227 C C . PHE A 1 666 ? -4.807 42.209 3.397 1.00 73.94 666 PHE A C 1
ATOM 5229 O O . PHE A 1 666 ? -5.971 41.961 3.078 1.00 73.94 666 PHE A O 1
ATOM 5236 N N . VAL A 1 667 ? -4.528 42.928 4.487 1.00 76.88 667 VAL A N 1
ATOM 5237 C CA . VAL A 1 667 ? -5.592 43.511 5.309 1.00 76.88 667 VAL A CA 1
ATOM 5238 C C . VAL A 1 667 ? -6.208 44.719 4.587 1.00 76.88 667 VAL A C 1
ATOM 5240 O O . VAL A 1 667 ? -5.577 45.771 4.468 1.00 76.88 667 VAL A O 1
ATOM 5243 N N . GLU A 1 668 ? -7.458 44.588 4.130 1.00 72.81 668 GLU A N 1
ATOM 5244 C CA . GLU A 1 668 ? -8.167 45.632 3.374 1.00 72.81 668 GLU A CA 1
ATOM 5245 C C . GLU A 1 668 ? -8.193 47.008 4.074 1.00 72.81 668 GLU A C 1
ATOM 5247 O O . GLU A 1 668 ? -8.303 47.129 5.305 1.00 72.81 668 GLU A O 1
ATOM 5252 N N . GLU A 1 669 ? -8.197 48.082 3.271 1.00 65.00 669 GLU A N 1
ATOM 5253 C CA . GLU A 1 669 ? -8.330 49.465 3.741 1.00 65.00 669 GLU A CA 1
ATOM 5254 C C . GLU A 1 669 ? -9.711 49.700 4.393 1.00 65.00 669 GLU A C 1
ATOM 5256 O O . GLU A 1 669 ? -10.674 50.145 3.772 1.00 65.00 669 GLU A O 1
ATOM 5261 N N . GLY A 1 670 ? -9.812 49.410 5.693 1.00 72.56 670 GLY A N 1
ATOM 5262 C CA . GLY A 1 670 ? -11.051 49.547 6.469 1.00 72.56 670 GLY A CA 1
ATOM 5263 C C . GLY A 1 670 ? -11.397 48.343 7.342 1.00 72.56 670 GLY A C 1
ATOM 5264 O O . GLY A 1 670 ? -12.294 48.470 8.183 1.00 72.56 670 GLY A O 1
ATOM 5265 N N . ALA A 1 671 ? -10.676 47.227 7.202 1.00 79.44 671 ALA A N 1
ATOM 5266 C CA . ALA A 1 671 ? -10.849 46.049 8.040 1.00 79.44 671 ALA A CA 1
ATOM 5267 C C . ALA A 1 671 ? -10.621 46.375 9.528 1.00 79.44 671 ALA A C 1
ATOM 5269 O O . ALA A 1 671 ? -9.725 47.139 9.914 1.00 79.44 671 ALA A O 1
ATOM 5270 N N . ALA A 1 672 ? -11.481 45.821 10.384 1.00 82.00 672 ALA A N 1
ATOM 5271 C CA . ALA A 1 672 ? -11.395 46.006 11.825 1.00 82.00 672 ALA A CA 1
ATOM 5272 C C . ALA A 1 672 ? -10.370 45.027 12.418 1.00 82.00 672 ALA A C 1
ATOM 5274 O O . ALA A 1 672 ? -10.699 43.879 12.689 1.00 82.00 672 ALA A O 1
ATOM 5275 N N . ILE A 1 673 ? -9.143 45.498 12.649 1.00 90.75 673 ILE A N 1
ATOM 5276 C CA . ILE A 1 673 ? -8.083 44.727 13.315 1.00 90.75 673 ILE A CA 1
ATOM 5277 C C . ILE A 1 673 ? -8.288 44.796 14.836 1.00 90.75 673 ILE A C 1
ATOM 5279 O O . ILE A 1 673 ? -8.499 45.881 15.390 1.00 90.75 673 ILE A O 1
ATOM 5283 N N . ALA A 1 674 ? -8.244 43.655 15.524 1.00 89.88 674 ALA A N 1
ATOM 5284 C CA . ALA A 1 674 ? -8.319 43.597 16.982 1.00 89.88 674 ALA A CA 1
ATOM 5285 C C . ALA A 1 674 ? -6.926 43.733 17.621 1.00 89.88 674 ALA A C 1
ATOM 5287 O O . ALA A 1 674 ? -5.930 43.267 17.077 1.00 89.88 674 ALA A O 1
ATOM 5288 N N . VAL A 1 675 ? -6.855 44.345 18.808 1.00 93.12 675 VAL A N 1
ATOM 5289 C CA . VAL A 1 675 ? -5.652 44.254 19.653 1.00 93.12 675 VAL A CA 1
ATOM 5290 C C . VAL A 1 675 ? -5.513 42.806 20.125 1.00 93.12 675 VAL A C 1
ATOM 5292 O O . VAL A 1 675 ? -6.469 42.262 20.677 1.00 93.12 675 VAL A O 1
ATOM 5295 N N . GLY A 1 676 ? -4.338 42.218 19.918 1.00 90.94 676 GLY A N 1
ATOM 5296 C CA . GLY A 1 676 ? -4.026 40.811 20.155 1.00 90.94 676 GLY A CA 1
ATOM 5297 C C . GLY A 1 676 ? -4.139 39.919 18.918 1.00 90.94 676 GLY A C 1
ATOM 5298 O O . GLY A 1 676 ? -3.937 38.724 19.058 1.00 90.94 676 GLY A O 1
ATOM 5299 N N . ALA A 1 677 ? -4.471 40.461 17.739 1.00 91.88 677 ALA A N 1
ATOM 5300 C CA . ALA A 1 677 ? -4.447 39.685 16.501 1.00 91.88 677 ALA A CA 1
ATOM 5301 C C . ALA A 1 677 ? -3.004 39.327 16.113 1.00 91.88 677 ALA A C 1
ATOM 5303 O O . ALA A 1 677 ? -2.139 40.208 16.131 1.00 91.88 677 ALA A O 1
ATOM 5304 N N . GLU A 1 678 ? -2.786 38.064 15.757 1.00 93.62 678 GLU A N 1
ATOM 5305 C CA . GLU A 1 678 ? -1.562 37.557 15.137 1.00 93.62 678 GLU A CA 1
ATOM 5306 C C . GLU A 1 678 ? -1.662 37.758 13.624 1.00 93.62 678 GLU A C 1
ATOM 5308 O O . GLU A 1 678 ? -2.661 37.404 13.001 1.00 93.62 678 GLU A O 1
ATOM 5313 N N . LEU A 1 679 ? -0.677 38.450 13.061 1.00 95.38 679 LEU A N 1
ATOM 5314 C CA . LEU A 1 679 ? -0.611 38.865 11.664 1.00 95.38 679 LEU A CA 1
ATOM 5315 C C . LEU A 1 679 ? 0.837 38.751 11.184 1.00 95.38 679 LEU A C 1
ATOM 5317 O O . LEU A 1 679 ? 1.770 38.800 11.984 1.00 95.38 679 LEU A O 1
ATOM 5321 N N . LEU A 1 680 ? 1.034 38.728 9.875 1.00 94.38 680 LEU A N 1
ATOM 5322 C CA . LEU A 1 680 ? 2.347 38.887 9.264 1.00 94.38 680 LEU A CA 1
ATOM 5323 C C . LEU A 1 680 ? 2.624 40.378 9.035 1.00 94.38 680 LEU A C 1
ATOM 5325 O O . LEU A 1 680 ? 1.857 41.069 8.362 1.00 94.38 680 LEU A O 1
ATOM 5329 N N . GLY A 1 681 ? 3.700 40.901 9.620 1.00 94.88 681 GLY A N 1
ATOM 5330 C CA . GLY A 1 681 ? 4.104 42.301 9.499 1.00 94.88 681 GLY A CA 1
ATOM 5331 C C . GLY A 1 681 ? 5.371 42.461 8.665 1.00 94.88 681 GLY A C 1
ATOM 5332 O O . GLY A 1 681 ? 6.350 41.765 8.904 1.00 94.88 681 GLY A O 1
ATOM 5333 N N . ARG A 1 682 ? 5.392 43.411 7.725 1.00 93.31 682 ARG A N 1
ATOM 5334 C CA . ARG A 1 682 ? 6.600 43.707 6.938 1.00 93.31 682 ARG A CA 1
ATOM 5335 C C . ARG A 1 682 ? 7.578 44.577 7.722 1.00 93.31 682 ARG A C 1
ATOM 5337 O O . ARG A 1 682 ? 7.269 45.741 8.019 1.00 93.31 682 ARG A O 1
ATOM 5344 N N . LYS A 1 683 ? 8.759 44.051 8.036 1.00 85.06 683 LYS A N 1
ATOM 5345 C CA . LYS A 1 683 ? 9.810 44.804 8.729 1.00 85.06 683 LYS A CA 1
ATOM 5346 C C . LYS A 1 683 ? 10.567 45.693 7.729 1.00 85.06 683 LYS A C 1
ATOM 5348 O O . LYS A 1 683 ? 10.680 45.392 6.545 1.00 85.06 683 LYS A O 1
ATOM 5353 N N . SER A 1 684 ? 10.989 46.883 8.160 1.00 76.25 684 SER A N 1
ATOM 5354 C CA . SER A 1 684 ? 11.472 47.930 7.237 1.00 76.25 684 SER A CA 1
ATOM 5355 C C . SER A 1 684 ? 12.923 47.769 6.774 1.00 76.25 684 SER A C 1
ATOM 5357 O O . SER A 1 684 ? 13.353 48.501 5.885 1.00 76.25 684 SER A O 1
ATOM 5359 N N . ASP A 1 685 ? 13.687 46.920 7.452 1.00 73.00 685 ASP A N 1
ATOM 5360 C CA . ASP A 1 685 ? 15.130 46.731 7.305 1.00 73.00 685 ASP A CA 1
ATOM 5361 C C . ASP A 1 685 ? 15.494 45.627 6.307 1.00 73.00 685 ASP A C 1
ATOM 5363 O O . ASP A 1 685 ? 16.452 45.811 5.562 1.00 73.00 685 ASP A O 1
ATOM 5367 N N . ASP A 1 686 ? 14.708 44.557 6.232 1.00 75.25 686 ASP A N 1
ATOM 5368 C CA . ASP A 1 686 ? 14.912 43.402 5.342 1.00 75.25 686 ASP A CA 1
ATOM 5369 C C . ASP A 1 686 ? 13.793 43.257 4.293 1.00 75.25 686 ASP A C 1
ATOM 5371 O O . ASP A 1 686 ? 13.981 42.630 3.256 1.00 75.25 686 ASP A O 1
ATOM 5375 N N . GLY A 1 687 ? 12.635 43.890 4.513 1.00 78.31 687 GLY A N 1
ATOM 5376 C CA . GLY A 1 687 ? 11.490 43.802 3.614 1.00 78.31 687 GLY A CA 1
ATOM 5377 C C . GLY A 1 687 ? 10.723 42.482 3.707 1.00 78.31 687 GLY A C 1
ATOM 5378 O O . GLY A 1 687 ? 9.750 42.352 2.960 1.00 78.31 687 GLY A O 1
ATOM 5379 N N . GLN A 1 688 ? 11.108 41.583 4.618 1.00 85.62 688 GLN A N 1
ATOM 5380 C CA . GLN A 1 688 ? 10.462 40.296 4.870 1.00 85.62 688 GLN A CA 1
ATOM 5381 C C . GLN A 1 688 ? 9.236 40.461 5.783 1.00 85.62 688 GLN A C 1
ATOM 5383 O O . GLN A 1 688 ? 9.115 41.431 6.548 1.00 85.62 688 GLN A O 1
ATOM 5388 N N . TYR A 1 689 ? 8.287 39.532 5.662 1.00 89.38 689 TYR A N 1
ATOM 5389 C CA . TYR A 1 689 ? 7.110 39.451 6.523 1.00 89.38 689 TYR A CA 1
ATOM 5390 C C . TYR A 1 689 ? 7.390 38.493 7.679 1.00 89.38 689 TYR A C 1
ATOM 5392 O O . TYR A 1 689 ? 7.766 37.352 7.460 1.00 89.38 689 TYR A O 1
ATOM 5400 N N . CYS A 1 690 ? 7.189 38.949 8.913 1.00 92.00 690 CYS A N 1
ATOM 5401 C CA . CYS A 1 690 ? 7.401 38.127 10.103 1.00 92.00 690 CYS A CA 1
ATOM 5402 C C . CYS A 1 690 ? 6.143 38.100 10.970 1.00 92.00 690 CYS A C 1
ATOM 5404 O O . CYS A 1 690 ? 5.398 39.087 11.028 1.00 92.00 690 CYS A O 1
ATOM 5406 N N . ASN A 1 691 ? 5.959 37.012 11.719 1.00 93.25 691 ASN A N 1
ATOM 5407 C CA . ASN A 1 691 ? 4.882 36.888 12.697 1.00 93.25 691 ASN A CA 1
ATOM 5408 C C . ASN A 1 691 ? 4.925 38.035 13.715 1.00 93.25 691 ASN A C 1
ATOM 5410 O O . ASN A 1 691 ? 5.966 38.353 14.306 1.00 93.25 691 ASN A O 1
ATOM 5414 N N . CYS A 1 692 ? 3.786 38.699 13.895 1.00 94.94 692 CYS A N 1
ATOM 5415 C CA . CYS A 1 692 ? 3.644 39.825 14.798 1.00 94.94 692 CYS A CA 1
ATOM 5416 C C . CYS A 1 692 ? 2.269 39.860 15.475 1.00 94.94 692 CYS A C 1
ATOM 5418 O O . CYS A 1 692 ? 1.246 39.510 14.896 1.00 94.94 692 CYS A O 1
ATOM 5420 N N . VAL A 1 693 ? 2.236 40.342 16.716 1.00 95.38 693 VAL A N 1
ATOM 5421 C CA . VAL A 1 693 ? 1.011 40.516 17.503 1.00 95.38 693 VAL A CA 1
ATOM 5422 C C . VAL A 1 693 ? 0.666 41.998 17.587 1.00 95.38 693 VAL A C 1
ATOM 5424 O O . VAL A 1 693 ? 1.492 42.825 17.983 1.00 95.38 693 VAL A O 1
ATOM 5427 N N . VAL A 1 694 ? -0.574 42.362 17.265 1.00 96.06 694 VAL A N 1
ATOM 5428 C CA . VAL A 1 694 ? -1.051 43.752 17.323 1.00 96.06 694 VAL A CA 1
ATOM 5429 C C . VAL A 1 694 ? -1.221 44.214 18.777 1.00 96.06 694 VAL A C 1
ATOM 5431 O O . VAL A 1 694 ? -2.182 43.847 19.447 1.00 96.06 694 VAL A O 1
ATOM 5434 N N . GLU A 1 695 ? -0.347 45.090 19.275 1.00 96.38 695 GLU A N 1
ATOM 5435 C CA . GLU A 1 695 ? -0.436 45.657 20.632 1.00 96.38 695 GLU A CA 1
ATOM 5436 C C . GLU A 1 695 ? -1.398 46.863 20.720 1.00 96.38 695 GLU A C 1
ATOM 5438 O O . GLU A 1 695 ? -2.056 47.072 21.742 1.00 96.38 695 GLU A O 1
ATOM 5443 N N . GLU A 1 696 ? -1.487 47.691 19.672 1.00 96.31 696 GLU A N 1
ATOM 5444 C CA . GLU A 1 696 ? -2.349 48.885 19.642 1.00 96.31 696 GLU A CA 1
ATOM 5445 C C . GLU A 1 696 ? -2.732 49.253 18.200 1.00 96.31 696 GLU A C 1
ATOM 5447 O O . GLU A 1 696 ? -1.864 49.415 17.351 1.00 96.31 696 GLU A O 1
ATOM 5452 N N . VAL A 1 697 ? -4.018 49.476 17.915 1.00 95.38 697 VAL A N 1
ATOM 5453 C CA . VAL A 1 697 ? -4.465 49.982 16.602 1.00 95.38 697 VAL A CA 1
ATOM 5454 C C . VAL A 1 697 ? -4.504 51.512 16.625 1.00 95.38 697 VAL A C 1
ATOM 5456 O O . VAL A 1 697 ? -5.195 52.105 17.459 1.00 95.38 697 VAL A O 1
ATOM 5459 N N . THR A 1 698 ? -3.782 52.163 15.713 1.00 94.81 698 THR A N 1
ATOM 5460 C CA . THR A 1 698 ? -3.707 53.629 15.600 1.00 94.81 698 THR A CA 1
ATOM 5461 C C . THR A 1 698 ? -4.551 54.145 14.427 1.00 94.81 698 THR A C 1
ATOM 5463 O O . THR A 1 698 ? -5.129 53.377 13.658 1.00 94.81 698 THR A O 1
ATOM 5466 N N . GLU A 1 699 ? -4.690 55.471 14.289 1.00 90.19 699 GLU A N 1
ATOM 5467 C CA . GLU A 1 699 ? -5.425 56.063 13.154 1.00 90.19 699 GLU A CA 1
ATOM 5468 C C . GLU A 1 699 ? -4.726 55.815 11.804 1.00 90.19 699 GLU A C 1
ATOM 5470 O O . GLU A 1 699 ? -5.378 55.895 10.766 1.00 90.19 699 GLU A O 1
ATOM 5475 N N . THR A 1 700 ? -3.421 55.526 11.814 1.00 90.50 700 THR A N 1
ATOM 5476 C CA . THR A 1 700 ? -2.577 55.387 10.616 1.00 90.50 700 THR A CA 1
ATOM 5477 C C . THR A 1 700 ? -2.059 53.967 10.382 1.00 90.50 700 THR A C 1
ATOM 5479 O O . THR A 1 700 ? -1.435 53.731 9.354 1.00 90.50 700 THR A O 1
ATOM 5482 N N . GLY A 1 701 ? -2.295 53.028 11.303 1.00 94.81 701 GLY A N 1
ATOM 5483 C CA . GLY A 1 701 ? -1.698 51.694 11.250 1.00 94.81 701 GLY A CA 1
ATOM 5484 C C . GLY A 1 701 ? -1.921 50.880 12.525 1.00 94.81 701 GLY A C 1
ATOM 5485 O O . GLY A 1 701 ? -2.909 51.084 13.237 1.00 94.81 701 GLY A O 1
ATOM 5486 N N . CYS A 1 702 ? -0.992 49.977 12.824 1.00 96.88 702 CYS A N 1
ATOM 5487 C CA . CYS A 1 702 ? -0.959 49.172 14.044 1.00 96.88 702 CYS A CA 1
ATOM 5488 C C . CYS A 1 702 ? 0.441 49.219 14.659 1.00 96.88 702 CYS A C 1
ATOM 5490 O O . CYS A 1 702 ? 1.440 49.113 13.952 1.00 96.88 702 CYS A O 1
ATOM 5492 N N . LYS A 1 703 ? 0.527 49.339 15.984 1.00 96.81 703 LYS A N 1
ATOM 5493 C CA . LYS A 1 703 ? 1.737 48.974 16.720 1.00 96.81 703 LYS A CA 1
ATOM 5494 C C . LYS A 1 703 ? 1.729 47.475 16.927 1.00 96.81 703 LYS A C 1
ATOM 5496 O O . LYS A 1 703 ? 0.783 46.956 17.520 1.00 96.81 703 LYS A O 1
ATOM 5501 N N . VAL A 1 704 ? 2.768 46.819 16.447 1.00 96.31 704 VAL A N 1
ATOM 5502 C CA . VAL A 1 704 ? 2.922 45.369 16.494 1.00 96.31 704 VAL A CA 1
ATOM 5503 C C . VAL A 1 704 ? 4.185 44.995 17.259 1.00 96.31 704 VAL A C 1
ATOM 5505 O O . VAL A 1 704 ? 5.140 45.777 17.311 1.00 96.31 704 VAL A O 1
ATOM 5508 N N . LEU A 1 705 ? 4.167 43.814 17.865 1.00 95.62 705 LEU A N 1
ATOM 5509 C CA . LEU A 1 705 ? 5.314 43.151 18.472 1.00 95.62 705 LEU A CA 1
ATOM 5510 C C . LEU A 1 705 ? 5.660 41.931 17.616 1.00 95.62 705 LEU A C 1
ATOM 5512 O O . LEU A 1 705 ? 4.837 41.028 17.525 1.00 95.62 705 LEU A O 1
ATOM 5516 N N . PHE A 1 706 ? 6.839 41.900 17.000 1.00 94.12 706 PHE A N 1
ATOM 5517 C CA . PHE A 1 706 ? 7.302 40.725 16.258 1.00 94.12 706 PHE A CA 1
ATOM 5518 C C . PHE A 1 706 ? 7.651 39.591 17.226 1.00 94.12 706 PHE A C 1
ATOM 5520 O O . PHE A 1 706 ? 8.380 39.824 18.193 1.00 94.12 706 PHE A O 1
ATOM 5527 N N . THR A 1 707 ? 7.107 38.397 16.991 1.00 90.12 707 THR A N 1
ATOM 5528 C CA . THR A 1 707 ? 7.217 37.240 17.897 1.00 90.12 707 THR A CA 1
ATOM 5529 C C . THR A 1 707 ? 8.359 36.294 17.543 1.00 90.12 707 THR A C 1
ATOM 5531 O O . THR A 1 707 ? 8.844 35.607 18.431 1.00 90.12 707 THR A O 1
ATOM 5534 N N . ALA A 1 708 ? 8.844 36.312 16.299 1.00 80.81 708 ALA A N 1
ATOM 5535 C CA . ALA A 1 708 ? 9.911 35.424 15.827 1.00 80.81 708 ALA A CA 1
ATOM 5536 C C . ALA A 1 708 ? 11.324 35.757 16.366 1.00 80.81 708 ALA A C 1
ATOM 5538 O O . ALA A 1 708 ? 12.261 35.002 16.142 1.00 80.81 708 ALA A O 1
ATOM 5539 N N . TYR A 1 709 ? 11.507 36.872 17.086 1.00 72.94 709 TYR A N 1
ATOM 5540 C CA . TYR A 1 709 ? 12.823 37.303 17.574 1.00 72.94 709 TYR A CA 1
ATOM 5541 C C . TYR A 1 709 ? 12.793 37.570 19.088 1.00 72.94 709 TYR A C 1
ATOM 5543 O O . TYR A 1 709 ? 12.040 38.425 19.560 1.00 72.94 709 TYR A O 1
ATOM 5551 N N . ASP A 1 710 ? 13.640 36.879 19.858 1.00 56.69 710 ASP A N 1
ATOM 5552 C CA . ASP A 1 710 ? 13.748 37.008 21.325 1.00 56.69 710 ASP A CA 1
ATOM 5553 C C . ASP A 1 710 ? 15.011 37.787 21.756 1.00 56.69 710 ASP A C 1
ATOM 5555 O O . ASP A 1 710 ? 15.838 37.326 22.541 1.00 56.69 710 ASP A O 1
ATOM 5559 N N . ASP A 1 711 ? 15.209 38.996 21.220 1.00 57.69 711 ASP A N 1
ATOM 5560 C CA . ASP A 1 711 ? 16.353 39.858 21.578 1.00 57.69 711 ASP A CA 1
ATOM 5561 C C . ASP A 1 711 ? 16.010 40.957 22.615 1.00 57.69 711 ASP A C 1
ATOM 5563 O O . ASP A 1 711 ? 16.816 41.836 22.937 1.00 57.69 711 ASP A O 1
ATOM 5567 N N . GLY A 1 712 ? 14.827 40.871 23.230 1.00 55.84 712 GLY A N 1
ATOM 5568 C CA . GLY A 1 712 ? 14.506 41.501 24.513 1.00 55.84 712 GLY A CA 1
ATOM 5569 C C . GLY A 1 712 ? 14.205 43.007 24.528 1.00 55.84 712 GLY A C 1
ATOM 5570 O O . GLY A 1 712 ? 13.532 43.448 25.461 1.00 55.84 712 GLY A O 1
ATOM 5571 N N . GLU A 1 713 ? 14.609 43.823 23.546 1.00 57.75 713 GLU A N 1
ATOM 5572 C CA . GLU A 1 713 ? 14.273 45.269 23.536 1.00 57.75 713 GLU A CA 1
ATOM 5573 C C . GLU A 1 713 ? 14.017 45.898 22.138 1.00 57.75 713 GLU A C 1
ATOM 5575 O O . GLU A 1 713 ? 13.721 47.097 22.074 1.00 57.75 713 GLU A O 1
ATOM 5580 N N . GLY A 1 714 ? 14.048 45.134 21.033 1.00 66.69 714 GLY A N 1
ATOM 5581 C CA . GLY A 1 714 ? 13.981 45.665 19.654 1.00 66.69 714 GLY A CA 1
ATOM 5582 C C . GLY A 1 714 ? 12.651 45.538 18.888 1.00 66.69 714 GLY A C 1
ATOM 5583 O O . GLY A 1 714 ? 12.423 46.300 17.951 1.00 66.69 714 GLY A O 1
ATOM 5584 N N . ASN A 1 715 ? 11.733 44.654 19.287 1.00 84.12 715 ASN A N 1
ATOM 5585 C CA . ASN A 1 715 ? 10.760 44.079 18.333 1.00 84.12 715 ASN A CA 1
ATOM 5586 C C . ASN A 1 715 ? 9.409 44.790 18.206 1.00 84.12 715 ASN A C 1
ATOM 5588 O O . ASN A 1 715 ? 8.429 44.188 17.777 1.00 84.12 715 ASN A O 1
ATOM 5592 N N . ARG A 1 716 ? 9.331 46.078 18.558 1.00 93.38 716 ARG A N 1
ATOM 5593 C CA . ARG A 1 716 ? 8.100 46.871 18.397 1.00 93.38 716 ARG A CA 1
ATOM 5594 C C . ARG A 1 716 ? 8.204 47.836 17.226 1.00 93.38 716 ARG A C 1
ATOM 5596 O O . ARG A 1 716 ? 9.051 48.730 17.245 1.00 93.38 716 ARG A O 1
ATOM 5603 N N . ALA A 1 717 ? 7.273 47.742 16.282 1.00 94.31 717 ALA A N 1
ATOM 5604 C CA . ALA A 1 717 ? 7.158 48.667 15.156 1.00 94.31 717 ALA A CA 1
ATOM 5605 C C . ALA A 1 717 ? 5.740 49.236 15.043 1.00 94.31 717 ALA A C 1
ATOM 5607 O O . ALA A 1 717 ? 4.771 48.613 15.466 1.00 94.31 717 ALA A O 1
ATOM 5608 N N . GLU A 1 718 ? 5.612 50.437 14.476 1.00 96.00 718 GLU A N 1
ATOM 5609 C CA . GLU A 1 718 ? 4.322 50.965 14.025 1.00 96.00 718 GLU A CA 1
ATOM 5610 C C . GLU A 1 718 ? 4.254 50.789 12.508 1.00 96.00 718 GLU A C 1
ATOM 5612 O O . GLU A 1 718 ? 4.958 51.481 11.772 1.00 96.00 718 GLU A O 1
ATOM 5617 N N . LEU A 1 719 ? 3.443 49.832 12.061 1.00 95.06 719 LEU A N 1
ATOM 5618 C CA . LEU A 1 719 ? 3.291 49.473 10.656 1.00 95.06 719 LEU A CA 1
ATOM 5619 C C . LEU A 1 719 ? 2.005 50.085 10.085 1.00 95.06 719 LEU A C 1
ATOM 5621 O O . LEU A 1 719 ? 0.965 50.047 10.754 1.00 95.06 719 LEU A O 1
ATOM 5625 N N . PRO A 1 720 ? 2.030 50.655 8.865 1.00 94.94 720 PRO A N 1
ATOM 5626 C CA . PRO A 1 720 ? 0.800 50.988 8.155 1.00 94.94 720 PRO A CA 1
ATOM 5627 C C . PRO A 1 720 ? 0.026 49.699 7.832 1.00 94.94 720 PRO A C 1
ATOM 5629 O O . PRO A 1 720 ? 0.612 48.625 7.742 1.00 94.94 720 PRO A O 1
ATOM 5632 N N . ARG A 1 721 ? -1.299 49.786 7.658 1.00 92.62 721 ARG A N 1
ATOM 5633 C CA . ARG A 1 721 ? -2.138 48.588 7.427 1.00 92.62 721 ARG A CA 1
ATOM 5634 C C . ARG A 1 721 ? -1.755 47.807 6.171 1.00 92.62 721 ARG A C 1
ATOM 5636 O O . ARG A 1 721 ? -1.853 46.594 6.179 1.00 92.62 721 ARG A O 1
ATOM 5643 N N . GLU A 1 722 ? -1.263 48.500 5.149 1.00 90.25 722 GLU A N 1
ATOM 5644 C CA . GLU A 1 722 ? -0.755 47.900 3.907 1.00 90.25 722 GLU A CA 1
ATOM 5645 C C . GLU A 1 722 ? 0.499 47.026 4.108 1.00 90.25 722 GLU A C 1
ATOM 5647 O O . GLU A 1 722 ? 0.876 46.279 3.215 1.00 90.25 722 GLU A O 1
ATOM 5652 N N . HIS A 1 723 ? 1.140 47.093 5.281 1.00 94.19 723 HIS A N 1
ATOM 5653 C CA . HIS A 1 723 ? 2.270 46.239 5.660 1.00 94.19 723 HIS A CA 1
ATOM 5654 C C . HIS A 1 723 ? 1.853 45.076 6.577 1.00 94.19 723 HIS A C 1
ATOM 5656 O O . HIS A 1 723 ? 2.725 44.438 7.163 1.00 94.19 723 HIS A O 1
ATOM 5662 N N . LEU A 1 724 ? 0.549 44.828 6.746 1.00 93.56 724 LEU A N 1
ATOM 5663 C CA . LEU A 1 724 ? 0.013 43.720 7.537 1.00 93.56 724 LEU A CA 1
ATOM 5664 C C . LEU A 1 724 ? -0.736 42.739 6.628 1.00 93.56 724 LEU A C 1
ATOM 5666 O O . LEU A 1 724 ? -1.549 43.157 5.798 1.00 93.56 724 LEU A O 1
ATOM 5670 N N . ARG A 1 725 ? -0.491 41.447 6.829 1.00 92.56 725 ARG A N 1
ATOM 5671 C CA . ARG A 1 725 ? -1.156 40.323 6.157 1.00 92.56 725 ARG A CA 1
ATOM 5672 C C . ARG A 1 725 ? -1.770 39.382 7.195 1.00 92.56 725 ARG A C 1
ATOM 5674 O O . ARG A 1 725 ? -1.312 39.343 8.339 1.00 92.56 725 ARG A O 1
ATOM 5681 N N . ILE A 1 726 ? -2.837 38.679 6.828 1.00 88.50 726 ILE A N 1
ATOM 5682 C CA . ILE A 1 726 ? -3.447 37.654 7.689 1.00 88.50 726 ILE A CA 1
ATOM 5683 C C . ILE A 1 726 ? -2.549 36.414 7.634 1.00 88.50 726 ILE A C 1
ATOM 5685 O O . ILE A 1 726 ? -2.261 35.936 6.543 1.00 88.50 726 ILE A O 1
ATOM 5689 N N . ALA A 1 727 ? -2.084 35.940 8.792 1.00 72.94 727 ALA A N 1
ATOM 5690 C CA . ALA A 1 727 ? -1.337 34.689 8.877 1.00 72.94 727 ALA A CA 1
ATOM 5691 C C . ALA A 1 727 ? -2.302 33.517 8.649 1.00 72.94 727 ALA A C 1
ATOM 5693 O O . ALA A 1 727 ? -3.356 33.467 9.293 1.00 72.94 727 ALA A O 1
ATOM 5694 N N . TYR A 1 728 ? -1.968 32.611 7.732 1.00 61.50 728 TYR A N 1
ATOM 5695 C CA . TYR A 1 728 ? -2.615 31.304 7.673 1.00 61.50 728 TYR A CA 1
ATOM 5696 C C . TYR A 1 728 ? -2.123 30.456 8.859 1.00 61.50 728 TYR A C 1
ATOM 5698 O O . TYR A 1 728 ? -0.958 30.583 9.242 1.00 61.50 728 TYR A O 1
ATOM 5706 N N . PRO A 1 729 ? -2.985 29.644 9.493 1.00 41.69 729 PRO A N 1
ATOM 5707 C CA . PRO A 1 729 ? -2.504 28.589 10.372 1.00 41.69 729 PRO A CA 1
ATOM 5708 C C . PRO A 1 729 ? -1.789 27.552 9.496 1.00 41.69 729 PRO A C 1
ATOM 5710 O O . PRO A 1 729 ? -2.441 26.898 8.691 1.00 41.69 729 PRO A O 1
ATOM 5713 N N . TYR A 1 730 ? -0.465 27.467 9.612 1.00 44.41 730 TYR A N 1
ATOM 5714 C CA . TYR A 1 730 ? 0.310 26.359 9.058 1.00 44.41 730 TYR A CA 1
ATOM 5715 C C . TYR A 1 730 ? 0.138 25.135 9.967 1.00 44.41 730 TYR A C 1
ATOM 5717 O O . TYR A 1 730 ? 0.151 25.278 11.194 1.00 44.41 730 TYR A O 1
ATOM 5725 N N . GLU A 1 731 ? -0.019 23.958 9.371 1.00 37.62 731 GLU A N 1
ATOM 5726 C CA . GLU A 1 731 ? 0.494 22.715 9.947 1.00 37.62 731 GLU A CA 1
ATOM 5727 C C . GLU A 1 731 ? 1.966 22.654 9.510 1.00 37.62 731 GLU A C 1
ATOM 5729 O O . GLU A 1 731 ? 2.265 22.951 8.355 1.00 37.62 731 GLU A O 1
ATOM 5734 N N . GLU A 1 732 ? 2.891 22.457 10.452 1.00 39.62 732 GLU A N 1
ATOM 5735 C CA . GLU A 1 732 ? 4.330 22.363 10.164 1.00 39.62 732 GLU A CA 1
ATOM 5736 C C . GLU A 1 732 ? 4.552 21.113 9.299 1.00 39.62 732 GLU A C 1
ATOM 5738 O O . GLU A 1 732 ? 4.491 20.002 9.815 1.00 39.62 732 GLU A O 1
ATOM 5743 N N . GLY A 1 733 ? 4.707 21.302 7.986 1.00 39.38 733 GLY A N 1
ATOM 5744 C CA . GLY A 1 733 ? 5.329 20.326 7.098 1.00 39.38 733 GLY A CA 1
ATOM 5745 C C . GLY A 1 733 ? 6.837 20.530 7.166 1.00 39.38 733 GLY A C 1
ATOM 5746 O O . GLY A 1 733 ? 7.299 21.672 7.130 1.00 39.38 733 GLY A O 1
ATOM 5747 N N . ASP A 1 734 ? 7.568 19.441 7.366 1.00 45.97 734 ASP A N 1
ATOM 5748 C CA . ASP A 1 734 ? 9.021 19.423 7.445 1.00 45.97 734 ASP A CA 1
ATOM 5749 C C . ASP A 1 734 ? 9.612 19.735 6.056 1.00 45.97 734 ASP A C 1
ATOM 5751 O O . ASP A 1 734 ? 9.441 18.969 5.113 1.00 45.97 734 ASP A O 1
ATOM 5755 N N . ASP A 1 735 ? 10.270 20.891 5.926 1.00 44.44 735 ASP A N 1
ATOM 5756 C CA . ASP A 1 735 ? 11.152 21.191 4.796 1.00 44.44 735 ASP A CA 1
ATOM 5757 C C . ASP A 1 735 ? 12.509 20.518 5.075 1.00 44.44 735 ASP A C 1
ATOM 5759 O O . ASP A 1 735 ? 13.302 21.003 5.894 1.00 44.44 735 ASP A O 1
ATOM 5763 N N . ASP A 1 736 ? 12.756 19.387 4.415 1.00 47.22 736 ASP A N 1
ATOM 5764 C CA . ASP A 1 736 ? 14.043 18.690 4.380 1.00 47.22 736 ASP A CA 1
ATOM 5765 C C . ASP A 1 736 ? 15.059 19.490 3.543 1.00 47.22 736 ASP A C 1
ATOM 5767 O O . ASP A 1 736 ? 15.172 19.331 2.330 1.00 47.22 736 ASP A O 1
ATOM 5771 N N . ASP A 1 737 ? 15.816 20.374 4.199 1.00 48.28 737 ASP A N 1
ATOM 5772 C CA . ASP A 1 737 ? 17.059 20.924 3.650 1.00 48.28 737 ASP A CA 1
ATOM 5773 C C . ASP A 1 737 ? 18.247 20.039 4.084 1.00 48.28 737 ASP A C 1
ATOM 5775 O O . ASP A 1 737 ? 18.634 19.995 5.257 1.00 48.28 737 ASP A O 1
ATOM 5779 N N . ASP A 1 738 ? 18.838 19.365 3.095 1.00 48.84 738 ASP A N 1
ATOM 5780 C CA . ASP A 1 738 ? 20.034 18.515 3.130 1.00 48.84 738 ASP A CA 1
ATOM 5781 C C . ASP A 1 738 ? 21.280 19.181 3.766 1.00 48.84 738 ASP A C 1
ATOM 5783 O O . ASP A 1 738 ? 22.205 19.636 3.077 1.00 48.84 738 ASP A O 1
ATOM 5787 N N . GLU A 1 739 ? 21.392 19.180 5.096 1.00 41.47 739 GLU A N 1
ATOM 5788 C CA . GLU A 1 739 ? 22.687 19.323 5.771 1.00 41.47 739 GLU A CA 1
ATOM 5789 C C . GLU A 1 739 ? 23.193 17.954 6.254 1.00 41.47 739 GLU A C 1
ATOM 5791 O O . GLU A 1 739 ? 22.748 17.413 7.262 1.00 41.47 739 GLU A O 1
ATOM 5796 N N . GLU A 1 740 ? 24.185 17.410 5.533 1.00 47.44 740 GLU A N 1
ATOM 5797 C CA . GLU A 1 740 ? 25.038 16.295 5.966 1.00 47.44 740 GLU A CA 1
ATOM 5798 C C . GLU A 1 740 ? 25.533 16.511 7.419 1.00 47.44 740 GLU A C 1
ATOM 5800 O O . GLU A 1 740 ? 26.534 17.205 7.639 1.00 47.44 740 GLU A O 1
ATOM 5805 N N . GLU A 1 741 ? 24.892 15.901 8.426 1.00 38.34 741 GLU A N 1
ATOM 5806 C CA . GLU A 1 741 ? 25.360 15.966 9.817 1.00 38.34 741 GLU A CA 1
ATOM 5807 C C . GLU A 1 741 ? 25.578 14.576 10.440 1.00 38.34 741 GLU A C 1
ATOM 5809 O O . GLU A 1 741 ? 24.775 13.653 10.346 1.00 38.34 741 GLU A O 1
ATOM 5814 N N . GLU A 1 742 ? 26.769 14.422 11.026 1.00 38.00 742 GLU A N 1
ATOM 5815 C CA . GLU A 1 742 ? 27.322 13.183 11.564 1.00 38.00 742 GLU A CA 1
ATOM 5816 C C . GLU A 1 742 ? 26.381 12.533 12.597 1.00 38.00 742 GLU A C 1
ATOM 5818 O O . GLU A 1 742 ? 25.955 13.164 13.562 1.00 38.00 742 GLU A O 1
ATOM 5823 N N . GLY A 1 743 ? 26.104 11.241 12.402 1.00 47.06 743 GLY A N 1
ATOM 5824 C CA . GLY A 1 743 ? 25.218 10.452 13.249 1.00 47.06 743 GLY A CA 1
ATOM 5825 C C . GLY A 1 743 ? 25.673 10.328 14.702 1.00 47.06 743 GLY A C 1
ATOM 5826 O O . GLY A 1 743 ? 26.427 9.420 15.053 1.00 47.06 743 GLY A O 1
ATOM 5827 N N . ASP A 1 744 ? 25.095 11.160 15.561 1.00 46.50 744 ASP A N 1
ATOM 5828 C CA . ASP A 1 744 ? 24.775 10.823 16.937 1.00 46.50 744 ASP A CA 1
ATOM 5829 C C . ASP A 1 744 ? 23.726 11.794 17.492 1.00 46.50 744 ASP A C 1
ATOM 5831 O O . ASP A 1 744 ? 24.061 12.942 17.735 1.00 46.50 744 ASP A O 1
ATOM 5835 N N . GLU A 1 745 ? 22.489 11.326 17.742 1.00 47.28 745 GLU A N 1
ATOM 5836 C CA . GLU A 1 745 ? 21.665 11.671 18.922 1.00 47.28 745 GLU A CA 1
ATOM 5837 C C . GLU A 1 745 ? 20.249 11.042 18.881 1.00 47.28 745 GLU A C 1
ATOM 5839 O O . GLU A 1 745 ? 19.250 11.697 18.610 1.00 47.28 745 GLU A O 1
ATOM 5844 N N . GLU A 1 746 ? 20.135 9.768 19.267 1.00 54.66 746 GLU A N 1
ATOM 5845 C CA . GLU A 1 746 ? 18.844 9.079 19.423 1.00 54.66 746 GLU A CA 1
ATOM 5846 C C . GLU A 1 746 ? 17.978 9.697 20.551 1.00 54.66 746 GLU A C 1
ATOM 5848 O O . GLU A 1 746 ? 18.418 9.892 21.695 1.00 54.66 746 GLU A O 1
ATOM 5853 N N . GLY A 1 747 ? 16.719 9.995 20.226 1.00 60.69 747 GLY A N 1
ATOM 5854 C CA . GLY A 1 747 ? 15.606 10.285 21.141 1.00 60.69 747 GLY A CA 1
ATOM 5855 C C . GLY A 1 747 ? 15.164 11.753 21.252 1.00 60.69 747 GLY A C 1
ATOM 5856 O O . GLY A 1 747 ? 15.968 12.645 21.529 1.00 60.69 747 GLY A O 1
ATOM 5857 N N . TYR A 1 748 ? 13.848 11.989 21.164 1.00 77.62 748 TYR A N 1
ATOM 5858 C CA . TYR A 1 748 ? 13.228 13.293 21.431 1.00 77.62 748 TYR A CA 1
ATOM 5859 C C . TYR A 1 748 ? 13.328 13.688 22.910 1.00 77.62 748 TYR A C 1
ATOM 5861 O O . TYR A 1 748 ? 13.138 12.871 23.822 1.00 77.62 748 TYR A O 1
ATOM 5869 N N . PHE A 1 749 ? 13.582 14.975 23.163 1.00 80.88 749 PHE A N 1
ATOM 5870 C CA . PHE A 1 749 ? 13.546 15.537 24.511 1.00 80.88 749 PHE A CA 1
ATOM 5871 C C . PHE A 1 749 ? 12.138 15.445 25.099 1.00 80.88 749 PHE A C 1
ATOM 5873 O O . PHE A 1 749 ? 11.146 15.773 24.452 1.00 80.88 749 PHE A O 1
ATOM 5880 N N . VAL A 1 750 ? 12.044 15.043 26.366 1.00 84.50 750 VAL A N 1
ATOM 5881 C CA . VAL A 1 750 ? 10.747 14.987 27.040 1.00 84.50 750 VAL A CA 1
ATOM 5882 C C . VAL A 1 750 ? 10.260 16.405 27.358 1.00 84.50 750 VAL A C 1
ATOM 5884 O O . VAL A 1 750 ? 10.928 17.147 28.083 1.00 84.50 750 VAL A O 1
ATOM 5887 N N . ALA A 1 751 ? 9.088 16.773 26.831 1.00 75.50 751 ALA A N 1
ATOM 5888 C CA . ALA A 1 751 ? 8.441 18.058 27.093 1.00 75.50 751 ALA A CA 1
ATOM 5889 C C . ALA A 1 751 ? 8.213 18.306 28.601 1.00 75.50 751 ALA A C 1
ATOM 5891 O O . ALA A 1 751 ? 8.061 17.370 29.386 1.00 75.50 751 ALA A O 1
ATOM 5892 N N . GLU A 1 752 ? 8.141 19.578 29.023 1.00 75.06 752 GLU A N 1
ATOM 5893 C CA . GLU A 1 752 ? 7.977 19.980 30.438 1.00 75.06 752 GLU A CA 1
ATOM 5894 C C . GLU A 1 752 ? 6.658 19.512 31.096 1.00 75.06 752 GLU A C 1
ATOM 5896 O O . GLU A 1 752 ? 6.451 19.704 32.302 1.00 75.06 752 GLU A O 1
ATOM 5901 N N . GLU A 1 753 ? 5.758 18.888 30.338 1.00 77.81 753 GLU A N 1
ATOM 5902 C CA . GLU A 1 753 ? 4.546 18.280 30.870 1.00 77.81 753 GLU A CA 1
ATOM 5903 C C . GLU A 1 753 ? 4.907 17.031 31.690 1.00 77.81 753 GLU A C 1
ATOM 5905 O O . GLU A 1 753 ? 5.463 16.060 31.190 1.00 77.81 753 GLU A O 1
ATOM 5910 N N . GLY A 1 754 ? 4.660 17.088 33.003 1.00 85.56 754 GLY A N 1
ATOM 5911 C CA . GLY A 1 754 ? 5.209 16.134 33.971 1.00 85.56 754 GLY A CA 1
ATOM 5912 C C . GLY A 1 754 ? 5.025 14.655 33.603 1.00 85.56 754 GLY A C 1
ATOM 5913 O O . GLY A 1 754 ? 3.902 14.179 33.448 1.00 85.56 754 GLY A O 1
ATOM 5914 N N . ILE A 1 755 ? 6.139 13.919 33.575 1.00 94.06 755 ILE A N 1
ATOM 5915 C CA . ILE A 1 755 ? 6.201 12.501 33.201 1.00 94.06 755 ILE A CA 1
ATOM 5916 C C . ILE A 1 755 ? 5.554 11.642 34.300 1.00 94.06 755 ILE A C 1
ATOM 5918 O O . ILE A 1 755 ? 5.916 11.777 35.480 1.00 94.06 755 ILE A O 1
ATOM 5922 N N . PRO A 1 756 ? 4.611 10.743 33.968 1.00 94.25 756 PRO A N 1
ATOM 5923 C CA . PRO A 1 756 ? 3.960 9.906 34.965 1.00 94.25 756 PRO A CA 1
ATOM 5924 C C . PRO A 1 756 ? 4.922 8.874 35.576 1.00 94.25 756 PRO A C 1
ATOM 5926 O O . PRO A 1 756 ? 5.799 8.317 34.919 1.00 94.25 756 PRO A O 1
ATOM 5929 N N . VAL A 1 757 ? 4.720 8.568 36.864 1.00 95.94 757 VAL A N 1
ATOM 5930 C CA . VAL A 1 757 ? 5.400 7.446 37.535 1.00 95.94 757 VAL A CA 1
ATOM 5931 C C . VAL A 1 757 ? 5.016 6.140 36.838 1.00 95.94 757 VAL A C 1
ATOM 5933 O O . VAL A 1 757 ? 3.830 5.837 36.718 1.00 95.94 757 VAL A O 1
ATOM 5936 N N . GLY A 1 758 ? 6.018 5.357 36.447 1.00 94.94 758 GLY A N 1
ATOM 5937 C CA . GLY A 1 758 ? 5.880 4.110 35.700 1.00 94.94 758 GLY A CA 1
ATOM 5938 C C . GLY A 1 758 ? 6.185 4.225 34.207 1.00 94.94 758 GLY A C 1
ATOM 5939 O O . GLY A 1 758 ? 6.210 3.188 33.561 1.00 94.94 758 GLY A O 1
ATOM 5940 N N . ALA A 1 759 ? 6.430 5.428 33.673 1.00 95.50 759 ALA A N 1
ATOM 5941 C CA . ALA A 1 759 ? 6.868 5.592 32.286 1.00 95.50 759 ALA A CA 1
ATOM 5942 C C . ALA A 1 759 ? 8.240 4.937 32.056 1.00 95.50 759 ALA A C 1
ATOM 5944 O O . ALA A 1 759 ? 9.131 5.072 32.905 1.00 95.50 759 ALA A O 1
ATOM 5945 N N . GLU A 1 760 ? 8.383 4.253 30.922 1.00 96.19 760 GLU A N 1
ATOM 5946 C CA . GLU A 1 760 ? 9.643 3.695 30.424 1.00 96.19 760 GLU A CA 1
ATOM 5947 C C . GLU A 1 760 ? 10.238 4.687 29.416 1.00 96.19 760 GLU A C 1
ATOM 5949 O O . GLU A 1 760 ? 9.538 5.151 28.520 1.00 96.19 760 GLU A O 1
ATOM 5954 N N . LEU A 1 761 ? 11.487 5.095 29.629 1.00 96.44 761 LEU A N 1
ATOM 5955 C CA . LEU A 1 761 ? 12.174 6.156 28.886 1.00 96.44 761 LEU A CA 1
ATOM 5956 C C . LEU A 1 761 ? 13.660 5.819 28.747 1.00 96.44 761 LEU A C 1
ATOM 5958 O O . LEU A 1 761 ? 14.164 4.926 29.427 1.00 96.44 761 LEU A O 1
ATOM 5962 N N . LEU A 1 762 ? 14.386 6.599 27.953 1.00 96.38 762 LEU A N 1
ATOM 5963 C CA . LEU A 1 762 ? 15.844 6.594 27.930 1.00 96.38 762 LEU A CA 1
ATOM 5964 C C . LEU A 1 762 ? 16.385 7.628 28.926 1.00 96.38 762 LEU A C 1
ATOM 5966 O O . LEU A 1 762 ? 16.083 8.816 28.847 1.00 96.38 762 LEU A O 1
ATOM 5970 N N . GLY A 1 763 ? 17.191 7.185 29.890 1.00 96.62 763 GLY A N 1
ATOM 5971 C CA . GLY A 1 763 ? 17.791 8.026 30.924 1.00 96.62 763 GLY A CA 1
ATOM 5972 C C . GLY A 1 763 ? 19.306 8.125 30.789 1.00 96.62 763 GLY A C 1
ATOM 5973 O O . GLY A 1 763 ? 19.996 7.107 30.751 1.00 96.62 763 GLY A O 1
ATOM 5974 N N . ARG A 1 764 ? 19.848 9.347 30.778 1.00 96.31 764 ARG A N 1
ATOM 5975 C CA . ARG A 1 764 ? 21.295 9.589 30.723 1.00 96.31 764 ARG A CA 1
ATOM 5976 C C . ARG A 1 764 ? 21.953 9.335 32.075 1.00 96.31 764 ARG A C 1
ATOM 5978 O O . ARG A 1 764 ? 21.790 10.121 33.015 1.00 96.31 764 ARG A O 1
ATOM 5985 N N . LYS A 1 765 ? 22.750 8.276 32.169 1.00 95.44 765 LYS A N 1
ATOM 5986 C CA . LYS A 1 765 ? 23.435 7.896 33.406 1.00 95.44 765 LYS A CA 1
ATOM 5987 C C . LYS A 1 765 ? 24.606 8.829 33.710 1.00 95.44 765 LYS A C 1
ATOM 5989 O O . LYS A 1 765 ? 25.363 9.220 32.821 1.00 95.44 765 LYS A O 1
ATOM 5994 N N . SER A 1 766 ? 24.772 9.227 34.973 1.00 92.31 766 SER A N 1
ATOM 5995 C CA . SER A 1 766 ? 25.748 10.277 35.311 1.00 92.31 766 SER A CA 1
ATOM 5996 C C . SER A 1 766 ? 27.215 9.826 35.315 1.00 92.31 766 SER A C 1
ATOM 5998 O O . SER A 1 766 ? 28.112 10.676 35.300 1.00 92.31 766 SER A O 1
ATOM 6000 N N . ASP A 1 767 ? 27.488 8.519 35.373 1.00 92.19 767 ASP A N 1
ATOM 6001 C CA . ASP A 1 767 ? 28.844 7.971 35.481 1.00 92.19 767 ASP A CA 1
ATOM 6002 C C . ASP A 1 767 ? 29.547 7.807 34.126 1.00 92.19 767 ASP A C 1
ATOM 6004 O O . ASP A 1 767 ? 30.758 8.047 34.052 1.00 92.19 767 ASP A O 1
ATOM 6008 N N . ASP A 1 768 ? 28.812 7.442 33.078 1.00 92.19 768 ASP A N 1
ATOM 6009 C CA . ASP A 1 768 ? 29.321 7.251 31.716 1.00 92.19 768 ASP A CA 1
ATOM 6010 C C . ASP A 1 768 ? 28.747 8.238 30.685 1.00 92.19 768 ASP A C 1
ATOM 6012 O O . ASP A 1 768 ? 29.370 8.447 29.644 1.00 92.19 768 ASP A O 1
ATOM 6016 N N . 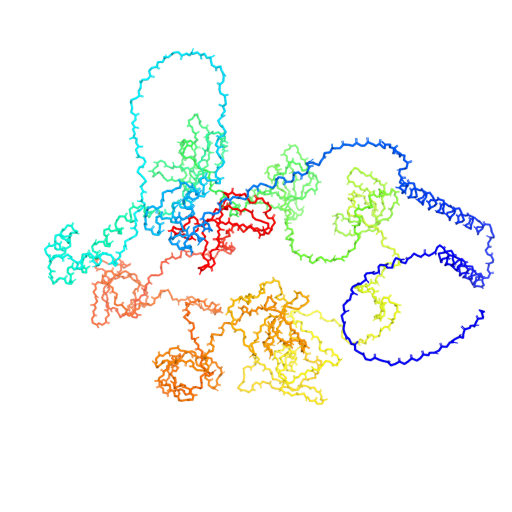GLY A 1 769 ? 27.636 8.910 31.000 1.00 93.56 769 GLY A N 1
ATOM 6017 C CA . GLY A 1 769 ? 26.978 9.867 30.118 1.00 93.56 769 GLY A CA 1
ATOM 6018 C C . GLY A 1 769 ? 26.180 9.233 28.980 1.00 93.56 769 GLY A C 1
ATOM 6019 O O . GLY A 1 769 ? 25.780 9.991 28.094 1.00 93.56 769 GLY A O 1
ATOM 6020 N N . GLN A 1 770 ? 25.967 7.913 28.999 1.00 94.50 770 GLN A N 1
ATOM 6021 C CA . GLN A 1 770 ? 25.193 7.164 28.004 1.00 94.50 770 GLN A CA 1
ATOM 6022 C C . GLN A 1 770 ? 23.714 7.070 28.406 1.00 94.50 770 GLN A C 1
ATOM 6024 O O . GLN A 1 770 ? 23.381 7.169 29.592 1.00 94.50 770 GLN A O 1
ATOM 6029 N N . TYR A 1 771 ? 22.834 6.906 27.418 1.00 94.25 771 TYR A N 1
ATOM 6030 C CA . TYR A 1 771 ? 21.410 6.659 27.631 1.00 94.25 771 TYR A CA 1
ATOM 6031 C C . TYR A 1 771 ? 21.150 5.162 27.808 1.00 94.25 771 TYR A C 1
ATOM 6033 O O . TYR A 1 771 ? 21.797 4.326 27.184 1.00 94.25 771 TYR A O 1
ATOM 6041 N N . TYR A 1 772 ? 20.228 4.838 28.705 1.00 95.56 772 TYR A N 1
ATOM 6042 C CA . TYR A 1 772 ? 19.811 3.475 29.014 1.00 95.56 772 TYR A CA 1
ATOM 6043 C C . TYR A 1 772 ? 18.327 3.463 29.345 1.00 95.56 772 TYR A C 1
ATOM 6045 O O . TYR A 1 772 ? 17.805 4.461 29.841 1.00 95.56 772 TYR A O 1
ATOM 6053 N N . ASP A 1 773 ? 17.700 2.303 29.215 1.00 95.75 773 ASP A N 1
ATOM 6054 C CA . ASP A 1 773 ? 16.309 2.106 29.606 1.00 95.75 773 ASP A CA 1
ATOM 6055 C C . ASP A 1 773 ? 16.125 2.367 31.096 1.00 95.75 773 ASP A C 1
ATOM 6057 O O . ASP A 1 773 ? 16.799 1.783 31.963 1.00 95.75 773 ASP A O 1
ATOM 6061 N N . VAL A 1 774 ? 15.196 3.264 31.396 1.00 96.94 774 VAL A N 1
ATOM 6062 C CA . VAL A 1 774 ? 14.824 3.629 32.748 1.00 96.94 774 VAL A CA 1
ATOM 6063 C C . VAL A 1 774 ? 13.321 3.608 32.945 1.00 96.94 774 VAL A C 1
ATOM 6065 O O . VAL A 1 774 ? 12.550 3.994 32.077 1.00 96.94 774 VAL A O 1
ATOM 6068 N N . VAL A 1 775 ? 12.904 3.236 34.153 1.00 96.88 775 VAL A N 1
ATOM 6069 C CA . VAL A 1 775 ? 11.515 3.368 34.609 1.00 96.88 775 VAL A CA 1
ATOM 6070 C C . VAL A 1 775 ? 11.433 4.462 35.664 1.00 96.88 775 VAL A C 1
ATOM 6072 O O . VAL A 1 775 ? 12.184 4.440 36.648 1.00 96.88 775 VAL A O 1
ATOM 6075 N N . ILE A 1 776 ? 10.506 5.408 35.505 1.00 97.38 776 ILE A N 1
ATOM 6076 C CA . ILE A 1 776 ? 10.278 6.475 36.490 1.00 97.38 776 ILE A CA 1
ATOM 6077 C C . ILE A 1 776 ? 9.624 5.887 37.754 1.00 97.38 776 ILE A C 1
ATOM 6079 O O . ILE A 1 776 ? 8.452 5.523 37.743 1.00 97.38 776 ILE A O 1
ATOM 6083 N N . GLU A 1 777 ? 10.341 5.818 38.880 1.00 97.31 777 GLU A N 1
ATOM 6084 C CA . GLU A 1 777 ? 9.799 5.314 40.157 1.00 97.31 777 GLU A CA 1
ATOM 6085 C C . GLU A 1 777 ? 9.106 6.411 40.990 1.00 97.31 777 GLU A C 1
ATOM 6087 O O . GLU A 1 777 ? 8.164 6.125 41.735 1.00 97.31 777 GLU A O 1
ATOM 6092 N N . GLU A 1 778 ? 9.586 7.658 40.930 1.00 96.94 778 GLU A N 1
ATOM 6093 C CA . GLU A 1 778 ? 9.090 8.769 41.757 1.00 96.94 778 GLU A CA 1
ATOM 6094 C C . GLU A 1 778 ? 9.438 10.128 41.123 1.00 96.94 778 GLU A C 1
ATOM 6096 O O . GLU A 1 778 ? 10.582 10.358 40.743 1.00 96.94 778 GLU A O 1
ATOM 6101 N N . VAL A 1 779 ? 8.480 11.059 41.058 1.00 96.44 779 VAL A N 1
ATOM 6102 C CA . VAL A 1 779 ? 8.736 12.458 40.660 1.00 96.44 779 VAL A CA 1
ATOM 6103 C C . VAL A 1 779 ? 9.209 13.242 41.886 1.00 96.44 779 VAL A C 1
ATOM 6105 O O . VAL A 1 779 ? 8.524 13.261 42.915 1.00 96.44 779 VAL A O 1
ATOM 6108 N N . THR A 1 780 ? 10.375 13.881 41.805 1.00 96.19 780 THR A N 1
ATOM 6109 C CA . THR A 1 780 ? 10.961 14.660 42.906 1.00 96.19 780 THR A CA 1
ATOM 6110 C C . THR A 1 780 ? 10.778 16.165 42.681 1.00 96.19 780 THR A C 1
ATOM 6112 O O . THR A 1 780 ? 10.267 16.609 41.660 1.00 96.19 780 THR A O 1
ATOM 6115 N N . GLU A 1 781 ? 11.178 16.994 43.653 1.00 93.25 781 GLU A N 1
ATOM 6116 C CA . GLU A 1 781 ? 11.153 18.460 43.484 1.00 93.25 781 GLU A CA 1
ATOM 6117 C C . GLU A 1 781 ? 12.187 18.961 42.456 1.00 93.25 781 GLU A C 1
ATOM 6119 O O . GLU A 1 781 ? 12.108 20.111 42.029 1.00 93.25 781 GLU A O 1
ATOM 6124 N N . THR A 1 782 ? 13.177 18.133 42.109 1.00 93.94 782 THR A N 1
ATOM 6125 C CA . THR A 1 782 ? 14.342 18.503 41.291 1.00 93.94 782 THR A CA 1
ATOM 6126 C C . THR A 1 782 ? 14.478 17.701 39.997 1.00 93.94 782 THR A C 1
ATOM 6128 O O . THR A 1 782 ? 15.385 17.992 39.221 1.00 93.94 782 THR A O 1
ATOM 6131 N N . GLY A 1 783 ? 13.596 16.732 39.750 1.00 95.56 783 GLY A N 1
ATOM 6132 C CA . GLY A 1 783 ? 13.639 15.861 38.580 1.00 95.56 783 GLY A CA 1
ATOM 6133 C C . GLY A 1 783 ? 12.864 14.567 38.818 1.00 95.56 783 GLY A C 1
ATOM 6134 O O . GLY A 1 783 ? 11.774 14.574 39.394 1.00 95.56 783 GLY A O 1
ATOM 6135 N N . TYR A 1 784 ? 13.447 13.450 38.399 1.00 97.69 784 TYR A N 1
ATOM 6136 C CA . TYR A 1 784 ? 12.821 12.137 38.421 1.00 97.69 784 TYR A CA 1
ATOM 6137 C C . TYR A 1 784 ? 13.765 11.108 39.021 1.00 97.69 784 TYR A C 1
ATOM 6139 O O . TYR A 1 784 ? 14.931 11.007 38.649 1.00 97.69 784 TYR A O 1
ATOM 6147 N N . ARG A 1 785 ? 13.257 10.315 39.958 1.00 97.56 785 ARG A N 1
ATOM 6148 C CA . ARG A 1 785 ? 13.958 9.144 40.460 1.00 97.56 785 ARG A CA 1
ATOM 6149 C C . ARG A 1 785 ? 13.657 7.971 39.545 1.00 97.56 785 ARG A C 1
ATOM 6151 O O . ARG A 1 785 ? 12.508 7.538 39.460 1.00 97.56 785 ARG A O 1
ATOM 6158 N N . VAL A 1 786 ? 14.694 7.454 38.909 1.00 97.38 786 VAL A N 1
ATOM 6159 C CA . VAL A 1 786 ? 14.584 6.443 37.863 1.00 97.38 786 VAL A CA 1
ATOM 6160 C C . VAL A 1 786 ? 15.289 5.148 38.260 1.00 97.38 786 VAL A C 1
ATOM 6162 O O . VAL A 1 786 ? 16.213 5.158 39.082 1.00 97.38 786 VAL A O 1
ATOM 6165 N N . LEU A 1 787 ? 14.834 4.031 37.699 1.00 96.88 787 LEU A N 1
ATOM 6166 C CA . LEU A 1 787 ? 15.435 2.706 37.830 1.00 96.88 787 LEU A CA 1
ATOM 6167 C C . LEU A 1 787 ? 15.961 2.258 36.467 1.00 96.88 787 LEU A C 1
ATOM 6169 O O . LEU A 1 787 ? 15.157 2.052 35.567 1.00 96.88 787 LEU A O 1
ATOM 6173 N N . PHE A 1 788 ? 17.270 2.048 36.345 1.00 95.69 788 PHE A N 1
ATOM 6174 C CA . PHE A 1 788 ? 17.886 1.514 35.128 1.00 95.69 788 PHE A CA 1
ATOM 6175 C C . PHE A 1 788 ? 17.576 0.019 34.977 1.00 95.69 788 PHE A C 1
ATOM 6177 O O . PHE A 1 788 ? 18.033 -0.789 35.795 1.00 95.69 788 PHE A O 1
ATOM 6184 N N . THR A 1 789 ? 16.800 -0.355 33.960 1.00 92.75 789 THR A N 1
ATOM 6185 C CA . THR A 1 789 ? 16.302 -1.729 33.758 1.00 92.75 789 THR A CA 1
ATOM 6186 C C . THR A 1 789 ? 17.298 -2.629 33.030 1.00 92.75 789 THR A C 1
ATOM 6188 O O . THR A 1 789 ? 17.359 -3.819 33.338 1.00 92.75 789 THR A O 1
ATOM 6191 N N . ALA A 1 790 ? 18.155 -2.075 32.166 1.00 84.44 790 ALA A N 1
ATOM 6192 C CA . ALA A 1 790 ? 19.159 -2.833 31.407 1.00 84.44 790 ALA A CA 1
ATOM 6193 C C . ALA A 1 790 ? 20.354 -3.349 32.248 1.00 84.44 790 ALA A C 1
ATOM 6195 O O . ALA A 1 790 ? 21.133 -4.193 31.800 1.00 84.44 790 ALA A O 1
ATOM 6196 N N . TYR A 1 791 ? 20.524 -2.878 33.490 1.00 80.56 791 TYR A N 1
ATOM 6197 C CA . TYR A 1 791 ? 21.625 -3.301 34.363 1.00 80.56 791 TYR A CA 1
ATOM 6198 C C . TYR A 1 791 ? 21.232 -4.499 35.248 1.00 80.56 791 TYR A C 1
ATOM 6200 O O . TYR A 1 791 ? 20.512 -4.351 36.235 1.00 80.56 791 TYR A O 1
ATOM 6208 N N . GLU A 1 792 ? 21.796 -5.684 34.964 1.00 58.38 792 GLU A N 1
ATOM 6209 C CA . GLU A 1 792 ? 21.607 -6.945 35.715 1.00 58.38 792 GLU A CA 1
ATOM 6210 C C . GLU A 1 792 ? 22.260 -6.952 37.126 1.00 58.38 792 GLU A C 1
ATOM 6212 O O . GLU A 1 792 ? 23.066 -7.818 37.489 1.00 58.38 792 GLU A O 1
ATOM 6217 N N . GLY A 1 793 ? 21.930 -5.971 37.965 1.00 68.75 793 GLY A N 1
ATOM 6218 C CA . GLY A 1 793 ? 22.224 -5.968 39.396 1.00 68.75 793 GLY A CA 1
ATOM 6219 C C . GLY A 1 793 ? 20.995 -6.384 40.201 1.00 68.75 793 GLY A C 1
ATOM 6220 O O . GLY A 1 793 ? 19.905 -5.890 39.952 1.00 68.75 793 GLY A O 1
ATOM 6221 N N . GLU A 1 794 ? 21.167 -7.235 41.220 1.00 67.44 794 GLU A N 1
ATOM 6222 C CA . GLU A 1 794 ? 20.080 -7.792 42.062 1.00 67.44 794 GLU A CA 1
ATOM 6223 C C . GLU A 1 794 ? 19.187 -6.728 42.749 1.00 67.44 794 GLU A C 1
ATOM 6225 O O . GLU A 1 794 ? 18.125 -7.067 43.266 1.00 67.44 794 GLU A O 1
ATOM 6230 N N . ASP A 1 795 ? 19.595 -5.453 42.730 1.00 76.19 795 ASP A N 1
ATOM 6231 C CA . ASP A 1 795 ? 18.857 -4.322 43.295 1.00 76.19 795 ASP A CA 1
ATOM 6232 C C . ASP A 1 795 ? 18.501 -3.215 42.273 1.00 76.19 795 ASP A C 1
ATOM 6234 O O . ASP A 1 795 ? 17.761 -2.305 42.652 1.00 76.19 795 ASP A O 1
ATOM 6238 N N . GLY A 1 796 ? 18.964 -3.289 41.014 1.00 76.06 796 GLY A N 1
ATOM 6239 C CA . GLY A 1 796 ? 18.862 -2.224 40.000 1.00 76.06 796 GLY A CA 1
ATOM 6240 C C . GLY A 1 796 ? 19.562 -0.912 40.400 1.00 76.06 796 GLY A C 1
ATOM 6241 O O . GLY A 1 796 ? 19.580 -0.528 41.574 1.00 76.06 796 GLY A O 1
ATOM 6242 N N . ASP A 1 797 ? 20.188 -0.219 39.448 1.00 91.38 797 ASP A N 1
ATOM 6243 C CA . ASP A 1 797 ? 20.810 1.082 39.734 1.00 91.38 797 ASP A CA 1
ATOM 6244 C C . ASP A 1 797 ? 19.719 2.162 39.757 1.00 91.38 797 ASP A C 1
ATOM 6246 O O . ASP A 1 797 ? 18.873 2.210 38.865 1.00 91.38 797 ASP A O 1
ATOM 6250 N N . ARG A 1 798 ? 19.685 2.985 40.810 1.00 95.56 798 ARG A N 1
ATOM 6251 C CA . ARG A 1 798 ? 18.677 4.045 40.972 1.00 95.56 798 ARG A CA 1
ATOM 6252 C C . ARG A 1 798 ? 19.358 5.388 41.068 1.00 95.56 798 ARG A C 1
ATOM 6254 O O . ARG A 1 798 ? 20.196 5.587 41.950 1.00 95.56 798 ARG A O 1
ATOM 6261 N N . GLU A 1 799 ? 18.900 6.327 40.260 1.00 96.75 799 GLU A N 1
ATOM 6262 C CA . GLU A 1 799 ? 19.454 7.673 40.201 1.00 96.75 799 GLU A CA 1
ATOM 6263 C C . GLU A 1 799 ? 18.342 8.724 40.141 1.00 96.75 799 GLU A C 1
ATOM 6265 O O . GLU A 1 799 ? 17.201 8.418 39.810 1.00 96.75 799 GLU A O 1
ATOM 6270 N N . GLU A 1 800 ? 18.658 9.956 40.536 1.00 97.56 800 GLU A N 1
ATOM 6271 C CA . GLU A 1 800 ? 17.777 11.106 40.348 1.00 97.56 800 GLU A CA 1
ATOM 6272 C C . GLU A 1 800 ? 18.291 11.906 39.148 1.00 97.56 800 GLU A C 1
ATOM 6274 O O . GLU A 1 800 ? 19.382 12.475 39.214 1.00 97.56 800 GLU A O 1
ATOM 6279 N N . LEU A 1 801 ? 17.524 11.908 38.059 1.00 96.75 801 LEU A N 1
ATOM 6280 C CA . LEU A 1 801 ? 17.854 12.574 36.805 1.00 96.75 801 LEU A CA 1
ATOM 6281 C C . LEU A 1 801 ? 17.012 13.849 36.635 1.00 96.75 801 LEU A C 1
ATOM 6283 O O . LEU A 1 801 ? 15.810 13.826 36.919 1.00 96.75 801 LEU A O 1
ATOM 6287 N N . PRO A 1 802 ? 17.602 14.973 36.192 1.00 96.75 802 PRO A N 1
ATOM 6288 C CA . PRO A 1 802 ? 16.823 16.120 35.731 1.00 96.75 802 PRO A CA 1
ATOM 6289 C C . PRO A 1 802 ? 16.061 15.764 34.441 1.00 96.75 802 PRO A C 1
ATOM 6291 O O . PRO A 1 802 ? 16.425 14.817 33.750 1.00 96.75 802 PRO A O 1
ATOM 6294 N N . ILE A 1 803 ? 15.012 16.523 34.102 1.00 95.50 803 ILE A N 1
ATOM 6295 C CA . ILE A 1 803 ? 14.194 16.264 32.898 1.00 95.50 803 ILE A CA 1
ATOM 6296 C C . ILE A 1 803 ? 15.025 16.278 31.606 1.00 95.50 803 ILE A C 1
ATOM 6298 O O . ILE A 1 803 ? 14.823 15.445 30.738 1.00 95.50 803 ILE A O 1
ATOM 6302 N N . GLU A 1 804 ? 16.042 17.140 31.548 1.00 93.62 80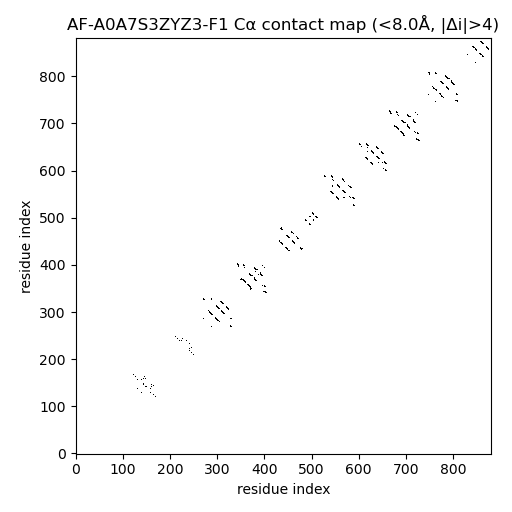4 GLU A N 1
ATOM 6303 C CA . GLU A 1 804 ? 17.004 17.266 30.442 1.00 93.62 804 GLU A CA 1
ATOM 6304 C C . GLU A 1 804 ? 17.870 16.010 30.209 1.00 93.62 804 GLU A C 1
ATOM 6306 O O . GLU A 1 804 ? 18.624 15.947 29.243 1.00 93.62 804 GLU A O 1
ATOM 6311 N N . HIS A 1 805 ? 17.802 15.017 31.102 1.00 96.50 805 HIS A N 1
ATOM 6312 C CA . HIS A 1 805 ? 18.482 13.725 30.977 1.00 96.50 805 HIS A CA 1
ATOM 6313 C C . HIS A 1 805 ? 17.521 12.579 30.624 1.00 96.50 805 HIS A C 1
ATOM 6315 O O . HIS A 1 805 ? 17.936 11.422 30.681 1.00 96.50 805 HIS A O 1
ATOM 6321 N N . LEU A 1 806 ? 16.257 12.870 30.312 1.00 96.19 806 LEU A N 1
ATOM 6322 C CA . LEU A 1 806 ? 15.266 11.885 29.890 1.00 96.19 806 LEU A CA 1
ATOM 6323 C C . LEU A 1 806 ? 14.894 12.117 28.421 1.00 96.19 806 LEU A C 1
ATOM 6325 O O . LEU A 1 806 ? 14.712 13.262 28.006 1.00 96.19 806 LEU A O 1
ATOM 6329 N N . ARG A 1 807 ? 14.770 11.030 27.661 1.00 95.50 807 ARG A N 1
ATOM 6330 C CA . ARG A 1 807 ? 14.345 11.005 26.255 1.00 95.50 807 ARG A CA 1
ATOM 6331 C C . ARG A 1 807 ? 13.266 9.940 26.051 1.00 95.50 807 ARG A C 1
ATOM 6333 O O . ARG A 1 807 ? 13.260 8.938 26.772 1.00 95.50 807 ARG A O 1
ATOM 6340 N N . TYR A 1 808 ? 12.349 10.160 25.111 1.00 91.94 808 TYR A N 1
ATOM 6341 C CA . TYR A 1 808 ? 11.439 9.101 24.662 1.00 91.94 808 TYR A CA 1
ATOM 6342 C C . TYR A 1 808 ? 12.204 8.077 23.816 1.00 91.94 808 TYR A C 1
ATOM 6344 O O . TYR A 1 808 ? 13.199 8.419 23.178 1.00 91.94 808 TYR A O 1
ATOM 6352 N N . TYR A 1 809 ? 11.757 6.821 23.866 1.00 81.88 809 TYR A N 1
ATOM 6353 C CA . TYR A 1 809 ? 12.195 5.793 22.925 1.00 81.88 809 TYR A CA 1
ATOM 6354 C C . TYR A 1 809 ? 11.782 6.235 21.516 1.00 81.88 809 TYR A C 1
ATOM 6356 O O . TYR A 1 809 ? 10.625 6.621 21.338 1.00 81.88 809 TYR A O 1
ATOM 6364 N N . TYR A 1 810 ? 12.690 6.162 20.542 1.00 68.94 810 TYR A N 1
ATOM 6365 C CA . TYR A 1 810 ? 12.241 5.931 19.173 1.00 68.94 810 TYR A CA 1
ATOM 6366 C C . TYR A 1 810 ? 11.624 4.529 19.197 1.00 68.94 810 TYR A C 1
ATOM 6368 O O . TYR A 1 810 ? 12.309 3.611 19.652 1.00 68.94 810 TYR A O 1
ATOM 6376 N N . PRO A 1 811 ? 10.343 4.319 18.847 1.00 58.03 811 PRO A N 1
ATOM 6377 C CA . PRO A 1 811 ? 9.987 2.985 18.384 1.00 58.03 811 PRO A CA 1
ATOM 6378 C C . PRO A 1 811 ? 10.998 2.676 17.280 1.00 58.03 811 PRO A C 1
ATOM 6380 O O . PRO A 1 811 ? 11.211 3.533 16.428 1.00 58.03 811 PRO A O 1
ATOM 6383 N N . ASP A 1 812 ? 11.715 1.559 17.385 1.00 47.25 812 ASP A N 1
ATOM 6384 C CA . ASP A 1 812 ? 12.588 1.124 16.302 1.00 47.25 812 ASP A CA 1
ATOM 6385 C C . ASP A 1 812 ? 11.688 1.035 15.053 1.00 47.25 812 ASP A C 1
ATOM 6387 O O . ASP A 1 812 ? 10.918 0.084 14.918 1.00 47.25 812 ASP A O 1
ATOM 6391 N N . GLU A 1 813 ? 11.713 2.053 14.188 1.00 45.31 813 GLU A N 1
ATOM 6392 C CA . GLU A 1 813 ? 11.623 1.805 12.758 1.00 45.31 813 GLU A CA 1
ATOM 6393 C C . GLU A 1 813 ? 12.785 0.856 12.515 1.00 45.31 813 GLU A C 1
ATOM 6395 O O . GLU A 1 813 ? 13.937 1.169 12.839 1.00 45.31 813 GLU A O 1
ATOM 6400 N N . GLU A 1 814 ? 12.449 -0.391 12.187 1.00 44.06 814 GLU A N 1
ATOM 6401 C CA . GLU A 1 814 ? 13.440 -1.415 11.919 1.00 44.06 814 GLU A CA 1
ATOM 6402 C C . GLU A 1 814 ? 14.394 -0.833 10.886 1.00 44.06 814 GLU A C 1
ATOM 6404 O O . GLU A 1 814 ? 13.999 -0.598 9.758 1.00 44.06 814 GLU A O 1
ATOM 6409 N N . GLY A 1 815 ? 15.615 -0.509 11.319 1.00 39.66 815 GLY A N 1
ATOM 6410 C CA . GLY A 1 815 ? 16.582 0.146 10.463 1.00 39.66 815 GLY A CA 1
ATOM 6411 C C . GLY A 1 815 ? 16.799 -0.676 9.204 1.00 39.66 815 GLY A C 1
ATOM 6412 O O . GLY A 1 815 ? 17.397 -1.759 9.268 1.00 39.66 815 GLY A O 1
ATOM 6413 N N . ASP A 1 816 ? 16.340 -0.111 8.095 1.00 40.31 816 ASP A N 1
ATOM 6414 C CA . ASP A 1 816 ? 16.726 -0.440 6.738 1.00 40.31 816 ASP A CA 1
ATOM 6415 C C . ASP A 1 816 ? 18.236 -0.243 6.655 1.00 40.31 816 ASP A C 1
ATOM 6417 O O . ASP A 1 816 ? 18.780 0.856 6.548 1.00 40.31 816 ASP A O 1
ATOM 6421 N N . GLY A 1 817 ? 18.953 -1.339 6.871 1.00 38.66 817 GLY A N 1
ATOM 6422 C CA . GLY A 1 817 ? 20.382 -1.360 6.665 1.00 38.66 817 GLY A CA 1
ATOM 6423 C C . GLY A 1 817 ? 20.639 -1.331 5.174 1.00 38.66 817 GLY A C 1
ATOM 6424 O O . GLY A 1 817 ? 20.561 -2.395 4.577 1.00 38.66 817 GLY A O 1
ATOM 6425 N N . ASP A 1 818 ? 20.979 -0.152 4.649 1.00 44.19 818 ASP A N 1
ATOM 6426 C CA . ASP A 1 818 ? 21.769 0.102 3.436 1.00 44.19 818 ASP A CA 1
ATOM 6427 C C . ASP A 1 818 ? 21.877 -1.107 2.480 1.00 44.19 818 ASP A C 1
ATOM 6429 O O . ASP A 1 818 ? 22.937 -1.737 2.379 1.00 44.19 818 ASP A O 1
ATOM 6433 N N . ASP A 1 819 ? 20.795 -1.433 1.784 1.00 38.53 819 ASP A N 1
ATOM 6434 C CA . ASP A 1 819 ? 20.862 -2.068 0.475 1.00 38.53 819 ASP A CA 1
ATOM 6435 C C . ASP A 1 819 ? 20.084 -1.123 -0.453 1.00 38.53 819 ASP A C 1
ATOM 6437 O O . ASP A 1 819 ? 18.883 -0.930 -0.301 1.00 38.53 819 ASP A O 1
ATOM 6441 N N . ASP A 1 820 ? 20.844 -0.442 -1.315 1.00 51.91 820 ASP A N 1
ATOM 6442 C CA . ASP A 1 820 ? 20.368 0.440 -2.377 1.00 51.91 820 ASP A CA 1
ATOM 6443 C C . ASP A 1 820 ? 19.263 -0.248 -3.213 1.00 51.91 820 ASP A C 1
ATOM 6445 O O . ASP A 1 820 ? 19.376 -1.442 -3.499 1.00 51.91 820 ASP A O 1
ATOM 6449 N N . ASP A 1 821 ? 18.288 0.554 -3.661 1.00 48.41 821 ASP A N 1
ATOM 6450 C CA . ASP A 1 821 ? 17.204 0.262 -4.620 1.00 48.41 821 ASP A CA 1
ATOM 6451 C C . ASP A 1 821 ? 15.852 -0.181 -4.010 1.00 48.41 821 ASP A C 1
ATOM 6453 O O . ASP A 1 821 ? 15.555 -1.369 -3.986 1.00 48.41 821 ASP A O 1
ATOM 6457 N N . GLU A 1 822 ? 14.996 0.772 -3.605 1.00 40.22 822 GLU A N 1
ATOM 6458 C CA . GLU A 1 822 ? 13.525 0.671 -3.752 1.00 40.22 822 GLU A CA 1
ATOM 6459 C C . GLU A 1 822 ? 12.850 2.030 -3.451 1.00 40.22 822 GLU A C 1
ATOM 6461 O O . GLU A 1 822 ? 12.621 2.402 -2.302 1.00 40.22 822 GLU A O 1
ATOM 6466 N N . GLU A 1 823 ? 12.555 2.798 -4.507 1.00 42.66 823 GLU A N 1
ATOM 6467 C CA . GLU A 1 823 ? 11.560 3.877 -4.462 1.00 42.66 823 GLU A CA 1
ATOM 6468 C C . GLU A 1 823 ? 10.177 3.232 -4.297 1.00 42.66 823 GLU A C 1
ATOM 6470 O O . GLU A 1 823 ? 9.675 2.556 -5.195 1.00 42.66 823 GLU A O 1
ATOM 6475 N N . GLY A 1 824 ? 9.597 3.378 -3.106 1.00 36.91 824 GLY A N 1
ATOM 6476 C CA . GLY A 1 824 ? 8.223 2.996 -2.809 1.00 36.91 824 GLY A CA 1
ATOM 6477 C C . GLY A 1 824 ? 7.291 4.187 -2.992 1.00 36.91 824 GLY A C 1
ATOM 6478 O O . GLY A 1 824 ? 6.979 4.870 -2.018 1.00 36.91 824 GLY A O 1
ATOM 6479 N N . ASP A 1 825 ? 6.828 4.406 -4.221 1.00 39.47 825 ASP A N 1
ATOM 6480 C CA . ASP A 1 825 ? 5.713 5.308 -4.517 1.00 39.47 825 ASP A CA 1
ATOM 6481 C C . ASP A 1 825 ? 4.407 4.666 -4.031 1.00 39.47 825 ASP A C 1
ATOM 6483 O O . ASP A 1 825 ? 3.728 3.915 -4.732 1.00 39.47 825 ASP A O 1
ATOM 6487 N N . GLY A 1 826 ? 4.070 4.933 -2.772 1.00 40.47 826 GLY A N 1
ATOM 6488 C CA . GLY A 1 826 ? 2.773 4.624 -2.180 1.00 40.47 826 GLY A CA 1
ATOM 6489 C C . GLY A 1 826 ? 1.723 5.674 -2.532 1.00 40.47 826 GLY A C 1
ATOM 6490 O O . GLY A 1 826 ? 1.101 6.225 -1.625 1.00 40.47 826 GLY A O 1
ATOM 6491 N N . ASP A 1 827 ? 1.521 5.952 -3.819 1.00 37.00 827 ASP A N 1
ATOM 6492 C CA . ASP A 1 827 ? 0.362 6.712 -4.272 1.00 37.00 827 ASP A CA 1
ATOM 6493 C C . ASP A 1 827 ? -0.833 5.759 -4.377 1.00 37.00 827 ASP A C 1
ATOM 6495 O O . ASP A 1 827 ? -0.877 4.845 -5.202 1.00 37.00 827 ASP A O 1
ATOM 6499 N N . GLU A 1 828 ? -1.830 5.965 -3.512 1.00 44.22 828 GLU A N 1
ATOM 6500 C CA . GLU A 1 828 ? -3.171 5.400 -3.668 1.00 44.22 828 GLU A CA 1
ATOM 6501 C C . GLU A 1 828 ? -3.798 5.938 -4.970 1.00 44.22 828 GLU A C 1
ATOM 6503 O O . GLU A 1 828 ? -4.636 6.845 -4.966 1.00 44.22 828 GLU A O 1
ATOM 6508 N N . GLU A 1 829 ? -3.408 5.378 -6.116 1.00 40.84 829 GLU A N 1
ATOM 6509 C CA . GLU A 1 829 ? -4.044 5.650 -7.398 1.00 40.84 829 GLU A CA 1
ATOM 6510 C C . GLU A 1 829 ? -5.430 4.992 -7.426 1.00 40.84 829 GLU A C 1
ATOM 6512 O O . GLU A 1 829 ? -5.650 3.872 -7.900 1.00 40.84 829 GLU A O 1
ATOM 6517 N N . GLY A 1 830 ? -6.422 5.724 -6.922 1.00 43.31 830 GLY A N 1
ATOM 6518 C CA . GLY A 1 830 ? -7.805 5.509 -7.309 1.00 43.31 830 GLY A CA 1
ATOM 6519 C C . GLY A 1 830 ? -7.905 5.633 -8.829 1.00 43.31 830 GLY A C 1
ATOM 6520 O O . GLY A 1 830 ? -7.833 6.735 -9.354 1.00 43.31 830 GLY A O 1
ATOM 6521 N N . LEU A 1 831 ? -8.062 4.499 -9.519 1.00 39.84 831 LEU A N 1
ATOM 6522 C CA . LEU A 1 831 ? -8.149 4.358 -10.978 1.00 39.84 831 LEU A CA 1
ATOM 6523 C C . LEU A 1 831 ? -9.003 5.482 -11.605 1.00 39.84 831 LEU A C 1
ATOM 6525 O O . LEU A 1 831 ? -10.239 5.428 -11.604 1.00 39.84 831 LEU A O 1
ATOM 6529 N N . PHE A 1 832 ? -8.341 6.527 -12.109 1.00 45.56 832 PHE A N 1
ATOM 6530 C CA . PHE A 1 832 ? -9.006 7.685 -12.691 1.00 45.56 832 PHE A CA 1
ATOM 6531 C C . PHE A 1 832 ? -9.699 7.265 -13.989 1.00 45.56 832 PHE A C 1
ATOM 6533 O O . PHE A 1 832 ? -9.127 6.631 -14.873 1.00 45.56 832 PHE A O 1
ATOM 6540 N N . VAL A 1 833 ? -10.978 7.611 -14.115 1.00 48.69 833 VAL A N 1
ATOM 6541 C CA . VAL A 1 833 ? -11.738 7.373 -15.343 1.00 48.69 833 VAL A CA 1
ATOM 6542 C C . VAL A 1 833 ? -11.314 8.423 -16.376 1.00 48.69 833 VAL A C 1
ATOM 6544 O O . VAL A 1 833 ? -11.797 9.555 -16.334 1.00 48.69 833 VAL A O 1
ATOM 6547 N N . GLU A 1 834 ? -10.412 8.058 -17.290 1.00 42.44 834 GLU A N 1
ATOM 6548 C CA . GLU A 1 834 ? -9.943 8.931 -18.378 1.00 42.44 834 GLU A CA 1
ATOM 6549 C C . GLU A 1 834 ? -11.090 9.407 -19.301 1.00 42.44 834 GLU A C 1
ATOM 6551 O O . GLU A 1 834 ? -12.120 8.738 -19.457 1.00 42.44 834 GLU A O 1
ATOM 6556 N N . GLU A 1 835 ? -10.894 10.568 -19.947 1.00 48.44 835 GLU A N 1
ATOM 6557 C CA . GLU A 1 835 ? -11.882 11.370 -20.706 1.00 48.44 835 GLU A CA 1
ATOM 6558 C C . GLU A 1 835 ? -12.652 10.641 -21.839 1.00 48.44 835 GLU A C 1
ATOM 6560 O O . GLU A 1 835 ? -13.630 11.191 -22.348 1.00 48.44 835 GLU A O 1
ATOM 6565 N N . ASP A 1 836 ? -12.299 9.401 -22.194 1.00 45.03 836 ASP A N 1
ATOM 6566 C CA . ASP A 1 836 ? -12.876 8.638 -23.316 1.00 45.03 836 ASP A CA 1
ATOM 6567 C C . ASP A 1 836 ? -13.670 7.372 -22.902 1.00 45.03 836 ASP A C 1
ATOM 6569 O O . ASP A 1 836 ? -13.916 6.464 -23.707 1.00 45.03 836 ASP A O 1
ATOM 6573 N N . CYS A 1 837 ? -14.143 7.295 -21.655 1.00 50.78 837 CYS A N 1
ATOM 6574 C CA . CYS A 1 837 ? -14.986 6.186 -21.194 1.00 50.78 837 CYS A CA 1
ATOM 6575 C C . CYS A 1 837 ? -16.452 6.324 -21.665 1.00 50.78 837 CYS A C 1
ATOM 6577 O O . CYS A 1 837 ? -17.343 6.660 -20.885 1.00 50.78 837 CYS A O 1
ATOM 6579 N N . ASP A 1 838 ? -16.730 6.019 -22.938 1.00 64.12 838 ASP A N 1
ATOM 6580 C CA . ASP A 1 838 ? -18.075 6.075 -23.557 1.00 64.12 838 ASP A CA 1
ATOM 6581 C C . ASP A 1 838 ? -19.117 5.089 -22.950 1.00 64.12 838 ASP A C 1
ATOM 6583 O O . ASP A 1 838 ? -20.287 5.102 -23.347 1.00 64.12 838 ASP A O 1
ATOM 6587 N N . ASP A 1 839 ? -18.727 4.230 -21.997 1.00 75.75 839 ASP A N 1
ATOM 6588 C CA . ASP A 1 839 ? -19.503 3.053 -21.569 1.00 75.75 839 ASP A CA 1
ATOM 6589 C C . ASP A 1 839 ? -19.787 2.958 -20.046 1.00 75.75 839 ASP A C 1
ATOM 6591 O O . ASP A 1 839 ? -20.083 1.869 -19.542 1.00 75.75 839 ASP A O 1
ATOM 6595 N N . ILE A 1 840 ? -19.782 4.061 -19.282 1.00 86.62 840 ILE A N 1
ATOM 6596 C CA . ILE A 1 840 ? -20.235 4.013 -17.875 1.00 86.62 840 ILE A CA 1
ATOM 6597 C C . ILE A 1 840 ? -21.762 3.851 -17.822 1.00 86.62 840 ILE A C 1
ATOM 6599 O O . ILE A 1 840 ? -22.530 4.718 -18.249 1.00 86.62 840 ILE A O 1
ATOM 6603 N N . ALA A 1 841 ? -22.227 2.717 -17.297 1.00 90.50 841 ALA A N 1
ATOM 6604 C CA . ALA A 1 841 ? -23.648 2.397 -17.213 1.00 90.50 841 ALA A CA 1
ATOM 6605 C C . ALA A 1 841 ? -24.325 3.029 -15.985 1.00 90.50 841 ALA A C 1
ATOM 6607 O O . ALA A 1 841 ? -23.736 3.142 -14.914 1.00 90.50 841 ALA A O 1
ATOM 6608 N N . VAL A 1 842 ? -25.618 3.351 -16.114 1.00 93.44 842 VAL A N 1
ATOM 6609 C CA . VAL A 1 842 ? -26.474 3.666 -14.956 1.00 93.44 842 VAL A CA 1
ATOM 6610 C C . VAL A 1 842 ? -26.450 2.489 -13.975 1.00 93.44 842 VAL A C 1
ATOM 6612 O O . VAL A 1 842 ? -26.765 1.360 -14.363 1.00 93.44 842 VAL A O 1
ATOM 6615 N N . GLY A 1 843 ? -26.113 2.773 -12.719 1.00 90.56 843 GLY A N 1
ATOM 6616 C CA . GLY A 1 843 ? -25.916 1.803 -11.646 1.00 90.56 843 GLY A CA 1
ATOM 6617 C C . GLY A 1 843 ? -24.463 1.377 -11.421 1.00 90.56 843 GLY A C 1
ATOM 6618 O O . GLY A 1 843 ? -24.251 0.481 -10.614 1.00 90.56 843 GLY A O 1
ATOM 6619 N N . ALA A 1 844 ? -23.487 1.959 -12.126 1.00 92.31 844 ALA A N 1
ATOM 6620 C CA . ALA A 1 844 ? -22.074 1.770 -11.803 1.00 92.31 844 ALA A CA 1
ATOM 6621 C C . ALA A 1 844 ? -21.740 2.442 -10.462 1.00 92.31 844 ALA A C 1
ATOM 6623 O O . ALA A 1 844 ? -22.128 3.592 -10.251 1.00 92.31 844 ALA A O 1
ATOM 6624 N N . GLU A 1 845 ? -21.046 1.709 -9.596 1.00 93.00 845 GLU A N 1
ATOM 6625 C CA . GLU A 1 845 ? -20.447 2.190 -8.348 1.00 93.00 845 GLU A CA 1
ATOM 6626 C C . GLU A 1 845 ? -19.031 2.692 -8.665 1.00 93.00 845 GLU A C 1
ATOM 6628 O O . GLU A 1 845 ? -18.261 1.983 -9.312 1.00 93.00 845 GLU A O 1
ATOM 6633 N N . LEU A 1 846 ? -18.733 3.936 -8.293 1.00 93.88 846 LEU A N 1
ATOM 6634 C CA . LEU A 1 846 ? -17.480 4.649 -8.559 1.00 93.88 846 LEU A CA 1
ATOM 6635 C C . LEU A 1 846 ? -17.072 5.433 -7.304 1.00 93.88 846 LEU A C 1
ATOM 6637 O O . LEU A 1 846 ? -17.909 5.666 -6.436 1.00 93.88 846 LEU A O 1
ATOM 6641 N N . LEU A 1 847 ? -15.834 5.924 -7.248 1.00 92.75 847 LEU A N 1
ATOM 6642 C CA . LEU A 1 847 ? -15.438 6.956 -6.288 1.00 92.75 847 LEU A CA 1
ATOM 6643 C C . LEU A 1 847 ? -15.630 8.343 -6.911 1.00 92.75 847 LEU A C 1
ATOM 6645 O O . LEU A 1 847 ? -15.147 8.622 -8.008 1.00 92.75 847 LEU A O 1
ATOM 6649 N N . GLY A 1 848 ? -16.370 9.212 -6.226 1.00 90.75 848 GLY A N 1
ATOM 6650 C CA . GLY A 1 848 ? -16.616 10.592 -6.635 1.00 90.75 848 GLY A CA 1
ATOM 6651 C C . GLY A 1 848 ? -16.070 11.574 -5.608 1.00 90.75 848 GLY A C 1
ATOM 6652 O O . GLY A 1 848 ? -16.358 11.446 -4.422 1.00 90.75 848 GLY A O 1
ATOM 6653 N N . ARG A 1 849 ? -15.317 12.581 -6.059 1.00 90.88 849 ARG A N 1
ATOM 6654 C CA . ARG A 1 849 ? -14.829 13.663 -5.196 1.00 90.88 849 ARG A CA 1
ATOM 6655 C C . ARG A 1 849 ? -15.939 14.682 -4.934 1.00 90.88 849 ARG A C 1
ATOM 6657 O O . ARG A 1 849 ? -16.485 15.256 -5.884 1.00 90.88 849 ARG A O 1
ATOM 6664 N N . TRP A 1 850 ? -16.284 14.924 -3.673 1.00 88.75 850 TRP A N 1
ATOM 6665 C CA . TRP A 1 850 ? -17.284 15.925 -3.299 1.00 88.75 850 TRP A CA 1
ATOM 6666 C C . TRP A 1 850 ? -16.659 17.321 -3.281 1.00 88.75 850 TRP A C 1
ATOM 6668 O O . TRP A 1 850 ? -15.595 17.555 -2.719 1.00 88.75 850 TRP A O 1
ATOM 6678 N N . SER A 1 851 ? -17.314 18.290 -3.921 1.00 81.50 851 SER A N 1
ATOM 6679 C CA . SER A 1 851 ? -16.712 19.612 -4.134 1.00 81.50 851 SER A CA 1
ATOM 6680 C C . SER A 1 851 ? -16.643 20.496 -2.883 1.00 81.50 851 SER A C 1
ATOM 6682 O O . SER A 1 851 ? -15.948 21.507 -2.915 1.00 81.50 851 SER A O 1
ATOM 6684 N N . GLU A 1 852 ? -17.416 20.210 -1.826 1.00 76.38 852 GLU A N 1
ATOM 6685 C CA . GLU A 1 852 ? -17.440 21.075 -0.630 1.00 76.38 852 GLU A CA 1
ATOM 6686 C C . GLU A 1 852 ? -16.310 20.783 0.366 1.00 76.38 852 GLU A C 1
ATOM 6688 O O . GLU A 1 852 ? -15.877 21.708 1.053 1.00 76.38 852 GLU A O 1
ATOM 6693 N N . ASP A 1 853 ? -15.850 19.537 0.452 1.00 84.88 853 ASP A N 1
ATOM 6694 C CA . ASP A 1 853 ? -14.797 19.091 1.376 1.00 84.88 853 ASP A CA 1
ATOM 6695 C C . ASP A 1 853 ? -13.560 18.543 0.648 1.00 84.88 853 ASP A C 1
ATOM 6697 O O . ASP A 1 853 ? -12.475 18.546 1.219 1.00 84.88 853 ASP A O 1
ATOM 6701 N N . GLY A 1 854 ? -13.688 18.167 -0.628 1.00 85.19 854 GLY A N 1
ATOM 6702 C CA . GLY A 1 854 ? -12.598 17.629 -1.432 1.00 85.19 854 GLY A CA 1
ATOM 6703 C C . GLY A 1 854 ? -12.331 16.143 -1.198 1.00 85.19 854 GLY A C 1
ATOM 6704 O O . GLY A 1 854 ? -11.371 15.643 -1.786 1.00 85.19 854 GLY A O 1
ATOM 6705 N N . GLU A 1 855 ? -13.156 15.457 -0.402 1.00 88.69 855 GLU A N 1
ATOM 6706 C CA . GLU A 1 855 ? -13.008 14.034 -0.072 1.00 88.69 855 GLU A CA 1
ATOM 6707 C C . GLU A 1 855 ? -13.684 13.136 -1.125 1.00 88.69 855 GLU A C 1
ATOM 6709 O O . GLU A 1 855 ? -14.608 13.555 -1.832 1.00 88.69 855 GLU A O 1
ATOM 6714 N N . TYR A 1 856 ? -13.203 11.896 -1.260 1.00 88.94 856 TYR A N 1
ATOM 6715 C CA . TYR A 1 856 ? -13.775 10.889 -2.157 1.00 88.94 856 TYR A CA 1
ATOM 6716 C C . TYR A 1 856 ? -14.798 10.028 -1.422 1.00 88.94 856 TYR A C 1
ATOM 6718 O O . TYR A 1 856 ? -14.574 9.582 -0.301 1.00 88.94 856 TYR A O 1
ATOM 6726 N N . TYR A 1 857 ? -15.915 9.764 -2.086 1.00 91.56 857 TYR A N 1
ATOM 6727 C CA . TYR A 1 857 ? -17.014 8.979 -1.543 1.00 91.56 857 TYR A CA 1
ATOM 6728 C C . TYR A 1 857 ? -17.510 7.972 -2.574 1.00 91.56 857 TYR A C 1
ATOM 6730 O O . TYR A 1 857 ? -17.430 8.221 -3.779 1.00 91.56 857 TYR A O 1
ATOM 6738 N N . ASP A 1 858 ? -18.117 6.883 -2.103 1.00 93.31 858 ASP A N 1
ATOM 6739 C CA . ASP A 1 858 ? -18.842 5.962 -2.972 1.00 93.31 858 ASP A CA 1
ATOM 6740 C C . ASP A 1 858 ? -20.023 6.677 -3.636 1.00 93.31 858 ASP A C 1
ATOM 6742 O O . ASP A 1 858 ? -20.889 7.272 -2.974 1.00 93.31 858 ASP A O 1
ATOM 6746 N N . VAL A 1 859 ? -20.067 6.607 -4.964 1.00 94.88 859 VAL A N 1
ATOM 6747 C CA . VAL A 1 859 ? -21.135 7.170 -5.777 1.00 94.88 859 VAL A CA 1
ATOM 6748 C C . VAL A 1 859 ? -21.720 6.143 -6.734 1.00 94.88 859 VAL A C 1
ATOM 6750 O O . VAL A 1 859 ? -21.012 5.341 -7.336 1.00 94.88 859 VAL A O 1
ATOM 6753 N N . VAL A 1 860 ? -23.034 6.203 -6.940 1.00 94.62 860 VAL A N 1
ATOM 6754 C CA . VAL A 1 860 ? -23.743 5.384 -7.929 1.00 94.62 860 VAL A CA 1
ATOM 6755 C C . VAL A 1 860 ? -24.225 6.265 -9.072 1.00 94.62 860 VAL A C 1
ATOM 6757 O O . VAL A 1 860 ? -24.936 7.245 -8.851 1.00 94.62 860 VAL A O 1
ATOM 6760 N N . VAL A 1 861 ? -23.901 5.913 -10.317 1.00 95.50 861 VAL A N 1
ATOM 6761 C CA . VAL A 1 861 ? -24.368 6.659 -11.499 1.00 95.50 861 VAL A CA 1
ATOM 6762 C C . VAL A 1 861 ? -25.885 6.504 -11.659 1.00 95.50 861 VAL A C 1
ATOM 6764 O O . VAL A 1 861 ? -26.371 5.454 -12.075 1.00 95.50 861 VAL A O 1
ATOM 6767 N N . GLU A 1 862 ? -26.657 7.553 -11.375 1.00 94.56 862 GLU A N 1
ATOM 6768 C CA . GLU A 1 862 ? -28.119 7.561 -11.531 1.00 94.56 862 GLU A CA 1
ATOM 6769 C C . GLU A 1 862 ? -28.558 7.804 -12.981 1.00 94.56 862 GLU A C 1
ATOM 6771 O O . GLU A 1 862 ? -29.547 7.232 -13.451 1.00 94.56 862 GLU A O 1
ATOM 6776 N N . GLU A 1 863 ? -27.856 8.682 -13.700 1.00 93.69 863 GLU A N 1
ATOM 6777 C CA . GLU A 1 863 ? -28.221 9.093 -15.057 1.00 93.69 863 GLU A CA 1
ATOM 6778 C C . GLU A 1 863 ? -26.980 9.479 -15.872 1.00 93.69 863 GLU A C 1
ATOM 6780 O O . GLU A 1 863 ? -26.138 10.251 -15.421 1.00 93.69 863 GLU A O 1
ATOM 6785 N N . VAL A 1 864 ? -26.895 8.987 -17.111 1.00 93.00 864 VAL A N 1
ATOM 6786 C CA . VAL A 1 864 ? -25.886 9.414 -18.093 1.00 93.00 864 VAL A CA 1
ATOM 6787 C C . VAL A 1 864 ? -26.504 10.495 -18.982 1.00 93.00 864 VAL A C 1
ATOM 6789 O O . VAL A 1 864 ? -27.542 10.272 -19.612 1.00 93.00 864 VAL A O 1
ATOM 6792 N N . THR A 1 865 ? -25.882 11.671 -19.040 1.00 88.25 865 THR A N 1
ATOM 6793 C CA . THR A 1 865 ? -26.343 12.829 -19.824 1.00 88.25 865 THR A CA 1
ATOM 6794 C C . THR A 1 865 ? -25.431 13.085 -21.027 1.00 88.25 865 THR A C 1
ATOM 6796 O O . THR A 1 865 ? -24.333 12.551 -21.114 1.00 88.25 865 THR A O 1
ATOM 6799 N N . GLU A 1 866 ? -25.850 13.946 -21.965 1.00 80.88 866 GLU A N 1
ATOM 6800 C CA . GLU A 1 866 ? -25.011 14.327 -23.121 1.00 80.88 866 GLU A CA 1
ATOM 6801 C C . GLU A 1 866 ? -23.722 15.084 -22.729 1.00 80.88 866 GLU A C 1
ATOM 6803 O O . GLU A 1 866 ? -22.874 15.304 -23.589 1.00 80.88 866 GLU A O 1
ATOM 6808 N N . THR A 1 867 ? -23.589 15.530 -21.474 1.00 82.56 867 THR A N 1
ATOM 6809 C CA . THR A 1 867 ? -22.469 16.359 -20.996 1.00 82.56 867 THR A CA 1
ATOM 6810 C C . THR A 1 867 ? -21.750 15.776 -19.775 1.00 82.56 867 THR A C 1
ATOM 6812 O O . THR A 1 867 ? -20.961 16.493 -19.172 1.00 82.56 867 THR A O 1
ATOM 6815 N N . GLY A 1 868 ? -22.048 14.533 -19.374 1.00 90.00 868 GLY A N 1
ATOM 6816 C CA . GLY A 1 868 ? -21.447 13.887 -18.199 1.00 90.00 868 GLY A CA 1
ATOM 6817 C C . GLY A 1 868 ? -22.425 13.003 -17.419 1.00 90.00 868 GLY A C 1
ATOM 6818 O O . GLY A 1 868 ? -23.455 12.578 -17.950 1.00 90.00 868 GLY A O 1
ATOM 6819 N N . TYR A 1 869 ? -22.134 12.774 -16.141 1.00 93.50 869 TYR A N 1
ATOM 6820 C CA . TYR A 1 869 ? -22.856 11.840 -15.273 1.00 93.50 869 TYR A CA 1
ATOM 6821 C C . TYR A 1 869 ? -23.582 12.567 -14.138 1.00 93.50 869 TYR A C 1
ATOM 6823 O O . TYR A 1 869 ? -23.081 13.547 -13.590 1.00 93.50 869 TYR A O 1
ATOM 6831 N N . ARG A 1 870 ? -24.771 12.083 -13.775 1.00 93.50 870 ARG A N 1
ATOM 6832 C CA . ARG A 1 870 ? -25.416 12.387 -12.496 1.00 93.50 870 ARG A CA 1
ATOM 6833 C C . ARG A 1 870 ? -25.190 11.194 -11.582 1.00 93.50 870 ARG A C 1
ATOM 6835 O O . ARG A 1 870 ? -25.586 10.084 -11.934 1.00 93.50 870 ARG A O 1
ATOM 6842 N N . VAL A 1 871 ? -24.576 11.439 -10.435 1.00 95.00 871 VAL A N 1
ATOM 6843 C CA . VAL A 1 871 ? -24.220 10.410 -9.459 1.00 95.00 871 VAL A CA 1
ATOM 6844 C C . VAL A 1 871 ? -24.916 10.682 -8.124 1.00 95.00 871 VAL A C 1
ATOM 6846 O O . VAL A 1 871 ? -25.220 11.836 -7.826 1.00 95.00 871 VAL A O 1
ATOM 6849 N N . LEU A 1 872 ? -25.198 9.626 -7.366 1.00 93.25 872 LEU A N 1
ATOM 6850 C CA . LEU A 1 872 ? -25.742 9.665 -6.008 1.00 93.25 872 LEU A CA 1
ATOM 6851 C C . LEU A 1 872 ? -24.643 9.255 -5.034 1.00 93.25 872 LEU A C 1
ATOM 6853 O O . LEU A 1 872 ? -24.115 8.155 -5.173 1.00 93.25 872 LEU A O 1
ATOM 6857 N N . PHE A 1 873 ? -24.342 10.098 -4.052 1.00 92.81 873 PHE A N 1
ATOM 6858 C CA . PHE A 1 873 ? -23.349 9.813 -3.018 1.00 92.81 873 PHE A CA 1
ATOM 6859 C C . PHE A 1 873 ? -23.971 8.912 -1.949 1.00 92.81 873 PHE A C 1
ATOM 6861 O O . PHE A 1 873 ? -24.806 9.350 -1.157 1.00 92.81 873 PHE A O 1
ATOM 6868 N N . THR A 1 874 ? -23.602 7.632 -1.929 1.00 87.75 874 THR A N 1
ATOM 6869 C CA . THR A 1 874 ? -24.278 6.633 -1.084 1.00 87.75 874 THR A CA 1
ATOM 6870 C C . THR A 1 874 ? -23.917 6.743 0.395 1.00 87.75 874 THR A C 1
ATOM 6872 O O . THR A 1 874 ? -24.656 6.228 1.230 1.00 87.75 874 THR A O 1
ATOM 6875 N N . ALA A 1 875 ? -22.840 7.456 0.731 1.00 78.94 875 ALA A N 1
ATOM 6876 C CA . ALA A 1 875 ? -22.379 7.660 2.104 1.00 78.94 875 ALA A CA 1
ATOM 6877 C C . ALA A 1 875 ? -23.090 8.810 2.863 1.00 78.94 875 ALA A C 1
ATOM 6879 O O . ALA A 1 875 ? -22.870 8.971 4.063 1.00 78.94 875 ALA A O 1
ATOM 6880 N N . TYR A 1 876 ? -23.950 9.609 2.210 1.00 72.50 876 TYR A N 1
ATOM 6881 C CA . TYR A 1 876 ? -24.540 10.821 2.805 1.00 72.50 876 TYR A CA 1
ATOM 6882 C C . TYR A 1 876 ? -26.067 10.709 3.006 1.00 72.50 876 TYR A C 1
ATOM 6884 O O . TYR A 1 876 ? -26.862 11.019 2.122 1.00 72.50 876 TYR A O 1
ATOM 6892 N N . GLU A 1 877 ? -26.524 10.327 4.207 1.00 52.78 877 GLU A N 1
ATOM 6893 C CA . GLU A 1 877 ? -27.963 10.285 4.556 1.00 52.78 877 GLU A CA 1
ATOM 6894 C C . GLU A 1 877 ? -28.538 11.668 4.955 1.00 52.78 877 GLU A C 1
ATOM 6896 O O . GLU A 1 877 ? -29.095 11.873 6.041 1.00 52.78 877 GLU A O 1
ATOM 6901 N N . GLY A 1 878 ? -28.417 12.654 4.062 1.00 52.56 878 GLY A N 1
ATOM 6902 C CA . GLY A 1 878 ? -29.126 13.938 4.135 1.00 52.56 878 GLY A CA 1
ATOM 6903 C C . GLY A 1 878 ? -30.344 13.977 3.202 1.00 52.56 878 GLY A C 1
ATOM 6904 O O . GLY A 1 878 ? -30.360 13.313 2.175 1.00 52.56 878 GLY A O 1
ATOM 6905 N N . GLU A 1 879 ? -31.369 14.796 3.497 1.00 50.41 879 GLU A N 1
ATOM 6906 C CA . GLU A 1 879 ? -32.535 15.001 2.596 1.00 50.41 879 GLU A CA 1
ATOM 6907 C C . GLU A 1 879 ? -32.161 15.590 1.208 1.00 50.41 879 GLU A C 1
ATOM 6909 O O . GLU A 1 879 ? -33.046 15.729 0.364 1.00 50.41 879 GLU A O 1
ATOM 6914 N N . ASP A 1 880 ? -30.883 15.916 0.984 1.00 51.78 880 ASP A N 1
ATOM 6915 C CA . ASP A 1 880 ? -30.333 16.549 -0.220 1.00 51.78 880 ASP A CA 1
ATOM 6916 C C . ASP A 1 880 ? -29.187 15.726 -0.881 1.00 51.78 880 ASP A C 1
ATOM 6918 O O . ASP A 1 880 ? -28.448 16.297 -1.681 1.00 51.78 880 ASP A O 1
ATOM 6922 N N . GLY A 1 881 ? -29.024 14.435 -0.529 1.00 45.44 881 GLY A N 1
ATOM 6923 C CA . GLY A 1 881 ? -27.977 13.530 -1.054 1.00 45.44 881 GLY A CA 1
ATOM 6924 C C . GLY A 1 881 ? -28.124 13.127 -2.519 1.00 45.44 881 GLY A C 1
ATOM 6925 O O . GLY A 1 881 ? -29.284 12.985 -2.983 1.00 45.44 881 GLY A O 1
#

Organism: NCBI:txid35677

Nearest PDB structures (foldseek):
  3s6w-assembly1_A  TM=9.389E-01  e=2.462E-02  Homo sapiens
  6bhg-assembly1_A  TM=2.448E-01  e=4.749E-06  Homo sapiens
  2wac-assembly2_B  TM=4.457E-01  e=1.010E-03  Drosophila melanogaster
  7cfd-assembly1_B  TM=4.731E-01  e=2.332E-02  Drosophila melanogaster
  1kqm-assembly1_A  TM=6.372E-01  e=6.337E-01  Argopecten irradians

Sequence (881 aa):
CARVVLPKGAAFGRRAPKIRTRDRFQCQGLSRTHTLLRFGAALRSLRQYIHRLSDLTGKTPKRGIYQKTIAQTRRSAAKVARLTEQAAARISRAFEPSAAASEIRAVRTIMASDDEAAPAAFDDEDATRLAKKMKVDELRAALEAAGADTEGTKPALVERLVAAQRAAASPQPMEEDSDADAPMEARNGHDSGDEAEEDEAEPAAFDEEEATRRAKKMKVEELRAALEAAGEDTEGTKPVLVERAVAAARAAAEEENSGEYGEEGYDSDEGYPVEEGDDIDVGARLLGKFSGDGRYYDCVVEEVTETGYQVLFTEYGDSEELSRERLRYYAAEDDSCAGDEEGYFVEEVVEGAELLGRKSDDGQYHNVMVEEVTEAGCKVLFTEFGDDEENRAELPLENLRYPYAAEEEEEEGYDAEDGYYDDSNDEAIAVGAELSGKFSGDGLYYDVVVEEVTENGYQVLFPGGPIREVVPREQLRPRPTENDEFRYYDEEGGYYDEQGHYYDAEGNQYVVTEEDGAEEDDGDEVGYFIQEGQEIAVGNVLLGKKSDDGQYHNVIVEEVTESGYKVLFTEHEGEDGDREELPREHLRYYYEEDYADDEPGYPVEEGHDIAVGNNLLGRSDGRYYDVIVEEVTETGYKVLFTATGDREELPRERLRFYDGDEEGYFVEEGAAIAVGAELLGRKSDDGQYCNCVVEEVTETGCKVLFTAYDDGEGNRAELPREHLRIAYPYEEGDDDDDEEEEGDEEGYFVAEEGIPVGAELLGRKSDDGQYYDVVIEEVTETGYRVLFTAYEGEDGDREELPIEHLRYYYPDEEGDGDDDDEEGDGDEEGLFVEEDCDDIAVGAELLGRWSEDGEYYDVVVEEVTETGYRVLFTAYEGEDG

Solvent-accessible surface area (backbone atoms only — not comparable to full-atom values): 55910 Å² total; per-residue (Å²): 136,83,92,84,84,87,87,88,85,87,83,89,84,90,82,86,89,82,90,81,91,78,92,75,90,79,86,84,79,84,60,79,69,55,61,58,52,52,55,56,47,54,59,49,52,55,52,53,53,53,52,52,53,39,66,76,64,77,51,86,76,69,70,70,60,58,54,51,53,56,51,49,54,51,51,52,53,54,50,51,54,51,52,54,51,52,51,53,53,51,58,60,64,75,66,65,81,88,84,78,83,90,84,89,86,88,83,90,83,93,83,87,86,80,83,81,72,76,80,77,80,84,62,66,64,63,46,44,55,54,42,68,71,48,51,67,72,54,42,33,51,52,20,53,74,72,71,45,84,65,84,71,57,66,66,63,42,34,56,52,42,40,54,54,50,53,62,68,66,50,81,76,81,78,84,76,87,85,82,89,92,88,88,84,84,88,83,87,90,82,92,85,77,92,76,76,84,72,82,81,72,74,85,76,78,85,56,64,67,58,44,45,56,51,42,69,70,49,51,68,71,54,38,33,52,53,22,52,73,71,74,44,86,66,81,74,54,67,69,59,42,31,56,51,43,36,52,52,51,49,53,52,51,47,60,64,66,63,66,79,68,75,87,67,66,84,67,89,67,67,38,44,72,57,60,100,79,73,84,80,57,72,66,43,75,31,34,31,48,41,86,89,84,66,48,65,40,56,21,32,29,72,40,79,52,101,79,32,33,32,26,34,29,69,90,79,71,50,71,48,78,38,44,55,93,39,33,18,39,69,54,84,86,55,74,72,78,56,74,71,84,69,39,54,71,50,90,77,85,56,69,69,41,74,29,25,32,54,42,88,88,83,66,48,74,41,55,20,36,27,72,42,74,52,100,78,26,32,35,29,35,34,61,86,79,44,91,52,77,88,36,49,48,78,41,43,51,92,44,32,20,43,57,70,70,71,72,70,70,77,66,84,70,70,84,72,87,73,78,88,80,67,88,85,67,81,70,78,83,54,72,68,41,69,26,25,31,50,37,91,89,78,68,48,73,37,62,26,35,29,71,41,79,53,98,80,30,30,32,29,38,42,80,93,57,95,52,70,47,73,41,43,70,90,46,52,42,80,50,81,53,102,83,69,78,79,67,64,62,50,99,80,51,22,36,46,48,101,83,63,34,40,20,44,63,90,66,56,78,45,84,72,83,93,80,90,82,88,79,97,72,87,88,74,89,78,45,50,76,70,57,95,84,70,86,82,58,69,69,43,76,30,29,32,48,42,89,89,83,66,47,74,40,56,21,34,26,73,40,78,52,101,79,32,33,33,29,34,37,71,85,51,97,48,104,81,40,56,70,48,78,41,44,66,91,40,36,23,40,70,67,76,75,81,74,77,82,71,73,85,34,55,70,60,57,99,82,71,86,85,56,70,68,42,76,32,32,35,56,55,101,87,43,74,40,56,21,35,28,72,40,82,54,100,76,30,35,31,29,33,31,66,91,78,68,48,74,49,76,42,42,53,91,37,33,20,42,73,77,80,73,90,69,57,57,70,50,56,100,80,65,87,77,56,71,69,41,70,26,27,35,52,44,90,87,81,68,50,71,42,53,21,33,26,72,41,77,56,100,72,27,33,32,29,37,44,67,87,59,92,78,88,82,73,53,69,47,80,40,44,46,90,40,32,24,49,60,74,89,76,77,91,74,87,80,88,74,93,69,97,68,83,95,79,80,90,47,55,74,56,65,92,69,80,78,59,70,66,46,75,30,31,32,47,41,88,90,82,67,48,73,40,50,21,33,32,73,40,80,54,99,78,33,34,32,31,35,34,68,81,49,96,49,102,79,44,56,72,49,78,39,44,59,94,37,35,21,43,68,68,75,78,70,78,76,81,74,89,69,88,87,78,91,80,82,83,69,86,75,72,83,74,84,60,100,78,67,92,75,78,51,70,70,43,77,46,81,40,71,40,88,90,82,67,50,76,40,52,21,34,28,72,41,76,54,101,86,50,76,44,66,37,49,76,83,46,96,52,102,83,84

Mean predicted aligned error: 23.91 Å